Protein AF-0000000082392222 (afdb_homodimer)

Organism: Colocasia esculenta (NCBI:txid4460)

Secondary structure (DSSP, 8-state):
-HHHHHHIIIIIIHHHHHHHHHHHHHHHHHHTSSTHHHHHHHHHHHHHTTT-GGGTTHHHHHHHHHHHHHHHHHIIIIITTHHHHHHHHHHHHHHHHHHHHHHHHHHH---TTTSPPHHHHHHHHHHHTT--HHHHHHHHHHHHH-TT----S-SS----SHHHHHHTTTS-HHHHHHHHHHHHSSTT--TT-HHHHHHHHHHHHHHHHHHHHHHHHHHHHHHHHHHHHHHHHHHHHHHHHHHHHHS--STT-HHHHHHHHHHHHHHHHHHHHHHHHHHH-HHHHHHHHHHHHHHHHHHHHHHHHHHHH-S--HHHHHHHHHHHHHHHHHS---SSSSPPPSS-SS------S--S-S----------S---S-S-TT--HHHHHHHHHHHHHIIIIIIHHHHHHHHHHHHHHHHHHHHHHHHHHHHHHHHHTTT-GGGTTHHHHHHHHHHHHHHHHHIIIIITTHHHHHHHHHHHHHHHHHHHHHHHHHHH-S-GGGS--HHHHHHHHHHHTT--HHHHHHHHHHHHH-TT----S--/-HHHHHHIIIIIIHHHHHHHHHHHHHHHHHHTSSTHHHHHHHHHHHHHTTT-GGGTTHHHHHHHHHHHHHHHHHIIIIITTHHHHHHHHHHHHHHHHHHHHHHHHHHH---TTTSPPHHHHHHHHHHHTT--HHHHHHHHHHHHH-TT----S-SS----SHHHHHHTTTS-HHHHHHHHHHHHSSTT--TT-HHHHHHHHHHHHHHHHHHHHHHHHHHHHHHHHHHHHHHHHHHHHHHHHHHHHHS--STT-HHHHHHHHHHHHHHHHHHHHHHHHHHH-HHHHHHHHHHHHHHHHHHHHHHHHHHHHSS--HHHHHHHHHHHHHHHHHS---SSSSPPPSS-SS------S--S-S----------S-S---S-TT--HHHHHHHHHHHHHIIIIIIHHHHHHHHHHHHHHHHHHHHHHHHHHHHHHHHHTTT-GGGTTHHHHHHHHHHHHHHHHHIIIIITTHHHHHHHHHHHHHHHHHHHHHHHHHHH-S-GGGS--HHHHHHHHHHHTT--HHHHHHHHHHHHH-TT----S--

InterPro domains:
  IPR027949 Petal formation-expressed [PF14476] (1-137)
  IPR027949 Petal formation-expressed [PF14476] (197-521)
  IPR027949 Petal formation-expressed [PTHR33358] (168-531)

Solvent-accessible surface area (backbone atoms only — not comparable to full-atom values): 54473 Å² total; per-residue (Å²): 106,67,38,48,45,50,39,34,59,68,40,45,33,44,50,31,47,51,51,25,49,52,42,44,50,53,42,41,43,49,61,62,51,43,41,30,63,42,31,40,50,50,12,52,57,18,55,75,40,53,80,40,73,91,56,56,58,51,24,52,38,35,24,50,34,26,41,43,50,24,50,51,48,45,38,53,44,64,29,60,32,39,65,56,54,29,53,50,29,49,29,33,28,50,50,48,48,51,52,44,48,53,52,49,48,54,70,65,51,79,52,70,79,74,35,68,51,65,69,58,48,45,46,49,52,15,52,69,22,56,40,48,57,67,54,45,52,51,50,23,56,44,46,68,68,38,86,72,65,84,69,61,60,52,73,39,58,61,59,57,57,70,58,37,71,67,52,49,68,67,51,74,46,52,59,53,43,49,48,40,47,56,49,53,64,36,91,72,66,51,93,79,51,36,53,66,52,42,48,50,48,36,50,51,27,47,50,47,18,52,38,24,49,53,52,17,50,52,27,42,47,39,34,55,38,41,49,53,45,43,38,51,34,27,47,49,19,13,52,28,33,49,50,18,69,70,39,67,81,57,78,93,45,56,61,25,58,36,27,22,52,27,14,20,51,30,19,48,53,40,22,55,49,40,53,52,48,56,68,64,32,34,40,23,50,16,45,52,21,48,50,44,18,52,51,24,46,48,49,31,50,50,55,50,48,40,55,73,77,39,71,63,46,67,65,53,40,53,51,51,49,48,38,53,48,29,37,46,68,60,46,50,70,40,87,58,92,67,56,76,79,83,81,63,94,65,77,60,58,46,67,50,64,66,80,90,74,77,83,68,69,83,69,75,72,75,65,74,68,75,80,61,90,90,80,58,50,64,44,45,72,66,54,53,50,31,51,52,30,45,42,51,40,33,59,68,39,46,27,44,47,28,40,51,51,23,43,52,41,44,51,53,43,53,51,44,58,53,45,31,34,50,38,24,43,46,11,17,52,11,27,69,41,49,79,37,74,91,55,54,68,49,24,50,45,28,15,32,54,24,15,52,48,25,33,51,48,47,42,49,42,61,67,60,26,38,48,24,53,27,47,50,27,29,47,52,14,14,53,46,48,50,51,43,51,53,51,50,51,53,69,64,47,83,53,56,85,76,33,67,47,29,57,60,47,46,48,53,51,14,52,75,24,61,39,47,57,68,53,44,46,49,48,12,54,44,48,70,70,38,89,75,61,86,69,57,63,61,102,105,68,39,48,46,52,41,34,60,67,40,46,33,43,50,32,48,52,51,26,49,52,42,44,50,52,42,42,44,48,60,59,63,32,39,32,62,41,31,40,50,48,11,53,56,17,54,75,39,50,80,41,74,91,56,57,57,51,23,51,38,34,24,50,35,26,40,41,50,23,50,51,47,45,37,52,44,63,29,61,33,40,64,57,53,29,51,49,28,50,28,32,28,50,51,47,49,50,51,44,49,53,51,50,48,54,70,64,50,80,52,69,86,74,34,68,54,65,71,57,48,45,45,49,51,16,53,69,23,56,39,49,57,69,53,45,52,50,50,24,54,44,46,68,69,38,88,73,66,84,68,59,60,53,71,40,58,60,58,55,59,73,57,37,71,69,53,49,69,67,51,72,46,53,61,52,41,51,48,40,47,56,49,55,66,36,90,73,67,50,95,79,50,37,54,66,51,40,48,51,48,35,51,51,27,47,49,47,19,51,37,25,48,54,50,18,51,52,27,41,47,38,34,54,38,40,48,52,44,42,38,51,34,27,46,50,18,14,50,27,34,48,51,18,68,70,39,68,80,57,80,92,46,57,60,26,59,37,26,21,52,27,13,19,50,30,20,48,52,41,21,56,50,41,52,53,47,55,67,63,32,35,41,23,50,16,44,50,21,48,52,45,19,52,51,25,45,50,49,32,50,50,52,51,48,40,54,74,76,38,71,62,48,67,66,52,41,52,52,51,50,47,37,52,49,29,36,47,66,59,45,52,69,42,87,58,92,68,56,77,77,82,80,61,94,65,78,63,59,48,67,52,64,67,82,91,75,76,83,67,69,81,69,75,70,74,64,74,66,77,78,63,86,90,74,59,48,64,43,45,72,69,54,53,49,29,51,52,30,45,43,51,41,33,60,68,40,47,27,43,49,27,40,51,51,24,43,51,41,43,53,53,41,53,52,45,57,52,46,30,34,49,36,24,43,45,12,17,51,11,28,69,41,50,83,40,72,92,56,54,65,50,24,50,46,28,15,32,53,24,15,51,49,26,33,51,45,45,42,49,43,61,67,60,24,39,47,22,53,28,48,50,27,27,47,52,14,15,52,46,48,50,51,43,51,53,51,49,50,54,70,64,48,84,53,61,85,77,35,68,46,30,56,61,49,44,46,52,50,15,52,75,25,62,38,48,58,68,52,44,48,50,49,13,54,44,47,68,70,38,87,75,62,86,70,59,62,60,101

Sequence (1078 aa):
MMGILGTLKKKDTDEYMKLGRLVLGNNTAMAVAVAGPAITGLAATNAGLMDSTSLGQWPLMFAVVGGALATVVNSLEHGGQIGMIFELFRNYVGFYRQLEEEIEFNLEEADMKERENGTLFELRMALQLGRSPSELRTLSSTSRLKHDDEEHAGKLMPIMANLEQLVMNEIDTASASTIARKQTAAPGVDDGDVAPKLYAVMEAAADRAQMHDIIGAQRNNWNHLLLNSLNAMTLTASVAAGLAAAIPLGQWSPGHGVFKVSSALLYSAATVMLLVVNKIQPSQLAEEQRNAARLFRKLEKKIQTTFALGTGTPADVEDAVDRVLALDKAYPLALLPGMLEKFPKTVEPTVWWPKLGRQRSPQQISTTARKGAEGINGWSKGLEDVMTGVLGTLKKKDTDEYVKLGRLVLGINTAMAVAGPTITGLAAAGAGLMDSSSLGQWPLMFAVVGGALATVVNSLEHGGQIGMIFELFRNCAGFYRQLEEEIEFNLEGADVKERENGELFELRMALQLGRSPSELRTLSSTSRRKRDDEEHAGKMMGILGTLKKKDTDEYMKLGRLVLGNNTAMAVAVAGPAITGLAATNAGLMDSTSLGQWPLMFAVVGGALATVVNSLEHGGQIGMIFELFRNYVGFYRQLEEEIEFNLEEADMKERENGTLFELRMALQLGRSPSELRTLSSTSRLKHDDEEHAGKLMPIMANLEQLVMNEIDTASASTIARKQTAAPGVDDGDVAPKLYAVMEAAADRAQMHDIIGAQRNNWNHLLLNSLNAMTLTASVAAGLAAAIPLGQWSPGHGVFKVSSALLYSAATVMLLVVNKIQPSQLAEEQRNAARLFRKLEKKIQTTFALGTGTPADVEDAVDRVLALDKAYPLALLPGMLEKFPKTVEPTVWWPKLGRQRSPQQISTTARKGAEGINGWSKGLEDVMTGVLGTLKKKDTDEYVKLGRLVLGINTAMAVAGPTITGLAAAGAGLMDSSSLGQWPLMFAVVGGALATVVNSLEHGGQIGMIFELFRNCAGFYRQLEEEIEFNLEGADVKERENGELFELRMALQLGRSPSELRTLSSTSRRKRDDEEHAGK

Radius of gyration: 33.55 Å; Cα contacts (8 Å, |Δi|>4): 1394; chains: 2; bounding box: 78×98×83 Å

Structure (mmCIF, N/CA/C/O backbone):
data_AF-0000000082392222-model_v1
#
loop_
_entity.id
_entity.type
_entity.pdbx_description
1 polymer 'F-box protein'
#
loop_
_atom_site.group_PDB
_atom_site.id
_atom_site.type_symbol
_atom_site.label_atom_id
_atom_site.label_alt_id
_atom_site.label_comp_id
_atom_site.label_asym_id
_atom_site.label_entity_id
_atom_site.label_seq_id
_atom_site.pdbx_PDB_ins_code
_atom_site.Cartn_x
_atom_site.Cartn_y
_atom_site.Cartn_z
_atom_site.occupancy
_atom_site.B_iso_or_equiv
_atom_site.auth_seq_id
_atom_site.auth_comp_id
_atom_site.auth_asym_id
_atom_site.auth_atom_id
_atom_site.pdbx_PDB_model_num
ATOM 1 N N . MET A 1 1 ? -15.367 5.535 36.719 1 91.5 1 MET A N 1
ATOM 2 C CA . MET A 1 1 ? -14.102 5.086 36.156 1 91.5 1 MET A CA 1
ATOM 3 C C . MET A 1 1 ? -13.602 3.832 36.844 1 91.5 1 MET A C 1
ATOM 5 O O . MET A 1 1 ? -12.969 2.975 36.25 1 91.5 1 MET A O 1
ATOM 9 N N . MET A 1 2 ? -13.938 3.654 38.125 1 90.62 2 MET A N 1
ATOM 10 C CA . MET A 1 2 ? -13.602 2.422 38.844 1 90.62 2 MET A CA 1
ATOM 11 C C . MET A 1 2 ? -14.328 1.228 38.219 1 90.62 2 MET A C 1
ATOM 13 O O . MET A 1 2 ? -13.742 0.149 38.094 1 90.62 2 MET A O 1
ATOM 17 N N . GLY A 1 3 ? -15.594 1.456 37.969 1 89.62 3 GLY A N 1
ATOM 18 C CA . GLY A 1 3 ? -16.344 0.395 37.312 1 89.62 3 GLY A CA 1
ATOM 19 C C . GLY A 1 3 ? -15.766 0.011 35.969 1 89.62 3 GLY A C 1
ATOM 20 O O . GLY A 1 3 ? -15.688 -1.173 35.625 1 89.62 3 GLY A O 1
ATOM 21 N N . ILE A 1 4 ? -15.359 0.978 35.156 1 91.81 4 ILE A N 1
ATOM 22 C CA . ILE A 1 4 ? -14.781 0.742 33.844 1 91.81 4 ILE A CA 1
ATOM 23 C C . ILE A 1 4 ? -13.445 0.01 34 1 91.81 4 ILE A C 1
ATOM 25 O O . ILE A 1 4 ? -13.156 -0.919 33.25 1 91.81 4 ILE A O 1
ATOM 29 N N . LEU A 1 5 ? -12.656 0.455 34.938 1 92.12 5 LEU A N 1
ATOM 30 C CA . LEU A 1 5 ? -11.375 -0.185 35.219 1 92.12 5 LEU A CA 1
ATOM 31 C C . LEU A 1 5 ? -11.57 -1.665 35.531 1 92.12 5 LEU A C 1
ATOM 33 O O . LEU A 1 5 ? -10.828 -2.512 35.031 1 92.12 5 LEU A O 1
ATOM 37 N N . GLY A 1 6 ? -12.539 -1.972 36.312 1 89.31 6 GLY A N 1
ATOM 38 C CA . GLY A 1 6 ? -12.828 -3.359 36.656 1 89.31 6 GLY A CA 1
ATOM 39 C C . GLY A 1 6 ? -13.211 -4.188 35.438 1 89.31 6 GLY A C 1
ATOM 40 O O . GLY A 1 6 ? -12.75 -5.324 35.281 1 89.31 6 GLY A O 1
ATOM 41 N N . THR A 1 7 ? -14.031 -3.662 34.594 1 89.44 7 THR A N 1
ATOM 42 C CA . THR A 1 7 ? -14.453 -4.352 33.375 1 89.44 7 THR A CA 1
ATOM 43 C C . THR A 1 7 ? -13.273 -4.57 32.438 1 89.44 7 THR A C 1
ATOM 45 O O . THR A 1 7 ? -13.125 -5.648 31.844 1 89.44 7 THR A O 1
ATOM 48 N N . LEU A 1 8 ? -12.461 -3.592 32.219 1 90.69 8 LEU A N 1
ATOM 49 C CA . LEU A 1 8 ? -11.289 -3.701 31.375 1 90.69 8 LEU A CA 1
ATOM 50 C C . LEU A 1 8 ? -10.383 -4.844 31.828 1 90.69 8 LEU A C 1
ATOM 52 O O . LEU A 1 8 ? -9.953 -5.664 31.016 1 90.69 8 LEU A O 1
ATOM 56 N N . LYS A 1 9 ? -10.125 -4.883 33.094 1 89.56 9 LYS A N 1
ATOM 57 C CA . LYS A 1 9 ? -9.211 -5.875 33.656 1 89.56 9 LYS A CA 1
ATOM 58 C C . LYS A 1 9 ? -9.797 -7.281 33.562 1 89.56 9 LYS A C 1
ATOM 60 O O . LYS A 1 9 ? -9.102 -8.227 33.188 1 89.56 9 LYS A O 1
ATOM 65 N N . LYS A 1 10 ? -11.062 -7.391 33.781 1 86.69 10 LYS A N 1
ATOM 66 C CA . LYS A 1 10 ? -11.703 -8.695 33.875 1 86.69 10 LYS A CA 1
ATOM 67 C C . LYS A 1 10 ? -12.086 -9.25 32.5 1 86.69 10 LYS A C 1
ATOM 69 O O . LYS A 1 10 ? -12.086 -10.469 32.312 1 86.69 10 LYS A O 1
ATOM 74 N N . LYS A 1 11 ? -12.281 -8.43 31.594 1 87.38 11 LYS A N 1
ATOM 75 C CA . LYS A 1 11 ? -12.844 -8.922 30.344 1 87.38 11 LYS A CA 1
ATOM 76 C C . LYS A 1 11 ? -11.938 -8.594 29.156 1 87.38 11 LYS A C 1
ATOM 78 O O . LYS A 1 11 ? -11.32 -9.484 28.578 1 87.38 11 LYS A O 1
ATOM 83 N N . ASP A 1 12 ? -11.742 -7.391 28.906 1 87.06 12 ASP A N 1
ATOM 84 C CA . ASP A 1 12 ? -11.047 -6.992 27.688 1 87.06 12 ASP A CA 1
ATOM 85 C C . ASP A 1 12 ? -9.586 -7.449 27.719 1 87.06 12 ASP A C 1
ATOM 87 O O . ASP A 1 12 ? -9.156 -8.203 26.844 1 87.06 12 ASP A O 1
ATOM 91 N N . THR A 1 13 ? -8.867 -7.059 28.719 1 87.94 13 THR A N 1
ATOM 92 C CA . THR A 1 13 ? -7.453 -7.402 28.797 1 87.94 13 THR A CA 1
ATOM 93 C C . THR A 1 13 ? -7.27 -8.914 28.922 1 87.94 13 THR A C 1
ATOM 95 O O . THR A 1 13 ? -6.445 -9.5 28.219 1 87.94 13 THR A O 1
ATOM 98 N N . ASP A 1 14 ? -8.062 -9.547 29.672 1 87.5 14 ASP A N 1
ATOM 99 C CA . ASP A 1 14 ? -7.918 -10.977 29.922 1 87.5 14 ASP A CA 1
ATOM 100 C C . ASP A 1 14 ? -8.266 -11.789 28.672 1 87.5 14 ASP A C 1
ATOM 102 O O . ASP A 1 14 ? -7.57 -12.75 28.344 1 87.5 14 ASP A O 1
ATOM 106 N N . GLU A 1 15 ? -9.297 -11.438 28.078 1 85.56 15 GLU A N 1
ATOM 107 C CA . GLU A 1 15 ? -9.734 -12.188 26.906 1 85.56 15 GLU A CA 1
ATOM 108 C C . GLU A 1 15 ? -8.711 -12.102 25.781 1 85.56 15 GLU A C 1
ATOM 110 O O . GLU A 1 15 ? -8.383 -13.117 25.156 1 85.56 15 GLU A O 1
ATOM 115 N N . TYR A 1 16 ? -8.219 -10.977 25.547 1 86.31 16 TYR A N 1
ATOM 116 C CA . TYR A 1 16 ? -7.258 -10.852 24.453 1 86.31 16 TYR A CA 1
ATOM 117 C C . TYR A 1 16 ? -5.922 -11.477 24.844 1 86.31 16 TYR A C 1
ATOM 119 O O . TYR A 1 16 ? -5.18 -11.945 23.969 1 86.31 16 TYR A O 1
ATOM 127 N N . MET A 1 17 ? -5.641 -11.5 26.062 1 89.94 17 MET A N 1
ATOM 128 C CA . MET A 1 17 ? -4.449 -12.227 26.5 1 89.94 17 MET A CA 1
ATOM 129 C C . MET A 1 17 ? -4.605 -13.719 26.25 1 89.94 17 MET A C 1
ATOM 131 O O . MET A 1 17 ? -3.664 -14.375 25.797 1 89.94 17 MET A O 1
ATOM 135 N N . LYS A 1 18 ? -5.816 -14.203 26.562 1 89.62 18 LYS A N 1
ATOM 136 C CA . LYS A 1 18 ? -6.09 -15.617 26.312 1 89.62 18 LYS A CA 1
ATOM 137 C C . LYS A 1 18 ? -6.008 -15.938 24.828 1 89.62 18 LYS A C 1
ATOM 139 O O . LYS A 1 18 ? -5.402 -16.938 24.422 1 89.62 18 LYS A O 1
ATOM 144 N N . LEU A 1 19 ? -6.621 -15.102 24.078 1 87.12 19 LEU A N 1
ATOM 145 C CA . LEU A 1 19 ? -6.578 -15.289 22.625 1 87.12 19 LEU A CA 1
ATOM 146 C C . LEU A 1 19 ? -5.148 -15.203 22.109 1 87.12 19 LEU A C 1
ATOM 148 O O . LEU A 1 19 ? -4.746 -15.977 21.234 1 87.12 19 LEU A O 1
ATOM 152 N N . GLY A 1 20 ? -4.395 -14.273 22.625 1 88.5 20 GLY A N 1
ATOM 153 C CA . GLY A 1 20 ? -2.992 -14.164 22.266 1 88.5 20 GLY A CA 1
ATOM 154 C C . GLY A 1 20 ? -2.195 -15.422 22.562 1 88.5 20 GLY A C 1
ATOM 155 O O . GLY A 1 20 ? -1.381 -15.859 21.75 1 88.5 20 GLY A O 1
ATOM 156 N N . ARG A 1 21 ? -2.482 -15.984 23.672 1 90.25 21 ARG A N 1
ATOM 157 C CA . ARG A 1 21 ? -1.791 -17.203 24.047 1 90.25 21 ARG A CA 1
ATOM 158 C C . ARG A 1 21 ? -2.156 -18.359 23.109 1 90.25 21 ARG A C 1
ATOM 160 O O . ARG A 1 21 ? -1.29 -19.141 22.719 1 90.25 21 ARG A O 1
ATOM 167 N N . LEU A 1 22 ? -3.379 -18.406 22.812 1 89.31 22 LEU A N 1
ATOM 168 C CA . LEU A 1 22 ? -3.846 -19.453 21.906 1 89.31 22 LEU A CA 1
ATOM 169 C C . LEU A 1 22 ? -3.178 -19.328 20.547 1 89.31 22 LEU A C 1
ATOM 171 O O . LEU A 1 22 ? -2.693 -20.312 19.984 1 89.31 22 LEU A O 1
ATOM 175 N N . VAL A 1 23 ? -3.148 -18.156 20.062 1 89.19 23 VAL A N 1
ATOM 176 C CA . VAL A 1 23 ? -2.58 -17.938 18.734 1 89.19 23 VAL A CA 1
ATOM 177 C C . VAL A 1 23 ? -1.071 -18.156 18.781 1 89.19 23 VAL A C 1
ATOM 179 O O . VAL A 1 23 ? -0.494 -18.703 17.828 1 89.19 23 VAL A O 1
ATOM 182 N N . LEU A 1 24 ? -0.454 -17.703 19.844 1 90.31 24 LEU A N 1
ATOM 183 C CA . LEU A 1 24 ? 0.976 -17.953 19.984 1 90.31 24 LEU A CA 1
ATOM 184 C C . LEU A 1 24 ? 1.267 -19.453 20 1 90.31 24 LEU A C 1
ATOM 186 O O . LEU A 1 24 ? 2.23 -19.906 19.375 1 90.31 24 LEU A O 1
ATOM 190 N N . GLY A 1 25 ? 0.434 -20.203 20.719 1 87.75 25 GLY A N 1
ATOM 191 C CA . GLY A 1 25 ? 0.587 -21.641 20.734 1 87.75 25 GLY A CA 1
ATOM 192 C C . GLY A 1 25 ? 0.5 -22.25 19.344 1 87.75 25 GLY A C 1
ATOM 193 O O . GLY A 1 25 ? 1.333 -23.078 18.969 1 87.75 25 GLY A O 1
ATOM 194 N N . ASN A 1 26 ? -0.427 -21.875 18.594 1 84.5 26 ASN A N 1
ATOM 195 C CA . ASN A 1 26 ? -0.591 -22.359 17.234 1 84.5 26 ASN A CA 1
ATOM 196 C C . ASN A 1 26 ? 0.576 -21.938 16.344 1 84.5 26 ASN A C 1
ATOM 198 O O . ASN A 1 26 ? 1.061 -22.734 15.531 1 84.5 26 ASN A O 1
ATOM 202 N N . ASN A 1 27 ? 0.943 -20.719 16.516 1 87.31 27 ASN A N 1
ATOM 203 C CA . ASN A 1 27 ? 2.059 -20.203 15.719 1 87.31 27 ASN A CA 1
ATOM 204 C C . ASN A 1 27 ? 3.348 -20.969 16.016 1 87.31 27 ASN A C 1
ATOM 206 O O . ASN A 1 27 ? 4.094 -21.312 15.094 1 87.31 27 ASN A O 1
ATOM 210 N N . THR A 1 28 ? 3.59 -21.219 17.297 1 85.56 28 THR A N 1
ATOM 211 C CA . THR A 1 28 ? 4.781 -21.953 17.688 1 85.56 28 THR A CA 1
ATOM 212 C C . THR A 1 28 ? 4.734 -23.391 17.172 1 85.56 28 THR A C 1
ATOM 214 O O . THR A 1 28 ? 5.742 -23.922 16.703 1 85.56 28 THR A O 1
ATOM 217 N N . ALA A 1 29 ? 3.564 -23.938 17.25 1 80.69 29 ALA A N 1
ATOM 218 C CA . ALA A 1 29 ? 3.402 -25.297 16.75 1 80.69 29 ALA A CA 1
ATOM 219 C C . ALA A 1 29 ? 3.688 -25.359 15.25 1 80.69 29 ALA A C 1
ATOM 221 O O . ALA A 1 29 ? 4.316 -26.312 14.773 1 80.69 29 ALA A O 1
ATOM 222 N N . MET A 1 30 ? 3.307 -24.344 14.578 1 81.19 30 MET A N 1
ATOM 223 C CA . MET A 1 30 ? 3.512 -24.328 13.133 1 81.19 30 MET A CA 1
ATOM 224 C C . MET A 1 30 ? 4.949 -23.953 12.789 1 81.19 30 MET A C 1
ATOM 226 O O . MET A 1 30 ? 5.5 -24.422 11.789 1 81.19 30 MET A O 1
ATOM 230 N N . ALA A 1 31 ? 5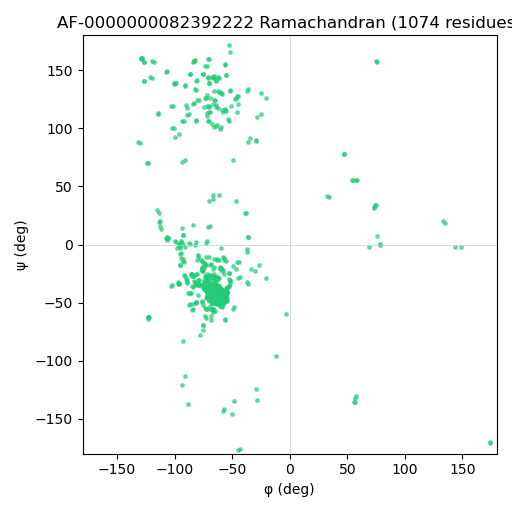.551 -23.016 13.656 1 76.25 31 ALA A N 1
ATOM 231 C CA . ALA A 1 31 ? 6.906 -22.562 13.391 1 76.25 31 ALA A CA 1
ATOM 232 C C . ALA A 1 31 ? 7.938 -23.625 13.773 1 76.25 31 ALA A C 1
ATOM 234 O O . ALA A 1 31 ? 8.914 -23.828 13.055 1 76.25 31 ALA A O 1
ATOM 235 N N . VAL A 1 32 ? 7.965 -23.75 15.297 1 59.19 32 VAL A N 1
ATOM 236 C CA . VAL A 1 32 ? 8.961 -24.703 15.797 1 59.19 32 VAL A CA 1
ATOM 237 C C . VAL A 1 32 ? 8.562 -26.125 15.422 1 59.19 32 VAL A C 1
ATOM 239 O O . VAL A 1 32 ? 9.406 -26.938 15.047 1 59.19 32 VAL A O 1
ATOM 242 N N . ALA A 1 33 ? 7.301 -26.109 16.297 1 41.53 33 ALA A N 1
ATOM 243 C CA . ALA A 1 33 ? 7.059 -27.547 16.25 1 41.53 33 ALA A CA 1
ATOM 244 C C . ALA A 1 33 ? 7.113 -28.062 14.812 1 41.53 33 ALA A C 1
ATOM 246 O O . ALA A 1 33 ? 6.09 -28.109 14.125 1 41.53 33 ALA A O 1
ATOM 247 N N . VAL A 1 34 ? 8.297 -28.203 14.055 1 52.12 34 VAL A N 1
ATOM 248 C CA . VAL A 1 34 ? 8.797 -29.297 13.219 1 52.12 34 VAL A CA 1
ATOM 249 C C . VAL A 1 34 ? 7.934 -29.422 11.969 1 52.12 34 VAL A C 1
ATOM 251 O O . VAL A 1 34 ? 8.312 -30.109 11.016 1 52.12 34 VAL A O 1
ATOM 254 N N . ALA A 1 35 ? 6.891 -28.484 12.008 1 65.88 35 ALA A N 1
ATOM 255 C CA . ALA A 1 35 ? 6.066 -29.094 10.969 1 65.88 35 ALA A CA 1
ATOM 256 C C . ALA A 1 35 ? 6.457 -28.578 9.586 1 65.88 35 ALA A C 1
ATOM 258 O O . ALA A 1 35 ? 6.801 -29.375 8.703 1 65.88 35 ALA A O 1
ATOM 259 N N . GLY A 1 36 ? 6.684 -27.078 9.719 1 77.19 36 GLY A N 1
ATOM 260 C CA . GLY A 1 36 ? 6.953 -26.625 8.367 1 77.19 36 GLY A CA 1
ATOM 261 C C . GLY A 1 36 ? 8.32 -27.047 7.855 1 77.19 36 GLY A C 1
ATOM 262 O O . GLY A 1 36 ? 8.422 -27.875 6.941 1 77.19 36 GLY A O 1
ATOM 263 N N . PRO A 1 37 ? 9.328 -26.5 8.57 1 83.81 37 PRO A N 1
ATOM 264 C CA . PRO A 1 37 ? 10.672 -26.875 8.125 1 83.81 37 PRO A CA 1
ATOM 265 C C . PRO A 1 37 ? 10.984 -28.359 8.352 1 83.81 37 PRO A C 1
ATOM 267 O O . PRO A 1 37 ? 11.711 -28.969 7.566 1 83.81 37 PRO A O 1
ATOM 270 N N . ALA A 1 38 ? 10.477 -28.922 9.391 1 85.44 38 ALA A N 1
ATOM 271 C CA . ALA A 1 38 ? 10.711 -30.328 9.656 1 85.44 38 ALA A CA 1
ATOM 272 C C . ALA A 1 38 ? 10.07 -31.203 8.586 1 85.44 38 ALA A C 1
ATOM 274 O O . ALA A 1 38 ? 10.703 -32.125 8.078 1 85.44 38 ALA A O 1
ATOM 275 N N . ILE A 1 39 ? 8.844 -30.875 8.242 1 87.75 39 ILE A N 1
ATOM 276 C CA . ILE A 1 39 ? 8.148 -31.656 7.223 1 87.75 39 ILE A CA 1
ATOM 277 C C . ILE A 1 39 ? 8.82 -31.453 5.871 1 87.75 39 ILE A C 1
ATOM 279 O O . ILE A 1 39 ? 9.023 -32.406 5.121 1 87.75 39 ILE A O 1
ATOM 283 N N . THR A 1 40 ? 9.203 -30.234 5.645 1 88.56 40 THR A N 1
ATOM 284 C CA . THR A 1 40 ? 9.875 -29.953 4.387 1 88.56 40 THR A CA 1
ATOM 285 C C . THR A 1 40 ? 11.242 -30.625 4.34 1 88.56 40 THR A C 1
ATOM 287 O O . THR A 1 40 ? 11.633 -31.172 3.303 1 88.56 40 THR A O 1
ATOM 290 N N . GLY A 1 41 ? 11.969 -30.609 5.496 1 88.88 41 GLY A N 1
ATOM 291 C CA . GLY A 1 41 ? 13.258 -31.281 5.57 1 88.88 41 GLY A CA 1
ATOM 292 C C . GLY A 1 41 ? 13.148 -32.781 5.41 1 88.88 41 GLY A C 1
ATOM 293 O O . GLY A 1 41 ? 13.961 -33.406 4.715 1 88.88 41 GLY A O 1
ATOM 294 N N . LEU A 1 42 ? 12.148 -33.312 5.98 1 87.44 42 LEU A N 1
ATOM 295 C CA . LEU A 1 42 ? 11.898 -34.75 5.828 1 87.44 42 LEU A CA 1
ATOM 296 C C . LEU A 1 42 ? 11.547 -35.094 4.387 1 87.44 42 LEU A C 1
ATOM 298 O O . LEU A 1 42 ? 12.016 -36.125 3.855 1 87.44 42 LEU A O 1
ATOM 302 N N . ALA A 1 43 ? 10.75 -34.25 3.766 1 90.25 43 ALA A N 1
ATOM 303 C CA . ALA A 1 43 ? 10.406 -34.438 2.361 1 90.25 43 ALA A CA 1
ATOM 304 C C . ALA A 1 43 ? 11.641 -34.344 1.473 1 90.25 43 ALA A C 1
ATOM 306 O O . ALA A 1 43 ? 11.828 -35.156 0.561 1 90.25 43 ALA A O 1
ATOM 307 N N . ALA A 1 44 ? 12.508 -33.438 1.781 1 90.44 44 ALA A N 1
ATOM 308 C CA . ALA A 1 44 ? 13.727 -33.219 1.006 1 90.44 44 ALA A CA 1
ATOM 309 C C . ALA A 1 44 ? 14.664 -34.438 1.14 1 90.44 44 ALA A C 1
ATOM 311 O O . ALA A 1 44 ? 15.188 -34.938 0.142 1 90.44 44 ALA A O 1
ATOM 312 N N . THR A 1 45 ? 14.852 -34.969 2.311 1 87.19 45 THR A N 1
ATOM 313 C CA . THR A 1 45 ? 15.711 -36.125 2.559 1 87.19 45 THR A CA 1
ATOM 314 C C . THR A 1 45 ? 15.195 -37.344 1.818 1 87.19 45 THR A C 1
ATOM 316 O O . THR A 1 45 ? 15.969 -38.094 1.191 1 87.19 45 THR A O 1
ATOM 319 N N . ASN A 1 46 ? 13.938 -37.5 1.784 1 89.75 46 ASN A N 1
ATOM 320 C CA . ASN A 1 46 ? 13.352 -38.688 1.167 1 89.75 46 ASN A CA 1
ATOM 321 C C . ASN A 1 46 ? 13.297 -38.562 -0.353 1 89.75 46 ASN A C 1
ATOM 323 O O . ASN A 1 46 ? 13.32 -39.562 -1.066 1 89.75 46 ASN A O 1
ATOM 327 N N . ALA A 1 47 ? 13.258 -37.312 -0.812 1 89.06 47 ALA A N 1
ATOM 328 C CA . ALA A 1 47 ? 13.383 -37.125 -2.254 1 89.06 47 ALA A CA 1
ATOM 329 C C . ALA A 1 47 ? 14.75 -37.594 -2.754 1 89.06 47 ALA A C 1
ATOM 331 O O . ALA A 1 47 ? 14.859 -38.156 -3.857 1 89.06 47 ALA A O 1
ATOM 332 N N . GLY A 1 48 ? 15.789 -37.531 -1.931 1 87.75 48 GLY A N 1
ATOM 333 C CA . GLY A 1 48 ? 17.125 -37.969 -2.283 1 87.75 48 GLY A CA 1
ATOM 334 C C . GLY A 1 48 ? 17.281 -39.5 -2.17 1 87.75 48 GLY A C 1
ATOM 335 O O . GLY A 1 48 ? 18.188 -40.062 -2.748 1 87.75 48 GLY A O 1
ATOM 336 N N . LEU A 1 49 ? 16.312 -40.125 -1.529 1 87.31 49 LEU A N 1
ATOM 337 C CA . LEU A 1 49 ? 16.422 -41.562 -1.254 1 87.31 49 LEU A CA 1
ATOM 338 C C . LEU A 1 49 ? 15.383 -42.344 -2.057 1 87.31 49 LEU A C 1
ATOM 340 O O . LEU A 1 49 ? 15.117 -43.5 -1.766 1 87.31 49 LEU A O 1
ATOM 344 N N . MET A 1 50 ? 14.789 -41.719 -3.074 1 87.19 50 MET A N 1
ATOM 345 C CA . MET A 1 50 ? 13.648 -42.312 -3.756 1 87.19 50 MET A CA 1
ATOM 346 C C . MET A 1 50 ? 14.062 -43.594 -4.512 1 87.19 50 MET A C 1
ATOM 348 O O . MET A 1 50 ? 13.234 -44.469 -4.75 1 87.19 50 MET A O 1
ATOM 352 N N . ASP A 1 51 ? 15.336 -43.719 -4.793 1 83.19 51 ASP A N 1
ATOM 353 C CA . ASP A 1 51 ? 15.805 -44.875 -5.562 1 83.19 51 ASP A CA 1
ATOM 354 C C . ASP A 1 51 ? 16.312 -46 -4.637 1 83.19 51 ASP A C 1
ATOM 356 O O . ASP A 1 51 ? 16.734 -47.062 -5.102 1 83.19 51 ASP A O 1
ATOM 360 N N . SER A 1 52 ? 16.25 -45.688 -3.387 1 82.44 52 SER A N 1
ATOM 361 C CA . SER A 1 52 ? 16.703 -46.719 -2.451 1 82.44 52 SER A CA 1
ATOM 362 C C . SER A 1 52 ? 15.734 -47.906 -2.412 1 82.44 52 SER A C 1
ATOM 364 O O . SER A 1 52 ? 14.57 -47.75 -2.039 1 82.44 52 SER A O 1
ATOM 366 N N . THR A 1 53 ? 16.094 -49.062 -2.836 1 82.38 53 THR A N 1
ATOM 367 C CA . THR A 1 53 ? 15.266 -50.281 -2.859 1 82.38 53 THR A CA 1
ATOM 368 C C . THR A 1 53 ? 15 -50.781 -1.441 1 82.38 53 THR A C 1
ATOM 370 O O . THR A 1 53 ? 13.969 -51.406 -1.184 1 82.38 53 THR A O 1
ATOM 373 N N . SER A 1 54 ? 15.875 -50.5 -0.461 1 85.06 54 SER A N 1
ATOM 374 C CA . SER A 1 54 ? 15.758 -51 0.904 1 85.06 54 SER A CA 1
ATOM 375 C C . SER A 1 54 ? 14.641 -50.281 1.659 1 85.06 54 SER A C 1
ATOM 377 O O . SER A 1 54 ? 14.062 -50.844 2.596 1 85.06 54 SER A O 1
ATOM 379 N N . LEU A 1 55 ? 14.219 -49.125 1.088 1 87 55 LEU A N 1
ATOM 380 C CA . LEU A 1 55 ? 13.273 -48.312 1.857 1 87 55 LEU A CA 1
ATOM 381 C C . LEU A 1 55 ? 11.875 -48.406 1.251 1 87 55 LEU A C 1
ATOM 383 O O . LEU A 1 55 ? 10.938 -47.812 1.768 1 87 55 LEU A O 1
ATOM 387 N N . GLY A 1 56 ? 11.75 -49.219 0.341 1 82.5 56 GLY A N 1
ATOM 388 C CA . GLY A 1 56 ? 10.445 -49.438 -0.268 1 82.5 56 GLY A CA 1
ATOM 389 C C . GLY A 1 56 ? 9.828 -48.156 -0.825 1 82.5 56 GLY A C 1
ATOM 390 O O . GLY A 1 56 ? 10.492 -47.406 -1.533 1 82.5 56 GLY A O 1
ATOM 391 N N . GLN A 1 57 ? 8.516 -47.938 -0.474 1 85.38 57 GLN A N 1
ATOM 392 C CA . GLN A 1 57 ? 7.77 -46.812 -1.046 1 85.38 57 GLN A CA 1
ATOM 393 C C . GLN A 1 57 ? 7.797 -45.594 -0.123 1 85.38 57 GLN A C 1
ATOM 395 O O . GLN A 1 57 ? 7.316 -44.531 -0.488 1 85.38 57 GLN A O 1
ATOM 400 N N . TRP A 1 58 ? 8.383 -45.812 0.933 1 88.06 58 TRP A N 1
ATOM 401 C CA . TRP A 1 58 ? 8.305 -44.812 1.988 1 88.06 58 TRP A CA 1
ATOM 402 C C . TRP A 1 58 ? 8.977 -43.5 1.561 1 88.06 58 TRP A C 1
ATOM 404 O O . TRP A 1 58 ? 8.438 -42.406 1.767 1 88.06 58 TRP A O 1
ATOM 414 N N . PRO A 1 59 ? 10.086 -43.562 0.902 1 89.75 59 PRO A N 1
ATOM 415 C CA . PRO A 1 59 ? 10.711 -42.281 0.477 1 89.75 59 PRO A CA 1
ATOM 416 C C . PRO A 1 59 ? 9.836 -41.5 -0.48 1 89.75 59 PRO A C 1
ATOM 418 O O . PRO A 1 59 ? 9.75 -40.281 -0.363 1 89.75 59 PRO A O 1
ATOM 421 N N . LEU A 1 60 ? 9.133 -42.156 -1.321 1 88.94 60 LEU A N 1
ATOM 422 C CA . LEU A 1 60 ? 8.234 -41.469 -2.252 1 88.94 60 LEU A CA 1
ATOM 423 C C . LEU A 1 60 ? 7.051 -40.875 -1.517 1 88.94 60 LEU A C 1
ATOM 425 O O . LEU A 1 60 ? 6.645 -39.75 -1.809 1 88.94 60 LEU A O 1
ATOM 429 N N . MET A 1 61 ? 6.582 -41.594 -0.551 1 89.25 61 MET A N 1
ATOM 430 C CA . MET A 1 61 ? 5.453 -41.094 0.243 1 89.25 61 MET A CA 1
ATOM 431 C C . MET A 1 61 ? 5.824 -39.844 0.999 1 89.25 61 MET A C 1
ATOM 433 O O . MET A 1 61 ? 5.094 -38.844 0.949 1 89.25 61 MET A O 1
ATOM 437 N N . PHE A 1 62 ? 6.945 -39.875 1.596 1 90.56 62 PHE A N 1
ATOM 438 C CA . PHE A 1 62 ? 7.367 -38.75 2.389 1 90.56 62 PHE A CA 1
ATOM 439 C C . PHE A 1 62 ? 7.727 -37.562 1.49 1 90.56 62 PHE A C 1
ATOM 441 O O . PHE A 1 62 ? 7.492 -36.406 1.851 1 90.56 62 PHE A O 1
ATOM 448 N N . ALA A 1 63 ? 8.18 -37.812 0.397 1 91.19 63 ALA A N 1
ATOM 449 C CA . ALA A 1 63 ? 8.555 -36.75 -0.52 1 91.19 63 ALA A CA 1
ATOM 450 C C . ALA A 1 63 ? 7.32 -36.031 -1.082 1 91.19 63 ALA A C 1
ATOM 452 O O . ALA A 1 63 ? 7.23 -34.812 -1.054 1 91.19 63 ALA A O 1
ATOM 453 N N . VAL A 1 64 ? 6.336 -36.781 -1.503 1 90.44 64 VAL A N 1
ATOM 454 C CA . VAL A 1 64 ? 5.203 -36.219 -2.23 1 90.44 64 VAL A CA 1
ATOM 455 C C . VAL A 1 64 ? 4.133 -35.75 -1.242 1 90.44 64 VAL A C 1
ATOM 457 O O . VAL A 1 64 ? 3.727 -34.594 -1.252 1 90.44 64 VAL A O 1
ATOM 460 N N . VAL A 1 65 ? 3.754 -36.656 -0.329 1 90.5 65 VAL A N 1
ATOM 461 C CA . VAL A 1 65 ? 2.725 -36.312 0.641 1 90.5 65 VAL A CA 1
ATOM 462 C C . VAL A 1 65 ? 3.285 -35.312 1.645 1 90.5 65 VAL A C 1
ATOM 464 O O . VAL A 1 65 ? 2.584 -34.375 2.062 1 90.5 65 VAL A O 1
ATOM 467 N N . GLY A 1 66 ? 4.504 -35.625 2.057 1 90.06 66 GLY A N 1
ATOM 468 C CA . GLY A 1 66 ? 5.156 -34.625 2.908 1 90.06 66 GLY A CA 1
ATOM 469 C C . GLY A 1 66 ? 5.219 -33.25 2.283 1 90.06 66 GLY A C 1
ATOM 470 O O . GLY A 1 66 ? 5.02 -32.25 2.967 1 90.06 66 GLY A O 1
ATOM 471 N N . GLY A 1 67 ? 5.508 -33.156 1.021 1 90.19 67 GLY A N 1
ATOM 472 C CA . GLY A 1 67 ? 5.496 -31.891 0.318 1 90.19 67 GLY A CA 1
ATOM 473 C C . GLY A 1 67 ? 4.133 -31.219 0.306 1 90.19 67 GLY A C 1
ATOM 474 O O . GLY A 1 67 ? 4.027 -30 0.487 1 90.19 67 GLY A O 1
ATOM 475 N N . ALA A 1 68 ? 3.119 -31.984 0.086 1 91.62 68 ALA A N 1
ATOM 476 C CA . ALA A 1 68 ? 1.754 -31.469 0.126 1 91.62 68 ALA A CA 1
ATOM 477 C C . ALA A 1 68 ? 1.416 -30.922 1.51 1 91.62 68 ALA A C 1
ATOM 479 O O . ALA A 1 68 ? 0.857 -29.828 1.631 1 91.62 68 ALA A O 1
ATOM 480 N N . LEU A 1 69 ? 1.765 -31.688 2.484 1 90.62 69 LEU A N 1
ATOM 481 C CA . LEU A 1 69 ? 1.509 -31.25 3.855 1 90.62 69 LEU A CA 1
ATOM 482 C C . LEU A 1 69 ? 2.273 -29.969 4.176 1 90.62 69 LEU A C 1
ATOM 484 O O . LEU A 1 69 ? 1.748 -29.078 4.844 1 90.62 69 LEU A O 1
ATOM 488 N N . ALA A 1 70 ? 3.523 -29.922 3.768 1 91.25 70 ALA A N 1
ATOM 489 C CA . ALA A 1 70 ? 4.328 -28.719 3.977 1 91.25 70 ALA A CA 1
ATOM 490 C C . ALA A 1 70 ? 3.664 -27.5 3.352 1 91.25 70 ALA A C 1
ATOM 492 O O . ALA A 1 70 ? 3.668 -26.422 3.939 1 91.25 70 ALA A O 1
ATOM 493 N N . THR A 1 71 ? 3.105 -27.656 2.199 1 90.38 71 THR A N 1
ATOM 494 C CA . THR A 1 71 ? 2.412 -26.578 1.508 1 90.38 71 THR A CA 1
ATOM 495 C C . THR A 1 71 ? 1.196 -26.109 2.307 1 90.38 71 THR A C 1
ATOM 497 O O . THR A 1 71 ? 0.952 -24.906 2.438 1 90.38 71 THR A O 1
ATOM 500 N N . VAL A 1 72 ? 0.486 -27.031 2.84 1 90.62 72 VAL A N 1
ATOM 501 C CA . VAL A 1 72 ? -0.7 -26.719 3.629 1 90.62 72 VAL A CA 1
ATOM 502 C C . VAL A 1 72 ? -0.299 -25.938 4.875 1 90.62 72 VAL A C 1
ATOM 504 O O . VAL A 1 72 ? -0.886 -24.891 5.176 1 90.62 72 VAL A O 1
ATOM 507 N N . VAL A 1 73 ? 0.698 -26.422 5.535 1 89.12 73 VAL A N 1
ATOM 508 C CA . VAL A 1 73 ? 1.156 -25.781 6.766 1 89.12 73 VAL A CA 1
ATOM 509 C C . VAL A 1 73 ? 1.644 -24.359 6.461 1 89.12 73 VAL A C 1
ATOM 511 O O . VAL A 1 73 ? 1.309 -23.422 7.18 1 89.12 73 VAL A O 1
ATOM 514 N N . ASN A 1 74 ? 2.414 -24.203 5.438 1 89.88 74 ASN A N 1
ATOM 515 C CA . ASN A 1 74 ? 2.91 -22.891 5.043 1 89.88 74 ASN A CA 1
ATOM 516 C C . ASN A 1 74 ? 1.768 -21.938 4.711 1 89.88 74 ASN A C 1
ATOM 518 O O . ASN A 1 74 ? 1.805 -20.766 5.082 1 89.88 74 ASN A O 1
ATOM 522 N N . SER A 1 75 ? 0.786 -22.438 4.031 1 90.62 75 SER A N 1
ATOM 523 C CA . SER A 1 75 ? -0.364 -21.625 3.646 1 90.62 75 SER A CA 1
ATOM 524 C C . SER A 1 75 ? -1.162 -21.172 4.867 1 90.62 75 SER A C 1
ATOM 526 O O . SER A 1 75 ? -1.651 -20.047 4.918 1 90.62 75 SER A O 1
ATOM 528 N N . LEU A 1 76 ? -1.276 -22.047 5.805 1 88.75 76 LEU A N 1
ATOM 529 C CA . LEU A 1 76 ? -1.999 -21.703 7.023 1 88.75 76 LEU A CA 1
ATOM 530 C C . LEU A 1 76 ? -1.206 -20.703 7.855 1 88.75 76 LEU A C 1
ATOM 532 O O . LEU A 1 76 ? -1.76 -19.703 8.336 1 88.75 76 LEU A O 1
ATOM 536 N N . GLU A 1 77 ? 0.055 -20.953 8.016 1 89.12 77 GLU A N 1
ATOM 537 C CA . GLU A 1 77 ? 0.885 -20.125 8.891 1 89.12 77 GLU A CA 1
ATOM 538 C C . GLU A 1 77 ? 1.149 -18.766 8.266 1 89.12 77 GLU A C 1
ATOM 540 O O . GLU A 1 77 ? 0.865 -17.734 8.875 1 89.12 77 GLU A O 1
ATOM 545 N N . HIS A 1 78 ? 1.67 -18.703 7.09 1 89.38 78 HIS A N 1
ATOM 546 C CA . HIS A 1 78 ? 2.111 -17.453 6.473 1 89.38 78 HIS A CA 1
ATOM 547 C C . HIS A 1 78 ? 1.041 -16.891 5.547 1 89.38 78 HIS A C 1
ATOM 549 O O . HIS A 1 78 ? 0.917 -15.672 5.406 1 89.38 78 HIS A O 1
ATOM 555 N N . GLY A 1 79 ? 0.314 -17.766 4.898 1 88.62 79 GLY A N 1
ATOM 556 C CA . GLY A 1 79 ? -0.835 -17.281 4.152 1 88.62 79 GLY A CA 1
ATOM 557 C C . GLY A 1 79 ? -1.902 -16.656 5.039 1 88.62 79 GLY A C 1
ATOM 558 O O . GLY A 1 79 ? -2.445 -15.602 4.723 1 88.62 79 GLY A O 1
ATOM 559 N N . GLY A 1 80 ? -2.158 -17.344 6.152 1 88.94 80 GLY A N 1
ATOM 560 C CA . GLY A 1 80 ? -3.094 -16.828 7.137 1 88.94 80 GLY A CA 1
ATOM 561 C C . GLY A 1 80 ? -2.488 -15.766 8.039 1 88.94 80 GLY A C 1
ATOM 562 O O . GLY A 1 80 ? -3.195 -15.141 8.828 1 88.94 80 GLY A O 1
ATOM 563 N N . GLN A 1 81 ? -1.239 -15.648 7.895 1 91.38 81 GLN A N 1
ATOM 564 C CA . GLN A 1 81 ? -0.497 -14.648 8.648 1 91.38 81 GLN A CA 1
ATOM 565 C C . GLN A 1 81 ? -0.758 -14.773 10.141 1 91.38 81 GLN A C 1
ATOM 567 O O . GLN A 1 81 ? -1.096 -13.797 10.805 1 91.38 81 GLN A O 1
ATOM 572 N N . ILE A 1 82 ? -0.545 -15.852 10.695 1 88.81 82 ILE A N 1
ATOM 573 C CA . ILE A 1 82 ? -0.81 -16.141 12.094 1 88.81 82 ILE A CA 1
ATOM 574 C C . ILE A 1 82 ? 0.09 -15.289 12.984 1 88.81 82 ILE A C 1
ATOM 576 O O . ILE A 1 82 ? -0.323 -14.852 14.062 1 88.81 82 ILE A O 1
ATOM 580 N N . GLY A 1 83 ? 1.292 -15.039 12.648 1 88.94 83 GLY A N 1
ATOM 581 C CA . GLY A 1 83 ? 2.17 -14.141 13.383 1 88.94 83 GLY A CA 1
ATOM 582 C C . GLY A 1 83 ? 1.612 -12.742 13.516 1 88.94 83 GLY A C 1
ATOM 583 O O . GLY A 1 83 ? 1.727 -12.117 14.578 1 88.94 83 GLY A O 1
ATOM 584 N N . MET A 1 84 ? 1.133 -12.273 12.438 1 87.81 84 MET A N 1
ATOM 585 C CA . MET A 1 84 ? 0.509 -10.953 12.453 1 87.81 84 MET A CA 1
ATOM 586 C C . MET A 1 84 ? -0.673 -10.914 13.414 1 87.81 84 MET A C 1
ATOM 588 O O . MET A 1 84 ? -0.846 -9.945 14.156 1 87.81 84 MET A O 1
ATOM 592 N N . ILE A 1 85 ? -1.511 -11.922 13.383 1 86.12 85 ILE A N 1
ATOM 593 C CA . ILE A 1 85 ? -2.664 -12.008 14.273 1 86.12 85 ILE A CA 1
ATOM 594 C C . ILE A 1 85 ? -2.197 -11.984 15.727 1 86.12 85 ILE A C 1
ATOM 596 O O . ILE A 1 85 ? -2.797 -11.312 16.578 1 86.12 85 ILE A O 1
ATOM 600 N N . PHE A 1 86 ? -1.141 -12.703 16 1 90.19 86 PHE A N 1
ATOM 601 C CA . PHE A 1 86 ? -0.572 -12.703 17.344 1 90.19 86 PHE A CA 1
ATOM 602 C C . PHE A 1 86 ? -0.191 -11.289 17.766 1 90.19 86 PHE A C 1
ATOM 604 O O . PHE A 1 86 ? -0.547 -10.844 18.859 1 90.19 86 PHE A O 1
ATOM 611 N N . GLU A 1 87 ? 0.559 -10.633 16.891 1 88.62 87 GLU A N 1
ATOM 612 C CA . GLU A 1 87 ? 0.975 -9.266 17.203 1 88.62 87 GLU A CA 1
ATOM 613 C C . GLU A 1 87 ? -0.231 -8.352 17.375 1 88.62 87 GLU A C 1
ATOM 615 O O . GLU A 1 87 ? -0.214 -7.438 18.203 1 88.62 87 GLU A O 1
ATOM 620 N N . LEU A 1 88 ? -1.24 -8.516 16.594 1 84.44 88 LEU A N 1
ATOM 621 C CA . LEU A 1 88 ? -2.473 -7.746 16.703 1 84.44 88 LEU A CA 1
ATOM 622 C C . LEU A 1 88 ? -3.096 -7.902 18.078 1 84.44 88 LEU A C 1
ATOM 624 O O . LEU A 1 88 ? -3.477 -6.91 18.703 1 84.44 88 LEU A O 1
ATOM 628 N N . PHE A 1 89 ? -3.176 -9.094 18.578 1 85.38 89 PHE A N 1
ATOM 629 C CA . PHE A 1 89 ? -3.764 -9.344 19.891 1 85.38 89 PHE A CA 1
ATOM 630 C C . PHE A 1 89 ? -2.889 -8.766 21 1 85.38 89 PHE A C 1
ATOM 632 O O . PHE A 1 89 ? -3.398 -8.219 21.984 1 85.38 89 PHE A O 1
ATOM 639 N N . ARG A 1 90 ? -1.603 -8.867 20.875 1 87.06 90 ARG A N 1
ATOM 640 C CA . ARG A 1 90 ? -0.691 -8.258 21.828 1 87.06 90 ARG A CA 1
ATOM 641 C C . ARG A 1 90 ? -0.891 -6.742 21.891 1 87.06 90 ARG A C 1
ATOM 643 O O . ARG A 1 90 ? -0.864 -6.152 22.984 1 87.06 90 ARG A O 1
ATOM 650 N N . ASN A 1 91 ? -1.06 -6.215 20.781 1 82.12 91 ASN A N 1
ATOM 651 C CA . ASN A 1 91 ? -1.293 -4.773 20.719 1 82.12 91 ASN A CA 1
ATOM 652 C C . ASN A 1 91 ? -2.623 -4.395 21.359 1 82.12 91 ASN A C 1
ATOM 654 O O . ASN A 1 91 ? -2.729 -3.348 22.016 1 82.12 91 ASN A O 1
ATOM 658 N N . TYR A 1 92 ? -3.633 -5.191 21.172 1 83.75 92 TYR A N 1
ATOM 659 C CA . TYR A 1 92 ? -4.91 -4.945 21.844 1 83.75 92 TYR A CA 1
ATOM 660 C C . TYR A 1 92 ? -4.758 -4.977 23.359 1 83.75 92 TYR A C 1
ATOM 662 O O . TYR A 1 92 ? -5.273 -4.102 24.047 1 83.75 92 TYR A O 1
ATOM 670 N N . VAL A 1 93 ? -4.059 -5.914 23.797 1 86.69 93 VAL A N 1
ATOM 671 C CA . VAL A 1 93 ? -3.812 -6.023 25.234 1 86.69 93 VAL A CA 1
ATOM 672 C C . VAL A 1 93 ? -3.059 -4.793 25.734 1 86.69 93 VAL A C 1
ATOM 674 O O . VAL A 1 93 ? -3.393 -4.227 26.766 1 86.69 93 VAL A O 1
ATOM 677 N N . GLY A 1 94 ? -2.066 -4.414 24.953 1 86.5 94 GLY A N 1
ATOM 678 C CA . GLY A 1 94 ? -1.313 -3.221 25.297 1 86.5 94 GLY A CA 1
ATOM 679 C C . GLY A 1 94 ? -2.174 -1.974 25.375 1 86.5 94 GLY A C 1
ATOM 680 O O . GLY A 1 94 ? -2.01 -1.152 26.281 1 86.5 94 GLY A O 1
ATOM 681 N N . PHE A 1 95 ? -3.059 -1.844 24.469 1 86.44 95 PHE A N 1
ATOM 682 C CA . PHE A 1 95 ? -3.967 -0.704 24.422 1 86.44 95 PHE A CA 1
ATOM 683 C C . PHE A 1 95 ? -4.836 -0.655 25.688 1 86.44 95 PHE A C 1
ATOM 685 O O . PHE A 1 95 ? -4.949 0.391 26.328 1 86.44 95 PHE A O 1
ATOM 692 N N . TYR A 1 96 ? -5.422 -1.697 26 1 88.06 96 TYR A N 1
ATOM 693 C CA . TYR A 1 96 ? -6.305 -1.732 27.172 1 88.06 96 TYR A CA 1
ATOM 694 C C . TYR A 1 96 ? -5.516 -1.546 28.453 1 88.06 96 TYR A C 1
ATOM 696 O O . TYR A 1 96 ? -6 -0.916 29.406 1 88.06 96 TYR A O 1
ATOM 704 N N . ARG A 1 97 ? -4.324 -2.053 28.484 1 89.19 97 ARG A N 1
ATOM 705 C CA . ARG A 1 97 ? -3.475 -1.836 29.656 1 89.19 97 ARG A CA 1
ATOM 706 C C . ARG A 1 97 ? -3.135 -0.358 29.812 1 89.19 97 ARG A C 1
ATOM 708 O O . ARG A 1 97 ? -3.064 0.149 30.938 1 89.19 97 ARG A O 1
ATOM 715 N N . GLN A 1 98 ? -2.848 0.222 28.703 1 87.69 98 GLN A N 1
ATOM 716 C CA . GLN A 1 98 ? -2.582 1.655 28.75 1 87.69 98 GLN A CA 1
ATOM 717 C C . GLN A 1 98 ? -3.783 2.422 29.297 1 87.69 98 GLN A C 1
ATOM 719 O O . GLN A 1 98 ? -3.625 3.357 30.094 1 87.69 98 GLN A O 1
ATOM 724 N N . LEU A 1 99 ? -4.969 2.049 28.891 1 89.5 99 LEU A N 1
ATOM 725 C CA . LEU A 1 99 ? -6.172 2.686 29.406 1 89.5 99 LEU A CA 1
ATOM 726 C C . LEU A 1 99 ? -6.309 2.451 30.906 1 89.5 99 LEU A C 1
ATOM 728 O O . LEU A 1 99 ? -6.684 3.361 31.641 1 89.5 99 LEU A O 1
ATOM 732 N N . GLU A 1 100 ? -6.023 1.225 31.344 1 91.56 100 GLU A N 1
ATOM 733 C CA . GLU A 1 100 ? -6.043 0.904 32.781 1 91.56 100 GLU A CA 1
ATOM 734 C C . GLU A 1 100 ? -5.102 1.814 33.562 1 91.56 100 GLU A C 1
ATOM 736 O O . GLU A 1 100 ? -5.484 2.371 34.594 1 91.56 100 GLU A O 1
ATOM 741 N N . GLU A 1 101 ? -3.957 1.982 33 1 89 101 GLU A N 1
ATOM 742 C CA . GLU A 1 101 ? -2.945 2.793 33.688 1 89 101 GLU A CA 1
ATOM 743 C C . GLU A 1 101 ? -3.373 4.258 33.75 1 89 101 GLU A C 1
ATOM 745 O O . GLU A 1 101 ? -3.15 4.922 34.781 1 89 101 GLU A O 1
ATOM 750 N N . GLU A 1 102 ? -3.926 4.719 32.719 1 87.81 102 GLU A N 1
ATOM 751 C CA . GLU A 1 102 ? -4.395 6.098 32.688 1 87.81 102 GLU A CA 1
ATOM 752 C C . GLU A 1 102 ? -5.508 6.312 33.719 1 87.81 102 GLU A C 1
ATOM 754 O O . GLU A 1 102 ? -5.523 7.324 34.406 1 87.81 102 GLU A O 1
ATOM 759 N N . ILE A 1 103 ? -6.453 5.398 33.812 1 91.44 103 ILE A N 1
ATOM 760 C CA . ILE A 1 103 ? -7.547 5.488 34.781 1 91.44 103 ILE A CA 1
ATOM 761 C C . ILE A 1 103 ? -6.992 5.414 36.188 1 91.44 103 ILE A C 1
ATOM 763 O O . ILE A 1 103 ? -7.352 6.227 37.062 1 91.44 103 ILE A O 1
ATOM 767 N N . GLU A 1 104 ? -6.105 4.469 36.438 1 91.69 104 GLU A N 1
ATOM 768 C CA . GLU A 1 104 ? -5.504 4.309 37.781 1 91.69 104 GLU A CA 1
ATOM 769 C C . GLU A 1 104 ? -4.738 5.562 38.188 1 91.69 104 GLU A C 1
ATOM 771 O O . GLU A 1 104 ? -4.832 6.004 39.344 1 91.69 104 GLU A O 1
ATOM 776 N N . PHE A 1 105 ? -4.016 6.094 37.25 1 88.56 105 PHE A N 1
ATOM 777 C CA . PHE A 1 105 ? -3.252 7.301 37.531 1 88.56 105 PHE A CA 1
ATOM 778 C C . PHE A 1 105 ? -4.176 8.438 37.969 1 88.56 105 PHE A C 1
ATOM 780 O O . PHE A 1 105 ? -3.906 9.117 38.969 1 88.56 105 PHE A O 1
ATOM 787 N N . ASN A 1 106 ? -5.266 8.664 37.25 1 87.62 106 ASN A N 1
ATOM 788 C CA . ASN A 1 106 ? -6.176 9.766 37.531 1 87.62 106 ASN A CA 1
ATOM 789 C C . ASN A 1 106 ? -6.98 9.492 38.812 1 87.62 106 ASN A C 1
ATOM 791 O O . ASN A 1 106 ? -7.395 10.43 39.5 1 87.62 106 ASN A O 1
ATOM 795 N N . LEU A 1 107 ? -7.18 8.266 39.188 1 88.81 107 LEU A N 1
ATOM 796 C CA . LEU A 1 107 ? -7.898 7.91 40.406 1 88.81 107 LEU A CA 1
ATOM 797 C C . LEU A 1 107 ? -7 8.047 41.625 1 88.81 107 LEU A C 1
ATOM 799 O O . LEU A 1 107 ? -7.465 8.422 42.688 1 88.81 107 LEU A O 1
ATOM 803 N N . GLU A 1 108 ? -5.758 7.773 41.438 1 85.94 108 GLU A N 1
ATOM 804 C CA . GLU A 1 108 ? -4.84 7.738 42.594 1 85.94 108 GLU A CA 1
ATOM 805 C C . GLU A 1 108 ? -4.188 9.102 42.812 1 85.94 108 GLU A C 1
ATOM 807 O O . GLU A 1 108 ? -3.732 9.398 43.906 1 85.94 108 GLU A O 1
ATOM 812 N N . GLU A 1 109 ? -4.086 9.867 41.719 1 77.31 109 GLU A N 1
ATOM 813 C CA . GLU A 1 109 ? -3.42 11.164 41.844 1 77.31 109 GLU A CA 1
ATOM 814 C C . GLU A 1 109 ? -4.191 12.094 42.781 1 77.31 109 GLU A C 1
ATOM 816 O O . GLU A 1 109 ? -5.367 12.383 42.562 1 77.31 109 GLU A O 1
ATOM 821 N N . ALA A 1 110 ? -3.543 12.547 43.875 1 72.12 110 ALA A N 1
ATOM 822 C CA . ALA A 1 110 ? -4.164 13.375 44.906 1 72.12 110 ALA A CA 1
ATOM 823 C C . ALA A 1 110 ? -4.242 14.836 44.469 1 72.12 110 ALA A C 1
ATOM 825 O O . ALA A 1 110 ? -5.18 15.555 44.844 1 72.12 110 ALA A O 1
ATOM 826 N N . ASP A 1 111 ? -3.268 15.195 43.656 1 72.44 111 ASP A N 1
ATOM 827 C CA . ASP A 1 111 ? -3.238 16.578 43.219 1 72.44 111 ASP A CA 1
ATOM 828 C C . ASP A 1 111 ? -4.203 16.812 42.062 1 72.44 111 ASP A C 1
ATOM 830 O O . ASP A 1 111 ? -3.969 16.328 40.938 1 72.44 111 ASP A O 1
ATOM 834 N N . MET A 1 112 ? -5.32 17.484 42.344 1 73.44 112 MET A N 1
ATOM 835 C CA . MET A 1 112 ? -6.391 17.719 41.406 1 73.44 112 MET A CA 1
ATOM 836 C C . MET A 1 112 ? -5.863 18.484 40.188 1 73.44 112 MET A C 1
ATOM 838 O O . MET A 1 112 ? -6.422 18.375 39.094 1 73.44 112 MET A O 1
ATOM 842 N N . LYS A 1 113 ? -4.715 19.172 40.5 1 70 113 LYS A N 1
ATOM 843 C CA . LYS A 1 113 ? -4.156 19.969 39.406 1 70 113 LYS A CA 1
ATOM 844 C C . LYS A 1 113 ? -3.443 19.094 38.406 1 70 113 LYS A C 1
ATOM 846 O O . LYS A 1 113 ? -3.295 19.469 37.25 1 70 113 LYS A O 1
ATOM 851 N N . GLU A 1 114 ? -3.141 18.016 38.906 1 72.44 114 GLU A N 1
ATOM 852 C CA . GLU A 1 114 ? -2.393 17.109 38.031 1 72.44 114 GLU A CA 1
ATOM 853 C C . GLU A 1 114 ? -3.326 16.156 37.281 1 72.44 114 GLU A C 1
ATOM 855 O O . GLU A 1 114 ? -2.936 15.539 36.312 1 72.44 114 GLU A O 1
ATOM 860 N N . ARG A 1 115 ? -4.602 16.156 37.781 1 77.69 115 ARG A N 1
ATOM 861 C CA . ARG A 1 115 ? -5.574 15.289 37.125 1 77.69 115 ARG A CA 1
ATOM 862 C C . ARG A 1 115 ? -6.113 15.938 35.844 1 77.69 115 ARG A C 1
ATOM 864 O O . ARG A 1 115 ? -6.188 17.172 35.75 1 77.69 115 ARG A O 1
ATOM 871 N N . GLU A 1 116 ? -6.297 15.133 34.875 1 79.69 116 GLU A N 1
ATOM 872 C CA . GLU A 1 116 ? -7.004 15.633 33.688 1 79.69 116 GLU A CA 1
ATOM 873 C C . GLU A 1 116 ? -8.43 16.047 34.062 1 79.69 116 GLU A C 1
ATOM 875 O O . GLU A 1 116 ? -9.023 15.523 35 1 79.69 116 GLU A O 1
ATOM 880 N N . ASN A 1 117 ? -8.914 17.125 33.406 1 81.75 117 ASN A N 1
ATOM 881 C CA . ASN A 1 117 ? -10.297 17.531 33.594 1 81.75 117 ASN A CA 1
ATOM 882 C C . ASN A 1 117 ? -11.25 16.344 33.469 1 81.75 117 ASN A C 1
ATOM 884 O O . ASN A 1 117 ? -11.188 15.586 32.5 1 81.75 117 ASN A O 1
ATOM 888 N N . GLY A 1 118 ? -12.055 16.125 34.469 1 84.62 118 GLY A N 1
ATOM 889 C CA . GLY A 1 118 ? -12.891 14.938 34.562 1 84.62 118 GLY A CA 1
ATOM 890 C C . GLY A 1 118 ? -13.812 14.758 33.375 1 84.62 118 GLY A C 1
ATOM 891 O O . GLY A 1 118 ? -13.984 13.641 32.875 1 84.62 118 GLY A O 1
ATOM 892 N N . THR A 1 119 ? -14.453 15.789 32.938 1 86.25 119 THR A N 1
ATOM 893 C CA . THR A 1 119 ? -15.375 15.719 31.812 1 86.25 119 THR A CA 1
ATOM 894 C C . THR A 1 119 ? -14.625 15.391 30.516 1 86.25 119 THR A C 1
ATOM 896 O O . THR A 1 119 ? -15.117 14.609 29.703 1 86.25 119 THR A O 1
ATOM 899 N N . LEU A 1 120 ? -13.531 16.016 30.344 1 86.5 120 LEU A N 1
ATOM 900 C CA . LEU A 1 120 ? -12.711 15.734 29.172 1 86.5 120 LEU A CA 1
ATOM 901 C C . LEU A 1 120 ? -12.18 14.305 29.203 1 86.5 120 LEU A C 1
ATOM 903 O O . LEU A 1 120 ? -12.148 13.625 28.188 1 86.5 120 LEU A O 1
ATOM 907 N N . PHE A 1 121 ? -11.695 13.891 30.375 1 89.12 121 PHE A N 1
ATOM 908 C CA . PHE A 1 121 ? -11.188 12.531 30.547 1 89.12 121 PHE A CA 1
ATOM 909 C C . PHE A 1 121 ? -12.273 11.508 30.234 1 89.12 121 PHE A C 1
ATOM 911 O O . PHE A 1 121 ? -12.016 10.516 29.547 1 89.12 121 PHE A O 1
ATOM 918 N N . GLU A 1 122 ? -13.445 11.734 30.688 1 90.25 122 GLU A N 1
ATOM 919 C CA . GLU A 1 122 ? -14.578 10.852 30.422 1 90.25 122 GLU A CA 1
ATOM 920 C C . GLU A 1 122 ? -14.875 10.773 28.922 1 90.25 122 GLU A C 1
ATOM 922 O O . GLU A 1 122 ? -15.102 9.688 28.391 1 90.25 122 GLU A O 1
ATOM 927 N N . LEU A 1 123 ? -14.891 11.867 28.281 1 90.06 123 LEU A N 1
ATOM 928 C CA . LEU A 1 123 ? -15.148 11.906 26.844 1 90.06 123 LEU A CA 1
ATOM 929 C C . LEU A 1 123 ? -14.07 11.141 26.078 1 90.06 123 LEU A C 1
ATOM 931 O O . LEU A 1 123 ? -14.391 10.328 25.203 1 90.06 123 LEU A O 1
ATOM 935 N N . ARG A 1 124 ? -12.828 11.367 26.391 1 88.56 124 ARG A N 1
ATOM 936 C CA . ARG A 1 124 ? -11.727 10.688 25.719 1 88.56 124 ARG A CA 1
ATOM 937 C C . ARG A 1 124 ? -11.797 9.18 25.922 1 88.56 124 ARG A C 1
ATOM 939 O O . ARG A 1 124 ? -11.625 8.406 24.969 1 88.56 124 ARG A O 1
ATOM 946 N N . MET A 1 125 ? -12.039 8.82 27.109 1 90 125 MET A N 1
ATOM 947 C CA . MET A 1 125 ? -12.148 7.402 27.422 1 90 125 MET A CA 1
ATOM 948 C C . MET A 1 125 ? -13.312 6.766 26.672 1 90 125 MET A C 1
ATOM 950 O O . MET A 1 125 ? -13.18 5.672 26.109 1 90 125 MET A O 1
ATOM 954 N N . ALA A 1 126 ? -14.414 7.422 26.688 1 90.75 126 ALA A N 1
ATOM 955 C CA . ALA A 1 126 ? -15.594 6.93 25.969 1 90.75 126 ALA A CA 1
ATOM 956 C C . ALA A 1 126 ? -15.297 6.734 24.484 1 90.75 126 ALA A C 1
ATOM 958 O O . ALA A 1 126 ? -15.578 5.676 23.922 1 90.75 126 ALA A O 1
ATOM 959 N N . LEU A 1 127 ? -14.664 7.691 23.891 1 88.5 127 LEU A N 1
ATOM 960 C CA . LEU A 1 127 ? -14.359 7.625 22.469 1 88.5 127 LEU A CA 1
ATOM 961 C C . LEU A 1 127 ? -13.344 6.523 22.188 1 88.5 127 LEU A C 1
ATOM 963 O O . LEU A 1 127 ? -13.469 5.809 21.188 1 88.5 127 LEU A O 1
ATOM 967 N N . GLN A 1 128 ? -12.359 6.391 23.047 1 86.5 128 GLN A N 1
ATOM 968 C CA . GLN A 1 128 ? -11.352 5.352 22.844 1 86.5 128 GLN A CA 1
ATOM 969 C C . GLN A 1 128 ? -11.977 3.961 22.922 1 86.5 128 GLN A C 1
ATOM 971 O O . GLN A 1 128 ? -11.5 3.023 22.281 1 86.5 128 GLN A O 1
ATOM 976 N N . LEU A 1 129 ? -13 3.877 23.672 1 88.31 129 LEU A N 1
ATOM 977 C CA . LEU A 1 129 ? -13.656 2.586 23.844 1 88.31 129 LEU A CA 1
ATOM 978 C C . LEU A 1 129 ? -14.812 2.42 22.859 1 88.31 129 LEU A C 1
ATOM 980 O O . LEU A 1 129 ? -15.531 1.418 22.891 1 88.31 129 LEU A O 1
ATOM 984 N N . GLY A 1 130 ? -15.016 3.402 21.984 1 85.69 130 GLY A N 1
ATOM 985 C CA . GLY A 1 130 ? -16.062 3.344 20.984 1 85.69 130 GLY A CA 1
ATOM 986 C C . GLY A 1 130 ? -17.453 3.537 21.562 1 85.69 130 GLY A C 1
ATOM 987 O O . GLY A 1 130 ? -18.422 2.93 21.094 1 85.69 130 GLY A O 1
ATOM 988 N N . ARG A 1 131 ? -17.531 4.34 22.625 1 87.88 131 ARG A N 1
ATOM 989 C CA . ARG A 1 131 ? -18.781 4.582 23.328 1 87.88 131 ARG A CA 1
ATOM 990 C C . ARG A 1 131 ? -19.047 6.078 23.484 1 87.88 131 ARG A C 1
ATOM 992 O O . ARG A 1 131 ? -18.125 6.887 23.359 1 87.88 131 ARG A O 1
ATOM 999 N N . SER A 1 132 ? -20.375 6.371 23.734 1 88.06 132 SER A N 1
ATOM 1000 C CA . SER A 1 132 ? -20.719 7.707 24.219 1 88.06 132 SER A CA 1
ATOM 1001 C C . SER A 1 132 ? -20.516 7.82 25.719 1 88.06 132 SER A C 1
ATOM 1003 O O . SER A 1 132 ? -20.438 6.809 26.422 1 88.06 132 SER A O 1
ATOM 1005 N N . PRO A 1 133 ? -20.375 9.078 26.188 1 88.19 133 PRO A N 1
ATOM 1006 C CA . PRO A 1 133 ? -20.266 9.227 27.641 1 88.19 133 PRO A CA 1
ATOM 1007 C C . PRO A 1 133 ? -21.438 8.602 28.391 1 88.19 133 PRO A C 1
ATOM 1009 O O . PRO A 1 133 ? -21.25 7.992 29.438 1 88.19 133 PRO A O 1
ATOM 1012 N N . SER A 1 134 ? -22.609 8.719 27.828 1 89.12 134 SER A N 1
ATOM 1013 C CA . SER A 1 134 ? -23.781 8.125 28.453 1 89.12 134 SER A CA 1
ATOM 1014 C C . SER A 1 134 ? -23.688 6.602 28.484 1 89.12 134 SER A C 1
ATOM 1016 O O . SER A 1 134 ? -24.016 5.969 29.484 1 89.12 134 SER A O 1
ATOM 1018 N N . GLU A 1 135 ? -23.203 6.012 27.422 1 88.94 135 GLU A N 1
ATOM 1019 C CA . GLU A 1 135 ? -23.016 4.562 27.359 1 88.94 135 GLU A CA 1
ATOM 1020 C C . GLU A 1 135 ? -21.969 4.094 28.344 1 88.94 135 GLU A C 1
ATOM 1022 O O . GLU A 1 135 ? -22.078 3.01 28.922 1 88.94 135 GLU A O 1
ATOM 1027 N N . LEU A 1 136 ? -20.953 4.867 28.453 1 91.44 136 LEU A N 1
ATOM 1028 C CA . LEU A 1 136 ? -19.875 4.535 29.375 1 91.44 136 LEU A CA 1
ATOM 1029 C C . LEU A 1 136 ? -20.391 4.496 30.812 1 91.44 136 LEU A C 1
ATOM 1031 O O . LEU A 1 136 ? -20.016 3.607 31.578 1 91.44 136 LEU A O 1
ATOM 1035 N N . ARG A 1 137 ? -21.25 5.441 31.203 1 90.81 137 ARG A N 1
ATOM 1036 C CA . ARG A 1 137 ? -21.828 5.488 32.531 1 90.81 137 ARG A CA 1
ATOM 1037 C C . ARG A 1 137 ? -22.734 4.293 32.781 1 90.81 137 ARG A C 1
ATOM 1039 O O . ARG A 1 137 ? -22.75 3.721 33.875 1 90.81 137 ARG A O 1
ATOM 1046 N N . THR A 1 138 ? -23.422 3.992 31.766 1 88.56 138 THR A N 1
ATOM 1047 C CA . THR A 1 138 ? -24.312 2.834 31.859 1 88.56 138 THR A CA 1
ATOM 1048 C C . THR A 1 138 ? -23.5 1.559 32.094 1 88.56 138 THR A C 1
ATOM 1050 O O . THR A 1 138 ? -23.875 0.709 32.906 1 88.56 138 THR A O 1
ATOM 1053 N N . LEU A 1 139 ? -22.422 1.478 31.375 1 88.06 139 LEU A N 1
ATOM 1054 C CA . LEU A 1 139 ? -21.562 0.312 31.516 1 88.06 139 LEU A CA 1
ATOM 1055 C C . LEU A 1 139 ? -21 0.225 32.938 1 88.06 139 LEU A C 1
ATOM 1057 O O . LEU A 1 139 ? -20.938 -0.859 33.531 1 88.06 139 LEU A O 1
ATOM 1061 N N . SER A 1 140 ? -20.594 1.317 33.469 1 88.25 140 SER A N 1
ATOM 1062 C CA . SER A 1 140 ? -20.016 1.36 34.781 1 88.25 140 SER A CA 1
ATOM 1063 C C . SER A 1 140 ? -21.047 0.953 35.844 1 88.25 140 SER A C 1
ATOM 1065 O O . SER A 1 140 ? -20.719 0.216 36.781 1 88.25 140 SER A O 1
ATOM 1067 N N . SER A 1 141 ? -22.281 1.427 35.656 1 83.88 141 SER A N 1
ATOM 1068 C CA . SER A 1 141 ? -23.344 1.115 36.625 1 83.88 141 SER A CA 1
ATOM 1069 C C . SER A 1 141 ? -23.703 -0.363 36.594 1 83.88 141 SER A C 1
ATOM 1071 O O . SER A 1 141 ? -23.953 -0.982 37.625 1 83.88 141 SER A O 1
ATOM 1073 N N . THR A 1 142 ? -23.734 -0.875 35.406 1 78.44 142 THR A N 1
ATOM 1074 C CA . THR A 1 142 ? -24.094 -2.277 35.25 1 78.44 142 THR A CA 1
ATOM 1075 C C . THR A 1 142 ? -22.984 -3.191 35.75 1 78.44 142 THR A C 1
ATOM 1077 O O . THR A 1 142 ? -23.266 -4.238 36.344 1 78.44 142 THR A O 1
ATOM 1080 N N . SER A 1 143 ? -21.828 -2.832 35.531 1 71.94 143 SER A N 1
ATOM 1081 C CA . SER A 1 143 ? -20.688 -3.65 35.969 1 71.94 143 SER A CA 1
ATOM 1082 C C . SER A 1 143 ? -20.562 -3.703 37.469 1 71.94 143 SER A C 1
ATOM 1084 O O . SER A 1 143 ? -20.094 -4.695 38.031 1 71.94 143 SER A O 1
ATOM 1086 N N . ARG A 1 144 ? -21.016 -2.742 38.125 1 68.62 144 ARG A N 1
ATOM 1087 C CA . ARG A 1 144 ? -20.969 -2.711 39.594 1 68.62 144 ARG A CA 1
ATOM 1088 C C . ARG A 1 144 ? -22.078 -3.568 40.188 1 68.62 144 ARG A C 1
ATOM 1090 O O . ARG A 1 144 ? -21.906 -4.133 41.281 1 68.62 144 ARG A O 1
ATOM 1097 N N . LEU A 1 145 ? -23.109 -3.488 39.406 1 64.06 145 LEU A N 1
ATOM 1098 C CA . LEU A 1 145 ? -24.266 -4.191 39.969 1 64.06 145 LEU A CA 1
ATOM 1099 C C . LEU A 1 145 ? -24.188 -5.68 39.625 1 64.06 145 LEU A C 1
ATOM 1101 O O . LEU A 1 145 ? -24.594 -6.516 40.438 1 64.06 145 LEU A O 1
ATOM 1105 N N . LYS A 1 146 ? -23.984 -6 38.281 1 58.31 146 LYS A N 1
ATOM 1106 C CA . LYS A 1 146 ? -24.062 -7.398 37.875 1 58.31 146 LYS A CA 1
ATOM 1107 C C . LYS A 1 146 ? -22.688 -8.039 37.812 1 58.31 146 LYS A C 1
ATOM 1109 O O . LYS A 1 146 ? -21.75 -7.48 37.25 1 58.31 146 LYS A O 1
ATOM 1114 N N . HIS A 1 147 ? -22.25 -8.664 38.75 1 53.47 147 HIS A N 1
ATOM 1115 C CA . HIS A 1 147 ? -20.984 -9.383 38.844 1 53.47 147 HIS A CA 1
ATOM 1116 C C . HIS A 1 147 ? -20.641 -10.047 37.5 1 53.47 147 HIS A C 1
ATOM 1118 O O . HIS A 1 147 ? -19.5 -10.422 37.25 1 53.47 147 HIS A O 1
ATOM 1124 N N . ASP A 1 148 ? -21.625 -10.484 36.781 1 47.88 148 ASP A N 1
ATOM 1125 C CA . ASP A 1 148 ? -21.375 -11.391 35.656 1 47.88 148 ASP A CA 1
ATOM 1126 C C . ASP A 1 148 ? -21.547 -10.672 34.312 1 47.88 148 ASP A C 1
ATOM 1128 O O . ASP A 1 148 ? -21.688 -11.32 33.281 1 47.88 148 ASP A O 1
ATOM 1132 N N . ASP A 1 149 ? -21.781 -9.461 34.344 1 52 149 ASP A N 1
ATOM 1133 C CA . ASP A 1 149 ? -22.266 -8.906 33.094 1 52 149 ASP A CA 1
ATOM 1134 C C . ASP A 1 149 ? -21.141 -8.82 32.062 1 52 149 ASP A C 1
ATOM 1136 O O . ASP A 1 149 ? -20.031 -8.414 32.375 1 52 149 ASP A O 1
ATOM 1140 N N . GLU A 1 150 ? -21.391 -9.43 30.844 1 62.41 150 GLU A N 1
ATOM 1141 C CA . GLU A 1 150 ? -20.812 -10.078 29.688 1 62.41 150 GLU A CA 1
ATOM 1142 C C . GLU A 1 150 ? -20.312 -9.047 28.672 1 62.41 150 GLU A C 1
ATOM 1144 O O . GLU A 1 150 ? -19.75 -9.406 27.641 1 62.41 150 GLU A O 1
ATOM 1149 N N . GLU A 1 151 ? -20.484 -7.719 29 1 77.38 151 GLU A N 1
ATOM 1150 C CA . GLU A 1 151 ? -20.172 -6.902 27.828 1 77.38 151 GLU A CA 1
ATOM 1151 C C . GLU A 1 151 ? -18.75 -6.344 27.922 1 77.38 151 GLU A C 1
ATOM 1153 O O . GLU A 1 151 ? -18.281 -5.969 29 1 77.38 151 GLU A O 1
ATOM 1158 N N . HIS A 1 152 ? -18.094 -6.34 26.938 1 83.25 152 HIS A N 1
ATOM 1159 C CA . HIS A 1 152 ? -16.766 -5.742 26.844 1 83.25 152 HIS A CA 1
ATOM 1160 C C . HIS A 1 152 ? -16.828 -4.227 26.969 1 83.25 152 HIS A C 1
ATOM 1162 O O . HIS A 1 152 ? -17.844 -3.609 26.641 1 83.25 152 HIS A O 1
ATOM 1168 N N . ALA A 1 153 ? -15.789 -3.709 27.625 1 82.62 153 ALA A N 1
ATOM 1169 C CA . ALA A 1 153 ? -15.695 -2.252 27.688 1 82.62 153 ALA A CA 1
ATOM 1170 C C . ALA A 1 153 ? -15.469 -1.661 26.297 1 82.62 153 ALA A C 1
ATOM 1172 O O . ALA A 1 153 ? -16.094 -0.66 25.938 1 82.62 153 ALA A O 1
ATOM 1173 N N . GLY A 1 154 ? -14.516 -2.193 25.641 1 78.81 154 GLY A N 1
ATOM 1174 C CA . GLY A 1 154 ? -14.211 -1.711 24.297 1 78.81 154 GLY A CA 1
ATOM 1175 C C . GLY A 1 154 ? -15.141 -2.285 23.234 1 78.81 154 GLY A C 1
ATOM 1176 O O . GLY A 1 154 ? -15.328 -3.5 23.172 1 78.81 154 GLY A O 1
ATOM 1177 N N . LYS A 1 155 ? -15.727 -1.326 22.562 1 73.25 155 LYS A N 1
ATOM 1178 C CA . LYS A 1 155 ? -16.516 -1.766 21.422 1 73.25 155 LYS A CA 1
ATOM 1179 C C . LYS A 1 155 ? -15.688 -1.768 20.141 1 73.25 155 LYS A C 1
ATOM 1181 O O . LYS A 1 155 ? -16.156 -2.223 19.094 1 73.25 155 LYS A O 1
ATOM 1186 N N . LEU A 1 156 ? -14.469 -0.998 20.359 1 62.72 156 LEU A N 1
ATOM 1187 C CA . LEU A 1 156 ? -13.555 -0.901 19.234 1 62.72 156 LEU A CA 1
ATOM 1188 C C . LEU A 1 156 ? -12.375 -1.852 19.391 1 62.72 156 LEU A C 1
ATOM 1190 O O . LEU A 1 156 ? -11.969 -2.146 20.516 1 62.72 156 LEU A O 1
ATOM 1194 N N . MET A 1 157 ? -12.141 -2.648 18.703 1 49 157 MET A N 1
ATOM 1195 C CA . MET A 1 157 ? -10.867 -3.33 18.906 1 49 157 MET A CA 1
ATOM 1196 C C . MET A 1 157 ? -9.695 -2.426 18.531 1 49 157 MET A C 1
ATOM 1198 O O . MET A 1 157 ? -9.625 -1.936 17.406 1 49 157 MET A O 1
ATOM 1202 N N . PRO A 1 158 ? -8.93 -1.882 19.516 1 41.59 158 PRO A N 1
ATOM 1203 C CA . PRO A 1 158 ? -7.918 -0.841 19.312 1 41.59 158 PRO A CA 1
ATOM 1204 C C . PRO A 1 158 ? -6.754 -1.311 18.438 1 41.59 158 PRO A C 1
ATOM 1206 O O . PRO A 1 158 ? -6.398 -2.492 18.453 1 41.59 158 PRO A O 1
ATOM 1209 N N . ILE A 1 159 ? -6.637 -1.012 17.266 1 37.31 159 ILE A N 1
ATOM 1210 C CA . ILE A 1 159 ? -5.41 -1.343 16.547 1 37.31 159 ILE A CA 1
ATOM 1211 C C . ILE A 1 159 ? -4.242 -0.543 17.125 1 37.31 159 ILE A C 1
ATOM 1213 O O . ILE A 1 159 ? -4.434 0.561 17.641 1 37.31 159 ILE A O 1
ATOM 1217 N N . MET A 1 160 ? -3.172 -1.18 17.391 1 35.44 160 MET A N 1
ATOM 1218 C CA . MET A 1 160 ? -1.97 -0.675 18.047 1 35.44 160 MET A CA 1
ATOM 1219 C C . MET A 1 160 ? -1.564 0.679 17.469 1 35.44 160 MET A C 1
ATOM 1221 O O . MET A 1 160 ? -1.588 0.876 16.25 1 35.44 160 MET A O 1
ATOM 1225 N N . ALA A 1 161 ? -1.66 1.631 18.297 1 31.89 161 ALA A N 1
ATOM 1226 C CA . ALA A 1 161 ? -1.068 2.965 18.25 1 31.89 161 ALA A CA 1
ATOM 1227 C C . ALA A 1 161 ? 0.408 2.895 17.875 1 31.89 161 ALA A C 1
ATOM 1229 O O . ALA A 1 161 ? 1.083 3.924 17.781 1 31.89 161 ALA A O 1
ATOM 1230 N N . ASN A 1 162 ? 0.954 1.709 18.094 1 29.03 162 ASN A N 1
ATOM 1231 C CA . ASN A 1 162 ? 2.398 1.906 18.094 1 29.03 162 ASN A CA 1
ATOM 1232 C C . ASN A 1 162 ? 2.887 2.453 16.75 1 29.03 162 ASN A C 1
ATOM 1234 O O . ASN A 1 162 ? 4.09 2.553 16.516 1 29.03 162 ASN A O 1
ATOM 1238 N N . LEU A 1 163 ? 2.119 2.291 15.789 1 27.03 163 LEU A N 1
ATOM 1239 C CA . LEU A 1 163 ? 2.543 3.006 14.594 1 27.03 163 LEU A CA 1
ATOM 1240 C C . LEU A 1 163 ? 2.531 4.512 14.828 1 27.03 163 LEU A C 1
ATOM 1242 O O . LEU A 1 163 ? 2.873 5.285 13.93 1 27.03 163 LEU A O 1
ATOM 1246 N N . GLU A 1 164 ? 1.954 4.988 15.836 1 28.95 164 GLU A N 1
ATOM 1247 C CA . GLU A 1 164 ? 1.933 6.379 16.266 1 28.95 164 GLU A CA 1
ATOM 1248 C C . GLU A 1 164 ? 3.348 6.93 16.438 1 28.95 164 GLU A C 1
ATOM 1250 O O . GLU A 1 164 ? 3.613 8.086 16.109 1 28.95 164 GLU A O 1
ATOM 1255 N N . GLN A 1 165 ? 4.195 6.172 17.125 1 29.31 165 GLN A N 1
ATOM 1256 C CA . GLN A 1 165 ? 5.52 6.75 17.312 1 29.31 165 GLN A CA 1
ATOM 1257 C C . GLN A 1 165 ? 6.215 6.977 15.977 1 29.31 165 GLN A C 1
ATOM 1259 O O . GLN A 1 165 ? 6.965 7.938 15.812 1 29.31 165 GLN A O 1
ATOM 1264 N N . LEU A 1 166 ? 6.074 6.027 15.117 1 26.14 166 LEU A N 1
ATOM 1265 C CA . LEU A 1 166 ? 6.715 6.309 13.836 1 26.14 166 LEU A CA 1
ATOM 1266 C C . LEU A 1 166 ? 5.926 7.344 13.047 1 26.14 166 LEU A C 1
ATOM 1268 O O . LEU A 1 166 ? 6.508 8.234 12.422 1 26.14 166 LEU A O 1
ATOM 1272 N N . VAL A 1 167 ? 4.59 7.074 12.828 1 28.17 167 VAL A N 1
ATOM 1273 C CA . VAL A 1 167 ? 3.824 8.031 12.039 1 28.17 167 VAL A CA 1
ATOM 1274 C C . VAL A 1 167 ? 3.537 9.273 12.875 1 28.17 167 VAL A C 1
ATOM 1276 O O . VAL A 1 167 ? 3.234 10.344 12.336 1 28.17 167 VAL A O 1
ATOM 1279 N N . MET A 1 168 ? 3.357 9.281 14.141 1 28.11 168 MET A N 1
ATOM 1280 C CA . MET A 1 168 ? 3.105 10.477 14.938 1 28.11 168 MET A CA 1
ATOM 1281 C C . MET A 1 168 ? 4.16 11.539 14.664 1 28.11 168 MET A C 1
ATOM 1283 O O . MET A 1 168 ? 4.008 12.688 15.086 1 28.11 168 MET A O 1
ATOM 1287 N N . ASN A 1 169 ? 5.312 11.094 14.406 1 28.05 169 ASN A N 1
ATOM 1288 C CA . ASN A 1 169 ? 6.25 12.195 14.195 1 28.05 169 ASN A CA 1
ATOM 1289 C C . ASN A 1 169 ? 5.863 13.039 12.992 1 28.05 169 ASN A C 1
ATOM 1291 O O . ASN A 1 169 ? 6.449 14.102 12.758 1 28.05 169 ASN A O 1
ATOM 1295 N N . GLU A 1 170 ? 5.215 12.352 12.016 1 29.28 170 GLU A N 1
ATOM 1296 C CA . GLU A 1 170 ? 5.102 13.18 10.828 1 29.28 170 GLU A CA 1
ATOM 1297 C C . GLU A 1 170 ? 4.008 14.234 10.992 1 29.28 170 GLU A C 1
ATOM 1299 O O . GLU A 1 170 ? 3.957 15.211 10.234 1 29.28 170 GLU A O 1
ATOM 1304 N N . ILE A 1 171 ? 2.811 13.797 11.43 1 28.94 171 ILE A N 1
ATOM 1305 C CA . ILE A 1 171 ? 1.779 14.828 11.438 1 28.94 171 ILE A CA 1
ATOM 1306 C C . ILE A 1 171 ? 2.08 15.852 12.523 1 28.94 171 ILE A C 1
ATOM 1308 O O . ILE A 1 171 ? 2.455 15.484 13.641 1 28.94 171 ILE A O 1
ATOM 1312 N N . ASP A 1 172 ? 2.283 17.094 12.227 1 30.05 172 ASP A N 1
ATOM 1313 C CA . ASP A 1 172 ? 2.246 18.266 13.094 1 30.05 172 ASP A CA 1
ATOM 1314 C C . ASP A 1 172 ? 1.111 18.156 14.109 1 30.05 172 ASP A C 1
ATOM 1316 O O . ASP A 1 172 ? 0.159 18.938 14.062 1 30.05 172 ASP A O 1
ATOM 1320 N N . THR A 1 173 ? 0.7 17.031 14.477 1 31.67 173 THR A N 1
ATOM 1321 C CA . THR A 1 173 ? -0.172 16.953 15.641 1 31.67 173 THR A CA 1
ATOM 1322 C C . THR A 1 173 ? 0.505 17.562 16.875 1 31.67 173 THR A C 1
ATOM 1324 O O . THR A 1 173 ? -0.069 17.562 17.953 1 31.67 173 THR A O 1
ATOM 1327 N N . ALA A 1 174 ? 1.663 17.828 16.812 1 34.03 174 ALA A N 1
ATOM 1328 C CA . ALA A 1 174 ? 2.342 18.516 17.906 1 34.03 174 ALA A CA 1
ATOM 1329 C C . ALA A 1 174 ? 1.704 19.875 18.188 1 34.03 174 ALA A C 1
ATOM 1331 O O . ALA A 1 174 ? 1.554 20.266 19.344 1 34.03 174 ALA A O 1
ATOM 1332 N N . SER A 1 175 ? 1.44 20.547 17.062 1 32.94 175 SER A N 1
ATOM 1333 C CA . SER A 1 175 ? 0.791 21.812 17.375 1 32.94 175 SER A CA 1
ATOM 1334 C C . SER A 1 175 ? -0.583 21.594 18 1 32.94 175 SER A C 1
ATOM 1336 O O . SER A 1 175 ? -0.971 22.297 18.922 1 32.94 175 SER A O 1
ATOM 1338 N N . ALA A 1 176 ? -1.274 20.531 17.469 1 33.34 176 ALA A N 1
ATOM 1339 C CA . ALA A 1 176 ? -2.549 20.266 18.141 1 33.34 176 ALA A CA 1
ATOM 1340 C C . ALA A 1 176 ? -2.332 19.609 19.5 1 33.34 176 ALA A C 1
ATOM 1342 O O . ALA A 1 176 ? -3.041 19.922 20.453 1 33.34 176 ALA A O 1
ATOM 1343 N N . SER A 1 177 ? -1.412 18.797 19.562 1 33.5 177 SER A N 1
ATOM 1344 C CA . SER A 1 177 ? -1.119 18.219 20.859 1 33.5 177 SER A CA 1
ATOM 1345 C C . SER A 1 177 ? -0.562 19.25 21.828 1 33.5 177 SER A C 1
ATOM 1347 O O . SER A 1 177 ? -0.885 19.25 23.016 1 33.5 177 SER A O 1
ATOM 1349 N N . THR A 1 178 ? 0.453 19.969 21.359 1 33.78 178 THR A N 1
ATOM 1350 C CA . THR A 1 178 ? 0.908 21.047 22.234 1 33.78 178 THR A CA 1
ATOM 1351 C C . THR A 1 178 ? -0.233 22.016 22.547 1 33.78 178 THR A C 1
ATOM 1353 O O . THR A 1 178 ? -0.383 22.453 23.688 1 33.78 178 THR A O 1
ATOM 1356 N N . ILE A 1 179 ? -0.981 22.297 21.516 1 34.34 179 ILE A N 1
ATOM 1357 C CA . ILE A 1 179 ? -2.137 23.125 21.812 1 34.34 179 ILE A CA 1
ATOM 1358 C C . ILE A 1 179 ? -3.096 22.391 22.734 1 34.34 179 ILE A C 1
ATOM 1360 O O . ILE A 1 179 ? -3.605 22.953 23.703 1 34.34 179 ILE A O 1
ATOM 1364 N N . ALA A 1 180 ? -3.291 21.094 22.484 1 35.69 180 ALA A N 1
ATOM 1365 C CA . ALA A 1 180 ? -4.164 20.344 23.375 1 35.69 180 ALA A CA 1
ATOM 1366 C C . ALA A 1 180 ? -3.533 20.188 24.766 1 35.69 180 ALA A C 1
ATOM 1368 O O . ALA A 1 180 ? -4.219 20.297 25.781 1 35.69 180 ALA A O 1
ATOM 1369 N N . ARG A 1 181 ? -2.354 19.797 24.828 1 39.06 181 ARG A N 1
ATOM 1370 C CA . ARG A 1 181 ? -1.744 19.734 26.156 1 39.06 181 ARG A CA 1
ATOM 1371 C C . ARG A 1 181 ? -1.742 21.094 26.828 1 39.06 181 ARG A C 1
ATOM 1373 O O . ARG A 1 181 ? -1.965 21.203 28.047 1 39.06 181 ARG A O 1
ATOM 1380 N N . LYS A 1 182 ? -1.239 22.031 26.188 1 37.94 182 LYS A N 1
ATOM 1381 C CA . LYS A 1 182 ? -1.326 23.312 26.891 1 37.94 182 LYS A CA 1
ATOM 1382 C C . LYS A 1 182 ? -2.762 23.609 27.297 1 37.94 182 LYS A C 1
ATOM 1384 O O . LYS A 1 182 ? -2.996 24.188 28.359 1 37.94 182 LYS A O 1
ATOM 1389 N N . GLN A 1 183 ? -3.678 23.219 26.406 1 36.19 183 GLN A N 1
ATOM 1390 C CA . GLN A 1 183 ? -5.051 23.516 26.812 1 36.19 183 GLN A CA 1
ATOM 1391 C C . GLN A 1 183 ? -5.594 22.469 27.766 1 36.19 183 GLN A C 1
ATOM 1393 O O . GLN A 1 183 ? -6.531 22.734 28.516 1 36.19 183 GLN A O 1
ATOM 1398 N N . THR A 1 184 ? -5.219 21.281 27.609 1 37.97 184 THR A N 1
ATOM 1399 C CA . THR A 1 184 ? -5.793 20.344 28.562 1 37.97 184 THR A CA 1
ATOM 1400 C C . THR A 1 184 ? -5.234 20.578 29.953 1 37.97 184 THR A C 1
ATOM 1402 O O . THR A 1 184 ? -5.887 20.25 30.953 1 37.97 184 THR A O 1
ATOM 1405 N N . ALA A 1 185 ? -3.934 20.609 30.109 1 36.69 185 ALA A N 1
ATOM 1406 C CA . ALA A 1 185 ? -3.451 20.812 31.469 1 36.69 185 ALA A CA 1
ATOM 1407 C C . ALA A 1 185 ? -3.672 22.25 31.922 1 36.69 185 ALA A C 1
ATOM 1409 O O . ALA A 1 185 ? -3.139 22.672 32.938 1 36.69 185 ALA A O 1
ATOM 1410 N N . ALA A 1 186 ? -4.031 23.203 31.094 1 36.97 186 ALA A N 1
ATOM 1411 C CA . ALA A 1 186 ? -4.082 24.5 31.766 1 36.97 186 ALA A CA 1
ATOM 1412 C C . ALA A 1 186 ? -5.07 24.469 32.938 1 36.97 186 ALA A C 1
ATOM 1414 O O . ALA A 1 186 ? -6.191 23.969 32.781 1 36.97 186 ALA A O 1
ATOM 1415 N N . PRO A 1 187 ? -4.746 24.609 34.031 1 39.34 187 PRO A N 1
ATOM 1416 C CA . PRO A 1 187 ? -5.586 25.125 35.125 1 39.34 187 PRO A CA 1
ATOM 1417 C C . PRO A 1 187 ? -6.535 26.219 34.656 1 39.34 187 PRO A C 1
ATOM 1419 O O . PRO A 1 187 ? -6.102 27.203 34.031 1 39.34 187 PRO A O 1
ATOM 1422 N N . GLY A 1 188 ? -7.809 25.781 34.156 1 42.72 188 GLY A N 1
ATOM 1423 C CA . GLY A 1 188 ? -8.875 26.734 33.906 1 42.72 188 GLY A CA 1
ATOM 1424 C C . GLY A 1 188 ? -9.773 26.297 32.75 1 42.72 188 GLY A C 1
ATOM 1425 O O . GLY A 1 188 ? -10.422 27.141 32.125 1 42.72 188 GLY A O 1
ATOM 1426 N N . VAL A 1 189 ? -9.445 25.172 32.125 1 50.91 189 VAL A N 1
ATOM 1427 C CA . VAL A 1 189 ? -10.469 24.875 31.125 1 50.91 189 VAL A CA 1
ATOM 1428 C C . VAL A 1 189 ? -11.82 24.703 31.797 1 50.91 189 VAL A C 1
ATOM 1430 O O . VAL A 1 189 ? -11.984 23.844 32.656 1 50.91 189 VAL A O 1
ATOM 1433 N N . ASP A 1 190 ? -12.539 25.562 31.781 1 55.62 190 ASP A N 1
ATOM 1434 C CA . ASP A 1 190 ? -13.898 25.516 32.312 1 55.62 190 ASP A CA 1
ATOM 1435 C C . ASP A 1 190 ? -14.719 24.453 31.562 1 55.62 190 ASP A C 1
ATOM 1437 O O . ASP A 1 190 ? -14.445 24.141 30.406 1 55.62 190 ASP A O 1
ATOM 1441 N N . ASP A 1 191 ? -15.398 23.594 32.25 1 54.25 191 ASP A N 1
ATOM 1442 C CA . ASP A 1 191 ? -16.281 22.547 31.781 1 54.25 191 ASP A CA 1
ATOM 1443 C C . ASP A 1 191 ? -16.953 22.938 30.469 1 54.25 191 ASP A C 1
ATOM 1445 O O . ASP A 1 191 ? -17.281 22.078 29.656 1 54.25 191 ASP A O 1
ATOM 1449 N N . GLY A 1 192 ? -17 24.203 30.281 1 61.28 192 GLY A N 1
ATOM 1450 C CA . GLY A 1 192 ? -17.734 24.703 29.125 1 61.28 192 GLY A CA 1
ATOM 1451 C C . GLY A 1 192 ? -16.875 24.891 27.906 1 61.28 192 GLY A C 1
ATOM 1452 O O . GLY A 1 192 ? -17.375 25.25 26.828 1 61.28 192 GLY A O 1
ATOM 1453 N N . ASP A 1 193 ? -15.633 24.406 28.016 1 76.12 193 ASP A N 1
ATOM 1454 C CA . ASP A 1 193 ? -14.758 24.75 26.906 1 76.12 193 ASP A CA 1
ATOM 1455 C C . ASP A 1 193 ? -14.953 23.797 25.734 1 76.12 193 ASP A C 1
ATOM 1457 O O . ASP A 1 193 ? -14.789 22.578 25.891 1 76.12 193 ASP A O 1
ATOM 1461 N N . VAL A 1 194 ? -15.281 24.234 24.625 1 85.5 194 VAL A N 1
ATOM 1462 C CA . VAL A 1 194 ? -15.656 23.531 23.406 1 85.5 194 VAL A CA 1
ATOM 1463 C C . VAL A 1 194 ? -14.398 23.109 22.641 1 85.5 194 VAL A C 1
ATOM 1465 O O . VAL A 1 194 ? -14.344 22 22.109 1 85.5 194 VAL A O 1
ATOM 1468 N N . ALA A 1 195 ? -13.367 23.859 22.734 1 84.94 195 ALA A N 1
ATOM 1469 C CA . ALA A 1 195 ? -12.195 23.641 21.891 1 84.94 195 ALA A CA 1
ATOM 1470 C C . ALA A 1 195 ? -11.461 22.375 22.297 1 84.94 195 ALA A C 1
ATOM 1472 O O . ALA A 1 195 ? -11.195 21.5 21.453 1 84.94 195 ALA A O 1
ATOM 1473 N N . PRO A 1 196 ? -11.242 22.188 23.609 1 82.06 196 PRO A N 1
ATOM 1474 C CA . PRO A 1 196 ? -10.555 20.953 24 1 82.06 196 PRO A CA 1
ATOM 1475 C C . PRO A 1 196 ? -11.375 19.703 23.672 1 82.06 196 PRO A C 1
ATOM 1477 O O . PRO A 1 196 ? -10.805 18.656 23.328 1 82.06 196 PRO A O 1
ATOM 1480 N N . LYS A 1 197 ? -12.625 19.781 23.766 1 87.56 197 LYS A N 1
ATOM 1481 C CA . LYS A 1 197 ? -13.484 18.641 23.453 1 87.56 197 LYS A CA 1
ATOM 1482 C C . LYS A 1 197 ? -13.469 18.328 21.969 1 87.56 197 LYS A C 1
ATOM 1484 O O . LYS A 1 197 ? -13.391 17.156 21.578 1 87.56 197 LYS A O 1
ATOM 1489 N N . LEU A 1 198 ? -13.547 19.312 21.141 1 90.44 198 LEU A N 1
ATOM 1490 C CA . LEU A 1 198 ? -13.492 19.125 19.703 1 90.44 198 LEU A CA 1
ATOM 1491 C C . LEU A 1 198 ? -12.148 18.531 19.281 1 90.44 198 LEU A C 1
ATOM 1493 O O . LEU A 1 198 ? -12.094 17.688 18.375 1 90.44 198 LEU A O 1
ATOM 1497 N N . TYR A 1 199 ? -11.141 18.938 19.953 1 85.12 199 TYR A N 1
ATOM 1498 C CA . TYR A 1 199 ? -9.828 18.375 19.641 1 85.12 199 TYR A CA 1
ATOM 1499 C C . TYR A 1 199 ? -9.766 16.891 20.031 1 85.12 199 TYR A C 1
ATOM 1501 O O . TYR A 1 199 ? -9.133 16.094 19.328 1 85.12 199 TYR A O 1
ATOM 1509 N N . ALA A 1 200 ? -10.336 16.578 21.141 1 87.19 200 ALA A N 1
ATOM 1510 C CA . ALA A 1 200 ? -10.375 15.18 21.547 1 87.19 200 ALA A CA 1
ATOM 1511 C C . ALA A 1 200 ? -11.078 14.32 20.5 1 87.19 200 ALA A C 1
ATOM 1513 O O . ALA A 1 200 ? -10.625 13.211 20.188 1 87.19 200 ALA A O 1
ATOM 1514 N N . VAL A 1 201 ? -12.18 14.82 19.953 1 91.5 201 VAL A N 1
ATOM 1515 C CA . VAL A 1 201 ? -12.922 14.094 18.922 1 91.5 201 VAL A CA 1
ATOM 1516 C C . VAL A 1 201 ? -12.078 14 17.656 1 91.5 201 VAL A C 1
ATOM 1518 O O . VAL A 1 201 ? -12.039 12.953 17 1 91.5 201 VAL A O 1
ATOM 1521 N N . MET A 1 202 ? -11.461 15.055 17.312 1 90.81 202 MET A N 1
ATOM 1522 C CA . MET A 1 202 ? -10.602 15.086 16.141 1 90.81 202 MET A CA 1
ATOM 1523 C C . MET A 1 202 ? -9.484 14.055 16.25 1 90.81 202 MET A C 1
ATOM 1525 O O . MET A 1 202 ? -9.18 13.352 15.273 1 90.81 202 MET A O 1
ATOM 1529 N N . GLU A 1 203 ? -8.914 13.953 17.422 1 83.44 203 GLU A N 1
ATOM 1530 C CA . GLU A 1 203 ? -7.848 12.977 17.656 1 83.44 203 GLU A CA 1
ATOM 1531 C C . GLU A 1 203 ? -8.375 11.555 17.531 1 83.44 203 GLU A C 1
ATOM 1533 O O . GLU A 1 203 ? -7.711 10.688 16.969 1 83.44 203 GLU A O 1
ATOM 1538 N N . ALA A 1 204 ? -9.469 11.391 18.078 1 88.75 204 ALA A N 1
ATOM 1539 C CA . ALA A 1 204 ? -10.078 10.07 17.969 1 88.75 204 ALA A CA 1
ATOM 1540 C C . ALA A 1 204 ? -10.352 9.703 16.516 1 88.75 204 ALA A C 1
ATOM 1542 O O . ALA A 1 204 ? -10.094 8.578 16.094 1 88.75 204 ALA A O 1
ATOM 1543 N N . ALA A 1 205 ? -10.891 10.672 15.805 1 91.06 205 ALA A N 1
ATOM 1544 C CA . ALA A 1 205 ? -11.188 10.438 14.398 1 91.06 205 ALA A CA 1
ATOM 1545 C C . ALA A 1 205 ? -9.914 10.141 13.609 1 91.06 205 ALA A C 1
ATOM 1547 O O . ALA A 1 205 ? -9.891 9.234 12.773 1 91.06 205 ALA A O 1
ATOM 1548 N N . ALA A 1 206 ? -8.898 10.844 13.867 1 89 206 ALA A N 1
ATOM 1549 C CA . ALA A 1 206 ? -7.613 10.625 13.203 1 89 206 ALA A CA 1
ATOM 1550 C C . ALA A 1 206 ? -7.051 9.242 13.523 1 89 206 ALA A C 1
ATOM 1552 O O . ALA A 1 206 ? -6.52 8.562 12.648 1 89 206 ALA A O 1
ATOM 1553 N N . ASP A 1 207 ? -7.16 8.891 14.734 1 85.31 207 ASP A N 1
ATOM 1554 C CA . ASP A 1 207 ? -6.688 7.574 15.148 1 85.31 207 ASP A CA 1
ATOM 1555 C C . ASP A 1 207 ? -7.469 6.461 14.453 1 85.31 207 ASP A C 1
ATOM 1557 O O . ASP A 1 207 ? -6.883 5.48 13.984 1 85.31 207 ASP A O 1
ATOM 1561 N N . ARG A 1 208 ? -8.75 6.699 14.414 1 90.44 208 ARG A N 1
ATOM 1562 C CA . ARG A 1 208 ? -9.578 5.715 13.734 1 90.44 208 ARG A CA 1
ATOM 1563 C C . ARG A 1 208 ? -9.18 5.578 12.266 1 90.44 208 ARG A C 1
ATOM 1565 O O . ARG A 1 208 ? -9.141 4.473 11.727 1 90.44 208 ARG A O 1
ATOM 1572 N N . ALA A 1 209 ? -8.977 6.656 11.656 1 90.56 209 ALA A N 1
ATOM 1573 C CA . ALA A 1 209 ? -8.57 6.625 10.25 1 90.56 209 ALA A CA 1
ATOM 1574 C C . ALA A 1 209 ? -7.309 5.789 10.062 1 90.56 209 ALA A C 1
ATOM 1576 O O . ALA A 1 209 ? -7.238 4.953 9.156 1 90.56 209 ALA A O 1
ATOM 1577 N N . GLN A 1 210 ? -6.359 5.953 10.961 1 86.88 210 GLN A N 1
ATOM 1578 C CA . GLN A 1 210 ? -5.113 5.203 10.875 1 86.88 210 GLN A CA 1
ATOM 1579 C C . GLN A 1 210 ? -5.34 3.721 11.156 1 86.88 210 GLN A C 1
ATOM 1581 O O . GLN A 1 210 ? -4.766 2.859 10.484 1 86.88 210 GLN A O 1
ATOM 1586 N N . MET A 1 211 ? -6.148 3.471 12.102 1 85.75 211 MET A N 1
ATOM 1587 C CA . MET A 1 211 ? -6.461 2.08 12.422 1 85.75 211 MET A CA 1
ATOM 1588 C C . MET A 1 211 ? -7.082 1.372 11.219 1 85.75 211 MET A C 1
ATOM 1590 O O . MET A 1 211 ? -6.68 0.261 10.875 1 85.7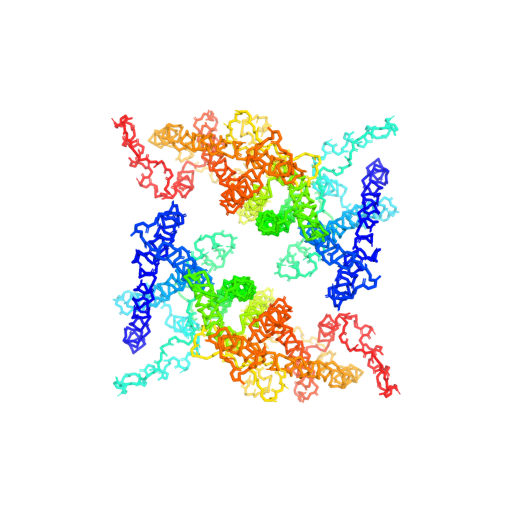5 211 MET A O 1
ATOM 1594 N N . HIS A 1 212 ? -8.016 2.043 10.633 1 91 212 HIS A N 1
ATOM 1595 C CA . HIS A 1 212 ? -8.68 1.445 9.484 1 91 212 HIS A CA 1
ATOM 1596 C C . HIS A 1 212 ? -7.723 1.284 8.312 1 91 212 HIS A C 1
ATOM 1598 O O . HIS A 1 212 ? -7.824 0.32 7.547 1 91 212 HIS A O 1
ATOM 1604 N N . ASP A 1 213 ? -6.789 2.18 8.125 1 89.12 213 ASP A N 1
ATOM 1605 C CA . ASP A 1 213 ? -5.77 2.02 7.098 1 89.12 213 ASP A CA 1
ATOM 1606 C C . ASP A 1 213 ? -4.938 0.762 7.34 1 89.12 213 ASP A C 1
ATOM 1608 O O . ASP A 1 213 ? -4.676 -0.004 6.41 1 89.12 213 ASP A O 1
ATOM 1612 N N . ILE A 1 214 ? -4.551 0.573 8.578 1 85.88 214 ILE A N 1
ATOM 1613 C CA . ILE A 1 214 ? -3.711 -0.564 8.945 1 85.88 214 ILE A CA 1
ATOM 1614 C C . ILE A 1 214 ? -4.48 -1.864 8.719 1 85.88 214 ILE A C 1
ATOM 1616 O O . ILE A 1 214 ? -3.975 -2.791 8.078 1 85.88 214 ILE A O 1
ATOM 1620 N N . ILE A 1 215 ? -5.668 -1.915 9.188 1 87.5 215 ILE A N 1
ATOM 1621 C CA . ILE A 1 215 ? -6.477 -3.125 9.07 1 87.5 215 ILE A CA 1
ATOM 1622 C C . ILE A 1 215 ? -6.812 -3.381 7.605 1 87.5 215 ILE A C 1
ATOM 1624 O O . ILE A 1 215 ? -6.824 -4.527 7.152 1 87.5 215 ILE A O 1
ATOM 1628 N N . GLY A 1 216 ? -7.129 -2.314 6.902 1 91.81 216 GLY A N 1
ATOM 1629 C CA . GLY A 1 216 ? -7.375 -2.471 5.48 1 91.81 216 GLY A CA 1
ATOM 1630 C C . GLY A 1 216 ? -6.215 -3.109 4.738 1 91.81 216 GLY A C 1
ATOM 1631 O O . GLY A 1 216 ? -6.414 -3.988 3.9 1 91.81 216 GLY A O 1
ATOM 1632 N N . ALA A 1 217 ? -5.023 -2.701 5.09 1 90.38 217 ALA A N 1
ATOM 1633 C CA . ALA A 1 217 ? -3.83 -3.271 4.469 1 90.38 217 ALA A CA 1
ATOM 1634 C C . ALA A 1 217 ? -3.68 -4.75 4.824 1 90.38 217 ALA A C 1
ATOM 1636 O O . ALA A 1 217 ? -3.305 -5.562 3.979 1 90.38 217 ALA A O 1
ATOM 1637 N N . GLN A 1 218 ? -3.957 -5.035 6.059 1 88.62 218 GLN A N 1
ATOM 1638 C CA . GLN A 1 218 ? -3.879 -6.422 6.504 1 88.62 218 GLN A CA 1
ATOM 1639 C C . GLN A 1 218 ? -4.863 -7.305 5.742 1 88.62 218 GLN A C 1
ATOM 1641 O O . GLN A 1 218 ? -4.5 -8.383 5.27 1 88.62 218 GLN A O 1
ATOM 1646 N N . ARG A 1 219 ? -6.023 -6.832 5.641 1 91.25 219 ARG A N 1
ATOM 1647 C CA . ARG A 1 219 ? -7.059 -7.617 4.973 1 91.25 219 ARG A CA 1
ATOM 1648 C C . ARG A 1 219 ? -6.762 -7.754 3.482 1 91.25 219 ARG A C 1
ATOM 1650 O O . ARG A 1 219 ? -7.012 -8.805 2.887 1 91.25 219 ARG A O 1
ATOM 1657 N N . ASN A 1 220 ? -6.281 -6.719 2.895 1 93.06 220 ASN A N 1
ATOM 1658 C CA . ASN A 1 220 ? -5.875 -6.781 1.494 1 93.06 220 ASN A CA 1
ATOM 1659 C C . ASN A 1 220 ? -4.785 -7.824 1.272 1 93.06 220 ASN A C 1
ATOM 1661 O O . ASN A 1 220 ? -4.809 -8.555 0.279 1 93.06 220 ASN A O 1
ATOM 1665 N N . ASN A 1 221 ? -3.871 -7.848 2.205 1 91.88 221 ASN A N 1
ATOM 1666 C CA . ASN A 1 221 ? -2.818 -8.852 2.131 1 91.88 221 ASN A CA 1
ATOM 1667 C C . ASN A 1 221 ? -3.383 -10.266 2.252 1 91.88 221 ASN A C 1
ATOM 1669 O O . ASN A 1 221 ? -2.941 -11.18 1.552 1 91.88 221 ASN A O 1
ATOM 1673 N N . TRP A 1 222 ? -4.352 -10.461 3.139 1 92 222 TRP A N 1
ATOM 1674 C CA . TRP A 1 222 ? -5.012 -11.75 3.273 1 92 222 TRP A CA 1
ATOM 1675 C C . TRP A 1 222 ? -5.59 -12.211 1.939 1 92 222 TRP A C 1
ATOM 1677 O O . TRP A 1 222 ? -5.465 -13.383 1.57 1 92 222 TRP A O 1
ATOM 1687 N N . ASN A 1 223 ? -6.195 -11.266 1.282 1 94.56 223 ASN A N 1
ATOM 1688 C CA . ASN A 1 223 ? -6.809 -11.625 0.008 1 94.56 223 ASN A CA 1
ATOM 1689 C C . ASN A 1 223 ? -5.766 -12.109 -0.997 1 94.56 223 ASN A C 1
ATOM 1691 O O . ASN A 1 223 ? -5.957 -13.133 -1.649 1 94.56 223 ASN A O 1
ATOM 1695 N N . HIS A 1 224 ? -4.684 -11.445 -1.078 1 92.94 224 HIS A N 1
ATOM 1696 C CA . HIS A 1 224 ? -3.641 -11.781 -2.041 1 92.94 224 HIS A CA 1
ATOM 1697 C C . HIS A 1 224 ? -2.967 -13.102 -1.682 1 92.94 224 HIS A C 1
ATOM 1699 O O . HIS A 1 224 ? -2.771 -13.961 -2.545 1 92.94 224 HIS A O 1
ATOM 1705 N N . LEU A 1 225 ? -2.629 -13.25 -0.436 1 92.88 225 LEU A N 1
ATOM 1706 C CA . LEU A 1 225 ? -1.885 -14.422 -0.001 1 92.88 225 LEU A CA 1
ATOM 1707 C C . LEU A 1 225 ? -2.744 -15.68 -0.103 1 92.88 225 LEU A C 1
ATOM 1709 O O . LEU A 1 225 ? -2.297 -16.703 -0.623 1 92.88 225 LEU A O 1
ATOM 1713 N N . LEU A 1 226 ? -3.967 -15.578 0.297 1 93.88 226 LEU A N 1
ATOM 1714 C CA . LEU A 1 226 ? -4.828 -16.75 0.307 1 93.88 226 LEU A CA 1
ATOM 1715 C C . LEU A 1 226 ? -5.305 -17.094 -1.103 1 93.88 226 LEU A C 1
ATOM 1717 O O . LEU A 1 226 ? -5.484 -18.266 -1.438 1 93.88 226 LEU A O 1
ATOM 1721 N N . LEU A 1 227 ? -5.531 -16.031 -1.954 1 95.06 227 LEU A N 1
ATOM 1722 C CA . LEU A 1 227 ? -5.836 -16.281 -3.359 1 95.06 227 LEU A CA 1
ATOM 1723 C C . LEU A 1 227 ? -4.758 -17.141 -4.008 1 95.06 227 LEU A C 1
ATOM 1725 O O . LEU A 1 227 ? -5.062 -18.156 -4.637 1 95.06 227 LEU A O 1
ATOM 1729 N N . ASN A 1 228 ? -3.549 -16.75 -3.803 1 91.38 228 ASN A N 1
ATOM 1730 C CA . ASN A 1 228 ? -2.432 -17.438 -4.438 1 91.38 228 ASN A CA 1
ATOM 1731 C C . ASN A 1 228 ? -2.219 -18.828 -3.84 1 91.38 228 ASN A C 1
ATOM 1733 O O . ASN A 1 228 ? -1.924 -19.781 -4.562 1 91.38 228 ASN A O 1
ATOM 1737 N N . SER A 1 229 ? -2.383 -18.938 -2.547 1 93 229 SER A N 1
ATOM 1738 C CA . SER A 1 229 ? -2.24 -20.234 -1.888 1 93 229 SER A CA 1
ATOM 1739 C C . SER A 1 229 ? -3.291 -21.219 -2.379 1 93 229 SER A C 1
ATOM 1741 O O . SER A 1 229 ? -2.967 -22.359 -2.713 1 93 229 SER A O 1
ATOM 1743 N N . LEU A 1 230 ? -4.48 -20.781 -2.453 1 94.62 230 LEU A N 1
ATOM 1744 C CA . LEU A 1 230 ? -5.586 -21.641 -2.859 1 94.62 230 LEU A CA 1
ATOM 1745 C C . LEU A 1 230 ? -5.438 -22.062 -4.316 1 94.62 230 LEU A C 1
ATOM 1747 O O . LEU A 1 230 ? -5.621 -23.234 -4.645 1 94.62 230 LEU A O 1
ATOM 1751 N N . ASN A 1 231 ? -5.086 -21.094 -5.133 1 94.31 231 ASN A N 1
ATOM 1752 C CA . ASN A 1 231 ? -4.867 -21.438 -6.531 1 94.31 231 ASN A CA 1
ATOM 1753 C C . ASN A 1 231 ? -3.725 -22.438 -6.695 1 94.31 231 ASN A C 1
ATOM 1755 O O . ASN A 1 231 ? -3.834 -23.391 -7.461 1 94.31 231 ASN A O 1
ATOM 1759 N N . ALA A 1 232 ? -2.674 -22.219 -5.949 1 92 232 ALA A N 1
ATOM 1760 C CA . ALA A 1 232 ? -1.532 -23.125 -6.027 1 92 232 ALA A CA 1
ATOM 1761 C C . ALA A 1 232 ? -1.91 -24.531 -5.551 1 92 232 ALA A C 1
ATOM 1763 O O . ALA A 1 232 ? -1.535 -25.516 -6.172 1 92 232 ALA A O 1
ATOM 1764 N N . MET A 1 233 ? -2.674 -24.641 -4.531 1 93.06 233 MET A N 1
ATOM 1765 C CA . MET A 1 233 ? -3.064 -25.938 -3.98 1 93.06 233 MET A CA 1
ATOM 1766 C C . MET A 1 233 ? -3.982 -26.688 -4.945 1 93.06 233 MET A C 1
ATOM 1768 O O . MET A 1 233 ? -3.766 -27.859 -5.227 1 93.06 233 MET A O 1
ATOM 1772 N N . THR A 1 234 ? -4.918 -25.984 -5.477 1 95.94 234 THR A N 1
ATOM 1773 C CA . THR A 1 234 ? -5.898 -26.641 -6.328 1 95.94 234 THR A CA 1
ATOM 1774 C C . THR A 1 234 ? -5.27 -27.062 -7.652 1 95.94 234 THR A C 1
ATOM 1776 O O . THR A 1 234 ? -5.52 -28.172 -8.141 1 95.94 234 THR A O 1
ATOM 1779 N N . LEU A 1 235 ? -4.434 -26.172 -8.227 1 92.69 235 LEU A N 1
ATOM 1780 C CA . LEU A 1 235 ? -3.762 -26.516 -9.477 1 92.69 235 LEU A CA 1
ATOM 1781 C C . LEU A 1 235 ? -2.799 -27.672 -9.273 1 92.69 235 LEU A C 1
ATOM 1783 O O . LEU A 1 235 ? -2.756 -28.594 -10.094 1 92.69 235 LEU A O 1
ATOM 1787 N N . THR A 1 236 ? -2.057 -27.641 -8.164 1 92.56 236 THR A N 1
ATOM 1788 C CA . THR A 1 236 ? -1.132 -28.719 -7.863 1 92.56 236 THR A CA 1
ATOM 1789 C C . THR A 1 236 ? -1.889 -30.031 -7.625 1 92.56 236 THR A C 1
ATOM 1791 O O . THR A 1 236 ? -1.467 -31.094 -8.086 1 92.56 236 THR A O 1
ATOM 1794 N N . ALA A 1 237 ? -2.99 -29.938 -6.93 1 95.5 237 ALA A N 1
ATOM 1795 C CA . ALA A 1 237 ? -3.816 -31.109 -6.688 1 95.5 237 ALA A CA 1
ATOM 1796 C C . ALA A 1 237 ? -4.34 -31.703 -7.996 1 95.5 237 ALA A C 1
ATOM 1798 O O . ALA A 1 237 ? -4.367 -32.906 -8.172 1 95.5 237 ALA A O 1
ATOM 1799 N N . SER A 1 238 ? -4.754 -30.828 -8.914 1 94.31 238 SER A N 1
ATOM 1800 C CA . SER A 1 238 ? -5.23 -31.25 -10.227 1 94.31 238 SER A CA 1
ATOM 1801 C C . SER A 1 238 ? -4.145 -32 -11 1 94.31 238 SER A C 1
ATOM 1803 O O . SER A 1 238 ? -4.395 -33.062 -11.562 1 94.31 238 SER A O 1
ATOM 1805 N N . VAL A 1 239 ? -2.943 -31.469 -11.016 1 90.12 239 VAL A N 1
ATOM 1806 C CA . VAL A 1 239 ? -1.81 -32.094 -11.695 1 90.12 239 VAL A CA 1
ATOM 1807 C C . VAL A 1 239 ? -1.469 -33.406 -11.047 1 90.12 239 VAL A C 1
ATOM 1809 O O . VAL A 1 239 ? -1.227 -34.406 -11.734 1 90.12 239 VAL A O 1
ATOM 1812 N N . ALA A 1 240 ? -1.496 -33.469 -9.719 1 91.5 240 ALA A N 1
ATOM 1813 C CA . ALA A 1 240 ? -1.211 -34.719 -8.992 1 91.5 240 ALA A CA 1
ATOM 1814 C C . ALA A 1 240 ? -2.219 -35.812 -9.352 1 91.5 240 ALA A C 1
ATOM 1816 O O . ALA A 1 240 ? -1.853 -36.969 -9.508 1 91.5 240 ALA A O 1
ATOM 1817 N N . ALA A 1 241 ? -3.436 -35.438 -9.477 1 93 241 ALA A N 1
ATOM 1818 C CA . ALA A 1 241 ? -4.457 -36.406 -9.883 1 93 241 ALA A CA 1
ATOM 1819 C C . ALA A 1 241 ? -4.184 -36.906 -11.289 1 93 241 ALA A C 1
ATOM 1821 O O . ALA A 1 241 ? -4.32 -38.125 -11.547 1 93 241 ALA A O 1
ATOM 1822 N N . GLY A 1 242 ? -3.836 -36.031 -12.195 1 89.31 242 GLY A N 1
ATOM 1823 C CA . GLY A 1 242 ? -3.471 -36.438 -13.539 1 89.31 242 GLY A CA 1
ATOM 1824 C C . GLY A 1 242 ? -2.277 -37.375 -13.57 1 89.31 242 GLY A C 1
ATOM 1825 O O . GLY A 1 242 ? -2.268 -38.375 -14.32 1 89.31 242 GLY A O 1
ATOM 1826 N N . LEU A 1 243 ? -1.311 -37.094 -12.75 1 85.56 243 LEU A N 1
ATOM 1827 C CA . LEU A 1 243 ? -0.132 -37.969 -12.664 1 85.56 243 LEU A CA 1
ATOM 1828 C C . LEU A 1 243 ? -0.494 -39.312 -12.094 1 85.56 243 LEU A C 1
ATOM 1830 O O . LEU A 1 243 ? 0.009 -40.344 -12.562 1 85.56 243 LEU A O 1
ATOM 1834 N N . ALA A 1 244 ? -1.342 -39.312 -11.117 1 90.06 244 ALA A N 1
ATOM 1835 C CA . ALA A 1 244 ? -1.799 -40.594 -10.562 1 90.06 244 ALA A CA 1
ATOM 1836 C C . ALA A 1 244 ? -2.461 -41.438 -11.633 1 90.06 244 ALA A C 1
ATOM 1838 O O . ALA A 1 244 ? -2.213 -42.656 -11.703 1 90.06 244 ALA A O 1
ATOM 1839 N N . ALA A 1 245 ? -3.219 -40.812 -12.461 1 87 245 ALA A N 1
ATOM 1840 C CA . ALA A 1 245 ? -3.947 -41.531 -13.5 1 87 245 ALA A CA 1
ATOM 1841 C C . ALA A 1 245 ? -2.998 -42.031 -14.578 1 87 245 ALA A C 1
ATOM 1843 O O . ALA A 1 245 ? -3.271 -43.062 -15.234 1 87 245 ALA A O 1
ATOM 1844 N N . ALA A 1 246 ? -1.943 -41.344 -14.805 1 81.12 246 ALA A N 1
ATOM 1845 C CA . ALA A 1 246 ? -0.99 -41.688 -15.852 1 81.12 246 ALA A CA 1
ATOM 1846 C C . ALA A 1 246 ? -0.111 -42.875 -15.43 1 81.12 246 ALA A C 1
ATOM 1848 O O . ALA A 1 246 ? 0.533 -43.5 -16.266 1 81.12 246 ALA A O 1
ATOM 1849 N N . ILE A 1 247 ? -0.037 -43.125 -14.125 1 81.75 247 ILE A N 1
ATOM 1850 C CA . ILE A 1 247 ? 0.767 -44.25 -13.609 1 81.75 247 ILE A CA 1
ATOM 1851 C C . ILE A 1 247 ? -0.068 -45.531 -13.578 1 81.75 247 ILE A C 1
ATOM 1853 O O . ILE A 1 247 ? -1.124 -45.562 -12.945 1 81.75 247 ILE A O 1
ATOM 1857 N N . PRO A 1 248 ? 0.276 -46.5 -14.43 1 77.56 248 PRO A N 1
ATOM 1858 C CA . PRO A 1 248 ? -0.485 -47.75 -14.492 1 77.56 248 PRO A CA 1
ATOM 1859 C C . PRO A 1 248 ? -0.665 -48.406 -13.125 1 77.56 248 PRO A C 1
ATOM 1861 O O . PRO A 1 248 ? 0.245 -48.375 -12.289 1 77.56 248 PRO A O 1
ATOM 1864 N N . LEU A 1 249 ? -1.976 -48.875 -12.758 1 69.5 249 LEU A N 1
ATOM 1865 C CA . LEU A 1 249 ? -2.355 -49.5 -11.492 1 69.5 249 LEU A CA 1
ATOM 1866 C C . LEU A 1 249 ? -1.624 -50.812 -11.297 1 69.5 249 LEU A C 1
ATOM 1868 O O . LEU A 1 249 ? -1.489 -51.312 -10.172 1 69.5 249 LEU A O 1
ATOM 1872 N N . GLY A 1 250 ? -0.99 -51.344 -12.289 1 56.03 250 GLY A N 1
ATOM 1873 C CA . GLY A 1 250 ? -0.412 -52.688 -12.117 1 56.03 250 GLY A CA 1
ATOM 1874 C C . GLY A 1 250 ? 0.317 -52.844 -10.797 1 56.03 250 GLY A C 1
ATOM 1875 O O . GLY A 1 250 ? 0.315 -51.938 -9.961 1 56.03 250 GLY A O 1
ATOM 1876 N N . GLN A 1 251 ? 0.936 -54 -10.57 1 50.62 251 GLN A N 1
ATOM 1877 C CA . GLN A 1 251 ? 1.538 -54.406 -9.305 1 50.62 251 GLN A CA 1
ATOM 1878 C C . GLN A 1 251 ? 2.018 -53.188 -8.516 1 50.62 251 GLN A C 1
ATOM 1880 O O . GLN A 1 251 ? 1.914 -52.062 -9 1 50.62 251 GLN A O 1
ATOM 1885 N N . TRP A 1 252 ? 3.312 -53 -8.062 1 49.03 252 TRP A N 1
ATOM 1886 C CA . TRP A 1 252 ? 4.082 -52.25 -7.082 1 49.03 252 TRP A CA 1
ATOM 1887 C C . TRP A 1 252 ? 4.129 -50.75 -7.453 1 49.03 252 TRP A C 1
ATOM 1889 O O . TRP A 1 252 ? 5.148 -50.094 -7.254 1 49.03 252 TRP A O 1
ATOM 1899 N N . SER A 1 253 ? 2.869 -50.094 -8.07 1 62.75 253 SER A N 1
ATOM 1900 C CA . SER A 1 253 ? 3.229 -48.75 -8.5 1 62.75 253 SER A CA 1
ATOM 1901 C C . SER A 1 253 ? 2.93 -47.719 -7.414 1 62.75 253 SER A C 1
ATOM 1903 O O . SER A 1 253 ? 1.832 -47.188 -7.363 1 62.75 253 SER A O 1
ATOM 1905 N N . PRO A 1 254 ? 3.686 -47.75 -6.387 1 76.25 254 PRO A N 1
ATOM 1906 C CA . PRO A 1 254 ? 3.523 -46.875 -5.238 1 76.25 254 PRO A CA 1
ATOM 1907 C C . PRO A 1 254 ? 3.289 -45.406 -5.648 1 76.25 254 PRO A C 1
ATOM 1909 O O . PRO A 1 254 ? 2.672 -44.656 -4.902 1 76.25 254 PRO A O 1
ATOM 1912 N N . GLY A 1 255 ? 3.58 -45.188 -6.863 1 84.44 255 GLY A N 1
ATOM 1913 C CA . GLY A 1 255 ? 3.439 -43.812 -7.34 1 84.44 255 GLY A CA 1
ATOM 1914 C C . GLY A 1 255 ? 1.992 -43.375 -7.496 1 84.44 255 GLY A C 1
ATOM 1915 O O . GLY A 1 255 ? 1.632 -42.25 -7.137 1 84.44 255 GLY A O 1
ATOM 1916 N N . HIS A 1 256 ? 1.173 -44.25 -7.883 1 87.75 256 HIS A N 1
ATOM 1917 C CA . HIS A 1 256 ? -0.243 -43.969 -8.07 1 87.75 256 HIS A CA 1
ATOM 1918 C C . HIS A 1 256 ? -0.903 -43.562 -6.754 1 87.75 256 HIS A C 1
ATOM 1920 O O . HIS A 1 256 ? -1.545 -42.5 -6.664 1 87.75 256 HIS A O 1
ATOM 1926 N N . GLY A 1 257 ? -0.704 -44.375 -5.742 1 88.38 257 GLY A N 1
ATOM 1927 C CA . GLY A 1 257 ? -1.312 -44.125 -4.445 1 88.38 257 GLY A CA 1
ATOM 1928 C C . GLY A 1 257 ? -0.836 -42.812 -3.807 1 88.38 257 GLY A C 1
ATOM 1929 O O . GLY A 1 257 ? -1.627 -42.094 -3.205 1 88.38 257 GLY A O 1
ATOM 1930 N N . VAL A 1 258 ? 0.429 -42.594 -3.953 1 92.19 258 VAL A N 1
ATOM 1931 C CA . VAL A 1 258 ? 1.039 -41.438 -3.299 1 92.19 258 VAL A CA 1
ATOM 1932 C C . VAL A 1 258 ? 0.499 -40.156 -3.914 1 92.19 258 VAL A C 1
ATOM 1934 O O . VAL A 1 258 ? 0.16 -39.219 -3.195 1 92.19 258 VAL A O 1
ATOM 1937 N N . PHE A 1 259 ? 0.37 -40.062 -5.199 1 92.31 259 PHE A N 1
ATOM 1938 C CA . PHE A 1 259 ? -0.145 -38.875 -5.867 1 92.31 259 PHE A CA 1
ATOM 1939 C C . PHE A 1 259 ? -1.638 -38.719 -5.609 1 92.31 259 PHE A C 1
ATOM 1941 O O . PHE A 1 259 ? -2.133 -37.594 -5.48 1 92.31 259 PHE A O 1
ATOM 1948 N N . LYS A 1 260 ? -2.334 -39.781 -5.531 1 92.56 260 LYS A N 1
ATOM 1949 C CA . LYS A 1 260 ? -3.756 -39.781 -5.207 1 92.56 260 LYS A CA 1
ATOM 1950 C C . LYS A 1 260 ? -4 -39.156 -3.828 1 92.56 260 LYS A C 1
ATOM 1952 O O . LYS A 1 260 ? -4.816 -38.25 -3.68 1 92.56 260 LYS A O 1
ATOM 1957 N N . VAL A 1 261 ? -3.293 -39.656 -2.844 1 93.12 261 VAL A N 1
ATOM 1958 C CA . VAL A 1 261 ? -3.455 -39.156 -1.473 1 93.12 261 VAL A CA 1
ATOM 1959 C C . VAL A 1 261 ? -3.057 -37.688 -1.381 1 93.12 261 VAL A C 1
ATOM 1961 O O . VAL A 1 261 ? -3.727 -36.906 -0.712 1 93.12 261 VAL A O 1
ATOM 1964 N N . SER A 1 262 ? -2 -37.375 -2.035 1 94.75 262 SER A N 1
ATOM 1965 C CA . SER A 1 262 ? -1.548 -36 -2.041 1 94.75 262 SER A CA 1
ATOM 1966 C C . SER A 1 262 ? -2.602 -35.062 -2.643 1 94.75 262 SER A C 1
ATOM 1968 O O . SER A 1 262 ? -2.863 -34 -2.111 1 94.75 262 SER A O 1
ATOM 1970 N N . SER A 1 263 ? -3.158 -35.469 -3.676 1 95.88 263 SER A N 1
ATOM 1971 C CA . SER A 1 263 ? -4.215 -34.688 -4.324 1 95.88 263 SER A CA 1
ATOM 1972 C C . SER A 1 263 ? -5.406 -34.5 -3.395 1 95.88 263 SER A C 1
ATOM 1974 O O . SER A 1 263 ? -5.863 -33.375 -3.186 1 95.88 263 SER A O 1
ATOM 1976 N N . ALA A 1 264 ? -5.852 -35.562 -2.787 1 95.19 264 ALA A N 1
ATOM 1977 C CA . ALA A 1 264 ? -6.988 -35.469 -1.875 1 95.19 264 ALA A CA 1
ATOM 1978 C C . ALA A 1 264 ? -6.691 -34.562 -0.694 1 95.19 264 ALA A C 1
ATOM 1980 O O . ALA A 1 264 ? -7.555 -33.781 -0.271 1 95.19 264 ALA A O 1
ATOM 1981 N N . LEU A 1 265 ? -5.496 -34.656 -0.21 1 94.62 265 LEU A N 1
ATOM 1982 C CA . LEU A 1 265 ? -5.086 -33.844 0.928 1 94.62 265 LEU A CA 1
ATOM 1983 C C . LEU A 1 265 ? -5.102 -32.375 0.567 1 94.62 265 LEU A C 1
ATOM 1985 O O . LEU A 1 265 ? -5.652 -31.562 1.307 1 94.62 265 LEU A O 1
ATOM 1989 N N . LEU A 1 266 ? -4.535 -32.062 -0.554 1 96.25 266 LEU A N 1
ATOM 1990 C CA . LEU A 1 266 ? -4.465 -30.656 -0.994 1 96.25 266 LEU A CA 1
ATOM 1991 C C . LEU A 1 266 ? -5.863 -30.094 -1.227 1 96.25 266 LEU A C 1
ATOM 1993 O O . LEU A 1 266 ? -6.168 -28.984 -0.78 1 96.25 266 LEU A O 1
ATOM 1997 N N . TYR A 1 267 ? -6.699 -30.891 -1.83 1 96.31 267 TYR A N 1
ATOM 1998 C CA . TYR A 1 267 ? -8.062 -30.453 -2.078 1 96.31 267 TYR A CA 1
ATOM 1999 C C . TYR A 1 267 ? -8.828 -30.266 -0.77 1 96.31 267 TYR A C 1
ATOM 2001 O O . TYR A 1 267 ? -9.594 -29.312 -0.622 1 96.31 267 TYR A O 1
ATOM 2009 N N . SER A 1 268 ? -8.688 -31.156 0.112 1 95.62 268 SER A N 1
ATOM 2010 C CA . SER A 1 268 ? -9.398 -31.062 1.387 1 95.62 268 SER A CA 1
ATOM 2011 C C . SER A 1 268 ? -8.992 -29.797 2.146 1 95.62 268 SER A C 1
ATOM 2013 O O . SER A 1 268 ? -9.844 -29.078 2.656 1 95.62 268 SER A O 1
ATOM 2015 N N . ALA A 1 269 ? -7.691 -29.594 2.211 1 95.62 269 ALA A N 1
ATOM 2016 C CA . ALA A 1 269 ? -7.207 -28.391 2.869 1 95.62 269 ALA A CA 1
ATOM 2017 C C . ALA A 1 269 ? -7.73 -27.125 2.174 1 95.62 269 ALA A C 1
ATOM 2019 O O . ALA A 1 269 ? -8.164 -26.188 2.832 1 95.62 269 ALA A O 1
ATOM 2020 N N . ALA A 1 270 ? -7.668 -27.109 0.859 1 96.75 270 ALA A N 1
ATOM 2021 C CA . ALA A 1 270 ? -8.164 -25.984 0.088 1 96.75 270 ALA A CA 1
ATOM 2022 C C . ALA A 1 270 ? -9.648 -25.75 0.341 1 96.75 270 ALA A C 1
ATOM 2024 O O . ALA A 1 270 ? -10.102 -24.609 0.414 1 96.75 270 ALA A O 1
ATOM 2025 N N . THR A 1 271 ? -10.43 -26.797 0.444 1 96.31 271 THR A N 1
ATOM 2026 C CA . THR A 1 271 ? -11.859 -26.688 0.714 1 96.31 271 THR A CA 1
ATOM 2027 C C . THR A 1 271 ? -12.102 -25.969 2.037 1 96.31 271 THR A C 1
ATOM 2029 O O . THR A 1 271 ? -12.883 -25.016 2.094 1 96.31 271 THR A O 1
ATOM 2032 N N . VAL A 1 272 ? -11.469 -26.438 3.023 1 94.44 272 VAL A N 1
ATOM 2033 C CA . VAL A 1 272 ? -11.633 -25.844 4.344 1 94.44 272 VAL A CA 1
ATOM 2034 C C . VAL A 1 272 ? -11.227 -24.375 4.309 1 94.44 272 VAL A C 1
ATOM 2036 O O . VAL A 1 272 ? -11.938 -23.516 4.82 1 94.44 272 VAL A O 1
ATOM 2039 N N . MET A 1 273 ? -10.141 -24.078 3.678 1 94.31 273 MET A N 1
ATOM 2040 C CA . MET A 1 273 ? -9.656 -22.703 3.594 1 94.31 273 MET A CA 1
ATOM 2041 C C . MET A 1 273 ? -10.641 -21.828 2.822 1 94.31 273 MET A C 1
ATOM 2043 O O . MET A 1 273 ? -10.883 -20.688 3.197 1 94.31 273 MET A O 1
ATOM 2047 N N . LEU A 1 274 ? -11.18 -22.406 1.801 1 95.5 274 LEU A N 1
ATOM 2048 C CA . LEU A 1 274 ? -12.148 -21.672 0.999 1 95.5 274 LEU A CA 1
ATOM 2049 C C . LEU A 1 274 ? -13.391 -21.328 1.819 1 95.5 274 LEU A C 1
ATOM 2051 O O . LEU A 1 274 ? -13.953 -20.25 1.681 1 95.5 274 LEU A O 1
ATOM 2055 N N . LEU A 1 275 ? -13.805 -22.25 2.643 1 94.44 275 LEU A N 1
ATOM 2056 C CA . LEU A 1 275 ? -14.953 -21.984 3.504 1 94.44 275 LEU A CA 1
ATOM 2057 C C . LEU A 1 275 ? -14.68 -20.797 4.422 1 94.44 275 LEU A C 1
ATOM 2059 O O . LEU A 1 275 ? -15.539 -19.922 4.602 1 94.44 275 LEU A O 1
ATOM 2063 N N . VAL A 1 276 ? -13.516 -20.734 4.926 1 92.25 276 VAL A N 1
ATOM 2064 C CA . VAL A 1 276 ? -13.141 -19.656 5.832 1 92.25 276 VAL A CA 1
ATOM 2065 C C . VAL A 1 276 ? -13.039 -18.344 5.059 1 92.25 276 VAL A C 1
ATOM 2067 O O . VAL A 1 276 ? -13.602 -17.328 5.473 1 92.25 276 VAL A O 1
ATOM 2070 N N . VAL A 1 277 ? -12.359 -18.328 3.869 1 93.94 277 VAL A N 1
ATOM 2071 C CA . VAL A 1 277 ? -12.164 -17.125 3.053 1 93.94 277 VAL A CA 1
ATOM 2072 C C . VAL A 1 277 ? -13.516 -16.578 2.596 1 93.94 277 VAL A C 1
ATOM 2074 O O . VAL A 1 277 ? -13.734 -15.375 2.594 1 93.94 277 VAL A O 1
ATOM 2077 N N . ASN A 1 278 ? -14.383 -17.469 2.268 1 93.88 278 ASN A N 1
ATOM 2078 C CA . ASN A 1 278 ? -15.695 -17.062 1.778 1 93.88 278 ASN A CA 1
ATOM 2079 C C . ASN A 1 278 ? -16.562 -16.516 2.906 1 93.88 278 ASN A C 1
ATOM 2081 O O . ASN A 1 278 ? -17.469 -15.711 2.666 1 93.88 278 ASN A O 1
ATOM 2085 N N . LYS A 1 279 ? -16.359 -16.953 4.035 1 90.31 279 LYS A N 1
ATOM 2086 C CA . LYS A 1 279 ? -17.078 -16.422 5.184 1 90.31 279 LYS A CA 1
ATOM 2087 C C . LYS A 1 279 ? -16.594 -15.008 5.527 1 90.31 279 LYS A C 1
ATOM 2089 O O . LYS A 1 279 ? -17.391 -14.133 5.844 1 90.31 279 LYS A O 1
ATOM 2094 N N . ILE A 1 280 ? -15.344 -14.789 5.441 1 89.81 280 ILE A N 1
ATOM 2095 C CA . ILE A 1 280 ? -14.734 -13.539 5.879 1 89.81 280 ILE A CA 1
ATOM 2096 C C . ILE A 1 280 ? -14.711 -12.539 4.719 1 89.81 280 ILE A C 1
ATOM 2098 O O . ILE A 1 280 ? -14.836 -11.336 4.93 1 89.81 280 ILE A O 1
ATOM 2102 N N . GLN A 1 281 ? -14.625 -12.945 3.506 1 94.06 281 GLN A N 1
ATOM 2103 C CA . GLN A 1 281 ? -14.531 -12.102 2.314 1 94.06 281 GLN A CA 1
ATOM 2104 C C . GLN A 1 281 ? -13.492 -11 2.496 1 94.06 281 GLN A C 1
ATOM 2106 O O . GLN A 1 281 ? -13.844 -9.82 2.607 1 94.06 281 GLN A O 1
ATOM 2111 N N . PRO A 1 282 ? -12.18 -11.344 2.373 1 93.25 282 PRO A N 1
ATOM 2112 C CA . PRO A 1 282 ? -11.125 -10.391 2.729 1 93.25 282 PRO A CA 1
ATOM 2113 C C . PRO A 1 282 ? -11.133 -9.148 1.844 1 93.25 282 PRO A C 1
ATOM 2115 O O . PRO A 1 282 ? -10.898 -8.039 2.33 1 93.25 282 PRO A O 1
ATOM 2118 N N . SER A 1 283 ? -11.406 -9.258 0.542 1 95.44 283 SER A N 1
ATOM 2119 C CA . SER A 1 283 ? -11.422 -8.094 -0.332 1 95.44 283 SER A CA 1
ATOM 2120 C C . SER A 1 283 ? -12.539 -7.129 0.053 1 95.44 283 SER A C 1
ATOM 2122 O O . SER A 1 283 ? -12.367 -5.91 -0.027 1 95.44 283 SER A O 1
ATOM 2124 N N . GLN A 1 284 ? -13.688 -7.688 0.422 1 94.5 284 GLN A N 1
ATOM 2125 C CA . GLN A 1 284 ? -14.789 -6.859 0.892 1 94.5 284 GLN A CA 1
ATOM 2126 C C . GLN A 1 284 ? -14.43 -6.141 2.188 1 94.5 284 GLN A C 1
ATOM 2128 O O . GLN A 1 284 ? -14.703 -4.949 2.34 1 94.5 284 GLN A O 1
ATOM 2133 N N . LEU A 1 285 ? -13.82 -6.871 3.09 1 92.56 285 LEU A N 1
ATOM 2134 C CA . LEU A 1 285 ? -13.383 -6.301 4.359 1 92.56 285 LEU A CA 1
ATOM 2135 C C . LEU A 1 285 ? -12.391 -5.164 4.129 1 92.56 285 LEU A C 1
ATOM 2137 O O . LEU A 1 285 ? -12.461 -4.133 4.805 1 92.56 285 LEU A O 1
ATOM 2141 N N . ALA A 1 286 ? -11.492 -5.332 3.215 1 93.62 286 ALA A N 1
ATOM 2142 C CA . ALA A 1 286 ? -10.523 -4.285 2.906 1 93.62 286 ALA A CA 1
ATOM 2143 C C . ALA A 1 286 ? -11.211 -3.021 2.408 1 93.62 286 ALA A C 1
ATOM 2145 O O . ALA A 1 286 ? -10.844 -1.91 2.793 1 93.62 286 ALA A O 1
ATOM 2146 N N . GLU A 1 287 ? -12.227 -3.197 1.582 1 93.56 287 GLU A N 1
ATOM 2147 C CA . GLU A 1 287 ? -12.938 -2.045 1.041 1 93.56 287 GLU A CA 1
ATOM 2148 C C . GLU A 1 287 ? -13.727 -1.321 2.131 1 93.56 287 GLU A C 1
ATOM 2150 O O . GLU A 1 287 ? -13.812 -0.091 2.129 1 93.56 287 GLU A O 1
ATOM 2155 N N . GLU A 1 288 ? -14.336 -2.076 3.057 1 92.5 288 GLU A N 1
ATOM 2156 C CA . GLU A 1 288 ? -15 -1.476 4.207 1 92.5 288 GLU A CA 1
ATOM 2157 C C . GLU A 1 288 ? -14.047 -0.585 4.996 1 92.5 288 GLU A C 1
ATOM 2159 O O . GLU A 1 288 ? -14.398 0.54 5.359 1 92.5 288 GLU A O 1
ATOM 2164 N N . GLN A 1 289 ? -12.875 -1.085 5.184 1 92.81 289 GLN A N 1
ATOM 2165 C CA . GLN A 1 289 ? -11.891 -0.339 5.961 1 92.81 289 GLN A CA 1
ATOM 2166 C C . GLN A 1 289 ? -11.406 0.893 5.199 1 92.81 289 GLN A C 1
ATOM 2168 O O . GLN A 1 289 ? -11.172 1.944 5.797 1 92.81 289 GLN A O 1
ATOM 2173 N N . ARG A 1 290 ? -11.234 0.75 3.887 1 93 290 ARG A N 1
ATOM 2174 C CA . ARG A 1 290 ? -10.812 1.896 3.086 1 93 290 ARG A CA 1
ATOM 2175 C C . ARG A 1 290 ? -11.836 3.021 3.166 1 93 290 ARG A C 1
ATOM 2177 O O . ARG A 1 290 ? -11.477 4.188 3.338 1 93 290 ARG A O 1
ATOM 2184 N N . ASN A 1 291 ? -13.039 2.668 3.047 1 92.62 291 ASN A N 1
ATOM 2185 C CA . ASN A 1 291 ? -14.094 3.676 3.111 1 92.62 291 ASN A CA 1
ATOM 2186 C C . ASN A 1 291 ? -14.195 4.293 4.504 1 92.62 291 ASN A C 1
ATOM 2188 O O . ASN A 1 291 ? -14.406 5.5 4.637 1 92.62 291 ASN A O 1
ATOM 2192 N N . ALA A 1 292 ? -14.078 3.482 5.512 1 93.12 292 ALA A N 1
ATOM 2193 C CA . ALA A 1 292 ? -14.086 3.99 6.883 1 93.12 292 ALA A CA 1
ATOM 2194 C C . ALA A 1 292 ? -12.977 5.02 7.094 1 93.12 292 ALA A C 1
ATOM 2196 O O . ALA A 1 292 ? -13.219 6.102 7.637 1 93.12 292 ALA A O 1
ATOM 2197 N N . ALA A 1 293 ? -11.781 4.664 6.652 1 93 293 ALA A N 1
ATOM 2198 C CA . ALA A 1 293 ? -10.648 5.574 6.797 1 93 293 ALA A CA 1
ATOM 2199 C C . ALA A 1 293 ? -10.938 6.91 6.117 1 93 293 ALA A C 1
ATOM 2201 O O . ALA A 1 293 ? -10.664 7.973 6.684 1 93 293 ALA A O 1
ATOM 2202 N N . ARG A 1 294 ? -11.453 6.789 4.938 1 91.56 294 ARG A N 1
ATOM 2203 C CA . ARG A 1 294 ? -11.797 7.988 4.18 1 91.56 294 ARG A CA 1
ATOM 2204 C C . ARG A 1 294 ? -12.789 8.852 4.949 1 91.56 294 ARG A C 1
ATOM 2206 O O . ARG A 1 294 ? -12.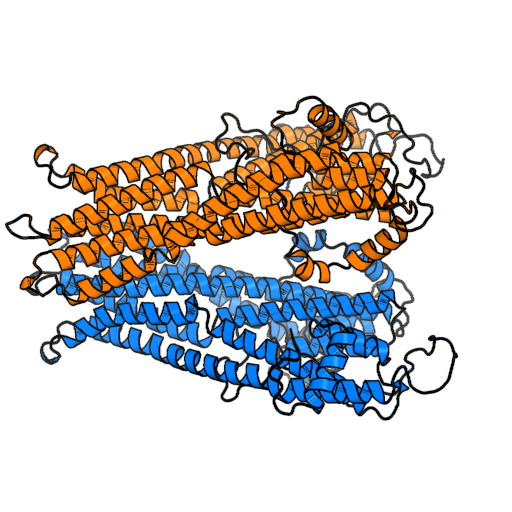617 10.07 5.043 1 91.56 294 ARG A O 1
ATOM 2213 N N . LEU A 1 295 ? -13.781 8.273 5.52 1 92.62 295 LEU A N 1
ATOM 2214 C CA . LEU A 1 295 ? -14.844 9 6.207 1 92.62 295 LEU A CA 1
ATOM 2215 C C . LEU A 1 295 ? -14.344 9.594 7.52 1 92.62 295 LEU A C 1
ATOM 2217 O O . LEU A 1 295 ? -14.727 10.703 7.895 1 92.62 295 LEU A O 1
ATOM 2221 N N . PHE A 1 296 ? -13.508 8.938 8.227 1 93.5 296 PHE A N 1
ATOM 2222 C CA . PHE A 1 296 ? -12.914 9.484 9.445 1 93.5 296 PHE A CA 1
ATOM 2223 C C . PHE A 1 296 ? -12.023 10.68 9.125 1 93.5 296 PHE A C 1
ATOM 2225 O O . PHE A 1 296 ? -11.992 11.656 9.867 1 93.5 296 PHE A O 1
ATOM 2232 N N . ARG A 1 297 ? -11.32 10.578 8.031 1 91.88 297 ARG A N 1
ATOM 2233 C CA . ARG A 1 297 ? -10.516 11.711 7.602 1 91.88 297 ARG A CA 1
ATOM 2234 C C . ARG A 1 297 ? -11.391 12.906 7.238 1 91.88 297 ARG A C 1
ATOM 2236 O O . ARG A 1 297 ? -11.031 14.055 7.523 1 91.88 297 ARG A O 1
ATOM 2243 N N . LYS A 1 298 ? -12.469 12.578 6.59 1 90.06 298 LYS A N 1
ATOM 2244 C CA . LYS A 1 298 ? -13.43 13.625 6.266 1 90.06 298 LYS A CA 1
ATOM 2245 C C . LYS A 1 298 ? -13.93 14.32 7.531 1 90.06 298 LYS A C 1
ATOM 2247 O O . LYS A 1 298 ? -14.07 15.547 7.559 1 90.06 298 LYS A O 1
ATOM 2252 N N . LEU A 1 299 ? -14.211 13.539 8.539 1 92.62 299 LEU A N 1
ATOM 2253 C CA . LEU A 1 299 ? -14.656 14.086 9.82 1 92.62 299 LEU A CA 1
ATOM 2254 C C . LEU A 1 299 ? -13.57 14.945 10.453 1 92.62 299 LEU A C 1
ATOM 2256 O O . LEU A 1 299 ? -13.852 16.031 10.969 1 92.62 299 LEU A O 1
ATOM 2260 N N . GLU A 1 300 ? -12.398 14.484 10.414 1 90.94 300 GLU A N 1
ATOM 2261 C CA . GLU A 1 300 ? -11.266 15.266 10.906 1 90.94 300 GLU A CA 1
ATOM 2262 C C . GLU A 1 300 ? -11.188 16.625 10.219 1 90.94 300 GLU A C 1
ATOM 2264 O O . GLU A 1 300 ? -11.039 17.656 10.883 1 90.94 300 GLU A O 1
ATOM 2269 N N . LYS A 1 301 ? -11.344 16.594 8.922 1 86.81 301 LYS A N 1
ATOM 2270 C CA . LYS A 1 301 ? -11.281 17.828 8.141 1 86.81 301 LYS A CA 1
ATOM 2271 C C . LYS A 1 301 ? -12.445 18.766 8.484 1 86.81 301 LYS A C 1
ATOM 2273 O O . LYS A 1 301 ? -12.281 19.984 8.539 1 86.81 301 LYS A O 1
ATOM 2278 N N . LYS A 1 302 ? -13.562 18.219 8.688 1 88 302 LYS A N 1
ATOM 2279 C CA . LYS A 1 302 ? -14.727 19.016 9.07 1 88 302 LYS A CA 1
ATOM 2280 C C . LYS A 1 302 ? -14.484 19.75 10.391 1 88 302 LYS A C 1
ATOM 2282 O O . LYS A 1 302 ? -14.844 20.922 10.531 1 88 302 LYS A O 1
ATOM 2287 N N . ILE A 1 303 ? -13.938 19.078 11.328 1 89.5 303 ILE A N 1
ATOM 2288 C CA . ILE A 1 303 ? -13.648 19.688 12.617 1 89.5 303 ILE A CA 1
ATOM 2289 C C . ILE A 1 303 ? -12.602 20.781 12.453 1 89.5 303 ILE A C 1
ATOM 2291 O O . ILE A 1 303 ? -12.719 21.875 13.031 1 89.5 303 ILE A O 1
ATOM 2295 N N . GLN A 1 304 ? -11.648 20.578 11.602 1 84.75 304 GLN A N 1
ATOM 2296 C CA . GLN A 1 304 ? -10.648 21.594 11.312 1 84.75 304 GLN A CA 1
ATOM 2297 C C . GLN A 1 304 ? -11.289 22.828 10.688 1 84.75 304 GLN A C 1
ATOM 2299 O O . GLN A 1 304 ? -10.922 23.953 11.016 1 84.75 304 GLN A O 1
ATOM 2304 N N . THR A 1 305 ? -12.188 22.547 9.828 1 80.5 305 THR A N 1
ATOM 2305 C CA . THR A 1 305 ? -12.906 23.641 9.195 1 80.5 305 THR A CA 1
ATOM 2306 C C . THR A 1 305 ? -13.711 24.438 10.227 1 80.5 305 THR A C 1
ATOM 2308 O O . THR A 1 305 ? -13.766 25.656 10.172 1 80.5 305 THR A O 1
ATOM 2311 N N . THR A 1 306 ? -14.312 23.734 11.133 1 81.62 306 THR A N 1
ATOM 2312 C CA . THR A 1 306 ? -15.055 24.391 12.211 1 81.62 306 THR A CA 1
ATOM 2313 C C . THR A 1 306 ? -14.141 25.312 13.008 1 81.62 306 THR A C 1
ATOM 2315 O O . THR A 1 306 ? -14.508 26.453 13.32 1 81.62 306 THR A O 1
ATOM 2318 N N . PHE A 1 307 ? -12.953 24.938 13.273 1 80.25 307 PHE A N 1
ATOM 2319 C CA . PHE A 1 307 ? -11.977 25.734 14 1 80.25 307 PHE A CA 1
ATOM 2320 C C . PHE A 1 307 ? -11.531 26.938 13.164 1 80.25 307 PHE A C 1
ATOM 2322 O O . PHE A 1 307 ? -11.281 28.016 13.695 1 80.25 307 PHE A O 1
ATOM 2329 N N . ALA A 1 308 ? -11.453 26.688 11.914 1 74.94 308 ALA A N 1
ATOM 2330 C CA . ALA A 1 308 ? -11 27.734 11.023 1 74.94 308 ALA A CA 1
ATOM 2331 C C . ALA A 1 308 ? -12.047 28.844 10.898 1 74.94 308 ALA A C 1
ATOM 2333 O O . ALA A 1 308 ? -11.703 30.016 10.734 1 74.94 308 ALA A O 1
ATOM 2334 N N . LEU A 1 309 ? -13.273 28.484 11.055 1 71.06 309 LEU A N 1
ATOM 2335 C CA . LEU A 1 309 ? -14.359 29.438 10.875 1 71.06 309 LEU A CA 1
ATOM 2336 C C . LEU A 1 309 ? -14.773 30.047 12.211 1 71.06 309 LEU A C 1
ATOM 2338 O O . LEU A 1 309 ? -15.414 31.109 12.242 1 71.06 309 LEU A O 1
ATOM 2342 N N . GLY A 1 310 ? -14.414 29.438 13.281 1 78.75 310 GLY A N 1
ATOM 2343 C CA . GLY A 1 310 ? -14.773 29.922 14.609 1 78.75 310 GLY A CA 1
ATOM 2344 C C . GLY A 1 310 ? -14.367 28.984 15.719 1 78.75 310 GLY A C 1
ATOM 2345 O O . GLY A 1 310 ? -13.555 28.078 15.508 1 78.75 310 GLY A O 1
ATOM 2346 N N . THR A 1 311 ? -14.836 29.266 16.922 1 73.25 311 THR A N 1
ATOM 2347 C CA . THR A 1 311 ? -14.398 28.5 18.094 1 73.25 311 THR A CA 1
ATOM 2348 C C . THR A 1 311 ? -15.273 27.266 18.297 1 73.25 311 THR A C 1
ATOM 2350 O O . THR A 1 311 ? -14.969 26.422 19.141 1 73.25 311 THR A O 1
ATOM 2353 N N . GLY A 1 312 ? -16.188 27.031 17.5 1 79.19 312 GLY A N 1
ATOM 2354 C CA . GLY A 1 312 ? -17.062 25.891 17.672 1 79.19 312 GLY A CA 1
ATOM 2355 C C . GLY A 1 312 ? -18.094 26.094 18.781 1 79.19 312 GLY A C 1
ATOM 2356 O O . GLY A 1 312 ? -17.938 26.984 19.609 1 79.19 312 GLY A O 1
ATOM 2357 N N . THR A 1 313 ? -19.188 25.406 18.766 1 83.56 313 THR A N 1
ATOM 2358 C CA . THR A 1 313 ? -20.25 25.406 19.766 1 83.56 313 THR A CA 1
ATOM 2359 C C . THR A 1 313 ? -20.406 24.016 20.406 1 83.56 313 THR A C 1
ATOM 2361 O O . THR A 1 313 ? -19.859 23.031 19.891 1 83.56 313 THR A O 1
ATOM 2364 N N . PRO A 1 314 ? -20.953 23.953 21.562 1 83.12 314 PRO A N 1
ATOM 2365 C CA . PRO A 1 314 ? -21.219 22.641 22.156 1 83.12 314 PRO A CA 1
ATOM 2366 C C . PRO A 1 314 ? -21.984 21.703 21.234 1 83.12 314 PRO A C 1
ATOM 2368 O O . PRO A 1 314 ? -21.781 20.484 21.281 1 83.12 314 PRO A O 1
ATOM 2371 N N . ALA A 1 315 ? -22.781 22.219 20.406 1 82.69 315 ALA A N 1
ATOM 2372 C CA . ALA A 1 315 ? -23.516 21.422 19.438 1 82.69 315 ALA A CA 1
ATOM 2373 C C . ALA A 1 315 ? -22.578 20.766 18.422 1 82.69 315 ALA A C 1
ATOM 2375 O O . ALA A 1 315 ? -22.812 19.656 17.969 1 82.69 315 ALA A O 1
ATOM 2376 N N . ASP A 1 316 ? -21.531 21.5 18.125 1 87.44 316 ASP A N 1
ATOM 2377 C CA . ASP A 1 316 ? -20.531 20.953 17.219 1 87.44 316 ASP A CA 1
ATOM 2378 C C . ASP A 1 316 ? -19.844 19.734 17.828 1 87.44 316 ASP A C 1
ATOM 2380 O O . ASP A 1 316 ? -19.516 18.781 17.125 1 87.44 316 ASP A O 1
ATOM 2384 N N . VAL A 1 317 ? -19.594 19.828 19.109 1 88.44 317 VAL A N 1
ATOM 2385 C CA . VAL A 1 317 ? -18.953 18.719 19.797 1 88.44 317 VAL A CA 1
ATOM 2386 C C . VAL A 1 317 ? -19.859 17.5 19.781 1 88.44 317 VAL A C 1
ATOM 2388 O O . VAL A 1 317 ? -19.422 16.391 19.453 1 88.44 317 VAL A O 1
ATOM 2391 N N . GLU A 1 318 ? -21.109 17.688 20.109 1 85.12 318 GLU A N 1
ATOM 2392 C CA . GLU A 1 318 ? -22.078 16.594 20.125 1 85.12 318 GLU A CA 1
ATOM 2393 C C . GLU A 1 318 ? -22.219 15.961 18.75 1 85.12 318 GLU A C 1
ATOM 2395 O O . GLU A 1 318 ? -22.25 14.734 18.625 1 85.12 318 GLU A O 1
ATOM 2400 N N . ASP A 1 319 ? -22.297 16.75 17.734 1 87.25 319 ASP A N 1
ATOM 2401 C CA . ASP A 1 319 ? -22.391 16.25 16.375 1 87.25 319 ASP A CA 1
ATOM 2402 C C . ASP A 1 319 ? -21.172 15.422 16 1 87.25 319 ASP A C 1
ATOM 2404 O O . ASP A 1 319 ? -21.281 14.352 15.391 1 87.25 319 ASP A O 1
ATOM 2408 N N . ALA A 1 320 ? -20.031 15.953 16.328 1 91.25 320 ALA A N 1
ATOM 2409 C CA . ALA A 1 320 ? -18.781 15.25 16.016 1 91.25 320 ALA A CA 1
ATOM 2410 C C . ALA A 1 320 ? -18.719 13.906 16.734 1 91.25 320 ALA A C 1
ATOM 2412 O O . ALA A 1 320 ? -18.297 12.906 16.141 1 91.25 320 ALA A O 1
ATOM 2413 N N . VAL A 1 321 ? -19.078 13.906 17.953 1 89.81 321 VAL A N 1
ATOM 2414 C CA . VAL A 1 321 ? -19.078 12.664 18.719 1 89.81 321 VAL A CA 1
ATOM 2415 C C . VAL A 1 321 ? -20.047 11.664 18.094 1 89.81 321 VAL A C 1
ATOM 2417 O O . VAL A 1 321 ? -19.703 10.5 17.891 1 89.81 321 VAL A O 1
ATOM 2420 N N . ASP A 1 322 ? -21.203 12.109 17.734 1 88.06 322 ASP A N 1
ATOM 2421 C CA . ASP A 1 322 ? -22.219 11.25 17.125 1 88.06 322 ASP A CA 1
ATOM 2422 C C . ASP A 1 322 ? -21.719 10.664 15.805 1 88.06 322 ASP A C 1
ATOM 2424 O O . ASP A 1 322 ? -21.984 9.5 15.5 1 88.06 322 ASP A O 1
ATOM 2428 N N . ARG A 1 323 ? -21.062 11.422 15.109 1 90.56 323 ARG A N 1
ATOM 2429 C CA . ARG A 1 323 ? -20.547 10.969 13.82 1 90.56 323 ARG A CA 1
ATOM 2430 C C . ARG A 1 323 ? -19.469 9.898 14.008 1 90.56 323 ARG A C 1
ATOM 2432 O O . ARG A 1 323 ? -19.422 8.93 13.258 1 90.56 323 ARG A O 1
ATOM 2439 N N . VAL A 1 324 ? -18.578 10.125 15.008 1 91.06 324 VAL A N 1
ATOM 2440 C CA . VAL A 1 324 ? -17.562 9.117 15.297 1 91.06 324 VAL A CA 1
ATOM 2441 C C . VAL A 1 324 ? -18.234 7.793 15.641 1 91.06 324 VAL A C 1
ATOM 2443 O O . VAL A 1 324 ? -17.859 6.742 15.117 1 91.06 324 VAL A O 1
ATOM 2446 N N . LEU A 1 325 ? -19.219 7.902 16.453 1 87.5 325 LEU A N 1
ATOM 2447 C CA . LEU A 1 325 ? -19.891 6.691 16.906 1 87.5 325 LEU A CA 1
ATOM 2448 C C . LEU A 1 325 ? -20.688 6.051 15.766 1 87.5 325 LEU A C 1
ATOM 2450 O O . LEU A 1 325 ? -20.766 4.824 15.672 1 87.5 325 LEU A O 1
ATOM 2454 N N . ALA A 1 326 ? -21.281 6.848 14.961 1 88 326 ALA A N 1
ATOM 2455 C CA . ALA A 1 326 ? -22 6.328 13.805 1 88 326 ALA A CA 1
ATOM 2456 C C . ALA A 1 326 ? -21.062 5.574 12.859 1 88 326 ALA A C 1
ATOM 2458 O O . ALA A 1 326 ? -21.391 4.496 12.367 1 88 326 ALA A O 1
ATOM 2459 N N . LEU A 1 327 ? -19.922 6.137 12.625 1 90.19 327 LEU A N 1
ATOM 2460 C CA . LEU A 1 327 ? -18.938 5.492 11.758 1 90.19 327 LEU A CA 1
ATOM 2461 C C . LEU A 1 327 ? -18.422 4.207 12.383 1 90.19 327 LEU A C 1
ATOM 2463 O O . LEU A 1 327 ? -18.203 3.215 11.688 1 90.19 327 LEU A O 1
ATOM 2467 N N . ASP A 1 328 ? -18.172 4.188 13.672 1 86.5 328 ASP A N 1
ATOM 2468 C CA . ASP A 1 328 ? -17.75 2.977 14.367 1 86.5 328 ASP A CA 1
ATOM 2469 C C . ASP A 1 328 ? -18.781 1.854 14.195 1 86.5 328 ASP A C 1
ATOM 2471 O O . ASP A 1 328 ? -18.406 0.685 14.07 1 86.5 328 ASP A O 1
ATOM 2475 N N . LYS A 1 329 ? -19.984 2.258 14.242 1 82 329 LYS A N 1
ATOM 2476 C CA . LYS A 1 329 ? -21.062 1.272 14.086 1 82 329 LYS A CA 1
ATOM 2477 C C . LYS A 1 329 ? -21.156 0.794 12.641 1 82 329 LYS A C 1
ATOM 2479 O O . LYS A 1 329 ? -21.391 -0.389 12.391 1 82 329 LYS A O 1
ATOM 2484 N N . ALA A 1 330 ? -20.984 1.732 11.766 1 85.31 330 ALA A N 1
ATOM 2485 C CA . ALA A 1 330 ? -21.094 1.41 10.352 1 85.31 330 ALA A CA 1
ATOM 2486 C C . ALA A 1 330 ? -19.953 0.509 9.898 1 85.31 330 ALA A C 1
ATOM 2488 O O . ALA A 1 330 ? -20.141 -0.358 9.039 1 85.31 330 ALA A O 1
ATOM 2489 N N . TYR A 1 331 ? -18.781 0.769 10.43 1 86.06 331 TYR A N 1
ATOM 2490 C CA . TYR A 1 331 ? -17.594 0.012 10.039 1 86.06 331 TYR A CA 1
ATOM 2491 C C . TYR A 1 331 ? -16.844 -0.497 11.258 1 86.06 331 TYR A C 1
ATOM 2493 O O . TYR A 1 331 ? -15.844 0.096 11.672 1 86.06 331 TYR A O 1
ATOM 2501 N N . PRO A 1 332 ? -17.234 -1.654 11.742 1 78.44 332 PRO A N 1
ATOM 2502 C CA . PRO A 1 332 ? -16.562 -2.211 12.906 1 78.44 332 PRO A CA 1
ATOM 2503 C C . PRO A 1 332 ? -15.133 -2.668 12.594 1 78.44 332 PRO A C 1
ATOM 2505 O O . PRO A 1 332 ? -14.844 -3.07 11.469 1 78.44 332 PRO A O 1
ATOM 2508 N N . LEU A 1 333 ? -14.172 -2.432 13.445 1 71.12 333 LEU A N 1
ATOM 2509 C CA . LEU A 1 333 ? -12.773 -2.811 13.266 1 71.12 333 LEU A CA 1
ATOM 2510 C C . LEU A 1 333 ? -12.594 -4.312 13.461 1 71.12 333 LEU A C 1
ATOM 2512 O O . LEU A 1 333 ? -11.672 -4.906 12.891 1 71.12 333 LEU A O 1
ATOM 2516 N N . ALA A 1 334 ? -13.383 -5.012 14.344 1 57.06 334 ALA A N 1
ATOM 2517 C CA . ALA A 1 334 ? -13.094 -6.355 14.828 1 57.06 334 ALA A CA 1
ATOM 2518 C C . ALA A 1 334 ? -13.242 -7.387 13.711 1 57.06 334 ALA A C 1
ATOM 2520 O O . ALA A 1 334 ? -14 -7.18 12.766 1 57.06 334 ALA A O 1
ATOM 2521 N N . LEU A 1 335 ? -12.039 -8.141 13.617 1 49 335 LEU A N 1
ATOM 2522 C CA . LEU A 1 335 ? -12.156 -9.328 12.781 1 49 335 LEU A CA 1
ATOM 2523 C C . LEU A 1 335 ? -13.398 -10.133 13.148 1 49 335 LEU A C 1
ATOM 2525 O O . LEU A 1 335 ? -14 -10.781 12.289 1 49 335 LEU A O 1
ATOM 2529 N N . LEU A 1 336 ? -13.484 -10.469 14.539 1 48 336 LEU A N 1
ATOM 2530 C CA . LEU A 1 336 ? -14.523 -11.422 14.898 1 48 336 LEU A CA 1
ATOM 2531 C C . LEU A 1 336 ? -15.805 -10.711 15.312 1 48 336 LEU A C 1
ATOM 2533 O O . LEU A 1 336 ? -15.953 -9.508 15.07 1 48 336 LEU A O 1
ATOM 2537 N N . PRO A 1 337 ? -16.469 -10.766 16.469 1 52.19 337 PRO A N 1
ATOM 2538 C CA . PRO A 1 337 ? -17.906 -10.57 16.656 1 52.19 337 PRO A CA 1
ATOM 2539 C C . PRO A 1 337 ? -18.359 -9.164 16.281 1 52.19 337 PRO A C 1
ATOM 2541 O O . PRO A 1 337 ? -17.672 -8.18 16.594 1 52.19 337 PRO A O 1
ATOM 2544 N N . GLY A 1 338 ? -18.984 -8.953 15.133 1 61 338 GLY A N 1
ATOM 2545 C CA . GLY A 1 338 ? -19.609 -7.684 14.805 1 61 338 GLY A CA 1
ATOM 2546 C C . GLY A 1 338 ? -19.312 -7.207 13.398 1 61 338 GLY A C 1
ATOM 2547 O O . GLY A 1 338 ? -19.438 -6.02 13.094 1 61 338 GLY A O 1
ATOM 2548 N N . MET A 1 339 ? -18.875 -8.219 12.586 1 71.31 339 MET A N 1
ATOM 2549 C CA . MET A 1 339 ? -18.656 -7.84 11.188 1 71.31 339 MET A CA 1
ATOM 2550 C C . MET A 1 339 ? -19.969 -7.613 10.469 1 71.31 339 MET A C 1
ATOM 2552 O O . MET A 1 339 ? -21 -8.18 10.859 1 71.31 339 MET A O 1
ATOM 2556 N N . LEU A 1 340 ? -19.812 -6.805 9.516 1 80.12 340 LEU A N 1
ATOM 2557 C CA . LEU A 1 340 ? -20.984 -6.629 8.672 1 80.12 340 LEU A CA 1
ATOM 2558 C C . LEU A 1 340 ? -21.328 -7.918 7.926 1 80.12 340 LEU A C 1
ATOM 2560 O O . LEU A 1 340 ? -20.422 -8.68 7.57 1 80.12 340 LEU A O 1
ATOM 2564 N N . GLU A 1 341 ? -22.578 -8.117 7.789 1 85.25 341 GLU A N 1
ATOM 2565 C CA . GLU A 1 341 ? -23.031 -9.289 7.043 1 85.25 341 GLU A CA 1
ATOM 2566 C C . GLU A 1 341 ? -22.5 -9.266 5.609 1 85.25 341 GLU A C 1
ATOM 2568 O O . GLU A 1 341 ? -22.688 -8.273 4.895 1 85.25 341 GLU A O 1
ATOM 2573 N N . LYS A 1 342 ? -21.938 -10.32 5.168 1 89.5 342 LYS A N 1
ATOM 2574 C CA . LYS A 1 342 ? -21.281 -10.344 3.855 1 89.5 342 LYS A CA 1
ATOM 2575 C C . LYS A 1 342 ? -22.281 -10.727 2.764 1 89.5 342 LYS A C 1
ATOM 2577 O O . LYS A 1 342 ? -22.125 -10.336 1.606 1 89.5 342 LYS A O 1
ATOM 2582 N N . PHE A 1 343 ? -23.234 -11.547 3.074 1 93.94 343 PHE A N 1
ATOM 2583 C CA . PHE A 1 343 ? -24.219 -12.008 2.111 1 93.94 343 PHE A CA 1
ATOM 2584 C C . PHE A 1 343 ? -25.625 -11.703 2.604 1 93.94 343 PHE A C 1
ATOM 2586 O O . PHE A 1 343 ? -26.406 -12.617 2.877 1 93.94 343 PHE A O 1
ATOM 2593 N N . PRO A 1 344 ? -25.953 -10.406 2.611 1 92.19 344 PRO A N 1
ATOM 2594 C CA . PRO A 1 344 ? -27.297 -10.031 3.078 1 92.19 344 PRO A CA 1
ATOM 2595 C C . PRO A 1 344 ? -28.406 -10.445 2.105 1 92.19 344 PRO A C 1
ATOM 2597 O O . PRO A 1 344 ? -28.156 -10.594 0.907 1 92.19 344 PRO A O 1
ATOM 2600 N N . LYS A 1 345 ? -29.625 -10.516 2.648 1 90.69 345 LYS A N 1
ATOM 2601 C CA . LYS A 1 345 ? -30.781 -10.875 1.834 1 90.69 345 LYS A CA 1
ATOM 2602 C C . LYS A 1 345 ? -31.188 -9.719 0.93 1 90.69 345 LYS A C 1
ATOM 2604 O O . LYS A 1 345 ? -31.609 -9.938 -0.208 1 90.69 345 LYS A O 1
ATOM 2609 N N . THR A 1 346 ? -31.031 -8.578 1.544 1 90.94 346 THR A N 1
ATOM 2610 C CA . THR A 1 346 ? -31.375 -7.379 0.786 1 90.94 346 THR A CA 1
ATOM 2611 C C . THR A 1 346 ? -30.219 -6.391 0.777 1 90.94 346 THR A C 1
ATOM 2613 O O . THR A 1 346 ? -29.5 -6.262 1.771 1 90.94 346 THR A O 1
ATOM 2616 N N . VAL A 1 347 ? -30.094 -5.805 -0.429 1 93.12 347 VAL A N 1
ATOM 2617 C CA . VAL A 1 347 ? -29.047 -4.805 -0.549 1 93.12 347 VAL A CA 1
ATOM 2618 C C . VAL A 1 347 ? -29.594 -3.428 -0.178 1 93.12 347 VAL A C 1
ATOM 2620 O O . VAL A 1 347 ? -30.578 -2.965 -0.764 1 93.12 347 VAL A O 1
ATOM 2623 N N . GLU A 1 348 ? -29.031 -2.881 0.86 1 89.94 348 GLU A N 1
ATOM 2624 C CA . GLU A 1 348 ? -29.391 -1.531 1.285 1 89.94 348 GLU A CA 1
ATOM 2625 C C . GLU A 1 348 ? -28.188 -0.6 1.251 1 89.94 348 GLU A C 1
ATOM 2627 O O . GLU A 1 348 ? -27.062 -1.024 1.517 1 89.94 348 GLU A O 1
ATOM 2632 N N . PRO A 1 349 ? -28.484 0.666 0.851 1 88.81 349 PRO A N 1
ATOM 2633 C CA . PRO A 1 349 ? -27.375 1.634 0.938 1 88.81 349 PRO A CA 1
ATOM 2634 C C . PRO A 1 349 ? -26.766 1.709 2.334 1 88.81 349 PRO A C 1
ATOM 2636 O O . PRO A 1 349 ? -27.484 1.576 3.332 1 88.81 349 PRO A O 1
ATOM 2639 N N . THR A 1 350 ? -25.531 1.933 2.377 1 86.62 350 THR A N 1
ATOM 2640 C CA . THR A 1 350 ? -24.859 2.061 3.666 1 86.62 350 THR A CA 1
ATOM 2641 C C . THR A 1 350 ? -25.25 3.369 4.352 1 86.62 350 THR A C 1
ATOM 2643 O O . THR A 1 350 ? -25.422 4.395 3.688 1 86.62 350 THR A O 1
ATOM 2646 N N . VAL A 1 351 ? -25.375 3.281 5.641 1 84.31 351 VAL A N 1
ATOM 2647 C CA . VAL A 1 351 ? -25.688 4.465 6.438 1 84.31 351 VAL A CA 1
ATOM 2648 C C . VAL A 1 351 ? -24.5 4.789 7.352 1 84.31 351 VAL A C 1
ATOM 2650 O O . VAL A 1 351 ? -24.188 4.023 8.266 1 84.31 351 VAL A O 1
ATOM 2653 N N . TRP A 1 352 ? -23.875 5.938 7.039 1 83.88 352 TRP A N 1
ATOM 2654 C CA . TRP A 1 352 ? -22.656 6.285 7.754 1 83.88 352 TRP A CA 1
ATOM 2655 C C . TRP A 1 352 ? -22.922 7.336 8.828 1 83.88 352 TRP A C 1
ATOM 2657 O O . TRP A 1 352 ? -22.281 7.336 9.883 1 83.88 352 TRP A O 1
ATOM 2667 N N . TRP A 1 353 ? -23.844 8.203 8.461 1 81 353 TRP A N 1
ATOM 2668 C CA . TRP A 1 353 ? -24.047 9.367 9.32 1 81 353 TRP A CA 1
ATOM 2669 C C . TRP A 1 353 ? -25.359 9.25 10.086 1 81 353 TRP A C 1
ATOM 2671 O O . TRP A 1 353 ? -26.266 8.547 9.656 1 81 353 TRP A O 1
ATOM 2681 N N . PRO A 1 354 ? -25.359 9.812 11.266 1 75.94 354 PRO A N 1
ATOM 2682 C CA . PRO A 1 354 ? -26.641 9.852 11.984 1 75.94 354 PRO A CA 1
ATOM 2683 C C . PRO A 1 354 ? -27.734 10.531 11.172 1 75.94 354 PRO A C 1
ATOM 2685 O O . PRO A 1 354 ? -27.453 11.359 10.305 1 75.94 354 PRO A O 1
ATOM 2688 N N . LYS A 1 355 ? -29.031 10.172 11.445 1 68.62 355 LYS A N 1
ATOM 2689 C CA . LYS A 1 355 ? -30.156 10.797 10.766 1 68.62 355 LYS A CA 1
ATOM 2690 C C . LYS A 1 355 ? -30.266 12.273 11.141 1 68.62 355 LYS A C 1
ATOM 2692 O O . LYS A 1 355 ? -30.078 12.641 12.305 1 68.62 355 LYS A O 1
ATOM 2697 N N . LEU A 1 356 ? -30.266 13.297 10.195 1 64.06 356 LEU A N 1
ATOM 2698 C CA . LEU A 1 356 ? -30.328 14.742 10.398 1 64.06 356 LEU A CA 1
ATOM 2699 C C . LEU A 1 356 ? -31.609 15.133 11.133 1 64.06 356 LEU A C 1
ATOM 2701 O O . LEU A 1 356 ? -31.625 16.125 11.852 1 64.06 356 LEU A O 1
ATOM 2705 N N . GLY A 1 357 ? -32.781 14.438 11.625 1 49.81 357 GLY A N 1
ATOM 2706 C CA . GLY A 1 357 ? -34.062 14.867 12.164 1 49.81 357 GLY A CA 1
ATOM 2707 C C . GLY A 1 357 ? -34 15.32 13.609 1 49.81 357 GLY A C 1
ATOM 2708 O O . GLY A 1 357 ? -34.781 16.156 14.055 1 49.81 357 GLY A O 1
ATOM 2709 N N . ARG A 1 358 ? -33.938 14.398 14.719 1 42.56 358 ARG A N 1
ATOM 2710 C CA . ARG A 1 358 ? -34.625 14.609 15.984 1 42.56 358 ARG A CA 1
ATOM 2711 C C . ARG A 1 358 ? -34.219 15.93 16.625 1 42.56 358 ARG A C 1
ATOM 2713 O O . ARG A 1 358 ? -33.25 16.562 16.188 1 42.56 358 ARG A O 1
ATOM 2720 N N . GLN A 1 359 ? -34.062 15.883 18.203 1 37.06 359 GLN A N 1
ATOM 2721 C CA . GLN A 1 359 ? -34.125 16.875 19.266 1 37.06 359 GLN A CA 1
ATOM 2722 C C . GLN A 1 359 ? -32.906 17.797 19.234 1 37.06 359 GLN A C 1
ATOM 2724 O O . GLN A 1 359 ? -32.031 17.703 20.109 1 37.06 359 GLN A O 1
ATOM 2729 N N . ARG A 1 360 ? -32.188 17.828 18.234 1 39.19 360 ARG A N 1
ATOM 2730 C CA . ARG A 1 360 ? -31.188 18.828 18.641 1 39.19 360 ARG A CA 1
ATOM 2731 C C . ARG A 1 360 ? -31.875 20.109 19.109 1 39.19 360 ARG A C 1
ATOM 2733 O O . ARG A 1 360 ? -32.812 20.594 18.469 1 39.19 360 ARG A O 1
ATOM 2740 N N . SER A 1 361 ? -31.828 20.266 20.391 1 31.05 361 SER A N 1
ATOM 2741 C CA . SER A 1 361 ? -32.25 21.547 20.953 1 31.05 361 SER A CA 1
ATOM 2742 C C . SER A 1 361 ? -31.828 22.703 20.062 1 31.05 361 SER A C 1
ATOM 2744 O O . SER A 1 361 ? -30.797 22.656 19.406 1 31.05 361 SER A O 1
ATOM 2746 N N . PRO A 1 362 ? -32.688 23.594 19.766 1 33.06 362 PRO A N 1
ATOM 2747 C CA . PRO A 1 362 ? -32.438 24.875 19.078 1 33.06 362 PRO A CA 1
ATOM 2748 C C . PRO A 1 362 ? -31.109 25.5 19.469 1 33.06 362 PRO A C 1
ATOM 2750 O O . PRO A 1 362 ? -30.922 26.703 19.297 1 33.06 362 PRO A O 1
ATOM 2753 N N . GLN A 1 363 ? -30.219 24.875 20.234 1 31.77 363 GLN A N 1
ATOM 2754 C CA . GLN A 1 363 ? -29.281 25.875 20.75 1 31.77 363 GLN A CA 1
ATOM 2755 C C . GLN A 1 363 ? -28.703 26.703 19.609 1 31.77 363 GLN A C 1
ATOM 2757 O O . GLN A 1 363 ? -28.703 26.266 18.453 1 31.77 363 GLN A O 1
ATOM 2762 N N . GLN A 1 364 ? -27.875 27.875 20.047 1 30.28 364 GLN A N 1
ATOM 2763 C CA . GLN A 1 364 ? -27.375 29.156 19.562 1 30.28 364 GLN A CA 1
ATOM 2764 C C . GLN A 1 364 ? -26.359 28.953 18.438 1 30.28 364 GLN A C 1
ATOM 2766 O O . GLN A 1 364 ? -25.25 28.5 18.672 1 30.28 364 GLN A O 1
ATOM 2771 N N . ILE A 1 365 ? -26.484 28.125 17.484 1 32.25 365 ILE A N 1
ATOM 2772 C CA . ILE A 1 365 ? -25.547 28.531 16.453 1 32.25 365 ILE A CA 1
ATOM 2773 C C . ILE A 1 365 ? -25.328 30.047 16.516 1 32.25 365 ILE A C 1
ATOM 2775 O O . ILE A 1 365 ? -26.297 30.812 16.438 1 32.25 365 ILE A O 1
ATOM 2779 N N . SER A 1 366 ? -24.328 30.5 17.297 1 30.05 366 SER A N 1
ATOM 2780 C CA . SER A 1 366 ? -23.953 31.906 17.375 1 30.05 366 SER A CA 1
ATOM 2781 C C . SER A 1 366 ? -24.266 32.656 16.078 1 30.05 366 SER A C 1
ATOM 2783 O O . SER A 1 366 ? -24 32.125 14.992 1 30.05 366 SER A O 1
ATOM 2785 N N . THR A 1 367 ? -25.203 33.5 16.094 1 31.77 367 THR A N 1
ATOM 2786 C CA . THR A 1 367 ? -25.734 34.625 15.352 1 31.77 367 THR A CA 1
ATOM 2787 C C . THR A 1 367 ? -24.594 35.469 14.766 1 31.77 367 THR A C 1
ATOM 2789 O O . THR A 1 367 ? -24.812 36.625 14.383 1 31.77 367 THR A O 1
ATOM 2792 N N . THR A 1 368 ? -23.281 35.125 15.062 1 32.22 368 THR A N 1
ATOM 2793 C CA . THR A 1 368 ? -22.5 36.25 14.594 1 32.22 368 THR A CA 1
ATOM 2794 C C . THR A 1 368 ? -22.734 36.5 13.109 1 32.22 368 THR A C 1
ATOM 2796 O O . THR A 1 368 ? -21.969 37.219 12.469 1 32.22 368 THR A O 1
ATOM 2799 N N . ALA A 1 369 ? -23.172 35.594 12.328 1 35.09 369 ALA A N 1
ATOM 2800 C CA . ALA A 1 369 ? -23.406 36.281 11.055 1 35.09 369 ALA A CA 1
ATOM 2801 C C . ALA A 1 369 ? -24.25 37.531 11.25 1 35.09 369 ALA A C 1
ATOM 2803 O O . ALA A 1 369 ? -25.172 37.562 12.055 1 35.09 369 ALA A O 1
ATOM 2804 N N . ARG A 1 370 ? -23.625 38.781 10.867 1 37.06 370 ARG A N 1
ATOM 2805 C CA . ARG A 1 370 ? -24.172 40.125 10.688 1 37.06 370 ARG A CA 1
ATOM 2806 C C . ARG A 1 370 ? -25.656 40.062 10.359 1 37.06 370 ARG A C 1
ATOM 2808 O O . ARG A 1 370 ? -26.109 39.188 9.633 1 37.06 370 ARG A O 1
ATOM 2815 N N . LYS A 1 371 ? -26.547 40.844 11.055 1 37.56 371 LYS A N 1
ATOM 2816 C CA . LYS A 1 371 ? -27.875 41.438 10.984 1 37.56 371 LYS A CA 1
ATOM 2817 C C . LYS A 1 371 ? -28.281 41.656 9.531 1 37.56 371 LYS A C 1
ATOM 2819 O O . LYS A 1 371 ? -29.203 42.438 9.258 1 37.56 371 LYS A O 1
ATOM 2824 N N . GLY A 1 372 ? -27.391 41.656 8.609 1 34.44 372 GLY A N 1
ATOM 2825 C CA . GLY A 1 372 ? -28.141 42.312 7.57 1 34.44 372 GLY A CA 1
ATOM 2826 C C . GLY A 1 372 ? -29.516 41.719 7.336 1 34.44 372 GLY A C 1
ATOM 2827 O O . GLY A 1 372 ? -29.875 40.719 7.969 1 34.44 372 GLY A O 1
ATOM 2828 N N . ALA A 1 373 ? -29.953 41.719 6.109 1 37.75 373 ALA A N 1
ATOM 2829 C CA . ALA A 1 373 ? -31.359 41.656 5.719 1 37.75 373 ALA A CA 1
ATOM 2830 C C . ALA A 1 373 ? -32.031 40.406 6.258 1 37.75 373 ALA A C 1
ATOM 2832 O O . ALA A 1 373 ? -31.391 39.344 6.348 1 37.75 373 ALA A O 1
ATOM 2833 N N . GLU A 1 374 ? -33.156 40.219 6.938 1 44.5 374 GLU A N 1
ATOM 2834 C CA . GLU A 1 374 ? -34.188 39.375 7.527 1 44.5 374 GLU A CA 1
ATOM 2835 C C . GLU A 1 374 ? -34.094 37.938 7.051 1 44.5 374 GLU A C 1
ATOM 2837 O O . GLU A 1 374 ? -34.094 37 7.859 1 44.5 374 GLU A O 1
ATOM 2842 N N . GLY A 1 375 ? -34.875 37.312 5.922 1 48.22 375 GLY A N 1
ATOM 2843 C CA . GLY A 1 375 ? -35.781 36.219 5.629 1 48.22 375 GLY A CA 1
ATOM 2844 C C . GLY A 1 375 ? -35.094 34.969 5.145 1 48.22 375 GLY A C 1
ATOM 2845 O O . GLY A 1 375 ? -35.312 33.875 5.684 1 48.22 375 GLY A O 1
ATOM 2846 N N . ILE A 1 376 ? -34.688 34.688 3.871 1 65.94 376 ILE A N 1
ATOM 2847 C CA . ILE A 1 376 ? -34.781 33.438 3.104 1 65.94 376 ILE A CA 1
ATOM 2848 C C . ILE A 1 376 ? -33.5 32.625 3.26 1 65.94 376 ILE A C 1
ATOM 2850 O O . ILE A 1 376 ? -33.375 31.531 2.705 1 65.94 376 ILE A O 1
ATOM 2854 N N . ASN A 1 377 ? -32.469 32.844 4.258 1 81.12 377 ASN A N 1
ATOM 2855 C CA . ASN A 1 377 ? -31.25 32.094 4.512 1 81.12 377 ASN A CA 1
ATOM 2856 C C . ASN A 1 377 ? -30.656 31.547 3.223 1 81.12 377 ASN A C 1
ATOM 2858 O O . ASN A 1 377 ? -30.281 30.375 3.166 1 81.12 377 ASN A O 1
ATOM 2862 N N . GLY A 1 378 ? -30.734 32.469 2.178 1 85.31 378 GLY A N 1
ATOM 2863 C CA . GLY A 1 378 ? -30.141 32.094 0.904 1 85.31 378 GLY A CA 1
ATOM 2864 C C . GLY A 1 378 ? -31.016 31.141 0.099 1 85.31 378 GLY A C 1
ATOM 2865 O O . GLY A 1 378 ? -30.625 30.672 -0.97 1 85.31 378 GLY A O 1
ATOM 2866 N N . TRP A 1 379 ? -32.125 30.891 0.765 1 88.56 379 TRP A N 1
ATOM 2867 C CA . TRP A 1 379 ? -33.031 30.016 0.045 1 88.56 379 TRP A CA 1
ATOM 2868 C C . TRP A 1 379 ? -34 30.812 -0.816 1 88.56 379 TRP A C 1
ATOM 2870 O O . TRP A 1 379 ? -34.469 31.891 -0.42 1 88.56 379 TRP A O 1
ATOM 2880 N N . SER A 1 380 ? -34.25 30.469 -1.951 1 87.94 380 SER A N 1
ATOM 2881 C CA . SER A 1 380 ? -35.281 31 -2.859 1 87.94 380 SER A CA 1
ATOM 2882 C C . SER A 1 380 ? -36.156 29.875 -3.389 1 87.94 380 SER A C 1
ATOM 2884 O O . SER A 1 380 ? -35.812 28.703 -3.277 1 87.94 380 SER A O 1
ATOM 2886 N N . LYS A 1 381 ? -37.312 30.266 -3.783 1 87.25 381 LYS A N 1
ATOM 2887 C CA . LYS A 1 381 ? -38.188 29.266 -4.367 1 87.25 381 LYS A CA 1
ATOM 2888 C C . LYS A 1 381 ? -37.531 28.547 -5.535 1 87.25 381 LYS A C 1
ATOM 2890 O O . LYS A 1 381 ? -37.719 27.344 -5.719 1 87.25 381 LYS A O 1
ATOM 2895 N N . GLY A 1 382 ? -36.812 29.266 -6.316 1 88.81 382 GLY A N 1
ATOM 2896 C CA . GLY A 1 382 ? -36.094 28.672 -7.418 1 88.81 382 GLY A CA 1
ATOM 2897 C C . GLY A 1 382 ? -35.094 27.609 -6.965 1 88.81 382 GLY A C 1
ATOM 2898 O O . GLY A 1 382 ? -34.969 26.562 -7.586 1 88.81 382 GLY A O 1
ATOM 2899 N N . LEU A 1 383 ? -34.406 27.891 -5.973 1 92.5 383 LEU A N 1
ATOM 2900 C CA . LEU A 1 383 ? -33.406 26.938 -5.438 1 92.5 383 LEU A CA 1
ATOM 2901 C C . LEU A 1 383 ? -34.094 25.703 -4.879 1 92.5 383 LEU A C 1
ATOM 2903 O O . LEU A 1 383 ? -33.594 24.594 -5.027 1 92.5 383 LEU A O 1
ATOM 2907 N N . GLU A 1 384 ? -35.188 25.938 -4.195 1 91.56 384 GLU A N 1
ATOM 2908 C CA . GLU A 1 384 ? -35.969 24.797 -3.688 1 91.56 384 GLU A CA 1
ATOM 2909 C C . GLU A 1 384 ? -36.406 23.891 -4.824 1 91.56 384 GLU A C 1
ATOM 2911 O O . GLU A 1 384 ? -36.344 22.656 -4.699 1 91.56 384 GLU A O 1
ATOM 2916 N N . ASP A 1 385 ? -36.781 24.516 -5.852 1 91.25 385 ASP A N 1
ATOM 2917 C CA . ASP A 1 385 ? -37.219 23.75 -7.02 1 91.25 385 ASP A CA 1
ATOM 2918 C C . ASP A 1 385 ? -36.031 22.969 -7.602 1 91.25 385 ASP A C 1
ATOM 2920 O O . ASP A 1 385 ? -36.188 21.812 -8.008 1 91.25 385 ASP A O 1
ATOM 2924 N N . VAL A 1 386 ? -34.938 23.578 -7.707 1 93.31 386 VAL A N 1
ATOM 2925 C CA . VAL A 1 386 ? -33.75 22.922 -8.211 1 93.31 386 VAL A CA 1
ATOM 2926 C C . VAL A 1 386 ? -33.406 21.703 -7.355 1 93.31 386 VAL A C 1
ATOM 2928 O O . VAL A 1 386 ? -33.188 20.609 -7.879 1 93.31 386 VAL A O 1
ATOM 2931 N N . MET A 1 387 ? -33.438 21.875 -6.039 1 93.81 387 MET A N 1
ATOM 2932 C CA . MET A 1 387 ? -33.062 20.781 -5.129 1 93.81 387 MET A CA 1
ATOM 2933 C C . MET A 1 387 ? -34.094 19.656 -5.207 1 93.81 387 MET A C 1
ATOM 2935 O O . MET A 1 387 ? -33.75 18.484 -5.074 1 93.81 387 MET A O 1
ATOM 2939 N N . THR A 1 388 ? -35.344 20.031 -5.387 1 93.06 388 THR A N 1
ATOM 2940 C CA . THR A 1 388 ? -36.375 19.016 -5.555 1 93.06 388 THR A CA 1
ATOM 2941 C C . THR A 1 388 ? -36.125 18.188 -6.809 1 93.06 388 THR A C 1
ATOM 2943 O O . THR A 1 388 ? -36.312 16.969 -6.797 1 93.06 388 THR A O 1
ATOM 2946 N N . GLY A 1 389 ? -35.781 18.891 -7.859 1 91.62 389 GLY A N 1
ATOM 2947 C CA . GLY A 1 389 ? -35.438 18.188 -9.086 1 91.62 389 GLY A CA 1
ATOM 2948 C C . GLY A 1 389 ? -34.25 17.266 -8.93 1 91.62 389 GLY A C 1
ATOM 2949 O O . GLY A 1 389 ? -34.25 16.125 -9.406 1 91.62 389 GLY A O 1
ATOM 2950 N N . VAL A 1 390 ? -33.188 17.719 -8.328 1 93.38 390 VAL A N 1
ATOM 2951 C CA . VAL A 1 390 ? -32 16.906 -8.07 1 93.38 390 VAL A CA 1
ATOM 2952 C C . VAL A 1 390 ? -32.375 15.695 -7.219 1 93.38 390 VAL A C 1
ATOM 2954 O O . VAL A 1 390 ? -31.906 14.586 -7.488 1 93.38 390 VAL A O 1
ATOM 2957 N N . LEU A 1 391 ? -33.125 15.922 -6.199 1 93.69 391 LEU A N 1
ATOM 2958 C CA . LEU A 1 391 ? -33.594 14.852 -5.32 1 93.69 391 LEU A CA 1
ATOM 2959 C C . LEU A 1 391 ? -34.312 13.766 -6.117 1 93.69 391 LEU A C 1
ATOM 2961 O O . LEU A 1 391 ? -34.062 12.578 -5.91 1 93.69 391 LEU A O 1
ATOM 2965 N N . GLY A 1 392 ? -35.156 14.18 -6.969 1 91.19 392 GLY A N 1
ATOM 2966 C CA . GLY A 1 392 ? -35.844 13.219 -7.809 1 91.19 392 GLY A CA 1
ATOM 2967 C C . GLY A 1 392 ? -34.938 12.391 -8.672 1 91.19 392 GLY A C 1
ATOM 2968 O O . GLY A 1 392 ? -35.094 11.172 -8.789 1 91.19 392 GLY A O 1
ATOM 2969 N N . THR A 1 393 ? -34 13.039 -9.273 1 91.25 393 THR A N 1
ATOM 2970 C CA . THR A 1 393 ? -33.031 12.344 -10.109 1 91.25 393 THR A CA 1
ATOM 2971 C C . THR A 1 393 ? -32.188 11.367 -9.289 1 91.25 393 THR A C 1
ATOM 2973 O O . THR A 1 393 ? -31.938 10.242 -9.711 1 91.25 393 THR A O 1
ATOM 2976 N N . LEU A 1 394 ? -31.734 11.781 -8.164 1 93.44 394 LEU A N 1
ATOM 2977 C CA . LEU A 1 394 ? -30.938 10.93 -7.285 1 93.44 394 LEU A CA 1
ATOM 2978 C C . LEU A 1 394 ? -31.703 9.656 -6.93 1 93.44 394 LEU A C 1
ATOM 2980 O O . LEU A 1 394 ? -31.156 8.555 -7.016 1 93.44 394 LEU A O 1
ATOM 2984 N N . LYS A 1 395 ? -32.938 9.781 -6.527 1 90.19 395 LYS A N 1
ATOM 2985 C CA . LYS A 1 395 ? -33.75 8.656 -6.105 1 90.19 395 LYS A CA 1
ATOM 2986 C C . LYS A 1 395 ? -34.031 7.707 -7.27 1 90.19 395 LYS A C 1
ATOM 2988 O O . LYS A 1 395 ? -33.969 6.484 -7.117 1 90.19 395 LYS A O 1
ATOM 2993 N N . LYS A 1 396 ? -34.281 8.266 -8.391 1 89.19 396 LYS A N 1
ATOM 2994 C CA . LYS A 1 396 ? -34.719 7.48 -9.531 1 89.19 396 LYS A CA 1
ATOM 2995 C C . LYS A 1 396 ? -33.562 6.844 -10.273 1 89.19 396 LYS A C 1
ATOM 2997 O O . LYS A 1 396 ? -33.688 5.758 -10.836 1 89.19 396 LYS A O 1
ATOM 3002 N N . LYS A 1 397 ? -32.438 7.449 -10.188 1 90.94 397 LYS A N 1
ATOM 3003 C CA . LYS A 1 397 ? -31.375 6.977 -11.07 1 90.94 397 LYS A CA 1
ATOM 3004 C C . LYS A 1 397 ? -30.156 6.559 -10.273 1 90.94 397 LYS A C 1
ATOM 3006 O O . LYS A 1 397 ? -29.797 5.379 -10.242 1 90.94 397 LYS A O 1
ATOM 3011 N N . ASP A 1 398 ? -29.578 7.457 -9.625 1 92.06 398 ASP A N 1
ATOM 3012 C CA . ASP A 1 398 ? -28.281 7.195 -9.016 1 92.06 398 ASP A CA 1
ATOM 3013 C C . ASP A 1 398 ? -28.375 6.133 -7.922 1 92.06 398 ASP A C 1
ATOM 3015 O O . ASP A 1 398 ? -27.734 5.09 -7.996 1 92.06 398 ASP A O 1
ATOM 3019 N N . THR A 1 399 ? -29.188 6.34 -6.93 1 91.94 399 THR A N 1
ATOM 3020 C CA . THR A 1 399 ? -29.312 5.398 -5.824 1 91.94 399 THR A CA 1
ATOM 3021 C C . THR A 1 399 ? -29.859 4.055 -6.312 1 91.94 399 THR A C 1
ATOM 3023 O O . THR A 1 399 ? -29.297 3.004 -5.992 1 91.94 399 THR A O 1
ATOM 3026 N N . ASP A 1 400 ? -30.828 4.078 -7.105 1 91.31 400 ASP A N 1
ATOM 3027 C CA . ASP A 1 400 ? -31.484 2.861 -7.574 1 91.31 400 ASP A CA 1
ATOM 3028 C C . ASP A 1 400 ? -30.547 2.025 -8.438 1 91.31 400 ASP A C 1
ATOM 3030 O O . ASP A 1 400 ? -30.516 0.799 -8.328 1 91.31 400 ASP A O 1
ATOM 3034 N N . GLU A 1 401 ? -29.859 2.688 -9.258 1 92.44 401 GLU A N 1
ATOM 3035 C CA . GLU A 1 401 ? -28.969 1.961 -10.148 1 92.44 401 GLU A CA 1
ATOM 3036 C C . GLU A 1 401 ? -27.875 1.239 -9.359 1 92.44 401 GLU A C 1
ATOM 3038 O O . GLU A 1 401 ? -27.547 0.084 -9.648 1 92.44 401 GLU A O 1
ATOM 3043 N N . TYR A 1 402 ? -27.328 1.887 -8.445 1 93.88 402 TYR A N 1
ATOM 3044 C CA . TYR A 1 402 ? -26.25 1.254 -7.688 1 93.88 402 TYR A CA 1
ATOM 3045 C C . TYR A 1 402 ? -26.797 0.148 -6.789 1 93.88 402 TYR A C 1
ATOM 3047 O O . TYR A 1 402 ? -26.125 -0.849 -6.539 1 93.88 402 TYR A O 1
ATOM 3055 N N . VAL A 1 403 ? -28 0.274 -6.309 1 94.25 403 VAL A N 1
ATOM 3056 C CA . VAL A 1 403 ? -28.625 -0.804 -5.547 1 94.25 403 VAL A CA 1
ATOM 3057 C C . VAL A 1 403 ? -28.859 -2.006 -6.457 1 94.25 403 VAL A C 1
ATOM 3059 O O . VAL A 1 403 ? -28.609 -3.148 -6.07 1 94.25 403 VAL A O 1
ATOM 3062 N N . LYS A 1 404 ? -29.328 -1.753 -7.652 1 95.06 404 LYS A N 1
ATOM 3063 C CA . LYS A 1 404 ? -29.562 -2.822 -8.617 1 95.06 404 LYS A CA 1
ATOM 3064 C C . LYS A 1 404 ? -28.266 -3.541 -8.969 1 95.06 404 LYS A C 1
ATOM 3066 O O . LYS A 1 404 ? -28.219 -4.773 -8.977 1 95.06 404 LYS A O 1
ATOM 3071 N N . LEU A 1 405 ? -27.297 -2.725 -9.234 1 95 405 LEU A N 1
ATOM 3072 C CA . LEU A 1 405 ? -25.984 -3.307 -9.531 1 95 405 LEU A CA 1
ATOM 3073 C C . LEU A 1 405 ? -25.453 -4.082 -8.328 1 95 405 LEU A C 1
ATOM 3075 O O . LEU A 1 405 ? -24.875 -5.156 -8.492 1 95 405 LEU A O 1
ATOM 3079 N N . GLY A 1 406 ? -25.625 -3.539 -7.145 1 95.75 406 GLY A N 1
ATOM 3080 C CA . GLY A 1 406 ? -25.234 -4.246 -5.934 1 95.75 406 GLY A CA 1
ATOM 3081 C C . GLY A 1 406 ? -25.922 -5.59 -5.785 1 95.75 406 GLY A C 1
ATOM 3082 O O . GLY A 1 406 ? -25.297 -6.578 -5.41 1 95.75 406 GLY A O 1
ATOM 3083 N N . ARG A 1 407 ? -27.141 -5.609 -6.113 1 95.81 407 ARG A N 1
ATOM 3084 C CA . ARG A 1 407 ? -27.891 -6.852 -6.027 1 95.81 407 ARG A CA 1
ATOM 3085 C C . ARG A 1 407 ? -27.359 -7.887 -7.016 1 95.81 407 ARG A C 1
ATOM 3087 O O . ARG A 1 407 ? -27.234 -9.062 -6.68 1 95.81 407 ARG A O 1
ATOM 3094 N N . LEU A 1 408 ? -27.094 -7.414 -8.156 1 96.62 408 LEU A N 1
ATOM 3095 C CA . LEU A 1 408 ? -26.547 -8.305 -9.18 1 96.62 408 LEU A CA 1
ATOM 3096 C C . LEU A 1 408 ? -25.219 -8.891 -8.727 1 96.62 408 LEU A C 1
ATOM 3098 O O . LEU A 1 408 ? -25.016 -10.102 -8.789 1 96.62 408 LEU A O 1
ATOM 3102 N N . VAL A 1 409 ? -24.328 -8.039 -8.281 1 97.31 409 VAL A N 1
ATOM 3103 C CA . VAL A 1 409 ? -23 -8.469 -7.887 1 97.31 409 VAL A CA 1
ATOM 3104 C C . VAL A 1 409 ? -23.078 -9.367 -6.656 1 97.31 409 VAL A C 1
ATOM 3106 O O . VAL A 1 409 ? -22.328 -10.336 -6.531 1 97.31 409 VAL A O 1
ATOM 3109 N N . LEU A 1 410 ? -23.953 -9.062 -5.742 1 97.12 410 LEU A N 1
ATOM 3110 C CA . LEU A 1 410 ? -24.172 -9.922 -4.582 1 97.12 410 LEU A CA 1
ATOM 3111 C C . LEU A 1 410 ? -24.594 -11.32 -5.008 1 97.12 410 LEU A C 1
ATOM 3113 O O . LEU A 1 410 ? -24.125 -12.32 -4.457 1 97.12 410 LEU A O 1
ATOM 3117 N N . GLY A 1 411 ? -25.531 -11.352 -5.934 1 96.56 411 GLY A N 1
ATOM 3118 C CA . GLY A 1 411 ? -25.953 -12.641 -6.461 1 96.56 411 GLY A CA 1
ATOM 3119 C C . GLY A 1 411 ? -24.797 -13.461 -7.031 1 96.56 411 GLY A C 1
ATOM 3120 O O . GLY A 1 411 ? -24.688 -14.648 -6.746 1 96.56 411 GLY A O 1
ATOM 3121 N N . ILE A 1 412 ? -23.969 -12.812 -7.82 1 96.75 412 ILE A N 1
ATOM 3122 C CA . ILE A 1 412 ? -22.812 -13.469 -8.422 1 96.75 412 ILE A CA 1
ATOM 3123 C C . ILE A 1 412 ? -21.859 -13.945 -7.328 1 96.75 412 ILE A C 1
ATOM 3125 O O . ILE A 1 412 ? -21.375 -15.078 -7.359 1 96.75 412 ILE A O 1
ATOM 3129 N N . ASN A 1 413 ? -21.625 -13.086 -6.395 1 96.69 413 ASN A N 1
ATOM 3130 C CA . ASN A 1 413 ? -20.719 -13.414 -5.305 1 96.69 413 ASN A CA 1
ATOM 3131 C C . ASN A 1 413 ? -21.219 -14.602 -4.488 1 96.69 413 ASN A C 1
ATOM 3133 O O . ASN A 1 413 ? -20.453 -15.492 -4.129 1 96.69 413 ASN A O 1
ATOM 3137 N N . THR A 1 414 ? -22.469 -14.578 -4.16 1 96.44 414 THR A N 1
ATOM 3138 C CA . THR A 1 414 ? -23.078 -15.656 -3.393 1 96.44 414 THR A CA 1
ATOM 3139 C C . THR A 1 414 ? -22.984 -16.984 -4.141 1 96.44 414 THR A C 1
ATOM 3141 O O . THR A 1 414 ? -22.641 -18.016 -3.551 1 96.44 414 THR A O 1
ATOM 3144 N N . ALA A 1 415 ? -23.266 -16.922 -5.418 1 96.5 415 ALA A N 1
ATOM 3145 C CA . ALA A 1 415 ? -23.172 -18.125 -6.242 1 96.5 415 ALA A CA 1
ATOM 3146 C C . ALA A 1 415 ? -21.75 -18.672 -6.258 1 96.5 415 ALA A C 1
ATOM 3148 O O . ALA A 1 415 ? -21.531 -19.891 -6.117 1 96.5 415 ALA A O 1
ATOM 3149 N N . MET A 1 416 ? -20.828 -17.859 -6.359 1 97 416 MET A N 1
ATOM 3150 C CA . MET A 1 416 ? -19.422 -18.297 -6.414 1 97 416 MET A CA 1
ATOM 3151 C C . MET A 1 416 ? -18.953 -18.781 -5.051 1 97 416 MET A C 1
ATOM 3153 O O . MET A 1 416 ? -18.172 -19.734 -4.969 1 97 416 MET A O 1
ATOM 3157 N N . ALA A 1 417 ? -19.406 -18.156 -3.975 1 96.25 417 ALA A N 1
ATOM 3158 C CA . ALA A 1 417 ? -19.016 -18.516 -2.617 1 96.25 417 ALA A CA 1
ATOM 3159 C C . ALA A 1 417 ? -19.484 -19.938 -2.275 1 96.25 417 ALA A C 1
ATOM 3161 O O . ALA A 1 417 ? -18.859 -20.625 -1.471 1 96.25 417 ALA A O 1
ATOM 3162 N N . VAL A 1 418 ? -20.531 -20.344 -2.883 1 95.06 418 VAL A N 1
ATOM 3163 C CA . VAL A 1 418 ? -21.062 -21.688 -2.684 1 95.06 418 VAL A CA 1
ATOM 3164 C C . VAL A 1 418 ? -20.375 -22.656 -3.648 1 95.06 418 VAL A C 1
ATOM 3166 O O . VAL A 1 418 ? -19.953 -23.734 -3.254 1 95.06 418 VAL A O 1
ATOM 3169 N N . ALA A 1 419 ? -20.188 -22.188 -4.895 1 96.19 419 ALA A N 1
ATOM 3170 C CA . ALA A 1 419 ? -19.641 -23.047 -5.941 1 96.19 419 ALA A CA 1
ATOM 3171 C C . ALA A 1 419 ? -18.188 -23.391 -5.648 1 96.19 419 ALA A C 1
ATOM 3173 O O . ALA A 1 419 ? -17.766 -24.547 -5.855 1 96.19 419 ALA A O 1
ATOM 3174 N N . GLY A 1 420 ? -17.438 -22.484 -5.152 1 95.44 420 GLY A N 1
ATOM 3175 C CA . GLY A 1 420 ? -16.016 -22.688 -4.93 1 95.44 420 GLY A CA 1
ATOM 3176 C C . GLY A 1 420 ? -15.711 -23.891 -4.055 1 95.44 420 GLY A C 1
ATOM 3177 O O . GLY A 1 420 ? -15.148 -24.875 -4.527 1 95.44 420 GLY A O 1
ATOM 3178 N N . PRO A 1 421 ? -16.156 -23.828 -2.807 1 95.88 421 PRO A N 1
ATOM 3179 C CA . PRO A 1 421 ? -15.898 -24.953 -1.903 1 95.88 421 PRO A CA 1
ATOM 3180 C C . PRO A 1 421 ? -16.594 -26.234 -2.354 1 95.88 421 PRO A C 1
ATOM 3182 O O . PRO A 1 421 ? -16.062 -27.328 -2.137 1 95.88 421 PRO A O 1
ATOM 3185 N N . THR A 1 422 ? -17.734 -26.156 -3.021 1 97.38 422 THR A N 1
ATOM 3186 C CA . THR A 1 422 ? -18.453 -27.344 -3.482 1 97.38 422 THR A CA 1
ATOM 3187 C C . THR A 1 422 ? -17.656 -28.078 -4.562 1 97.38 422 THR A C 1
ATOM 3189 O O . THR A 1 422 ? -17.453 -29.281 -4.473 1 97.38 422 THR A O 1
ATOM 3192 N N . ILE A 1 423 ? -17.188 -27.281 -5.543 1 97.62 423 ILE A N 1
ATOM 3193 C CA . ILE A 1 423 ? -16.422 -27.859 -6.641 1 97.62 423 ILE A CA 1
ATOM 3194 C C . ILE A 1 423 ? -15.109 -28.438 -6.109 1 97.62 423 ILE A C 1
ATOM 3196 O O . ILE A 1 423 ? -14.711 -29.547 -6.488 1 97.62 423 ILE A O 1
ATOM 3200 N N . THR A 1 424 ? -14.469 -27.719 -5.234 1 97.62 424 THR A N 1
ATOM 3201 C CA . THR A 1 424 ? -13.211 -28.188 -4.656 1 97.62 424 THR A CA 1
ATOM 3202 C C . THR A 1 424 ? -13.43 -29.438 -3.814 1 97.62 424 THR A C 1
ATOM 3204 O O . THR A 1 424 ? -12.617 -30.359 -3.855 1 97.62 424 THR A O 1
ATOM 3207 N N . GLY A 1 425 ? -14.523 -29.516 -3.043 1 97.31 425 GLY A N 1
ATOM 3208 C CA . GLY A 1 425 ? -14.867 -30.688 -2.258 1 97.31 425 GLY A CA 1
ATOM 3209 C C . GLY A 1 425 ? -15.172 -31.906 -3.109 1 97.31 425 GLY A C 1
ATOM 3210 O O . GLY A 1 425 ? -14.766 -33.031 -2.773 1 97.31 425 GLY A O 1
ATOM 3211 N N . LEU A 1 426 ? -15.844 -31.641 -4.211 1 96.75 426 LEU A N 1
ATOM 3212 C CA . LEU A 1 426 ? -16.109 -32.719 -5.145 1 96.75 426 LEU A CA 1
ATOM 3213 C C . LEU A 1 426 ? -14.82 -33.25 -5.773 1 96.75 426 LEU A C 1
ATOM 3215 O O . LEU A 1 426 ? -14.672 -34.438 -5.996 1 96.75 426 LEU A O 1
ATOM 3219 N N . ALA A 1 427 ? -13.953 -32.281 -6.059 1 97.38 427 ALA A N 1
ATOM 3220 C CA . ALA A 1 427 ? -12.648 -32.688 -6.582 1 97.38 427 ALA A CA 1
ATOM 3221 C C . ALA A 1 427 ? -11.883 -33.531 -5.562 1 97.38 427 ALA A C 1
ATOM 3223 O O . ALA A 1 427 ? -11.211 -34.5 -5.922 1 97.38 427 ALA A O 1
ATOM 3224 N N . ALA A 1 428 ? -11.953 -33.188 -4.285 1 97.12 428 ALA A N 1
ATOM 3225 C CA . ALA A 1 428 ? -11.312 -33.938 -3.219 1 97.12 428 ALA A CA 1
ATOM 3226 C C . ALA A 1 428 ? -11.875 -35.375 -3.16 1 97.12 428 ALA A C 1
ATOM 3228 O O . ALA A 1 428 ? -11.117 -36.344 -3.072 1 97.12 428 ALA A O 1
ATOM 3229 N N . ALA A 1 429 ? -13.188 -35.5 -3.242 1 95.62 429 ALA A N 1
ATOM 3230 C CA . ALA A 1 429 ? -13.836 -36.812 -3.246 1 95.62 429 ALA A CA 1
ATOM 3231 C C . ALA A 1 429 ? -13.43 -37.625 -4.473 1 95.62 429 ALA A C 1
ATOM 3233 O O . ALA A 1 429 ? -13.164 -38.812 -4.371 1 95.62 429 ALA A O 1
ATOM 3234 N N . GLY A 1 430 ? -13.398 -36.875 -5.551 1 96 430 GLY A N 1
ATOM 3235 C CA . GLY A 1 430 ? -12.953 -37.531 -6.766 1 96 430 GLY A CA 1
ATOM 3236 C C . GLY A 1 430 ? -11.539 -38.094 -6.664 1 96 430 GLY A C 1
ATOM 3237 O O . GLY A 1 430 ? -11.266 -39.219 -7.09 1 96 430 GLY A O 1
ATOM 3238 N N . ALA A 1 431 ? -10.664 -37.312 -6.125 1 95.5 431 ALA A N 1
ATOM 3239 C CA . ALA A 1 431 ? -9.281 -37.75 -5.945 1 95.5 431 ALA A CA 1
ATOM 3240 C C . ALA A 1 431 ? -9.203 -38.969 -5.027 1 95.5 431 ALA A C 1
ATOM 3242 O O . ALA A 1 431 ? -8.422 -39.875 -5.266 1 95.5 431 ALA A O 1
ATOM 3243 N N . GLY A 1 432 ? -10.023 -39.062 -4.027 1 93.12 432 GLY A N 1
ATOM 3244 C CA . GLY A 1 432 ? -10.023 -40.156 -3.074 1 93.12 432 GLY A CA 1
ATOM 3245 C C . GLY A 1 432 ? -10.617 -41.438 -3.633 1 93.12 432 GLY A C 1
ATOM 3246 O O . GLY A 1 432 ? -10.258 -42.531 -3.203 1 93.12 432 GLY A O 1
ATOM 3247 N N . LEU A 1 433 ? -11.438 -41.281 -4.645 1 92.88 433 LEU A N 1
ATOM 3248 C CA . LEU A 1 433 ? -12.172 -42.438 -5.145 1 92.88 433 LEU A CA 1
ATOM 3249 C C . LEU A 1 433 ? -11.719 -42.812 -6.555 1 92.88 433 LEU A C 1
ATOM 3251 O O . LEU A 1 433 ? -12.453 -43.469 -7.297 1 92.88 433 LEU A O 1
ATOM 3255 N N . MET A 1 434 ? -10.586 -42.375 -6.922 1 90.44 434 MET A N 1
ATOM 3256 C CA . MET A 1 434 ? -10.109 -42.5 -8.297 1 90.44 434 MET A CA 1
ATOM 3257 C C . MET A 1 434 ? -10.031 -43.969 -8.695 1 90.44 434 MET A C 1
ATOM 3259 O O . MET A 1 434 ? -10.172 -44.312 -9.875 1 90.44 434 MET A O 1
ATOM 3263 N N . ASP A 1 435 ? -9.977 -44.875 -7.742 1 86.5 435 ASP A N 1
ATOM 3264 C CA . ASP A 1 435 ? -9.773 -46.281 -8.039 1 86.5 435 ASP A CA 1
ATOM 3265 C C . ASP A 1 435 ? -11.102 -47.031 -8 1 86.5 435 ASP A C 1
ATOM 3267 O O . ASP A 1 435 ? -11.125 -48.281 -8.164 1 86.5 435 ASP A O 1
ATOM 3271 N N . SER A 1 436 ? -12.055 -46.344 -7.793 1 87.38 436 SER A N 1
ATOM 3272 C CA . SER A 1 436 ? -13.352 -47 -7.719 1 87.38 436 SER A CA 1
ATOM 3273 C C . SER A 1 436 ? -13.812 -47.469 -9.102 1 87.38 436 SER A C 1
ATOM 3275 O O . SER A 1 436 ? -14.141 -46.625 -9.953 1 87.38 436 SER A O 1
ATOM 3277 N N . SER A 1 437 ? -13.875 -48.719 -9.391 1 85.81 437 SER A N 1
ATOM 3278 C CA . SER A 1 437 ? -14.305 -49.281 -10.672 1 85.81 437 SER A CA 1
ATOM 3279 C C . SER A 1 437 ? -15.789 -49 -10.922 1 85.81 437 SER A C 1
ATOM 3281 O O . SER A 1 437 ? -16.203 -48.844 -12.07 1 85.81 437 SER A O 1
ATOM 3283 N N . SER A 1 438 ? -16.562 -48.938 -9.883 1 89.81 438 SER A N 1
ATOM 3284 C CA . SER A 1 438 ? -18 -48.75 -10 1 89.81 438 SER A CA 1
ATOM 3285 C C . SER A 1 438 ? -18.344 -47.344 -10.516 1 89.81 438 SER A C 1
ATOM 3287 O O . SER A 1 438 ? -19.391 -47.156 -11.117 1 89.81 438 SER A O 1
ATOM 3289 N N . LEU A 1 439 ? -17.297 -46.469 -10.398 1 91.69 439 LEU A N 1
ATOM 3290 C CA . LEU A 1 439 ? -17.609 -45.062 -10.727 1 91.69 439 LEU A CA 1
ATOM 3291 C C . LEU A 1 439 ? -16.984 -44.656 -12.055 1 91.69 439 LEU A C 1
ATOM 3293 O O . LEU A 1 439 ? -17.172 -43.531 -12.516 1 91.69 439 LEU A O 1
ATOM 3297 N N . GLY A 1 440 ? -16.406 -45.562 -12.711 1 89.75 440 GLY A N 1
ATOM 3298 C CA . GLY A 1 440 ? -15.82 -45.281 -14.016 1 89.75 440 GLY A CA 1
ATOM 3299 C C . GLY A 1 440 ? -14.805 -44.156 -13.992 1 89.75 440 GLY A C 1
ATOM 3300 O O . GLY A 1 440 ? -13.938 -44.125 -13.117 1 89.75 440 GLY A O 1
ATOM 3301 N N . GLN A 1 441 ? -14.883 -43.219 -15 1 90.81 441 GLN A N 1
ATOM 3302 C CA . GLN A 1 441 ? -13.898 -42.188 -15.172 1 90.81 441 GLN A CA 1
ATOM 3303 C C . GLN A 1 441 ? -14.312 -40.906 -14.43 1 90.81 441 GLN A C 1
ATOM 3305 O O . GLN A 1 441 ? -13.555 -39.938 -14.383 1 90.81 441 GLN A O 1
ATOM 3310 N N . TRP A 1 442 ? -15.336 -40.969 -13.852 1 92.88 442 TRP A N 1
ATOM 3311 C CA . TRP A 1 442 ? -15.922 -39.781 -13.297 1 92.88 442 TRP A CA 1
ATOM 3312 C C . TRP A 1 442 ? -15.078 -39.219 -12.148 1 92.88 442 TRP A C 1
ATOM 3314 O O . TRP A 1 442 ? -14.812 -38.031 -12.086 1 92.88 442 TRP A O 1
ATOM 3324 N N . PRO A 1 443 ? -14.641 -40.031 -11.234 1 94.5 443 PRO A N 1
ATOM 3325 C CA . PRO A 1 443 ? -13.805 -39.5 -10.148 1 94.5 443 PRO A CA 1
ATOM 3326 C C . PRO A 1 443 ? -12.578 -38.781 -10.664 1 94.5 443 PRO A C 1
ATOM 3328 O O . PRO A 1 443 ? -12.242 -37.688 -10.156 1 94.5 443 PRO A O 1
ATOM 3331 N N . LEU A 1 444 ? -11.953 -39.281 -11.664 1 93.38 444 LEU A N 1
ATOM 3332 C CA . LEU A 1 444 ? -10.789 -38.625 -12.258 1 93.38 444 LEU A CA 1
ATOM 3333 C C . LEU A 1 444 ? -11.188 -37.281 -12.883 1 93.38 444 LEU A C 1
ATOM 3335 O O . LEU A 1 444 ? -10.469 -36.281 -12.75 1 93.38 444 LEU A O 1
ATOM 3339 N N . MET A 1 445 ? -12.281 -37.312 -13.531 1 93.19 445 MET A N 1
ATOM 3340 C CA . MET A 1 445 ? -12.773 -36.062 -14.141 1 93.19 445 MET A CA 1
ATOM 3341 C C . MET A 1 445 ? -13.008 -35 -13.086 1 93.19 445 MET A C 1
ATOM 3343 O O . MET A 1 445 ? -12.609 -33.844 -13.273 1 93.19 445 MET A O 1
ATOM 3347 N N . PHE A 1 446 ? -13.586 -35.438 -12.031 1 95.44 446 PHE A N 1
ATOM 3348 C CA . PHE A 1 446 ? -13.844 -34.469 -10.961 1 95.44 446 PHE A CA 1
ATOM 3349 C C . PHE A 1 446 ? -12.539 -33.969 -10.367 1 95.44 446 PHE A C 1
ATOM 3351 O O . PHE A 1 446 ? -12.422 -32.781 -10.055 1 95.44 446 PHE A O 1
ATOM 3358 N N . ALA A 1 447 ? -11.633 -34.781 -10.25 1 96.44 447 ALA A N 1
ATOM 3359 C CA . ALA A 1 447 ? -10.367 -34.375 -9.633 1 96.44 447 ALA A CA 1
ATOM 3360 C C . ALA A 1 447 ? -9.57 -33.438 -10.539 1 96.44 447 ALA A C 1
ATOM 3362 O O . ALA A 1 447 ? -9.062 -32.406 -10.094 1 96.44 447 ALA A O 1
ATOM 3363 N N . VAL A 1 448 ? -9.477 -33.719 -11.805 1 94.06 448 VAL A N 1
ATOM 3364 C CA . VAL A 1 448 ? -8.625 -32.969 -12.711 1 94.06 448 VAL A CA 1
ATOM 3365 C C . VAL A 1 448 ? -9.375 -31.734 -13.211 1 94.06 448 VAL A C 1
ATOM 3367 O O . VAL A 1 448 ? -8.938 -30.609 -13 1 94.06 448 VAL A O 1
ATOM 3370 N N . VAL A 1 449 ? -10.547 -32 -13.797 1 93.94 449 VAL A N 1
ATOM 3371 C CA . VAL A 1 449 ? -11.312 -30.891 -14.359 1 93.94 449 VAL A CA 1
ATOM 3372 C C . VAL A 1 449 ? -11.898 -30.031 -13.227 1 93.94 449 VAL A C 1
ATOM 3374 O O . VAL A 1 449 ? -11.922 -28.812 -13.32 1 93.94 449 VAL A O 1
ATOM 3377 N N . GLY A 1 450 ? -12.367 -30.75 -12.227 1 95.12 450 GLY A N 1
ATOM 3378 C CA . GLY A 1 450 ? -12.867 -30.031 -11.078 1 95.12 450 GLY A CA 1
ATOM 3379 C C . GLY A 1 450 ? -11.836 -29.109 -10.461 1 95.12 450 GLY A C 1
ATOM 3380 O O . GLY A 1 450 ? -12.156 -27.984 -10.055 1 95.12 450 GLY A O 1
ATOM 3381 N N . GLY A 1 451 ? -10.617 -29.562 -10.352 1 95.38 451 GLY A N 1
ATOM 3382 C CA . GLY A 1 451 ? -9.547 -28.719 -9.844 1 95.38 451 GLY A CA 1
ATOM 3383 C C . GLY A 1 451 ? -9.305 -27.484 -10.688 1 95.38 451 GLY A C 1
ATOM 3384 O O . GLY A 1 451 ? -9.125 -26.375 -10.156 1 95.38 451 GLY A O 1
ATOM 3385 N N . ALA A 1 452 ? -9.297 -27.625 -11.977 1 93.19 452 ALA A N 1
ATOM 3386 C CA . ALA A 1 452 ? -9.141 -26.5 -12.891 1 93.19 452 ALA A CA 1
ATOM 3387 C C . ALA A 1 452 ? -10.281 -25.5 -12.727 1 93.19 452 ALA A C 1
ATOM 3389 O O . ALA A 1 452 ? -10.055 -24.297 -12.633 1 93.19 452 ALA A O 1
ATOM 3390 N N . LEU A 1 453 ? -11.414 -26.078 -12.672 1 95.06 453 LEU A N 1
ATOM 3391 C CA . LEU A 1 453 ? -12.586 -25.219 -12.531 1 95.06 453 LEU A CA 1
ATOM 3392 C C . LEU A 1 453 ? -12.562 -24.484 -11.195 1 95.06 453 LEU A C 1
ATOM 3394 O O . LEU A 1 453 ? -12.914 -23.312 -11.125 1 95.06 453 LEU A O 1
ATOM 3398 N N . ALA A 1 454 ? -12.219 -25.219 -10.172 1 96.69 454 ALA A N 1
ATOM 3399 C CA . ALA A 1 454 ? -12.109 -24.594 -8.852 1 96.69 454 ALA A CA 1
ATOM 3400 C C . ALA A 1 454 ? -11.156 -23.406 -8.883 1 96.69 454 ALA A C 1
ATOM 3402 O O . ALA A 1 454 ? -11.43 -22.359 -8.289 1 96.69 454 ALA A O 1
ATOM 3403 N N . THR A 1 455 ? -10.086 -23.516 -9.555 1 95.19 455 THR A N 1
ATOM 3404 C CA . THR A 1 455 ? -9.109 -22.453 -9.68 1 95.19 455 THR A CA 1
ATOM 3405 C C . THR A 1 455 ? -9.703 -21.25 -10.414 1 95.19 455 THR A C 1
ATOM 3407 O O . THR A 1 455 ? -9.492 -20.109 -10.016 1 95.19 455 THR A O 1
ATOM 3410 N N . VAL A 1 456 ? -10.461 -21.531 -11.438 1 94.44 456 VAL A N 1
ATOM 3411 C CA . VAL A 1 456 ? -11.109 -20.469 -12.203 1 94.44 456 VAL A CA 1
ATOM 3412 C C . VAL A 1 456 ? -12.094 -19.719 -11.312 1 94.44 456 VAL A C 1
ATOM 3414 O O . VAL A 1 456 ? -12.078 -18.484 -11.273 1 94.44 456 VAL A O 1
ATOM 3417 N N . VAL A 1 457 ? -12.875 -20.484 -10.609 1 95.62 457 VAL A N 1
ATOM 3418 C CA . VAL A 1 457 ? -13.891 -19.875 -9.758 1 95.62 457 VAL A CA 1
ATOM 3419 C C . VAL A 1 457 ? -13.219 -19.031 -8.68 1 95.62 457 VAL A C 1
ATOM 3421 O O . VAL A 1 457 ? -13.633 -17.906 -8.414 1 95.62 457 VAL A O 1
ATOM 3424 N N . ASN A 1 458 ? -12.219 -19.578 -8.047 1 96.06 458 ASN A N 1
ATOM 3425 C CA . ASN A 1 458 ? -11.492 -18.844 -7.02 1 96.06 458 ASN A CA 1
ATOM 3426 C C . ASN A 1 458 ? -10.859 -17.578 -7.578 1 96.06 458 ASN A C 1
ATOM 3428 O O . ASN A 1 458 ? -10.891 -16.516 -6.934 1 96.06 458 ASN A O 1
ATOM 3432 N N . SER A 1 459 ? -10.305 -17.641 -8.773 1 94.69 459 SER A N 1
ATOM 3433 C CA . SER A 1 459 ? -9.672 -16.484 -9.43 1 94.69 459 SER A CA 1
ATOM 3434 C C . SER A 1 459 ? -10.703 -15.414 -9.773 1 94.69 459 SER A C 1
ATOM 3436 O O . SER A 1 459 ? -10.43 -14.227 -9.625 1 94.69 459 SER A O 1
ATOM 3438 N N . LEU A 1 460 ? -11.812 -15.836 -10.195 1 94.62 460 LEU A N 1
ATOM 3439 C CA . LEU A 1 460 ? -12.852 -14.867 -10.531 1 94.62 460 LEU A CA 1
ATOM 3440 C C . LEU A 1 460 ? -13.398 -14.203 -9.273 1 94.62 460 LEU A C 1
ATOM 3442 O O . LEU A 1 460 ? -13.555 -12.977 -9.234 1 94.62 460 LEU A O 1
ATOM 3446 N N . GLU A 1 461 ? -13.711 -15.016 -8.289 1 96.81 461 GLU A N 1
ATOM 3447 C CA . GLU A 1 461 ? -14.328 -14.477 -7.078 1 96.81 461 GLU A CA 1
ATOM 3448 C C . GLU A 1 461 ? -13.352 -13.594 -6.309 1 96.81 461 GLU A C 1
ATOM 3450 O O . GLU A 1 461 ? -13.648 -12.43 -6.012 1 96.81 461 GLU A O 1
ATOM 3455 N N . HIS A 1 462 ? -12.219 -14.094 -5.961 1 95.94 462 HIS A N 1
ATOM 3456 C CA . HIS A 1 462 ? -11.281 -13.422 -5.062 1 95.94 462 HIS A CA 1
ATOM 3457 C C . HIS A 1 462 ? -10.211 -12.664 -5.848 1 95.94 462 HIS A C 1
ATOM 3459 O O . HIS A 1 462 ? -9.727 -11.625 -5.395 1 95.94 462 HIS A O 1
ATOM 3465 N N . GLY A 1 463 ? -9.781 -13.164 -7.023 1 94.62 463 GLY A N 1
ATOM 3466 C CA . GLY A 1 463 ? -8.914 -12.398 -7.898 1 94.62 463 GLY A CA 1
ATOM 3467 C C . GLY A 1 463 ? -9.602 -11.195 -8.516 1 94.62 463 GLY A C 1
ATOM 3468 O O . GLY A 1 463 ? -9.016 -10.109 -8.578 1 94.62 463 GLY A O 1
ATOM 3469 N N . GLY A 1 464 ? -10.812 -11.438 -8.922 1 94.94 464 GLY A N 1
ATOM 3470 C CA . GLY A 1 464 ? -11.625 -10.336 -9.414 1 94.94 464 GLY A CA 1
ATOM 3471 C C . GLY A 1 464 ? -12.164 -9.453 -8.305 1 94.94 464 GLY A C 1
ATOM 3472 O O . GLY A 1 464 ? -12.727 -8.391 -8.562 1 94.94 464 GLY A O 1
ATOM 3473 N N . GLN A 1 465 ? -12.07 -9.969 -7.152 1 97.25 465 GLN A N 1
ATOM 3474 C CA . GLN A 1 465 ? -12.469 -9.266 -5.941 1 97.25 465 GLN A CA 1
ATOM 3475 C C . GLN A 1 465 ? -13.938 -8.844 -6.004 1 97.25 465 GLN A C 1
ATOM 3477 O O . GLN A 1 465 ? -14.266 -7.676 -5.785 1 97.25 465 GLN A O 1
ATOM 3482 N N . ILE A 1 466 ? -14.773 -9.711 -6.207 1 96.25 466 ILE A N 1
ATOM 3483 C CA . ILE A 1 466 ? -16.203 -9.461 -6.387 1 96.25 466 ILE A CA 1
ATOM 3484 C C . ILE A 1 466 ? -16.797 -8.914 -5.09 1 96.25 466 ILE A C 1
ATOM 3486 O O . ILE A 1 466 ? -17.672 -8.047 -5.121 1 96.25 466 ILE A O 1
ATOM 3490 N N . GLY A 1 467 ? -16.344 -9.422 -3.934 1 96.12 467 GLY A N 1
ATOM 3491 C CA . GLY A 1 467 ? -16.781 -8.859 -2.666 1 96.12 467 GLY A CA 1
ATOM 3492 C C . GLY A 1 467 ? -16.484 -7.375 -2.537 1 96.12 467 GLY A C 1
ATOM 3493 O O . GLY A 1 467 ? -17.297 -6.613 -2.021 1 96.12 467 GLY A O 1
ATOM 3494 N N . MET A 1 468 ? -15.336 -7.004 -2.938 1 96.31 468 MET A N 1
ATOM 3495 C CA . MET A 1 468 ? -14.953 -5.598 -2.914 1 96.31 468 MET A CA 1
ATOM 3496 C C . MET A 1 468 ? -15.883 -4.766 -3.793 1 96.31 468 MET A C 1
ATOM 3498 O O . MET A 1 468 ? -16.312 -3.682 -3.396 1 96.31 468 MET A O 1
ATOM 3502 N N . ILE A 1 469 ? -16.188 -5.273 -4.992 1 94.81 469 ILE A N 1
ATOM 3503 C CA . ILE A 1 469 ? -17.047 -4.566 -5.938 1 94.81 469 ILE A CA 1
ATOM 3504 C C . ILE A 1 469 ? -18.438 -4.398 -5.336 1 94.81 469 ILE A C 1
ATOM 3506 O O . ILE A 1 469 ? -19.047 -3.336 -5.473 1 94.81 469 ILE A O 1
ATOM 3510 N N . PHE A 1 470 ? -18.938 -5.418 -4.66 1 96.25 470 PHE A N 1
ATOM 3511 C CA . PHE A 1 470 ? -20.219 -5.332 -3.973 1 96.25 470 PHE A CA 1
ATOM 3512 C C . PHE A 1 470 ? -20.219 -4.203 -2.949 1 96.25 470 PHE A C 1
ATOM 3514 O O . PHE A 1 470 ? -21.125 -3.373 -2.926 1 96.25 470 PHE A O 1
ATOM 3521 N N . GLU A 1 471 ? -19.141 -4.184 -2.137 1 94.75 471 GLU A N 1
ATOM 3522 C CA . GLU A 1 471 ? -19.047 -3.154 -1.104 1 94.75 471 GLU A CA 1
ATOM 3523 C C . GLU A 1 471 ? -18.922 -1.764 -1.72 1 94.75 471 GLU A C 1
ATOM 3525 O O . GLU A 1 471 ? -19.453 -0.792 -1.184 1 94.75 471 GLU A O 1
ATOM 3530 N N . LEU A 1 472 ? -18.25 -1.703 -2.832 1 94 472 LEU A N 1
ATOM 3531 C CA . LEU A 1 472 ? -18.109 -0.438 -3.545 1 94 472 LEU A CA 1
ATOM 3532 C C . LEU A 1 472 ? -19.469 0.091 -3.984 1 94 472 LEU A C 1
ATOM 3534 O O . LEU A 1 472 ? -19.766 1.278 -3.82 1 94 472 LEU A O 1
ATOM 3538 N N . PHE A 1 473 ? -20.25 -0.746 -4.516 1 94 473 PHE A N 1
ATOM 3539 C CA . PHE A 1 473 ? -21.562 -0.337 -4.977 1 94 473 PHE A CA 1
ATOM 3540 C C . PHE A 1 473 ? -22.453 0.058 -3.799 1 94 473 PHE A C 1
ATOM 3542 O O . PHE A 1 473 ? -23.203 1.027 -3.883 1 94 473 PHE A O 1
ATOM 3549 N N . ARG A 1 474 ? -22.375 -0.662 -2.76 1 93.75 474 ARG A N 1
ATOM 3550 C CA . ARG A 1 474 ? -23.109 -0.318 -1.552 1 93.75 474 ARG A CA 1
ATOM 3551 C C . ARG A 1 474 ? -22.703 1.052 -1.024 1 93.75 474 ARG A C 1
ATOM 3553 O O . ARG A 1 474 ? -23.547 1.847 -0.612 1 93.75 474 ARG A O 1
ATOM 3560 N N . ASN A 1 475 ? -21.453 1.336 -1.033 1 91.62 475 ASN A N 1
ATOM 3561 C CA . ASN A 1 475 ? -20.922 2.623 -0.596 1 91.62 475 ASN A CA 1
ATOM 3562 C C . ASN A 1 475 ? -21.391 3.76 -1.498 1 91.62 475 ASN A C 1
ATOM 3564 O O . ASN A 1 475 ? -21.734 4.844 -1.015 1 91.62 475 ASN A O 1
ATOM 3568 N N . CYS A 1 476 ? -21.391 3.48 -2.783 1 92.19 476 CYS A N 1
ATOM 3569 C CA . CYS A 1 476 ? -21.875 4.484 -3.725 1 92.19 476 CYS A CA 1
ATOM 3570 C C . CYS A 1 476 ? -23.359 4.781 -3.496 1 92.19 476 CYS A C 1
ATOM 3572 O O . CYS A 1 476 ? -23.766 5.941 -3.475 1 92.19 476 CYS A O 1
ATOM 3574 N N . ALA A 1 477 ? -24.109 3.752 -3.309 1 92.56 477 ALA A N 1
ATOM 3575 C CA . ALA A 1 477 ? -25.531 3.934 -2.99 1 92.56 477 ALA A CA 1
ATOM 3576 C C . ALA A 1 477 ? -25.703 4.727 -1.696 1 92.56 477 ALA A C 1
ATOM 3578 O O . ALA A 1 477 ? -26.562 5.598 -1.607 1 92.56 477 ALA A O 1
ATOM 3579 N N . GLY A 1 478 ? -24.875 4.34 -0.737 1 91.62 478 GLY A N 1
ATOM 3580 C CA . GLY A 1 478 ? -24.906 5.059 0.527 1 91.62 478 GLY A CA 1
ATOM 3581 C C . GLY A 1 478 ? -24.594 6.535 0.384 1 91.62 478 GLY A C 1
ATOM 3582 O O . GLY A 1 478 ? -25.203 7.375 1.035 1 91.62 478 GLY A O 1
ATOM 3583 N N . PHE A 1 479 ? -23.688 6.836 -0.443 1 92.62 479 PHE A N 1
ATOM 3584 C CA . PHE A 1 479 ? -23.297 8.219 -0.714 1 92.62 479 PHE A CA 1
ATOM 3585 C C . PHE A 1 479 ? -24.484 9 -1.284 1 92.62 479 PHE A C 1
ATOM 3587 O O . PHE A 1 479 ? -24.781 10.094 -0.809 1 92.62 479 PHE A O 1
ATOM 3594 N N . TYR A 1 480 ? -25.109 8.516 -2.232 1 93.12 480 TYR A N 1
ATOM 3595 C CA . TYR A 1 480 ? -26.219 9.211 -2.865 1 93.12 480 TYR A CA 1
ATOM 3596 C C . TYR A 1 480 ? -27.422 9.281 -1.93 1 93.12 480 TYR A C 1
ATOM 3598 O O . TYR A 1 480 ? -28.156 10.273 -1.92 1 93.12 480 TYR A O 1
ATOM 3606 N N . ARG A 1 481 ? -27.625 8.242 -1.15 1 91.25 481 ARG A N 1
ATOM 3607 C CA . ARG A 1 481 ? -28.688 8.273 -0.156 1 91.25 481 ARG A CA 1
ATOM 3608 C C . ARG A 1 481 ? -28.469 9.391 0.858 1 91.25 481 ARG A C 1
ATOM 3610 O O . ARG A 1 481 ? -29.406 10.062 1.273 1 91.25 481 ARG A O 1
ATOM 3617 N N . GLN A 1 482 ? -27.281 9.516 1.208 1 90.69 482 GLN A N 1
ATOM 3618 C CA . GLN A 1 482 ? -26.953 10.594 2.127 1 90.69 482 GLN A CA 1
ATOM 3619 C C . GLN A 1 482 ? -27.281 11.953 1.522 1 90.69 482 GLN A C 1
ATOM 3621 O O . GLN A 1 482 ? -27.781 12.844 2.215 1 90.69 482 GLN A O 1
ATOM 3626 N N . LEU A 1 483 ? -26.969 12.117 0.286 1 91.88 483 LEU A N 1
ATOM 3627 C CA . LEU A 1 483 ? -27.281 13.367 -0.389 1 91.88 483 LEU A CA 1
ATOM 3628 C C . LEU A 1 483 ? -28.797 13.602 -0.415 1 91.88 483 LEU A C 1
ATOM 3630 O O . LEU A 1 483 ? -29.266 14.727 -0.2 1 91.88 483 LEU A O 1
ATOM 3634 N N . GLU A 1 484 ? -29.5 12.555 -0.657 1 92.81 484 GLU A N 1
ATOM 3635 C CA . GLU A 1 484 ? -30.969 12.641 -0.626 1 92.81 484 GLU A CA 1
ATOM 3636 C C . GLU A 1 484 ? -31.453 13.141 0.727 1 92.81 484 GLU A C 1
ATOM 3638 O O . GLU A 1 484 ? -32.281 14.055 0.791 1 92.81 484 GLU A O 1
ATOM 3643 N N . GLU A 1 485 ? -30.922 12.562 1.733 1 88.88 485 GLU A N 1
ATOM 3644 C CA . GLU A 1 485 ? -31.359 12.906 3.086 1 88.88 485 GLU A CA 1
ATOM 3645 C C . GLU A 1 485 ? -31.016 14.352 3.42 1 88.88 485 GLU A C 1
ATOM 3647 O O . GLU A 1 485 ? -31.797 15.047 4.074 1 88.88 485 GLU A O 1
ATOM 3652 N N . GLU A 1 486 ? -29.906 14.773 2.967 1 89.19 486 GLU A N 1
ATOM 3653 C CA . GLU A 1 486 ? -29.5 16.156 3.211 1 89.19 486 GLU A CA 1
ATOM 3654 C C . GLU A 1 486 ? -30.422 17.141 2.482 1 89.19 486 GLU A C 1
ATOM 3656 O O . GLU A 1 486 ? -30.812 18.172 3.039 1 89.19 486 GLU A O 1
ATOM 3661 N N . ILE A 1 487 ? -30.734 16.844 1.322 1 92.38 487 ILE A N 1
ATOM 3662 C CA . ILE A 1 487 ? -31.641 17.688 0.552 1 92.38 487 ILE A CA 1
ATOM 3663 C C . ILE A 1 487 ? -33.031 17.703 1.205 1 92.38 487 ILE A C 1
ATOM 3665 O O . ILE A 1 487 ? -33.594 18.766 1.399 1 92.38 487 ILE A O 1
ATOM 3669 N N . GLU A 1 488 ? -33.531 16.562 1.582 1 90.75 488 GLU A N 1
ATOM 3670 C CA . GLU A 1 488 ? -34.844 16.453 2.225 1 90.75 488 GLU A CA 1
ATOM 3671 C C . GLU A 1 488 ? -34.875 17.234 3.533 1 90.75 488 GLU A C 1
ATOM 3673 O O . GLU A 1 488 ? -35.844 17.938 3.809 1 90.75 488 GLU A O 1
ATOM 3678 N N . PHE A 1 489 ? -33.844 17.125 4.266 1 86.69 489 PHE A N 1
ATOM 3679 C CA . PHE A 1 489 ? -33.75 17.828 5.543 1 86.69 489 PHE A CA 1
ATOM 3680 C C . PHE A 1 489 ? -33.844 19.328 5.34 1 86.69 489 PHE A C 1
ATOM 3682 O O . PHE A 1 489 ? -34.562 20.016 6.07 1 86.69 489 PHE A O 1
ATOM 3689 N N . ASN A 1 490 ? -33.125 19.859 4.352 1 87.69 490 ASN A N 1
ATOM 3690 C CA . ASN A 1 490 ? -33.094 21.297 4.117 1 87.69 490 ASN A CA 1
ATOM 3691 C C . ASN A 1 490 ? -34.375 21.781 3.432 1 87.69 490 ASN A C 1
ATOM 3693 O O . ASN A 1 490 ? -34.75 22.953 3.568 1 87.69 490 ASN A O 1
ATOM 3697 N N . LEU A 1 491 ? -35.062 20.953 2.791 1 87.75 491 LEU A N 1
ATOM 3698 C CA . LEU A 1 491 ? -36.312 21.312 2.135 1 87.75 491 LEU A CA 1
ATOM 3699 C C . LEU A 1 491 ? -37.469 21.266 3.117 1 87.75 491 LEU A C 1
ATOM 3701 O O . LEU A 1 491 ? -38.406 22.062 3.025 1 87.75 491 LEU A O 1
ATOM 3705 N N . GLU A 1 492 ? -37.438 20.328 4.016 1 79.62 492 GLU A N 1
ATOM 3706 C CA . GLU A 1 492 ? -38.531 20.125 4.953 1 79.62 492 GLU A CA 1
ATOM 3707 C C . GLU A 1 492 ? -38.375 21.016 6.18 1 79.62 492 GLU A C 1
ATOM 3709 O O . GLU A 1 492 ? -39.344 21.25 6.906 1 79.62 492 GLU A O 1
ATOM 3714 N N . GLY A 1 493 ? -37.156 21.406 6.488 1 68.06 493 GLY A N 1
ATOM 3715 C CA . GLY A 1 493 ? -36.969 22.188 7.699 1 68.06 493 GLY A CA 1
ATOM 3716 C C . GLY A 1 493 ? -37.812 23.453 7.73 1 68.06 493 GLY A C 1
ATOM 3717 O O . GLY A 1 493 ? -37.781 24.234 6.773 1 68.06 493 GLY A O 1
ATOM 3718 N N . ALA A 1 494 ? -38.781 23.562 8.695 1 61 494 ALA A N 1
ATOM 3719 C CA . ALA A 1 494 ? -39.688 24.688 8.859 1 61 494 ALA A CA 1
ATOM 3720 C C . ALA A 1 494 ? -38.938 25.953 9.266 1 61 494 ALA A C 1
ATOM 3722 O O . ALA A 1 494 ? -39.25 27.047 8.812 1 61 494 ALA A O 1
ATOM 3723 N N . ASP A 1 495 ? -37.938 25.734 10.141 1 63.16 495 ASP A N 1
ATOM 3724 C CA . ASP A 1 495 ? -37.219 26.891 10.633 1 63.16 495 ASP A CA 1
ATOM 3725 C C . ASP A 1 495 ? -35.969 27.156 9.773 1 63.16 495 ASP A C 1
ATOM 3727 O O . ASP A 1 495 ? -35.062 26.344 9.727 1 63.16 495 ASP A O 1
ATOM 3731 N N . VAL A 1 496 ? -36 28.125 9 1 63.12 496 VAL A N 1
ATOM 3732 C CA . VAL A 1 496 ? -34.969 28.531 8.055 1 63.12 496 VAL A CA 1
ATOM 3733 C C . VAL A 1 496 ? -33.625 28.656 8.773 1 63.12 496 VAL A C 1
ATOM 3735 O O . VAL A 1 496 ? -32.594 28.438 8.172 1 63.12 496 VAL A O 1
ATOM 3738 N N . LYS A 1 497 ? -33.781 28.891 10.086 1 62.03 497 LYS A N 1
ATOM 3739 C CA . LYS A 1 497 ? -32.562 29.094 10.852 1 62.03 497 LYS A CA 1
ATOM 3740 C C . LYS A 1 497 ? -31.797 27.781 11.047 1 62.03 497 LYS A C 1
ATOM 3742 O O . LYS A 1 497 ? -30.578 27.781 11.266 1 62.03 497 LYS A O 1
ATOM 3747 N N . GLU A 1 498 ? -32.562 26.75 10.828 1 71.62 498 GLU A N 1
ATOM 3748 C CA . GLU A 1 498 ? -31.938 25.438 11.047 1 71.62 498 GLU A CA 1
ATOM 3749 C C . GLU A 1 498 ? -31.375 24.875 9.75 1 71.62 498 GLU A C 1
ATOM 3751 O O . GLU A 1 498 ? -30.578 23.938 9.773 1 71.62 498 GLU A O 1
ATOM 3756 N N . ARG A 1 499 ? -31.719 25.625 8.688 1 77.31 499 ARG A N 1
ATOM 3757 C CA . ARG A 1 499 ? -31.25 25.172 7.387 1 77.31 499 ARG A CA 1
ATOM 3758 C C . ARG A 1 499 ? -29.844 25.703 7.098 1 77.31 499 ARG A C 1
ATOM 3760 O O . ARG A 1 499 ? -29.469 26.766 7.609 1 77.31 499 ARG A O 1
ATOM 3767 N N . GLU A 1 500 ? -29.125 24.891 6.395 1 81.19 500 GLU A N 1
ATOM 3768 C CA . GLU A 1 500 ? -27.891 25.422 5.844 1 81.19 500 GLU A CA 1
ATOM 3769 C C . GLU A 1 500 ? -28.156 26.547 4.836 1 81.19 500 GLU A C 1
ATOM 3771 O O . GLU A 1 500 ? -29.219 26.562 4.207 1 81.19 500 GLU A O 1
ATOM 3776 N N . ASN A 1 501 ? -27.328 27.562 4.863 1 84.12 501 ASN A N 1
ATOM 3777 C CA . ASN A 1 501 ? -27.469 28.625 3.875 1 84.12 501 ASN A CA 1
ATOM 3778 C C . ASN A 1 501 ? -27.688 28.047 2.475 1 84.12 501 ASN A C 1
ATOM 3780 O O . ASN A 1 501 ? -26.922 27.219 2.012 1 84.12 501 ASN A O 1
ATOM 3784 N N . GLY A 1 502 ? -28.656 28.469 1.865 1 88.06 502 GLY A N 1
ATOM 3785 C CA . GLY A 1 502 ? -29.078 27.906 0.594 1 88.06 502 GLY A CA 1
ATOM 3786 C C . GLY A 1 502 ? -28 27.953 -0.472 1 88.06 502 GLY A C 1
ATOM 3787 O O . GLY A 1 502 ? -27.797 26.984 -1.204 1 88.06 502 GLY A O 1
ATOM 3788 N N . GLU A 1 503 ? -27.328 29.031 -0.633 1 87.5 503 GLU A N 1
ATOM 3789 C CA . GLU A 1 503 ? -26.281 29.188 -1.641 1 87.5 503 GLU A CA 1
ATOM 3790 C C . GLU A 1 503 ? -25.094 28.266 -1.354 1 87.5 503 GLU A C 1
ATOM 3792 O O . GLU A 1 503 ? -24.547 27.656 -2.271 1 87.5 503 GLU A O 1
ATOM 3797 N N . LEU A 1 504 ? -24.766 28.219 -0.158 1 87.12 504 LEU A N 1
ATOM 3798 C CA . LEU A 1 504 ? -23.688 27.312 0.231 1 87.12 504 LEU A CA 1
ATOM 3799 C C . LEU A 1 504 ? -24.078 25.859 0.015 1 87.12 504 LEU A C 1
ATOM 3801 O O . LEU A 1 504 ? -23.266 25.047 -0.413 1 87.12 504 LEU A O 1
ATOM 3805 N N . PHE A 1 505 ? -25.297 25.625 0.346 1 90.75 505 PHE A N 1
ATOM 3806 C CA . PHE A 1 505 ? -25.828 24.266 0.165 1 90.75 505 PHE A CA 1
ATOM 3807 C C . PHE A 1 505 ? -25.781 23.875 -1.304 1 90.75 505 PHE A C 1
ATOM 3809 O O . PHE A 1 505 ? -25.391 22.75 -1.637 1 90.75 505 PHE A O 1
ATOM 3816 N N . GLU A 1 506 ? -26.156 24.734 -2.154 1 91.88 506 GLU A N 1
ATOM 3817 C CA . GLU A 1 506 ? -26.141 24.484 -3.592 1 91.88 506 GLU A CA 1
ATOM 3818 C C . GLU A 1 506 ? -24.719 24.219 -4.098 1 91.88 506 GLU A C 1
ATOM 3820 O O . GLU A 1 506 ? -24.5 23.281 -4.871 1 91.88 506 GLU A O 1
ATOM 3825 N N . LEU A 1 507 ? -23.828 25 -3.74 1 92 507 LEU A N 1
ATOM 3826 C CA . LEU A 1 507 ? -22.438 24.844 -4.145 1 92 507 LEU A CA 1
ATOM 3827 C C . LEU A 1 507 ? -21.891 23.5 -3.678 1 92 507 LEU A C 1
ATOM 3829 O O . LEU A 1 507 ? -21.266 22.781 -4.457 1 92 507 LEU A O 1
ATOM 3833 N N . ARG A 1 508 ? -22.094 23.188 -2.414 1 89.69 508 ARG A N 1
ATOM 3834 C CA . ARG A 1 508 ? -21.609 21.922 -1.856 1 89.69 508 ARG A CA 1
ATOM 3835 C C . ARG A 1 508 ? -22.203 20.734 -2.588 1 89.69 508 ARG A C 1
ATOM 3837 O O . ARG A 1 508 ? -21.5 19.781 -2.916 1 89.69 508 ARG A O 1
ATOM 3844 N N . MET A 1 509 ? -23.453 20.828 -2.82 1 91.19 509 MET A N 1
ATOM 3845 C CA . MET A 1 509 ? -24.141 19.75 -3.523 1 91.19 509 MET A CA 1
ATOM 3846 C C . MET A 1 509 ? -23.609 19.594 -4.938 1 91.19 509 MET A C 1
ATOM 3848 O O . MET A 1 509 ? -23.375 18.469 -5.395 1 91.19 509 MET A O 1
ATOM 3852 N N . ALA A 1 510 ? -23.422 20.672 -5.629 1 91.56 510 ALA A N 1
ATOM 3853 C CA . ALA A 1 510 ? -22.891 20.641 -6.984 1 91.56 510 ALA A CA 1
ATOM 3854 C C . ALA A 1 510 ? -21.516 19.984 -7.012 1 91.56 510 ALA A C 1
ATOM 3856 O O . ALA A 1 510 ? -21.25 19.109 -7.836 1 91.56 510 ALA A O 1
ATOM 3857 N N . LEU A 1 511 ? -20.703 20.312 -6.074 1 87.38 511 LEU A N 1
ATOM 3858 C CA . LEU A 1 511 ? -19.359 19.766 -6.023 1 87.38 511 LEU A CA 1
ATOM 3859 C C . LEU A 1 511 ? -19.375 18.281 -5.68 1 87.38 511 LEU A C 1
ATOM 3861 O O . LEU A 1 511 ? -18.625 17.5 -6.25 1 87.38 511 LEU A O 1
ATOM 3865 N N . GLN A 1 512 ? -20.219 17.938 -4.762 1 89.88 512 GLN A N 1
ATOM 3866 C CA . GLN A 1 512 ? -20.328 16.531 -4.391 1 89.88 512 GLN A CA 1
ATOM 3867 C C . GLN A 1 512 ? -20.781 15.672 -5.574 1 89.88 512 GLN A C 1
ATOM 3869 O O . GLN A 1 512 ? -20.406 14.508 -5.68 1 89.88 512 GLN A O 1
ATOM 3874 N N . LEU A 1 513 ? -21.516 16.281 -6.422 1 92.81 513 LEU A N 1
ATOM 3875 C CA . LEU A 1 513 ? -22.047 15.547 -7.566 1 92.81 513 LEU A CA 1
ATOM 3876 C C . LEU A 1 513 ? -21.156 15.719 -8.789 1 92.81 513 LEU A C 1
ATOM 3878 O O . LEU A 1 513 ? -21.453 15.203 -9.867 1 92.81 513 LEU A O 1
ATOM 3882 N N . GLY A 1 514 ? -20.094 16.453 -8.68 1 89.19 514 GLY A N 1
ATOM 3883 C CA . GLY A 1 514 ? -19.156 16.672 -9.773 1 89.19 514 GLY A CA 1
ATOM 3884 C C . GLY A 1 514 ? -19.688 17.625 -10.828 1 89.19 514 GLY A C 1
ATOM 3885 O O . GLY A 1 514 ? -19.422 17.453 -12.016 1 89.19 514 GLY A O 1
ATOM 3886 N N . ARG A 1 515 ? -20.484 18.625 -10.297 1 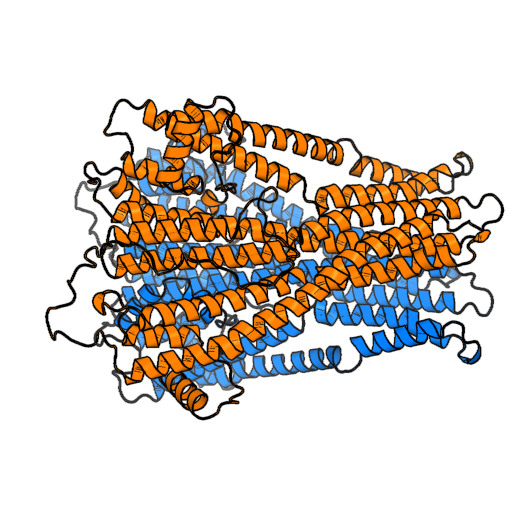89.31 515 ARG A N 1
ATOM 3887 C CA . ARG A 1 515 ? -21.109 19.594 -11.18 1 89.31 515 ARG A CA 1
ATOM 3888 C C . ARG A 1 515 ? -20.844 21.016 -10.703 1 89.31 515 ARG A C 1
ATOM 3890 O O . ARG A 1 515 ? -20.422 21.219 -9.562 1 89.31 515 ARG A O 1
ATOM 3897 N N . SER A 1 516 ? -21.031 21.938 -11.703 1 89.62 516 SER A N 1
ATOM 3898 C CA . SER A 1 516 ? -21.141 23.328 -11.297 1 89.62 516 SER A CA 1
ATOM 3899 C C . SER A 1 516 ? -22.562 23.672 -10.867 1 89.62 516 SER A C 1
ATOM 3901 O O . SER A 1 516 ? -23.516 22.953 -11.18 1 89.62 516 SER A O 1
ATOM 3903 N N . PRO A 1 517 ? -22.688 24.734 -10.055 1 89.38 517 PRO A N 1
ATOM 3904 C CA . PRO A 1 517 ? -24.047 25.141 -9.711 1 89.38 517 PRO A CA 1
ATOM 3905 C C . PRO A 1 517 ? -24.938 25.344 -10.938 1 89.38 517 PRO A C 1
ATOM 3907 O O . PRO A 1 517 ? -26.109 25 -10.922 1 89.38 517 PRO A O 1
ATOM 3910 N N . SER A 1 518 ? -24.375 25.844 -12.023 1 91.75 518 SER A N 1
ATOM 3911 C CA . SER A 1 518 ? -25.125 26.047 -13.258 1 91.75 518 SER A CA 1
ATOM 3912 C C . SER A 1 518 ? -25.547 24.719 -13.875 1 91.75 518 SER A C 1
ATOM 3914 O O . SER A 1 518 ? -26.672 24.594 -14.359 1 91.75 518 SER A O 1
ATOM 3916 N N . GLU A 1 519 ? -24.672 23.797 -13.852 1 90.25 519 GLU A N 1
ATOM 3917 C CA . GLU A 1 519 ? -24.984 22.469 -14.375 1 90.25 519 GLU A CA 1
ATOM 3918 C C . GLU A 1 519 ? -26.062 21.781 -13.539 1 90.25 519 GLU A C 1
ATOM 3920 O O . GLU A 1 519 ? -26.891 21.031 -14.07 1 90.25 519 GLU A O 1
ATOM 3925 N N . LEU A 1 520 ? -25.969 21.984 -12.273 1 92.56 520 LEU A N 1
ATOM 3926 C CA . LEU A 1 520 ? -26.953 21.406 -11.375 1 92.56 520 LEU A CA 1
ATOM 3927 C C . LEU A 1 520 ? -28.359 21.938 -11.672 1 92.56 520 LEU A C 1
ATOM 3929 O O . LEU A 1 520 ? -29.328 21.188 -11.656 1 92.56 520 LEU A O 1
ATOM 3933 N N . ARG A 1 521 ? -28.484 23.281 -11.93 1 92.31 521 ARG A N 1
ATOM 3934 C CA . ARG A 1 521 ? -29.75 23.906 -12.281 1 92.31 521 ARG A CA 1
ATOM 3935 C C . ARG A 1 521 ? -30.281 23.375 -13.609 1 92.31 521 ARG A C 1
ATOM 3937 O O . ARG A 1 521 ? -31.484 23.156 -13.758 1 92.31 521 ARG A O 1
ATOM 3944 N N . THR A 1 522 ? -29.375 23.156 -14.5 1 89.44 522 THR A N 1
ATOM 3945 C CA . THR A 1 522 ? -29.75 22.609 -15.797 1 89.44 522 THR A CA 1
ATOM 3946 C C . THR A 1 522 ? -30.266 21.188 -15.641 1 89.44 522 THR A C 1
ATOM 3948 O O . THR A 1 522 ? -31.234 20.797 -16.297 1 89.44 522 THR A O 1
ATOM 3951 N N . LEU A 1 523 ? -29.609 20.453 -14.805 1 89.06 523 LEU A N 1
ATOM 3952 C CA . LEU A 1 523 ? -30.047 19.094 -14.547 1 89.06 523 LEU A CA 1
ATOM 3953 C C . LEU A 1 523 ? -31.469 19.062 -14 1 89.06 523 LEU A C 1
ATOM 3955 O O . LEU A 1 523 ? -32.281 18.266 -14.438 1 89.06 523 LEU A O 1
ATOM 3959 N N . SER A 1 524 ? -31.672 19.906 -13.078 1 88.94 524 SER A N 1
ATOM 3960 C CA . SER A 1 524 ? -33 19.969 -12.453 1 88.94 524 SER A CA 1
ATOM 3961 C C . SER A 1 524 ? -34.062 20.391 -13.461 1 88.94 524 SER A C 1
ATOM 3963 O O . SER A 1 524 ? -35.156 19.844 -13.461 1 88.94 524 SER A O 1
ATOM 3965 N N . SER A 1 525 ? -33.75 21.328 -14.258 1 84.44 525 SER A N 1
ATOM 3966 C CA . SER A 1 525 ? -34.719 21.797 -15.258 1 84.44 525 SER A CA 1
ATOM 3967 C C . SER A 1 525 ? -35.031 20.719 -16.281 1 84.44 525 SER A C 1
ATOM 3969 O O . SER A 1 525 ? -36.188 20.578 -16.703 1 84.44 525 SER A O 1
ATOM 3971 N N . THR A 1 526 ? -34.031 20.031 -16.688 1 80.38 526 THR A N 1
ATOM 3972 C CA . THR A 1 526 ? -34.188 18.969 -17.656 1 80.38 526 THR A CA 1
ATOM 3973 C C . THR A 1 526 ? -34.969 17.797 -17.047 1 80.38 526 THR A C 1
ATOM 3975 O O . THR A 1 526 ? -35.812 17.188 -17.719 1 80.38 526 THR A O 1
ATOM 3978 N N . SER A 1 527 ? -34.688 17.484 -15.898 1 72.38 527 SER A N 1
ATOM 3979 C CA . SER A 1 527 ? -35.312 16.359 -15.227 1 72.38 527 SER A CA 1
ATOM 3980 C C . SER A 1 527 ? -36.781 16.625 -14.977 1 72.38 527 SER A C 1
ATOM 3982 O O . SER A 1 527 ? -37.594 15.703 -15.008 1 72.38 527 SER A O 1
ATOM 3984 N N . ARG A 1 528 ? -37.156 17.828 -14.867 1 69.31 528 ARG A N 1
ATOM 3985 C CA . ARG A 1 528 ? -38.531 18.203 -14.648 1 69.31 528 ARG A CA 1
ATOM 3986 C C . ARG A 1 528 ? -39.344 18.188 -15.953 1 69.31 528 ARG A C 1
ATOM 3988 O O . ARG A 1 528 ? -40.531 17.938 -15.953 1 69.31 528 ARG A O 1
ATOM 3995 N N . ARG A 1 529 ? -38.531 18.547 -16.969 1 67.31 529 ARG A N 1
ATOM 3996 C CA . ARG A 1 529 ? -39.219 18.609 -18.266 1 67.31 529 ARG A CA 1
ATOM 3997 C C . ARG A 1 529 ? -39.344 17.219 -18.875 1 67.31 529 ARG A C 1
ATOM 3999 O O . ARG A 1 529 ? -40.375 16.891 -19.469 1 67.31 529 ARG A O 1
ATOM 4006 N N . LYS A 1 530 ? -38.062 16.5 -18.875 1 63.12 530 LYS A N 1
ATOM 4007 C CA . LYS A 1 530 ? -38.062 15.242 -19.609 1 63.12 530 LYS A CA 1
ATOM 4008 C C . LYS A 1 530 ? -38.188 14.055 -18.656 1 63.12 530 LYS A C 1
ATOM 4010 O O . LYS A 1 530 ? -37.406 13.945 -17.688 1 63.12 530 LYS A O 1
ATOM 4015 N N . ARG A 1 531 ? -39.25 13.5 -18.484 1 55.72 531 ARG A N 1
ATOM 4016 C CA . ARG A 1 531 ? -39.531 12.352 -17.625 1 55.72 531 ARG A CA 1
ATOM 4017 C C . ARG A 1 531 ? -38.438 11.289 -17.766 1 55.72 531 ARG A C 1
ATOM 4019 O O . ARG A 1 531 ? -38.281 10.445 -16.875 1 55.72 531 ARG A O 1
ATOM 4026 N N . ASP A 1 532 ? -37.75 11.219 -18.984 1 51.72 532 ASP A N 1
ATOM 4027 C CA . ASP A 1 532 ? -36.906 10.047 -19.234 1 51.72 532 ASP A CA 1
ATOM 4028 C C . ASP A 1 532 ? -35.438 10.438 -19.344 1 51.72 532 ASP A C 1
ATOM 4030 O O . ASP A 1 532 ? -34.688 9.828 -20.109 1 51.72 532 ASP A O 1
ATOM 4034 N N . ASP A 1 533 ? -35.094 11.484 -18.641 1 57.59 533 ASP A N 1
ATOM 4035 C CA . ASP A 1 533 ? -33.75 11.977 -18.859 1 57.59 533 ASP A CA 1
ATOM 4036 C C . ASP A 1 533 ? -32.719 11.031 -18.25 1 57.59 533 ASP A C 1
ATOM 4038 O O . ASP A 1 533 ? -32.844 10.633 -17.094 1 57.59 533 ASP A O 1
ATOM 4042 N N . GLU A 1 534 ? -31.922 10.555 -19.141 1 65.69 534 GLU A N 1
ATOM 4043 C CA . GLU A 1 534 ? -30.938 9.477 -19.078 1 65.69 534 GLU A CA 1
ATOM 4044 C C . GLU A 1 534 ? -29.703 9.898 -18.281 1 65.69 534 GLU A C 1
ATOM 4046 O O . GLU A 1 534 ? -28.844 9.078 -18 1 65.69 534 GLU A O 1
ATOM 4051 N N . GLU A 1 535 ? -29.688 11.156 -17.734 1 81.25 535 GLU A N 1
ATOM 4052 C CA . GLU A 1 535 ? -28.406 11.539 -17.172 1 81.25 535 GLU A CA 1
ATOM 4053 C C . GLU A 1 535 ? -28.375 11.367 -15.656 1 81.25 535 GLU A C 1
ATOM 4055 O O . GLU A 1 535 ? -29.359 11.664 -14.977 1 81.25 535 GLU A O 1
ATOM 4060 N N . HIS A 1 536 ? -27.422 10.922 -15.133 1 89.62 536 HIS A N 1
ATOM 4061 C CA . HIS A 1 536 ? -27.219 10.758 -13.695 1 89.62 536 HIS A CA 1
ATOM 4062 C C . HIS A 1 536 ? -26.922 12.102 -13.031 1 89.62 536 HIS A C 1
ATOM 4064 O O . HIS A 1 536 ? -26.406 13.016 -13.68 1 89.62 536 HIS A O 1
ATOM 4070 N N . ALA A 1 537 ? -27.375 12.234 -11.812 1 89.75 537 ALA A N 1
ATOM 4071 C CA . ALA A 1 537 ? -27.016 13.43 -11.055 1 89.75 537 ALA A CA 1
ATOM 4072 C C . ALA A 1 537 ? -25.516 13.5 -10.805 1 89.75 537 ALA A C 1
ATOM 4074 O O . ALA A 1 537 ? -24.891 14.555 -10.969 1 89.75 537 ALA A O 1
ATOM 4075 N N . GLY A 1 538 ? -25.031 12.352 -10.375 1 88.44 538 GLY A N 1
ATOM 4076 C CA . GLY A 1 538 ? -23.609 12.297 -10.109 1 88.44 538 GLY A CA 1
ATOM 4077 C C . GLY A 1 538 ? -22.781 12.055 -11.359 1 88.44 538 GLY A C 1
ATOM 4078 O O . GLY A 1 538 ? -23.156 11.258 -12.219 1 88.44 538 GLY A O 1
ATOM 4079 N N . LYS A 1 539 ? -21.734 12.836 -11.484 1 78.44 539 LYS A N 1
ATOM 4080 C CA . LYS A 1 539 ? -20.797 12.633 -12.578 1 78.44 539 LYS A CA 1
ATOM 4081 C C . LYS A 1 539 ? -19.5 11.992 -12.07 1 78.44 539 LYS A C 1
ATOM 4083 O O . LYS A 1 539 ? -18.891 12.484 -11.117 1 78.44 539 LYS A O 1
ATOM 4088 N N . MET B 1 1 ? 12.031 32.719 -19.969 1 91.62 1 MET B N 1
ATOM 4089 C CA . MET B 1 1 ? 10.891 31.812 -20 1 91.62 1 MET B CA 1
ATOM 4090 C C . MET B 1 1 ? 10.555 31.406 -21.438 1 91.62 1 MET B C 1
ATOM 4092 O O . MET B 1 1 ? 10.109 30.281 -21.672 1 91.62 1 MET B O 1
ATOM 4096 N N . MET B 1 2 ? 10.836 32.281 -22.375 1 91 2 MET B N 1
ATOM 4097 C CA . MET B 1 2 ? 10.648 31.906 -23.781 1 91 2 MET B CA 1
ATOM 4098 C C . MET B 1 2 ? 11.602 30.781 -24.172 1 91 2 MET B C 1
ATOM 4100 O O . MET B 1 2 ? 11.219 29.859 -24.906 1 91 2 MET B O 1
ATOM 4104 N N . GLY B 1 3 ? 12.82 30.953 -23.75 1 90.12 3 GLY B N 1
ATOM 4105 C CA . GLY B 1 3 ? 13.781 29.891 -24.016 1 90.12 3 GLY B CA 1
ATOM 4106 C C . GLY B 1 3 ? 13.367 28.562 -23.422 1 90.12 3 GLY B C 1
ATOM 4107 O O . GLY B 1 3 ? 13.516 27.516 -24.047 1 90.12 3 GLY B O 1
ATOM 4108 N N . ILE B 1 4 ? 12.867 28.562 -22.203 1 92.12 4 ILE B N 1
ATOM 4109 C CA . ILE B 1 4 ? 12.422 27.359 -21.516 1 92.12 4 ILE B CA 1
ATOM 4110 C C . ILE B 1 4 ? 11.219 26.766 -22.25 1 92.12 4 ILE B C 1
ATOM 4112 O O . ILE B 1 4 ? 11.133 25.547 -22.438 1 92.12 4 ILE B O 1
ATOM 4116 N N . LEU B 1 5 ? 10.312 27.625 -22.625 1 92.31 5 LEU B N 1
ATOM 4117 C CA . LEU B 1 5 ? 9.133 27.203 -23.375 1 92.31 5 LEU B CA 1
ATOM 4118 C C . LEU B 1 5 ? 9.539 26.469 -24.641 1 92.31 5 LEU B C 1
ATOM 4120 O O . LEU B 1 5 ? 8.977 25.422 -24.969 1 92.31 5 LEU B O 1
ATOM 4124 N N . GLY B 1 6 ? 10.477 26.984 -25.344 1 89.81 6 GLY B N 1
ATOM 4125 C CA . GLY B 1 6 ? 10.969 26.328 -26.547 1 89.81 6 GLY B CA 1
ATOM 4126 C C . GLY B 1 6 ? 11.555 24.953 -26.297 1 89.81 6 GLY B C 1
ATOM 4127 O O . GLY B 1 6 ? 11.297 24.016 -27.047 1 89.81 6 GLY B O 1
ATOM 4128 N N . THR B 1 7 ? 12.336 24.812 -25.281 1 89.81 7 THR B N 1
ATOM 4129 C CA . THR B 1 7 ? 12.945 23.531 -24.922 1 89.81 7 THR B CA 1
ATOM 4130 C C . THR B 1 7 ? 11.875 22.516 -24.516 1 89.81 7 THR B C 1
ATOM 4132 O O . THR B 1 7 ? 11.945 21.359 -24.906 1 89.81 7 THR B O 1
ATOM 4135 N N . LEU B 1 8 ? 10.938 22.906 -23.734 1 90.81 8 LEU B N 1
ATOM 4136 C CA . LEU B 1 8 ? 9.852 22.031 -23.312 1 90.81 8 LEU B CA 1
ATOM 4137 C C . LEU B 1 8 ? 9.117 21.453 -24.516 1 90.81 8 LEU B C 1
ATOM 4139 O O . LEU B 1 8 ? 8.883 20.25 -24.578 1 90.81 8 LEU B O 1
ATOM 4143 N N . LYS B 1 9 ? 8.773 22.312 -25.422 1 89.69 9 LYS B N 1
ATOM 4144 C CA . LYS B 1 9 ? 8 21.906 -26.578 1 89.69 9 LYS B CA 1
ATOM 4145 C C . LYS B 1 9 ? 8.82 20.984 -27.484 1 89.69 9 LYS B C 1
ATOM 4147 O O . LYS B 1 9 ? 8.312 19.969 -27.969 1 89.69 9 LYS B O 1
ATOM 4152 N N . LYS B 1 10 ? 10.062 21.266 -27.625 1 86.94 10 LYS B N 1
ATOM 4153 C CA . LYS B 1 10 ? 10.898 20.578 -28.594 1 86.94 10 LYS B CA 1
ATOM 4154 C C . LYS B 1 10 ? 11.445 19.281 -28.031 1 86.94 10 LYS B C 1
ATOM 4156 O O . LYS B 1 10 ? 11.664 18.312 -28.781 1 86.94 10 LYS B O 1
ATOM 4161 N N . LYS B 1 11 ? 11.586 19.188 -26.812 1 87.69 11 LYS B N 1
ATOM 4162 C CA . LYS B 1 11 ? 12.305 18.031 -26.266 1 87.69 11 LYS B CA 1
ATOM 4163 C C . LYS B 1 11 ? 11.438 17.25 -25.281 1 87.69 11 LYS B C 1
ATOM 4165 O O . LYS B 1 11 ? 10.992 16.141 -25.578 1 87.69 11 LYS B O 1
ATOM 4170 N N . ASP B 1 12 ? 11.055 17.844 -24.234 1 87.19 12 ASP B N 1
ATOM 4171 C CA . ASP B 1 12 ? 10.391 17.125 -23.156 1 87.19 12 ASP B CA 1
ATOM 4172 C C . ASP B 1 12 ? 9.023 16.609 -23.609 1 87.19 12 ASP B C 1
ATOM 4174 O O . ASP B 1 12 ? 8.773 15.398 -23.578 1 87.19 12 ASP B O 1
ATOM 4178 N N . THR B 1 13 ? 8.195 17.484 -24.078 1 87.94 13 THR B N 1
ATOM 4179 C CA . THR B 1 13 ? 6.855 17.078 -24.484 1 87.94 13 THR B CA 1
ATOM 4180 C C . THR B 1 13 ? 6.91 16.141 -25.672 1 87.94 13 THR B C 1
ATOM 4182 O O . THR B 1 13 ? 6.246 15.102 -25.688 1 87.94 13 THR B O 1
ATOM 4185 N N . ASP B 1 14 ? 7.738 16.375 -26.594 1 87.88 14 ASP B N 1
ATOM 4186 C CA . ASP B 1 14 ? 7.809 15.578 -27.812 1 87.88 14 ASP B CA 1
ATOM 4187 C C . ASP B 1 14 ? 8.367 14.188 -27.531 1 87.88 14 ASP B C 1
ATOM 4189 O O . ASP B 1 14 ? 7.859 13.188 -28.031 1 87.88 14 ASP B O 1
ATOM 4193 N N . GLU B 1 15 ? 9.375 14.133 -26.797 1 85.69 15 GLU B N 1
ATOM 4194 C CA . GLU B 1 15 ? 10.008 12.852 -26.516 1 85.69 15 GLU B CA 1
ATOM 4195 C C . GLU B 1 15 ? 9.062 11.922 -25.75 1 85.69 15 GLU B C 1
ATOM 4197 O O . GLU B 1 15 ? 8.953 10.742 -26.078 1 85.69 15 GLU B O 1
ATOM 4202 N N . TYR B 1 16 ? 8.414 12.445 -24.812 1 86.31 16 TYR B N 1
ATOM 4203 C CA . TYR B 1 16 ? 7.52 11.586 -24.047 1 86.31 16 TYR B CA 1
ATOM 4204 C C . TYR B 1 16 ? 6.273 11.227 -24.859 1 86.31 16 TYR B C 1
ATOM 4206 O O . TYR B 1 16 ? 5.68 10.172 -24.656 1 86.31 16 TYR B O 1
ATOM 4214 N N . MET B 1 17 ? 5.926 12.062 -25.734 1 90.25 17 MET B N 1
ATOM 4215 C CA . MET B 1 17 ? 4.848 11.703 -26.656 1 90.25 17 MET B CA 1
ATOM 4216 C C . MET B 1 17 ? 5.258 10.539 -27.547 1 90.25 17 MET B C 1
ATOM 4218 O O . MET B 1 17 ? 4.473 9.617 -27.781 1 90.25 17 MET B O 1
ATOM 4222 N N . LYS B 1 18 ? 6.496 10.625 -28.016 1 89.69 18 LYS B N 1
ATOM 4223 C CA . LYS B 1 18 ? 7.012 9.547 -28.859 1 89.69 18 LYS B CA 1
ATOM 4224 C C . LYS B 1 18 ? 7.094 8.234 -28.078 1 89.69 18 LYS B C 1
ATOM 4226 O O . LYS B 1 18 ? 6.684 7.188 -28.562 1 89.69 18 LYS B O 1
ATOM 4231 N N . LEU B 1 19 ? 7.613 8.344 -26.906 1 87.25 19 LEU B N 1
ATOM 4232 C CA . LEU B 1 19 ? 7.707 7.156 -26.062 1 87.25 19 LEU B CA 1
ATOM 4233 C C . LEU B 1 19 ? 6.316 6.613 -25.734 1 87.25 19 LEU B C 1
ATOM 4235 O O . LEU B 1 19 ? 6.109 5.398 -25.719 1 87.25 19 LEU B O 1
ATOM 4239 N N . GLY B 1 20 ? 5.391 7.504 -25.484 1 88.44 20 GLY B N 1
ATOM 4240 C CA . GLY B 1 20 ? 4.02 7.09 -25.234 1 88.44 20 GLY B CA 1
ATOM 4241 C C . GLY B 1 20 ? 3.408 6.344 -26.406 1 88.44 20 GLY B C 1
ATOM 4242 O O . GLY B 1 20 ? 2.73 5.332 -26.219 1 88.44 20 GLY B O 1
ATOM 4243 N N . ARG B 1 21 ? 3.715 6.801 -27.547 1 90.12 21 ARG B N 1
ATOM 4244 C CA . ARG B 1 21 ? 3.203 6.145 -28.75 1 90.12 21 ARG B CA 1
ATOM 4245 C C . ARG B 1 21 ? 3.814 4.758 -28.906 1 90.12 21 ARG B C 1
ATOM 4247 O O . ARG B 1 21 ? 3.117 3.805 -29.266 1 90.12 21 ARG B O 1
ATOM 4254 N N . LEU B 1 22 ? 5.043 4.703 -28.641 1 89.5 22 LEU B N 1
ATOM 4255 C CA . LEU B 1 22 ? 5.73 3.422 -28.75 1 89.5 22 LEU B CA 1
ATOM 4256 C C . LEU B 1 22 ? 5.152 2.416 -27.75 1 89.5 22 LEU B C 1
ATOM 4258 O O . LEU B 1 22 ? 4.875 1.27 -28.125 1 89.5 22 LEU B O 1
ATOM 4262 N N . VAL B 1 23 ? 4.98 2.83 -26.594 1 89.25 23 VAL B N 1
ATOM 4263 C CA . VAL B 1 23 ? 4.477 1.939 -25.547 1 89.25 23 VAL B CA 1
ATOM 4264 C C . VAL B 1 23 ? 3.021 1.573 -25.844 1 89.25 23 VAL B C 1
ATOM 4266 O O . VAL B 1 23 ? 2.607 0.432 -25.641 1 89.25 23 VAL B O 1
ATOM 4269 N N . LEU B 1 24 ? 2.258 2.555 -26.312 1 90.38 24 LEU B N 1
ATOM 4270 C CA . LEU B 1 24 ? 0.881 2.262 -26.688 1 90.38 24 LEU B CA 1
ATOM 4271 C C . LEU B 1 24 ? 0.835 1.217 -27.797 1 90.38 24 LEU B C 1
ATOM 4273 O O . LEU B 1 24 ? 0.006 0.305 -27.766 1 90.38 24 LEU B O 1
ATOM 4277 N N . GLY B 1 25 ? 1.72 1.374 -28.781 1 87.62 25 GLY B N 1
ATOM 4278 C CA . GLY B 1 25 ? 1.799 0.379 -29.828 1 87.62 25 GLY B CA 1
ATOM 4279 C C . GLY B 1 25 ? 2.084 -1.019 -29.312 1 87.62 25 GLY B C 1
ATOM 4280 O O . GLY B 1 25 ? 1.426 -1.98 -29.719 1 87.62 25 GLY B O 1
ATOM 4281 N N . ASN B 1 26 ? 2.998 -1.159 -28.453 1 84.81 26 ASN B N 1
ATOM 4282 C CA . ASN B 1 26 ? 3.34 -2.447 -27.859 1 84.81 26 ASN B CA 1
ATOM 4283 C C . ASN B 1 26 ? 2.189 -3.002 -27.031 1 84.81 26 ASN B C 1
ATOM 4285 O O . ASN B 1 26 ? 1.898 -4.199 -27.078 1 84.81 26 ASN B O 1
ATOM 4289 N N . ASN B 1 27 ? 1.613 -2.123 -26.281 1 87.38 27 ASN B N 1
ATOM 4290 C CA . ASN B 1 27 ? 0.49 -2.541 -25.453 1 87.38 27 ASN B CA 1
ATOM 4291 C C . ASN B 1 27 ? -0.677 -3.047 -26.297 1 87.38 27 ASN B C 1
ATOM 4293 O O . ASN B 1 27 ? -1.291 -4.062 -25.969 1 87.38 27 ASN B O 1
ATOM 4297 N N . THR B 1 28 ? -0.956 -2.326 -27.375 1 85.69 28 THR B N 1
ATOM 4298 C CA . THR B 1 28 ? -2.039 -2.717 -28.281 1 85.69 28 THR B CA 1
ATOM 4299 C C . THR B 1 28 ? -1.725 -4.047 -28.953 1 85.69 28 THR B C 1
ATOM 4301 O O . THR B 1 28 ? -2.602 -4.902 -29.094 1 85.69 28 THR B O 1
ATOM 4304 N N . ALA B 1 29 ? -0.497 -4.176 -29.297 1 80.69 29 ALA B N 1
ATOM 4305 C CA . ALA B 1 29 ? -0.081 -5.426 -29.922 1 80.69 29 ALA B CA 1
ATOM 4306 C C . ALA B 1 29 ? -0.242 -6.602 -28.969 1 80.69 29 ALA B C 1
ATOM 4308 O O . ALA B 1 29 ? -0.668 -7.688 -29.359 1 80.69 29 ALA B O 1
ATOM 4309 N N . MET B 1 30 ? 0.019 -6.355 -27.75 1 82 30 MET B N 1
ATOM 4310 C CA . MET B 1 30 ? -0.086 -7.426 -26.766 1 82 30 MET B CA 1
ATOM 4311 C C . MET B 1 30 ? -1.538 -7.648 -26.359 1 82 30 MET B C 1
ATOM 4313 O O . MET B 1 30 ? -1.938 -8.773 -26.062 1 82 30 MET B O 1
ATOM 4317 N N . ALA B 1 31 ? -2.348 -6.504 -26.312 1 76 31 ALA B N 1
ATOM 4318 C CA . ALA B 1 31 ? -3.742 -6.594 -25.891 1 76 31 ALA B CA 1
ATOM 4319 C C . ALA B 1 31 ? -4.613 -7.188 -26.984 1 76 31 ALA B C 1
ATOM 4321 O O . ALA B 1 31 ? -5.48 -8.023 -26.719 1 76 31 ALA B O 1
ATOM 4322 N N . VAL B 1 32 ? -4.723 -6.199 -28.156 1 58.69 32 VAL B N 1
ATOM 4323 C CA . VAL B 1 32 ? -5.605 -6.586 -29.25 1 58.69 32 VAL B CA 1
ATOM 4324 C C . VAL B 1 32 ? -4.953 -7.691 -30.078 1 58.69 32 VAL B C 1
ATOM 4326 O O . VAL B 1 32 ? -5.629 -8.625 -30.516 1 58.69 32 VAL B O 1
ATOM 4329 N N . ALA B 1 33 ? -3.723 -6.961 -30.547 1 45.44 33 ALA B N 1
ATOM 4330 C CA . ALA B 1 33 ? -3.354 -7.906 -31.594 1 45.44 33 ALA B CA 1
ATOM 4331 C C . ALA B 1 33 ? -3.406 -9.344 -31.078 1 45.44 33 ALA B C 1
ATOM 4333 O O . ALA B 1 33 ? -2.809 -10.242 -31.672 1 45.44 33 ALA B O 1
ATOM 4334 N N . VAL B 1 34 ? -4.359 -9.766 -30.219 1 53.84 34 VAL B N 1
ATOM 4335 C CA . VAL B 1 34 ? -4.906 -11.117 -30.281 1 53.84 34 VAL B CA 1
ATOM 4336 C C . VAL B 1 34 ? -3.906 -12.117 -29.703 1 53.84 34 VAL B C 1
ATOM 4338 O O . VAL B 1 34 ? -4.133 -13.328 -29.734 1 53.84 34 VAL B O 1
ATOM 4341 N N . ALA B 1 35 ? -2.9 -11.383 -29.172 1 66.81 35 ALA B N 1
ATOM 4342 C CA . ALA B 1 35 ? -1.92 -12.438 -28.922 1 66.81 35 ALA B CA 1
ATOM 4343 C C . ALA B 1 35 ? -2.238 -13.203 -27.641 1 66.81 35 ALA B C 1
ATOM 4345 O O . ALA B 1 35 ? -2.402 -14.43 -27.672 1 66.81 35 ALA B O 1
ATOM 4346 N N . GLY B 1 36 ? -2.59 -12.18 -26.656 1 78.06 36 GLY B N 1
ATOM 4347 C CA . GLY B 1 36 ? -2.822 -12.93 -25.422 1 78.06 36 GLY B CA 1
ATOM 4348 C C . GLY B 1 36 ? -4.066 -13.797 -25.469 1 78.06 36 GLY B C 1
ATOM 4349 O O . GLY B 1 36 ? -3.975 -15.023 -25.469 1 78.06 36 GLY B O 1
ATOM 4350 N N . PRO B 1 37 ? -5.188 -13.055 -25.641 1 84.12 37 PRO B N 1
ATOM 4351 C CA . PRO B 1 37 ? -6.43 -13.828 -25.703 1 84.12 37 PRO B CA 1
ATOM 4352 C C . PRO B 1 37 ? -6.508 -14.711 -26.953 1 84.12 37 PRO B C 1
ATOM 4354 O O . PRO B 1 37 ? -7.07 -15.805 -26.891 1 84.12 37 PRO B O 1
ATOM 4357 N N . ALA B 1 38 ? -5.98 -14.273 -28.031 1 85.75 38 ALA B N 1
ATOM 4358 C CA . ALA B 1 38 ? -6 -15.062 -29.25 1 85.75 38 ALA B CA 1
ATOM 4359 C C . ALA B 1 38 ? -5.164 -16.328 -29.094 1 85.75 38 ALA B C 1
ATOM 4361 O O . ALA B 1 38 ? -5.609 -17.422 -29.453 1 85.75 38 ALA B O 1
ATOM 4362 N N . ILE B 1 39 ? -3.98 -16.172 -28.531 1 87.81 39 ILE B N 1
ATOM 4363 C CA . ILE B 1 39 ? -3.1 -17.328 -28.344 1 87.81 39 ILE B CA 1
ATOM 4364 C C . ILE B 1 39 ? -3.709 -18.281 -27.312 1 87.81 39 ILE B C 1
ATOM 4366 O O . ILE B 1 39 ? -3.705 -19.5 -27.5 1 87.81 39 ILE B O 1
ATOM 4370 N N . THR B 1 40 ? -4.27 -17.688 -26.312 1 88.31 40 THR B N 1
ATOM 4371 C CA . THR B 1 40 ? -4.898 -18.516 -25.281 1 88.31 40 THR B CA 1
ATOM 4372 C C . THR B 1 40 ? -6.133 -19.219 -25.844 1 88.31 40 THR B C 1
ATOM 4374 O O . THR B 1 40 ? -6.371 -20.391 -25.547 1 88.31 40 THR B O 1
ATOM 4377 N N . GLY B 1 41 ? -6.949 -18.484 -26.688 1 88.81 41 GLY B N 1
ATOM 4378 C CA . GLY B 1 41 ? -8.109 -19.078 -27.312 1 88.81 41 GLY B CA 1
ATOM 4379 C C . GLY B 1 41 ? -7.758 -20.203 -28.281 1 88.81 41 GLY B C 1
ATOM 4380 O O . GLY B 1 41 ? -8.414 -21.234 -28.297 1 88.81 41 GLY B O 1
ATOM 4381 N N . LEU B 1 42 ? -6.699 -20 -28.969 1 87.06 42 LEU B N 1
ATOM 4382 C CA . LEU B 1 42 ? -6.211 -21.031 -29.891 1 87.06 42 LEU B CA 1
ATOM 4383 C C . LEU B 1 42 ? -5.723 -22.25 -29.109 1 87.06 42 LEU B C 1
ATOM 4385 O O . LEU B 1 42 ? -5.98 -23.391 -29.5 1 87.06 42 LEU B O 1
ATOM 4389 N N . ALA B 1 43 ? -5.027 -21.984 -28.016 1 90.12 43 ALA B N 1
ATOM 4390 C CA . ALA B 1 43 ? -4.562 -23.094 -27.172 1 90.12 43 ALA B CA 1
ATOM 4391 C C . ALA B 1 43 ? -5.738 -23.859 -26.578 1 90.12 43 ALA B C 1
ATOM 4393 O O . ALA B 1 43 ? -5.727 -25.094 -26.547 1 90.12 43 ALA B O 1
ATOM 4394 N N . ALA B 1 44 ? -6.773 -23.141 -26.188 1 90.25 44 ALA B N 1
ATOM 4395 C CA . ALA B 1 44 ? -7.957 -23.766 -25.594 1 90.25 44 ALA B CA 1
ATOM 4396 C C . ALA B 1 44 ? -8.695 -24.625 -26.625 1 90.25 44 ALA B C 1
ATOM 4398 O O . ALA B 1 44 ? -9.062 -25.766 -26.344 1 90.25 44 ALA B O 1
ATOM 4399 N N . THR B 1 45 ? -8.867 -24.172 -27.828 1 86.75 45 THR B N 1
ATOM 4400 C CA . THR B 1 45 ? -9.547 -24.906 -28.906 1 86.75 45 THR B CA 1
ATOM 4401 C C . THR B 1 45 ? -8.789 -26.188 -29.234 1 86.75 45 THR B C 1
ATOM 4403 O O . THR B 1 45 ? -9.398 -27.25 -29.375 1 86.75 45 THR B O 1
ATOM 4406 N N . ASN B 1 46 ? -7.516 -26.109 -29.219 1 89.31 46 ASN B N 1
ATOM 4407 C CA . ASN B 1 46 ? -6.711 -27.266 -29.609 1 89.31 46 ASN B CA 1
ATOM 4408 C C . ASN B 1 46 ? -6.57 -28.266 -28.469 1 89.31 46 ASN B C 1
ATOM 4410 O O . ASN B 1 46 ? -6.379 -29.453 -28.703 1 89.31 46 ASN B O 1
ATOM 4414 N N . ALA B 1 47 ? -6.688 -27.766 -27.266 1 88.94 47 ALA B N 1
ATOM 4415 C CA . ALA B 1 47 ? -6.738 -28.703 -26.156 1 88.94 47 ALA B CA 1
ATOM 4416 C C . ALA B 1 47 ? -7.969 -29.594 -26.234 1 88.94 47 ALA B C 1
ATOM 4418 O O . ALA B 1 47 ? -7.91 -30.781 -25.875 1 88.94 47 ALA B O 1
ATOM 4419 N N . GLY B 1 48 ? -9.07 -29.109 -26.812 1 87.5 48 GLY B N 1
ATOM 4420 C CA . GLY B 1 48 ? -10.281 -29.891 -27 1 87.5 48 GLY B CA 1
ATOM 4421 C C . GLY B 1 48 ? -10.195 -30.844 -28.172 1 87.5 48 GLY B C 1
ATOM 4422 O O . GLY B 1 48 ? -10.961 -31.812 -28.25 1 87.5 48 GLY B O 1
ATOM 4423 N N . LEU B 1 49 ? -9.195 -30.672 -29 1 87.31 49 LEU B N 1
ATOM 4424 C CA . LEU B 1 49 ? -9.078 -31.453 -30.219 1 87.31 49 LEU B CA 1
ATOM 4425 C C . LEU B 1 49 ? -7.883 -32.406 -30.156 1 87.31 49 LEU B C 1
ATOM 4427 O O . LEU B 1 49 ? -7.453 -32.938 -31.188 1 87.31 49 LEU B O 1
ATOM 4431 N N . MET B 1 50 ? -7.328 -32.594 -28.969 1 87.19 50 MET B N 1
ATOM 4432 C CA . MET B 1 50 ? -6.059 -33.312 -28.844 1 87.19 50 MET B CA 1
ATOM 4433 C C . MET B 1 50 ? -6.211 -34.781 -29.25 1 87.19 50 MET B C 1
ATOM 4435 O O . MET B 1 50 ? -5.242 -35.406 -29.672 1 87.19 50 MET B O 1
ATOM 4439 N N . ASP B 1 51 ? -7.43 -35.281 -29.25 1 83 51 ASP B N 1
ATOM 4440 C CA . ASP B 1 51 ? -7.656 -36.688 -29.578 1 83 51 ASP B CA 1
ATOM 4441 C C . ASP B 1 51 ? -8.039 -36.844 -31.047 1 83 51 ASP B C 1
ATOM 4443 O O . ASP B 1 51 ? -8.234 -37.969 -31.516 1 83 51 ASP B O 1
ATOM 4447 N N . SER B 1 52 ? -8.109 -35.75 -31.703 1 82.56 52 SER B N 1
ATOM 4448 C CA . SER B 1 52 ? -8.461 -35.844 -33.125 1 82.56 52 SER B CA 1
ATOM 4449 C C . SER B 1 52 ? -7.316 -36.469 -33.938 1 82.56 52 SER B C 1
ATOM 4451 O O . SER B 1 52 ? -6.227 -35.875 -34 1 82.56 52 SER B O 1
ATOM 4453 N N . THR B 1 53 ? -7.441 -37.594 -34.5 1 82.44 53 THR B N 1
ATOM 4454 C CA . THR B 1 53 ? -6.438 -38.281 -35.312 1 82.44 53 THR B CA 1
ATOM 4455 C C . THR B 1 53 ? -6.195 -37.562 -36.625 1 82.44 53 THR B C 1
ATOM 4457 O O . THR B 1 53 ? -5.094 -37.625 -37.188 1 82.44 53 THR B O 1
ATOM 4460 N N . SER B 1 54 ? -7.18 -36.812 -37.156 1 85 54 SER B N 1
ATOM 4461 C CA . SER B 1 54 ? -7.086 -36.156 -38.438 1 85 54 SER B CA 1
ATOM 4462 C C . SER B 1 54 ? -6.16 -34.938 -38.375 1 85 54 SER B C 1
ATOM 4464 O O . SER B 1 54 ? -5.566 -34.562 -39.375 1 85 54 SER B O 1
ATOM 4466 N N . LEU B 1 55 ? -5.906 -34.5 -37.125 1 87.31 55 LEU B N 1
ATOM 4467 C CA . LEU B 1 55 ? -5.156 -33.25 -37 1 87.31 55 LEU B CA 1
ATOM 4468 C C . LEU B 1 55 ? -3.725 -33.5 -36.562 1 87.31 55 LEU B C 1
ATOM 4470 O O . LEU B 1 55 ? -2.936 -32.562 -36.406 1 87.31 55 LEU B O 1
ATOM 4474 N N . GLY B 1 56 ? -3.4 -34.719 -36.5 1 82.56 56 GLY B N 1
ATOM 4475 C CA . GLY B 1 56 ? -2.039 -35.094 -36.156 1 82.56 56 GLY B CA 1
ATOM 4476 C C . GLY B 1 56 ? -1.599 -34.531 -34.812 1 82.56 56 GLY B C 1
ATOM 4477 O O . GLY B 1 56 ? -2.324 -34.625 -33.812 1 82.56 56 GLY B O 1
ATOM 4478 N N . GLN B 1 57 ? -0.368 -33.875 -34.812 1 85.44 57 GLN B N 1
ATOM 4479 C CA . GLN B 1 57 ? 0.227 -33.438 -33.562 1 85.44 57 GLN B CA 1
ATOM 4480 C C . GLN B 1 57 ? -0.062 -31.953 -33.312 1 85.44 57 GLN B C 1
ATOM 4482 O O . GLN B 1 57 ? 0.266 -31.406 -32.25 1 85.44 57 GLN B O 1
ATOM 4487 N N . TRP B 1 58 ? -0.69 -31.422 -34.25 1 88.19 58 TRP B N 1
ATOM 4488 C CA . TRP B 1 58 ? -0.845 -29.969 -34.25 1 88.19 58 TRP B CA 1
ATOM 4489 C C . TRP B 1 58 ? -1.684 -29.516 -33.062 1 88.19 58 TRP B C 1
ATOM 4491 O O . TRP B 1 58 ? -1.336 -28.547 -32.375 1 88.19 58 TRP B O 1
ATOM 4501 N N . PRO B 1 59 ? -2.711 -30.203 -32.688 1 89.69 59 PRO B N 1
ATOM 4502 C CA . PRO B 1 59 ? -3.494 -29.766 -31.547 1 89.69 59 PRO B CA 1
ATOM 4503 C C . PRO B 1 59 ? -2.689 -29.781 -30.25 1 89.69 59 PRO B C 1
ATOM 4505 O O . PRO B 1 59 ? -2.809 -28.859 -29.438 1 89.69 59 PRO B O 1
ATOM 4508 N N . LEU B 1 60 ? -1.844 -30.734 -30.109 1 89.19 60 LEU B N 1
ATOM 4509 C CA . LEU B 1 60 ? -1 -30.797 -28.922 1 89.19 60 LEU B CA 1
ATOM 4510 C C . LEU B 1 60 ? 0.018 -29.672 -28.906 1 89.19 60 LEU B C 1
ATOM 4512 O O . LEU B 1 60 ? 0.252 -29.047 -27.859 1 89.19 60 LEU B O 1
ATOM 4516 N N . MET B 1 61 ? 0.541 -29.359 -30.047 1 89.06 61 MET B N 1
ATOM 4517 C CA . MET B 1 61 ? 1.516 -28.281 -30.172 1 89.06 61 MET B CA 1
ATOM 4518 C C . MET B 1 61 ? 0.892 -26.938 -29.797 1 89.06 61 MET B C 1
ATOM 4520 O O . MET B 1 61 ? 1.453 -26.188 -29 1 89.06 61 MET B O 1
ATOM 4524 N N . PHE B 1 62 ? -0.255 -26.734 -30.328 1 90.44 62 PHE B N 1
ATOM 4525 C CA . PHE B 1 62 ? -0.912 -25.453 -30.078 1 90.44 62 PHE B CA 1
ATOM 4526 C C . PHE B 1 62 ? -1.388 -25.359 -28.625 1 90.44 62 PHE B C 1
ATOM 4528 O O . PHE B 1 62 ? -1.371 -24.281 -28.031 1 90.44 62 PHE B O 1
ATOM 4535 N N . ALA B 1 63 ? -1.715 -26.391 -28.094 1 91.12 63 ALA B N 1
ATOM 4536 C CA . ALA B 1 63 ? -2.188 -26.375 -26.703 1 91.12 63 ALA B CA 1
ATOM 4537 C C . ALA B 1 63 ? -1.04 -26.125 -25.734 1 91.12 63 ALA B C 1
ATOM 4539 O O . ALA B 1 63 ? -1.14 -25.25 -24.859 1 91.12 63 ALA B O 1
ATOM 4540 N N . VAL B 1 64 ? 0.073 -26.797 -25.906 1 90.44 64 VAL B N 1
ATOM 4541 C CA . VAL B 1 64 ? 1.149 -26.766 -24.922 1 90.44 64 VAL B CA 1
ATOM 4542 C C . VAL B 1 64 ? 2.066 -25.562 -25.203 1 90.44 64 VAL B C 1
ATOM 4544 O O . VAL B 1 64 ? 2.287 -24.734 -24.328 1 90.44 64 VAL B O 1
ATOM 4547 N N . VAL B 1 65 ? 2.514 -25.453 -26.469 1 90.38 65 VAL B N 1
ATOM 4548 C CA . VAL B 1 65 ? 3.408 -24.344 -26.797 1 90.38 65 VAL B CA 1
ATOM 4549 C C . VAL B 1 65 ? 2.631 -23.031 -26.797 1 90.38 65 VAL B C 1
ATOM 4551 O O . VAL B 1 65 ? 3.146 -22 -26.359 1 90.38 65 VAL B O 1
ATOM 4554 N N . GLY B 1 66 ? 1.455 -23.141 -27.406 1 90 66 GLY B N 1
ATOM 4555 C CA . GLY B 1 66 ? 0.603 -21.969 -27.328 1 90 66 GLY B CA 1
ATOM 4556 C C . GLY B 1 66 ? 0.359 -21.5 -25.906 1 90 66 GLY B C 1
ATOM 4557 O O . GLY B 1 66 ? 0.351 -20.297 -25.641 1 90 66 GLY B O 1
ATOM 4558 N N . GLY B 1 67 ? 0.144 -22.391 -24.984 1 90.31 67 GLY B N 1
ATOM 4559 C CA . GLY B 1 67 ? -0 -22.047 -23.578 1 90.31 67 GLY B CA 1
ATOM 4560 C C . GLY B 1 67 ? 1.239 -21.391 -22.984 1 90.31 67 GLY B C 1
ATOM 4561 O O . GLY B 1 67 ? 1.141 -20.422 -22.234 1 90.31 67 GLY B O 1
ATOM 4562 N N . ALA B 1 68 ? 2.375 -21.906 -23.328 1 91.69 68 ALA B N 1
ATOM 4563 C CA . ALA B 1 68 ? 3.637 -21.312 -22.875 1 91.69 68 ALA B CA 1
ATOM 4564 C C . ALA B 1 68 ? 3.793 -19.891 -23.406 1 91.69 68 ALA B C 1
ATOM 4566 O O . ALA B 1 68 ? 4.168 -18.984 -22.672 1 91.69 68 ALA B O 1
ATOM 4567 N N . LEU B 1 69 ? 3.508 -19.75 -24.672 1 90.75 69 LEU B N 1
ATOM 4568 C CA . LEU B 1 69 ? 3.602 -18.438 -25.297 1 90.75 69 LEU B CA 1
ATOM 4569 C C . LEU B 1 69 ? 2.621 -17.469 -24.641 1 90.75 69 LEU B C 1
ATOM 4571 O O . LEU B 1 69 ? 2.953 -16.297 -24.422 1 90.75 69 LEU B O 1
ATOM 4575 N N . ALA B 1 70 ? 1.407 -17.922 -24.406 1 91.31 70 ALA B N 1
ATOM 4576 C CA . ALA B 1 70 ? 0.408 -17.094 -23.734 1 91.31 70 ALA B CA 1
ATOM 4577 C C . ALA B 1 70 ? 0.905 -16.625 -22.375 1 91.31 70 ALA B C 1
ATOM 4579 O O . ALA B 1 70 ? 0.687 -15.469 -21.984 1 91.31 70 ALA B O 1
ATOM 4580 N N . THR B 1 71 ? 1.549 -17.469 -21.656 1 90.62 71 THR B N 1
ATOM 4581 C CA . THR B 1 71 ? 2.104 -17.141 -20.359 1 90.62 71 THR B CA 1
ATOM 4582 C C . THR B 1 71 ? 3.17 -16.062 -20.484 1 90.62 71 THR B C 1
ATOM 4584 O O . THR B 1 71 ? 3.205 -15.117 -19.672 1 90.62 71 THR B O 1
ATOM 4587 N N . VAL B 1 72 ? 3.988 -16.172 -21.453 1 90.94 72 VAL B N 1
ATOM 4588 C CA . VAL B 1 72 ? 5.055 -15.195 -21.672 1 90.94 72 VAL B CA 1
ATOM 4589 C C . VAL B 1 72 ? 4.449 -13.828 -21.984 1 90.94 72 VAL B C 1
ATOM 4591 O O . VAL B 1 72 ? 4.84 -12.82 -21.391 1 90.94 72 VAL B O 1
ATOM 4594 N N . VAL B 1 73 ? 3.502 -13.836 -22.875 1 89.12 73 VAL B N 1
ATOM 4595 C CA . VAL B 1 73 ? 2.867 -12.594 -23.281 1 89.12 73 VAL B CA 1
ATOM 4596 C C . VAL B 1 73 ? 2.176 -11.938 -22.094 1 89.12 73 VAL B C 1
ATOM 4598 O O . VAL B 1 73 ? 2.303 -10.734 -21.875 1 89.12 73 VAL B O 1
ATOM 4601 N N . ASN B 1 74 ? 1.469 -12.711 -21.328 1 90 74 ASN B N 1
ATOM 4602 C CA . ASN B 1 74 ? 0.79 -12.188 -20.141 1 90 74 ASN B CA 1
ATOM 4603 C C . ASN B 1 74 ? 1.78 -11.609 -19.141 1 90 74 ASN B C 1
ATOM 4605 O O . ASN B 1 74 ? 1.526 -10.562 -18.547 1 90 74 ASN B O 1
ATOM 4609 N N . SER B 1 75 ? 2.877 -12.266 -18.953 1 90.69 75 SER B N 1
ATOM 4610 C CA . SER B 1 75 ? 3.902 -11.812 -18.016 1 90.69 75 SER B CA 1
ATOM 4611 C C . SER B 1 75 ? 4.531 -10.5 -18.484 1 90.69 75 SER B C 1
ATOM 4613 O O . SER B 1 75 ? 4.82 -9.625 -17.672 1 90.69 75 SER B O 1
ATOM 4615 N N . LEU B 1 76 ? 4.734 -10.391 -19.75 1 88.94 76 LEU B N 1
ATOM 4616 C CA . LEU B 1 76 ? 5.312 -9.164 -20.281 1 88.94 76 LEU B CA 1
ATOM 4617 C C . LEU B 1 76 ? 4.316 -8.016 -20.188 1 88.94 76 LEU B C 1
ATOM 4619 O O . LEU B 1 76 ? 4.672 -6.914 -19.766 1 88.94 76 LEU B O 1
ATOM 4623 N N . GLU B 1 77 ? 3.1 -8.273 -20.578 1 89.62 77 GLU B N 1
ATOM 4624 C CA . GLU B 1 77 ? 2.092 -7.219 -20.625 1 89.62 77 GLU B CA 1
ATOM 4625 C C . GLU B 1 77 ? 1.657 -6.801 -19.234 1 89.62 77 GLU B C 1
ATOM 4627 O O . GLU B 1 77 ? 1.745 -5.625 -18.875 1 89.62 77 GLU B O 1
ATOM 4632 N N . HIS B 1 78 ? 1.2 -7.695 -18.422 1 89.44 78 HIS B N 1
ATOM 4633 C CA . HIS B 1 78 ? 0.604 -7.379 -17.125 1 89.44 78 HIS B CA 1
ATOM 4634 C C . HIS B 1 78 ? 1.629 -7.504 -16 1 89.44 78 HIS B C 1
ATOM 4636 O O . HIS B 1 78 ? 1.556 -6.773 -15.016 1 89.44 78 HIS B O 1
ATOM 4642 N N . GLY B 1 79 ? 2.549 -8.43 -16.141 1 88.75 79 GLY B N 1
ATOM 4643 C CA . GLY B 1 79 ? 3.654 -8.453 -15.203 1 88.75 79 GLY B CA 1
ATOM 4644 C C . GLY B 1 79 ? 4.543 -7.227 -15.289 1 88.75 79 GLY B C 1
ATOM 4645 O O . GLY B 1 79 ? 4.945 -6.668 -14.266 1 88.75 79 GLY B O 1
ATOM 4646 N N . GLY B 1 80 ? 4.828 -6.828 -16.531 1 89.12 80 GLY B N 1
ATOM 4647 C CA . GLY B 1 80 ? 5.594 -5.613 -16.766 1 89.12 80 GLY B CA 1
ATOM 4648 C C . GLY B 1 80 ? 4.762 -4.352 -16.641 1 89.12 80 GLY B C 1
ATOM 4649 O O . GLY B 1 80 ? 5.301 -3.244 -16.672 1 89.12 80 GLY B O 1
ATOM 4650 N N . GLN B 1 81 ? 3.51 -4.582 -16.547 1 91.56 81 GLN B N 1
ATOM 4651 C CA . GLN B 1 81 ? 2.562 -3.486 -16.375 1 91.56 81 GLN B CA 1
ATOM 4652 C C . GLN B 1 81 ? 2.736 -2.443 -17.484 1 91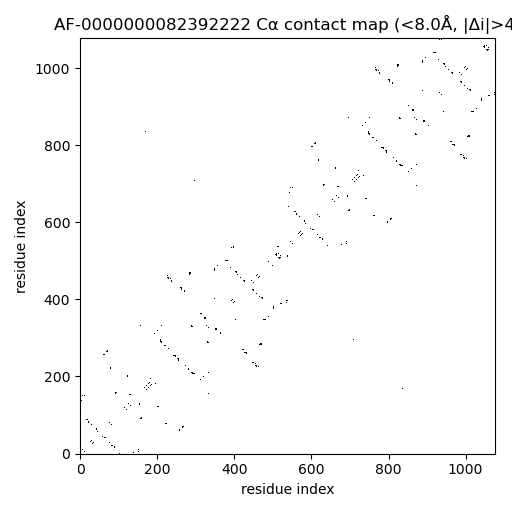.56 81 GLN B C 1
ATOM 4654 O O . GLN B 1 81 ? 2.865 -1.25 -17.203 1 91.56 81 GLN B O 1
ATOM 4659 N N . ILE B 1 82 ? 2.664 -2.789 -18.656 1 89 82 ILE B N 1
ATOM 4660 C CA . ILE B 1 82 ? 2.879 -1.926 -19.812 1 89 82 ILE B CA 1
ATOM 4661 C C . ILE B 1 82 ? 1.792 -0.854 -19.859 1 89 82 ILE B C 1
ATOM 4663 O O . ILE B 1 82 ? 2.055 0.287 -20.25 1 89 82 ILE B O 1
ATOM 4667 N N . GLY B 1 83 ? 0.581 -1.137 -19.531 1 88.94 83 GLY B N 1
ATOM 4668 C CA . GLY B 1 83 ? -0.478 -0.143 -19.453 1 88.94 83 GLY B CA 1
ATOM 4669 C C . GLY B 1 83 ? -0.163 0.985 -18.484 1 88.94 83 GLY B C 1
ATOM 4670 O O . GLY B 1 83 ? -0.449 2.15 -18.766 1 88.94 83 GLY B O 1
ATOM 4671 N N . MET B 1 84 ? 0.312 0.597 -17.375 1 87.88 84 MET B N 1
ATOM 4672 C CA . MET B 1 84 ? 0.714 1.59 -16.391 1 87.88 84 MET B CA 1
ATOM 4673 C C . MET B 1 84 ? 1.807 2.498 -16.938 1 87.88 84 MET B C 1
ATOM 4675 O O . MET B 1 84 ? 1.771 3.713 -16.734 1 87.88 84 MET B O 1
ATOM 4679 N N . ILE B 1 85 ? 2.807 1.936 -17.609 1 86.38 85 ILE B N 1
ATOM 4680 C CA . ILE B 1 85 ? 3.891 2.711 -18.203 1 86.38 85 ILE B CA 1
ATOM 4681 C C . ILE B 1 85 ? 3.322 3.701 -19.219 1 86.38 85 ILE B C 1
ATOM 4683 O O . ILE B 1 85 ? 3.746 4.859 -19.266 1 86.38 85 ILE B O 1
ATOM 4687 N N . PHE B 1 86 ? 2.381 3.256 -20 1 90.56 86 PHE B N 1
ATOM 4688 C CA . PHE B 1 86 ? 1.727 4.137 -20.953 1 90.56 86 PHE B CA 1
ATOM 4689 C C . PHE B 1 86 ? 1.093 5.332 -20.25 1 90.56 86 PHE B C 1
ATOM 4691 O O . PHE B 1 86 ? 1.295 6.477 -20.656 1 90.56 86 PHE B O 1
ATOM 4698 N N . GLU B 1 87 ? 0.31 5.012 -19.219 1 88.5 87 GLU B N 1
ATOM 4699 C CA . GLU B 1 87 ? -0.341 6.09 -18.469 1 88.5 87 GLU B CA 1
ATOM 4700 C C . GLU B 1 87 ? 0.687 7.023 -17.844 1 88.5 87 GLU B C 1
ATOM 4702 O O . GLU B 1 87 ? 0.466 8.234 -17.75 1 88.5 87 GLU B O 1
ATOM 4707 N N . LEU B 1 88 ? 1.759 6.508 -17.359 1 84.69 88 LEU B N 1
ATOM 4708 C CA . LEU B 1 88 ? 2.84 7.301 -16.781 1 84.69 88 LEU B CA 1
ATOM 4709 C C . LEU B 1 88 ? 3.385 8.297 -17.797 1 84.69 88 LEU B C 1
ATOM 4711 O O . LEU B 1 88 ? 3.555 9.477 -17.484 1 84.69 88 LEU B O 1
ATOM 4715 N N . PHE B 1 89 ? 3.607 7.871 -19 1 85.44 89 PHE B N 1
ATOM 4716 C CA . PHE B 1 89 ? 4.137 8.75 -20.047 1 85.44 89 PHE B CA 1
ATOM 4717 C C . PHE B 1 89 ? 3.105 9.797 -20.438 1 85.44 89 PHE B C 1
ATOM 4719 O O . PHE B 1 89 ? 3.453 10.953 -20.703 1 85.44 89 PHE B O 1
ATOM 4726 N N . ARG B 1 90 ? 1.859 9.414 -20.516 1 87.25 90 ARG B N 1
ATOM 4727 C CA . ARG B 1 90 ? 0.798 10.375 -20.797 1 87.25 90 ARG B CA 1
ATOM 4728 C C . ARG B 1 90 ? 0.751 11.469 -19.719 1 87.25 90 ARG B C 1
ATOM 4730 O O . ARG B 1 90 ? 0.552 12.641 -20.047 1 87.25 90 ARG B O 1
ATOM 4737 N N . ASN B 1 91 ? 0.904 11.055 -18.562 1 81.94 91 ASN B N 1
ATOM 4738 C CA . ASN B 1 91 ? 0.914 12.008 -17.453 1 81.94 91 ASN B CA 1
ATOM 4739 C C . ASN B 1 91 ? 2.117 12.945 -17.547 1 81.94 91 ASN B C 1
ATOM 4741 O O . ASN B 1 91 ? 2.014 14.125 -17.219 1 81.94 91 ASN B O 1
ATOM 4745 N N . TYR B 1 92 ? 3.262 12.43 -17.938 1 83.75 92 TYR B N 1
ATOM 4746 C CA . TYR B 1 92 ? 4.438 13.273 -18.125 1 83.75 92 TYR B CA 1
ATOM 4747 C C . TYR B 1 92 ? 4.188 14.32 -19.203 1 83.75 92 TYR B C 1
ATOM 4749 O O . TYR B 1 92 ? 4.508 15.5 -19.016 1 83.75 92 TYR B O 1
ATOM 4757 N N . VAL B 1 93 ? 3.611 13.898 -20.234 1 86.69 93 VAL B N 1
ATOM 4758 C CA . VAL B 1 93 ? 3.289 14.82 -21.312 1 86.69 93 VAL B CA 1
ATOM 4759 C C . VAL B 1 93 ? 2.316 15.891 -20.812 1 86.69 93 VAL B C 1
ATOM 4761 O O . VAL B 1 93 ? 2.488 17.078 -21.094 1 86.69 93 VAL B O 1
ATOM 4764 N N . GLY B 1 94 ? 1.3 15.391 -20.062 1 86.25 94 GLY B N 1
ATOM 4765 C CA . GLY B 1 94 ? 0.344 16.328 -19.5 1 86.25 94 GLY B CA 1
ATOM 4766 C C . GLY B 1 94 ? 0.984 17.359 -18.578 1 86.25 94 GLY B C 1
ATOM 4767 O O . GLY B 1 94 ? 0.625 18.531 -18.625 1 86.25 94 GLY B O 1
ATOM 4768 N N . PHE B 1 95 ? 1.923 16.969 -17.797 1 86.75 95 PHE B N 1
ATOM 4769 C CA . PHE B 1 95 ? 2.637 17.844 -16.875 1 86.75 95 PHE B CA 1
ATOM 4770 C C . PHE B 1 95 ? 3.402 18.922 -17.641 1 86.75 95 PHE B C 1
ATOM 4772 O O . PHE B 1 95 ? 3.307 20.109 -17.312 1 86.75 95 PHE B O 1
ATOM 4779 N N . TYR B 1 96 ? 4.137 18.547 -18.594 1 87.88 96 TYR B N 1
ATOM 4780 C CA . TYR B 1 96 ? 4.938 19.5 -19.344 1 87.88 96 TYR B CA 1
ATOM 4781 C C . TYR B 1 96 ? 4.047 20.438 -20.156 1 87.88 96 TYR B C 1
ATOM 4783 O O . TYR B 1 96 ? 4.363 21.609 -20.312 1 87.88 96 TYR B O 1
ATOM 4791 N N . ARG B 1 97 ? 2.93 19.938 -20.641 1 89.5 97 ARG B N 1
ATOM 4792 C CA . ARG B 1 97 ? 1.98 20.797 -21.344 1 89.5 97 ARG B CA 1
ATOM 4793 C C . ARG B 1 97 ? 1.4 21.844 -20.406 1 89.5 97 ARG B C 1
ATOM 4795 O O . ARG B 1 97 ? 1.175 22.984 -20.812 1 89.5 97 ARG B O 1
ATOM 4802 N N . GLN B 1 98 ? 1.113 21.391 -19.234 1 87.81 98 GLN B N 1
ATOM 4803 C CA . GLN B 1 98 ? 0.618 22.359 -18.25 1 87.81 98 GLN B CA 1
ATOM 4804 C C . GLN B 1 98 ? 1.644 23.453 -17.984 1 87.81 98 GLN B C 1
ATOM 4806 O O . GLN B 1 98 ? 1.286 24.625 -17.859 1 87.81 98 GLN B O 1
ATOM 4811 N N . LEU B 1 99 ? 2.898 23.078 -17.875 1 89.5 99 LEU B N 1
ATOM 4812 C CA . LEU B 1 99 ? 3.947 24.078 -17.688 1 89.5 99 LEU B CA 1
ATOM 4813 C C . LEU B 1 99 ? 4.02 25.031 -18.875 1 89.5 99 LEU B C 1
ATOM 4815 O O . LEU B 1 99 ? 4.188 26.234 -18.688 1 89.5 99 LEU B O 1
ATOM 4819 N N . GLU B 1 100 ? 3.918 24.469 -20.078 1 91.75 100 GLU B N 1
ATOM 4820 C CA . GLU B 1 100 ? 3.895 25.297 -21.297 1 91.75 100 GLU B CA 1
ATOM 4821 C C . GLU B 1 100 ? 2.77 26.312 -21.234 1 91.75 100 GLU B C 1
ATOM 4823 O O . GLU B 1 100 ? 2.986 27.5 -21.516 1 91.75 100 GLU B O 1
ATOM 4828 N N . GLU B 1 101 ? 1.648 25.859 -20.828 1 89 101 GLU B N 1
ATOM 4829 C CA . GLU B 1 101 ? 0.477 26.719 -20.766 1 89 101 GLU B CA 1
ATOM 4830 C C . GLU B 1 101 ? 0.653 27.828 -19.734 1 89 101 GLU B C 1
ATOM 4832 O O . GLU B 1 101 ? 0.251 28.969 -19.953 1 89 101 GLU B O 1
ATOM 4837 N N . GLU B 1 102 ? 1.178 27.469 -18.625 1 87.81 102 GLU B N 1
ATOM 4838 C CA . GLU B 1 102 ? 1.416 28.469 -17.578 1 87.81 102 GLU B CA 1
ATOM 4839 C C . GLU B 1 102 ? 2.406 29.531 -18.047 1 87.81 102 GLU B C 1
ATOM 4841 O O . GLU B 1 102 ? 2.213 30.719 -17.781 1 87.81 102 GLU B O 1
ATOM 4846 N N . ILE B 1 103 ? 3.484 29.125 -18.719 1 91.62 103 ILE B N 1
ATOM 4847 C CA . ILE B 1 103 ? 4.48 30.062 -19.234 1 91.62 103 ILE B CA 1
ATOM 4848 C C . ILE B 1 103 ? 3.848 30.953 -20.297 1 91.62 103 ILE B C 1
ATOM 4850 O O . ILE B 1 103 ? 4.012 32.156 -20.266 1 91.62 103 ILE B O 1
ATOM 4854 N N . GLU B 1 104 ? 3.131 30.359 -21.219 1 91.31 104 GLU B N 1
ATOM 4855 C CA . GLU B 1 104 ? 2.471 31.109 -22.281 1 91.31 104 GLU B CA 1
ATOM 4856 C C . GLU B 1 104 ? 1.49 32.125 -21.703 1 91.31 104 GLU B C 1
ATOM 4858 O O . GLU B 1 104 ? 1.432 33.25 -22.172 1 91.31 104 GLU B O 1
ATOM 4863 N N . PHE B 1 105 ? 0.747 31.672 -20.734 1 89.56 105 PHE B N 1
ATOM 4864 C CA . PHE B 1 105 ? -0.222 32.562 -20.109 1 89.56 105 PHE B CA 1
ATOM 4865 C C . PHE B 1 105 ? 0.469 33.812 -19.531 1 89.56 105 PHE B C 1
ATOM 4867 O O . PHE B 1 105 ? 0.022 34.938 -19.734 1 89.56 105 PHE B O 1
ATOM 4874 N N . ASN B 1 106 ? 1.556 33.594 -18.766 1 87.81 106 ASN B N 1
ATOM 4875 C CA . ASN B 1 106 ? 2.256 34.688 -18.125 1 87.81 106 ASN B CA 1
ATOM 4876 C C . ASN B 1 106 ? 2.998 35.562 -19.141 1 87.81 106 ASN B C 1
ATOM 4878 O O . ASN B 1 106 ? 3.205 36.75 -18.906 1 87.81 106 ASN B O 1
ATOM 4882 N N . LEU B 1 107 ? 3.385 35.062 -20.266 1 88.94 107 LEU B N 1
ATOM 4883 C CA . LEU B 1 107 ? 4.066 35.812 -21.297 1 88.94 107 LEU B CA 1
ATOM 4884 C C . LEU B 1 107 ? 3.078 36.656 -22.109 1 88.94 107 LEU B C 1
ATOM 4886 O O . LEU B 1 107 ? 3.408 37.75 -22.547 1 88.94 107 LEU B O 1
ATOM 4890 N N . GLU B 1 108 ? 1.932 36.156 -22.281 1 85.69 108 GLU B N 1
ATOM 4891 C CA . GLU B 1 108 ? 0.953 36.812 -23.141 1 85.69 108 GLU B CA 1
ATOM 4892 C C . GLU B 1 108 ? 0.081 37.781 -22.359 1 85.69 108 GLU B C 1
ATOM 4894 O O . GLU B 1 108 ? -0.49 38.719 -22.922 1 85.69 108 GLU B O 1
ATOM 4899 N N . GLU B 1 109 ? -0.075 37.5 -21.062 1 76.25 109 GLU B N 1
ATOM 4900 C CA . GLU B 1 109 ? -0.943 38.344 -20.25 1 76.25 109 GLU B CA 1
ATOM 4901 C C . GLU B 1 109 ? -0.392 39.75 -20.156 1 76.25 109 GLU B C 1
ATOM 4903 O O . GLU B 1 109 ? 0.73 39.969 -19.688 1 76.25 109 GLU B O 1
ATOM 4908 N N . ALA B 1 110 ? -1.171 40.75 -20.656 1 71.88 110 ALA B N 1
ATOM 4909 C CA . ALA B 1 110 ? -0.755 42.156 -20.719 1 71.88 110 ALA B CA 1
ATOM 4910 C C . ALA B 1 110 ? -0.896 42.812 -19.359 1 71.88 110 ALA B C 1
ATOM 4912 O O . ALA B 1 110 ? -0.121 43.719 -19.031 1 71.88 110 ALA B O 1
ATOM 4913 N N . ASP B 1 111 ? -1.86 42.312 -18.625 1 72.5 111 ASP B N 1
ATOM 4914 C CA . ASP B 1 111 ? -2.092 42.938 -17.312 1 72.5 111 ASP B CA 1
ATOM 4915 C C . ASP B 1 111 ? -1.104 42.406 -16.281 1 72.5 111 ASP B C 1
ATOM 4917 O O . ASP B 1 111 ? -1.192 41.25 -15.867 1 72.5 111 ASP B O 1
ATOM 4921 N N . MET B 1 112 ? -0.13 43.25 -15.914 1 73.25 112 MET B N 1
ATOM 4922 C CA . MET B 1 112 ? 0.948 42.906 -15 1 73.25 112 MET B CA 1
ATOM 4923 C C . MET B 1 112 ? 0.39 42.438 -13.656 1 73.25 112 MET B C 1
ATOM 4925 O O . MET B 1 112 ? 1.027 41.656 -12.945 1 73.25 112 MET B O 1
ATOM 4929 N N . LYS B 1 113 ? -0.868 42.969 -13.438 1 70.31 113 LYS B N 1
ATOM 4930 C CA . LYS B 1 113 ? -1.474 42.625 -12.148 1 70.31 113 LYS B CA 1
ATOM 4931 C C . LYS B 1 113 ? -1.964 41.188 -12.141 1 70.31 113 LYS B C 1
ATOM 4933 O O . LYS B 1 113 ? -2.096 40.562 -11.078 1 70.31 113 LYS B O 1
ATOM 4938 N N . GLU B 1 114 ? -2.113 40.781 -13.305 1 72.75 114 GLU B N 1
ATOM 4939 C CA . GLU B 1 114 ? -2.646 39.438 -13.406 1 72.75 114 GLU B CA 1
ATOM 4940 C C . GLU B 1 114 ? -1.523 38.406 -13.531 1 72.75 114 GLU B C 1
ATOM 4942 O O . GLU B 1 114 ? -1.743 37.219 -13.328 1 72.75 114 GLU B O 1
ATOM 4947 N N . ARG B 1 115 ? -0.307 38.938 -13.773 1 78.12 115 ARG B N 1
ATOM 4948 C CA . ARG B 1 115 ? 0.835 38.031 -13.883 1 78.12 115 ARG B CA 1
ATOM 4949 C C . ARG B 1 115 ? 1.351 37.656 -12.5 1 78.12 115 ARG B C 1
ATOM 4951 O O . ARG B 1 115 ? 1.241 38.406 -11.547 1 78.12 115 ARG B O 1
ATOM 4958 N N . GLU B 1 116 ? 1.699 36.438 -12.391 1 79.38 116 GLU B N 1
ATOM 4959 C CA . GLU B 1 116 ? 2.395 36.031 -11.172 1 79.38 116 GLU B CA 1
ATOM 4960 C C . GLU B 1 116 ? 3.709 36.781 -11.008 1 79.38 116 GLU B C 1
ATOM 4962 O O . GLU B 1 116 ? 4.312 37.188 -12 1 79.38 116 GLU B O 1
ATOM 4967 N N . ASN B 1 117 ? 4.062 37.125 -9.766 1 82.56 117 ASN B N 1
ATOM 4968 C CA . ASN B 1 117 ? 5.355 37.75 -9.516 1 82.56 117 ASN B CA 1
ATOM 4969 C C . ASN B 1 117 ? 6.48 37 -10.234 1 82.56 117 ASN B C 1
ATOM 4971 O O . ASN B 1 117 ? 6.609 35.781 -10.109 1 82.56 117 ASN B O 1
ATOM 4975 N N . GLY B 1 118 ? 7.25 37.688 -11 1 85.12 118 GLY B N 1
ATOM 4976 C CA . GLY B 1 118 ? 8.25 37.094 -11.867 1 85.12 118 GLY B CA 1
ATOM 4977 C C . GLY B 1 118 ? 9.266 36.25 -11.109 1 85.12 118 GLY B C 1
ATOM 4978 O O . GLY B 1 118 ? 9.641 35.156 -11.562 1 85.12 118 GLY B O 1
ATOM 4979 N N . THR B 1 119 ? 9.758 36.719 -10.016 1 86.62 119 THR B N 1
ATOM 4980 C CA . THR B 1 119 ? 10.758 36 -9.227 1 86.62 119 THR B CA 1
ATOM 4981 C C . THR B 1 119 ? 10.156 34.75 -8.633 1 86.62 119 THR B C 1
ATOM 4983 O O . THR B 1 119 ? 10.812 33.688 -8.594 1 86.62 119 THR B O 1
ATOM 4986 N N . LEU B 1 120 ? 8.984 34.844 -8.156 1 86.62 120 LEU B N 1
ATOM 4987 C CA . LEU B 1 120 ? 8.297 33.688 -7.613 1 86.62 120 LEU B CA 1
ATOM 4988 C C . LEU B 1 120 ? 8 32.688 -8.711 1 86.62 120 LEU B C 1
ATOM 4990 O O . LEU B 1 120 ? 8.148 31.469 -8.508 1 86.62 120 LEU B O 1
ATOM 4994 N N . PHE B 1 121 ? 7.512 33.188 -9.836 1 89.5 121 PHE B N 1
ATOM 4995 C CA . PHE B 1 121 ? 7.223 32.312 -10.977 1 89.5 121 PHE B CA 1
ATOM 4996 C C . PHE B 1 121 ? 8.477 31.578 -11.422 1 89.5 121 PHE B C 1
ATOM 4998 O O . PHE B 1 121 ? 8.422 30.375 -11.695 1 89.5 121 PHE B O 1
ATOM 5005 N N . GLU B 1 122 ? 9.539 32.25 -11.484 1 90.56 122 GLU B N 1
ATOM 5006 C CA . GLU B 1 122 ? 10.812 31.625 -11.859 1 90.56 122 GLU B CA 1
ATOM 5007 C C . GLU B 1 122 ? 11.219 30.531 -10.867 1 90.56 122 GLU B C 1
ATOM 5009 O O . GLU B 1 122 ? 11.648 29.453 -11.273 1 90.56 122 GLU B O 1
ATOM 5014 N N . LEU B 1 123 ? 11.109 30.812 -9.633 1 90.38 123 LEU B N 1
ATOM 5015 C CA . LEU B 1 123 ? 11.453 29.844 -8.602 1 90.38 123 LEU B CA 1
ATOM 5016 C C . LEU B 1 123 ? 10.57 28.594 -8.711 1 90.38 123 LEU B C 1
ATOM 5018 O O . LEU B 1 123 ? 11.07 27.469 -8.68 1 90.38 123 LEU B O 1
ATOM 5022 N N . ARG B 1 124 ? 9.281 28.781 -8.859 1 88.81 124 ARG B N 1
ATOM 5023 C CA . ARG B 1 124 ? 8.344 27.672 -8.969 1 88.81 124 ARG B CA 1
ATOM 5024 C C . ARG B 1 124 ? 8.648 26.812 -10.195 1 88.81 124 ARG B C 1
ATOM 5026 O O . ARG B 1 124 ? 8.664 25.578 -10.109 1 88.81 124 ARG B O 1
ATOM 5033 N N . MET B 1 125 ? 8.859 27.484 -11.242 1 90.19 125 MET B N 1
ATOM 5034 C CA . MET B 1 125 ? 9.172 26.766 -12.477 1 90.19 125 MET B CA 1
ATOM 5035 C C . MET B 1 125 ? 10.469 25.984 -12.344 1 90.19 125 MET B C 1
ATOM 5037 O O . MET B 1 125 ? 10.547 24.828 -12.766 1 90.19 125 MET B O 1
ATOM 5041 N N . ALA B 1 126 ? 11.453 26.594 -11.797 1 91.19 126 ALA B N 1
ATOM 5042 C CA . ALA B 1 126 ? 12.742 25.938 -11.586 1 91.19 126 ALA B CA 1
ATOM 5043 C C . ALA B 1 126 ? 12.586 24.688 -10.727 1 91.19 126 ALA B C 1
ATOM 5045 O O . ALA B 1 126 ? 13.062 23.609 -11.094 1 91.19 126 ALA B O 1
ATOM 5046 N N . LEU B 1 127 ? 11.844 24.797 -9.664 1 88.75 127 LEU B N 1
ATOM 5047 C CA . LEU B 1 127 ? 11.656 23.672 -8.758 1 88.75 127 LEU B CA 1
ATOM 5048 C C . LEU B 1 127 ? 10.852 22.562 -9.422 1 88.75 127 LEU B C 1
ATOM 5050 O O . LEU B 1 127 ? 11.156 21.375 -9.25 1 88.75 127 LEU B O 1
ATOM 5054 N N . GLN B 1 128 ? 9.859 22.953 -10.188 1 86.75 128 GLN B N 1
ATOM 5055 C CA . GLN B 1 128 ? 9.047 21.953 -10.875 1 86.75 128 GLN B CA 1
ATOM 5056 C C . GLN B 1 128 ? 9.875 21.188 -11.891 1 86.75 128 GLN B C 1
ATOM 5058 O O . GLN B 1 128 ? 9.602 20.016 -12.164 1 86.75 128 GLN B O 1
ATOM 5063 N N . LEU B 1 129 ? 10.844 21.812 -12.391 1 88.56 129 LEU B N 1
ATOM 5064 C CA . LEU B 1 129 ? 11.68 21.188 -13.398 1 88.56 129 LEU B CA 1
ATOM 5065 C C . LEU B 1 129 ? 12.914 20.547 -12.766 1 88.56 129 LEU B C 1
ATOM 5067 O O . LEU B 1 129 ? 13.773 20.016 -13.469 1 88.56 129 LEU B O 1
ATOM 5071 N N . GLY B 1 130 ? 13.008 20.609 -11.438 1 86.12 130 GLY B N 1
ATOM 5072 C CA . GLY B 1 130 ? 14.125 20 -10.719 1 86.12 130 GLY B CA 1
ATOM 5073 C C . GLY B 1 130 ? 15.422 20.781 -10.883 1 86.12 130 GLY B C 1
ATOM 5074 O O . GLY B 1 130 ? 16.5 20.188 -10.93 1 86.12 130 GLY B O 1
ATOM 5075 N N . ARG B 1 131 ? 15.297 22.078 -11.023 1 88.38 131 ARG B N 1
ATOM 5076 C CA . ARG B 1 131 ? 16.453 22.953 -11.242 1 88.38 131 ARG B CA 1
ATOM 5077 C C . ARG B 1 131 ? 16.453 24.109 -10.25 1 88.38 131 ARG B C 1
ATOM 5079 O O . ARG B 1 131 ? 15.43 24.406 -9.641 1 88.38 131 ARG B O 1
ATOM 5086 N N . SER B 1 132 ? 17.703 24.703 -10.117 1 88.38 132 SER B N 1
ATOM 5087 C CA . SER B 1 132 ? 17.797 26 -9.453 1 88.38 132 SER B CA 1
ATOM 5088 C C . SER B 1 132 ? 17.484 27.141 -10.422 1 88.38 132 SER B C 1
ATOM 5090 O O . SER B 1 132 ? 17.516 26.953 -11.641 1 88.38 132 SER B O 1
ATOM 5092 N N . PRO B 1 133 ? 17.094 28.297 -9.852 1 88.5 133 PRO B N 1
ATOM 5093 C CA . PRO B 1 133 ? 16.875 29.438 -10.75 1 88.5 133 PRO B CA 1
ATOM 5094 C C . PRO B 1 133 ? 18.078 29.75 -11.633 1 88.5 133 PRO B C 1
ATOM 5096 O O . PRO B 1 133 ? 17.922 30.078 -12.812 1 88.5 133 PRO B O 1
ATOM 5099 N N . SER B 1 134 ? 19.234 29.594 -11.07 1 89.44 134 SER B N 1
ATOM 5100 C CA . SER B 1 134 ? 20.453 29.828 -11.844 1 89.44 134 SER B CA 1
ATOM 5101 C C . SER B 1 134 ? 20.609 28.812 -12.969 1 89.44 134 SER B C 1
ATOM 5103 O O . SER B 1 134 ? 20.969 29.172 -14.086 1 89.44 134 SER B O 1
ATOM 5105 N N . GLU B 1 135 ? 20.297 27.578 -12.703 1 89.12 135 GLU B N 1
ATOM 5106 C CA . GLU B 1 135 ? 20.359 26.531 -13.719 1 89.12 135 GLU B CA 1
ATOM 5107 C C . GLU B 1 135 ? 19.328 26.766 -14.82 1 89.12 135 GLU B C 1
ATOM 5109 O O . GLU B 1 135 ? 19.578 26.469 -15.992 1 89.12 135 GLU B O 1
ATOM 5114 N N . LEU B 1 136 ? 18.203 27.203 -14.406 1 91.69 136 LEU B N 1
ATOM 5115 C CA . LEU B 1 136 ? 17.141 27.469 -15.359 1 91.69 136 LEU B CA 1
ATOM 5116 C C . LEU B 1 136 ? 17.547 28.562 -16.328 1 91.69 136 LEU B C 1
ATOM 5118 O O . LEU B 1 136 ? 17.281 28.469 -17.531 1 91.69 136 LEU B O 1
ATOM 5122 N N . ARG B 1 137 ? 18.203 29.609 -15.852 1 91 137 ARG B N 1
ATOM 5123 C CA . ARG B 1 137 ? 18.688 30.703 -16.688 1 91 137 ARG B CA 1
ATOM 5124 C C . ARG B 1 137 ? 19.766 30.234 -17.656 1 91 137 ARG B C 1
ATOM 5126 O O . ARG B 1 137 ? 19.797 30.641 -18.812 1 91 137 ARG B O 1
ATOM 5133 N N . THR B 1 138 ? 20.562 29.391 -17.125 1 88.88 138 THR B N 1
ATOM 5134 C CA . THR B 1 138 ? 21.609 28.844 -17.984 1 88.88 138 THR B CA 1
ATOM 5135 C C . THR B 1 138 ? 21.016 28.016 -19.109 1 88.88 138 THR B C 1
ATOM 5137 O O . THR B 1 138 ? 21.469 28.078 -20.25 1 88.88 138 THR B O 1
ATOM 5140 N N . LEU B 1 139 ? 20.016 27.281 -18.766 1 88.25 139 LEU B N 1
ATOM 5141 C CA . LEU B 1 139 ? 19.344 26.469 -19.766 1 88.25 139 LEU B CA 1
ATOM 5142 C C . LEU B 1 139 ? 18.703 27.344 -20.844 1 88.25 139 LEU B C 1
ATOM 5144 O O . LEU B 1 139 ? 18.781 27.031 -22.031 1 88.25 139 LEU B O 1
ATOM 5148 N N . SER B 1 140 ? 18.078 28.391 -20.438 1 88.56 140 SER B N 1
ATOM 5149 C CA . SER B 1 140 ? 17.422 29.297 -21.359 1 88.56 140 SER B CA 1
ATOM 5150 C C . SER B 1 140 ? 18.422 29.953 -22.312 1 88.56 140 SER B C 1
ATOM 5152 O O . SER B 1 140 ? 18.156 30.094 -23.5 1 88.56 140 SER B O 1
ATOM 5154 N N . SER B 1 141 ? 19.594 30.344 -21.75 1 84.12 141 SER B N 1
ATOM 5155 C CA . SER B 1 141 ? 20.609 31 -22.562 1 84.12 141 SER B CA 1
ATOM 5156 C C . SER B 1 141 ? 21.219 30.031 -23.562 1 84.12 141 SER B C 1
ATOM 5158 O O . SER B 1 141 ? 21.484 30.406 -24.719 1 84.12 141 SER B O 1
ATOM 5160 N N . THR B 1 142 ? 21.406 28.828 -23.156 1 78.62 142 THR B N 1
ATOM 5161 C CA . THR B 1 142 ? 22 27.828 -24.031 1 78.62 142 THR B CA 1
ATOM 5162 C C . THR B 1 142 ? 21.016 27.422 -25.125 1 78.62 142 THR B C 1
ATOM 5164 O O . THR B 1 142 ? 21.422 27.172 -26.266 1 78.62 142 THR B O 1
ATOM 5167 N N . SER B 1 143 ? 19.844 27.312 -24.781 1 72.19 143 SER B N 1
ATOM 5168 C CA . SER B 1 143 ? 18.828 26.875 -25.734 1 72.19 143 SER B CA 1
ATOM 5169 C C . SER B 1 143 ? 18.609 27.922 -26.828 1 72.19 143 SER B C 1
ATOM 5171 O O . SER B 1 143 ? 18.25 27.594 -27.953 1 72.19 143 SER B O 1
ATOM 5173 N N . ARG B 1 144 ? 18.844 29.109 -26.531 1 68.56 144 ARG B N 1
ATOM 5174 C CA . ARG B 1 144 ? 18.688 30.188 -27.516 1 68.56 144 ARG B CA 1
ATOM 5175 C C . ARG B 1 144 ? 19.859 30.219 -28.484 1 68.56 144 ARG B C 1
ATOM 5177 O O . ARG B 1 144 ? 19.719 30.594 -29.641 1 68.56 144 ARG B O 1
ATOM 5184 N N . LEU B 1 145 ? 20.938 29.891 -27.797 1 64.06 145 LEU B N 1
ATOM 5185 C CA . LEU B 1 145 ? 22.156 30 -28.609 1 64.06 145 LEU B CA 1
ATOM 5186 C C . LEU B 1 145 ? 22.344 28.766 -29.469 1 64.06 145 LEU B C 1
ATOM 5188 O O . LEU B 1 145 ? 22.812 28.859 -30.609 1 64.06 145 LEU B O 1
ATOM 5192 N N . LYS B 1 146 ? 22.25 27.516 -28.812 1 57.75 146 LYS B N 1
ATOM 5193 C CA . LYS B 1 146 ? 22.578 26.281 -29.531 1 57.75 146 LYS B CA 1
ATOM 5194 C C . LYS B 1 146 ? 21.312 25.594 -30.016 1 57.75 146 LYS B C 1
ATOM 5196 O O . LYS B 1 146 ? 20.375 25.359 -29.234 1 57.75 146 LYS B O 1
ATOM 5201 N N . HIS B 1 147 ? 20.859 25.797 -31.109 1 53.53 147 HIS B N 1
ATOM 5202 C CA . HIS B 1 147 ? 19.688 25.172 -31.719 1 53.53 147 HIS B CA 1
ATOM 5203 C C . HIS B 1 147 ? 19.578 23.703 -31.328 1 53.53 147 HIS B C 1
ATOM 5205 O O . HIS B 1 147 ? 18.516 23.094 -31.484 1 53.53 147 HIS B O 1
ATOM 5211 N N . ASP B 1 148 ? 20.688 23.047 -31.125 1 47.75 148 ASP B N 1
ATOM 5212 C CA . ASP B 1 148 ? 20.672 21.594 -31.047 1 47.75 148 ASP B CA 1
ATOM 5213 C C . ASP B 1 148 ? 20.844 21.109 -29.609 1 47.75 148 ASP B C 1
ATOM 5215 O O . ASP B 1 148 ? 21.172 19.953 -29.359 1 47.75 148 ASP B O 1
ATOM 5219 N N . ASP B 1 149 ? 20.859 21.984 -28.719 1 52.56 149 ASP B N 1
ATOM 5220 C CA . ASP B 1 149 ? 21.344 21.5 -27.438 1 52.56 149 ASP B CA 1
ATOM 5221 C C . ASP B 1 149 ? 20.312 20.625 -26.75 1 52.56 149 ASP B C 1
ATOM 5223 O O . ASP B 1 149 ? 19.125 20.938 -26.734 1 52.56 149 ASP B O 1
ATOM 5227 N N . GLU B 1 150 ? 20.75 19.375 -26.359 1 62.53 150 GLU B N 1
ATOM 5228 C CA . GLU B 1 150 ? 20.375 18 -26.062 1 62.53 150 GLU B CA 1
ATOM 5229 C C . GLU B 1 150 ? 19.812 17.875 -24.641 1 62.53 150 GLU B C 1
ATOM 5231 O O . GLU B 1 150 ? 19.438 16.781 -24.219 1 62.53 150 GLU B O 1
ATOM 5236 N N . GLU B 1 151 ? 19.719 19.047 -23.922 1 77.25 151 GLU B N 1
ATOM 5237 C CA . GLU B 1 151 ? 19.359 18.703 -22.547 1 77.25 151 GLU B CA 1
ATOM 5238 C C . GLU B 1 151 ? 17.859 18.922 -22.297 1 77.25 151 GLU B C 1
ATOM 5240 O O . GLU B 1 151 ? 17.281 19.875 -22.797 1 77.25 151 GLU B O 1
ATOM 5245 N N . HIS B 1 152 ? 17.266 18.109 -21.672 1 83.06 152 HIS B N 1
ATOM 5246 C CA . HIS B 1 152 ? 15.875 18.219 -21.266 1 83.06 152 HIS B CA 1
ATOM 5247 C C . HIS B 1 152 ? 15.688 19.359 -20.25 1 83.06 152 HIS B C 1
ATOM 5249 O O . HIS B 1 152 ? 16.609 19.672 -19.5 1 83.06 152 HIS B O 1
ATOM 5255 N N . ALA B 1 153 ? 14.562 20.016 -20.406 1 82.81 153 ALA B N 1
ATOM 5256 C CA . ALA B 1 153 ? 14.234 21.016 -19.406 1 82.81 153 ALA B CA 1
ATOM 5257 C C . ALA B 1 153 ? 14.016 20.375 -18.031 1 82.81 153 ALA B C 1
ATOM 5259 O O . ALA B 1 153 ? 14.492 20.875 -17.016 1 82.81 153 ALA B O 1
ATOM 5260 N N . GLY B 1 154 ? 13.195 19.391 -18.031 1 79.12 154 GLY B N 1
ATOM 5261 C CA . GLY B 1 154 ? 12.922 18.688 -16.797 1 79.12 154 GLY B CA 1
ATOM 5262 C C . GLY B 1 154 ? 14 17.703 -16.406 1 79.12 154 GLY B C 1
ATOM 5263 O O . GLY B 1 154 ? 14.406 16.875 -17.234 1 79.12 154 GLY B O 1
ATOM 5264 N N . LYS B 1 155 ? 14.469 17.938 -15.203 1 73.38 155 LYS B N 1
ATOM 5265 C CA . LYS B 1 155 ? 15.398 16.953 -14.68 1 73.38 155 LYS B CA 1
ATOM 5266 C C . LYS B 1 155 ? 14.672 15.891 -13.852 1 73.38 155 LYS B C 1
ATOM 5268 O O . LYS B 1 155 ? 15.273 14.906 -13.422 1 73.38 155 LYS B O 1
ATOM 5273 N N . LEU B 1 156 ? 13.336 16.359 -13.547 1 63.59 156 LEU B N 1
ATOM 5274 C CA . LEU B 1 156 ? 12.5 15.453 -12.758 1 63.59 156 LEU B CA 1
ATOM 5275 C C . LEU B 1 156 ? 11.477 14.742 -13.648 1 63.59 156 LEU B C 1
ATOM 5277 O O . LEU B 1 156 ? 11.039 15.289 -14.656 1 63.59 156 LEU B O 1
ATOM 5281 N N . MET B 1 157 ? 11.453 13.664 -13.75 1 49.53 157 MET B N 1
ATOM 5282 C CA . MET B 1 157 ? 10.297 13.125 -14.469 1 49.53 157 MET B CA 1
ATOM 5283 C C . MET B 1 157 ? 9.023 13.281 -13.648 1 49.53 157 MET B C 1
ATOM 5285 O O . MET B 1 157 ? 8.945 12.789 -12.516 1 49.53 157 MET B O 1
ATOM 5289 N N . PRO B 1 158 ? 8.086 14.227 -13.992 1 41.19 158 PRO B N 1
ATOM 5290 C CA . PRO B 1 158 ? 6.938 14.617 -13.172 1 41.19 158 PRO B CA 1
ATOM 5291 C C . PRO B 1 158 ? 5.922 13.484 -13.008 1 41.19 158 PRO B C 1
ATOM 5293 O O . PRO B 1 158 ? 5.754 12.664 -13.914 1 41.19 158 PRO B O 1
ATOM 5296 N N . ILE B 1 159 ? 5.836 12.781 -12.016 1 36.97 159 ILE B N 1
ATOM 5297 C CA . ILE B 1 159 ? 4.742 11.828 -11.859 1 36.97 159 ILE B CA 1
ATOM 5298 C C . ILE B 1 159 ? 3.416 12.578 -11.75 1 36.97 159 ILE B C 1
ATOM 5300 O O . ILE B 1 159 ? 3.363 13.688 -11.203 1 36.97 159 ILE B O 1
ATOM 5304 N N . MET B 1 160 ? 2.488 12.281 -12.578 1 35.06 160 MET B N 1
ATOM 5305 C CA . MET B 1 160 ? 1.196 12.945 -12.734 1 35.06 160 MET B CA 1
ATOM 5306 C C . MET B 1 160 ? 0.555 13.211 -11.375 1 35.06 160 MET B C 1
ATOM 5308 O O . MET B 1 160 ? 0.619 12.367 -10.477 1 35.06 160 MET B O 1
ATOM 5312 N N . ALA B 1 161 ? 0.322 14.477 -11.156 1 31.66 161 ALA B N 1
ATOM 5313 C CA . ALA B 1 161 ? -0.478 15.195 -10.172 1 31.66 161 ALA B CA 1
ATOM 5314 C C . ALA B 1 161 ? -1.887 14.617 -10.078 1 31.66 161 ALA B C 1
ATOM 5316 O O . ALA B 1 161 ? -2.715 15.109 -9.305 1 31.66 161 ALA B O 1
ATOM 5317 N N . ASN B 1 162 ? -2.236 13.883 -11.125 1 28.98 162 ASN B N 1
ATOM 5318 C CA . ASN B 1 162 ? -3.688 13.75 -11.07 1 28.98 162 ASN B CA 1
ATOM 5319 C C . ASN B 1 162 ? -4.145 13.078 -9.781 1 28.98 162 ASN B C 1
ATOM 5321 O O . ASN B 1 162 ? -5.332 12.797 -9.609 1 28.98 162 ASN B O 1
ATOM 5325 N N . LEU B 1 163 ? -3.299 12.414 -9.172 1 26.25 163 LEU B N 1
ATOM 5326 C CA . LEU B 1 163 ? -3.721 11.969 -7.852 1 26.25 163 LEU B CA 1
ATOM 5327 C C . LEU B 1 163 ? -3.906 13.148 -6.91 1 26.25 163 LEU B C 1
ATOM 5329 O O . LEU B 1 163 ? -4.285 12.969 -5.75 1 26.25 163 LEU B O 1
ATOM 5333 N N . GLU B 1 164 ? -3.469 14.281 -7.234 1 28.8 164 GLU B N 1
ATOM 5334 C CA . GLU B 1 164 ? -3.641 15.539 -6.512 1 28.8 164 GLU B CA 1
ATOM 5335 C C . GLU B 1 164 ? -5.117 15.859 -6.305 1 28.8 164 GLU B C 1
ATOM 5337 O O . GLU B 1 164 ? -5.508 16.359 -5.25 1 28.8 164 GLU B O 1
ATOM 5342 N N . GLN B 1 165 ? -5.906 15.742 -7.367 1 29.08 165 GLN B N 1
ATOM 5343 C CA . GLN B 1 165 ? -7.305 16.094 -7.145 1 29.08 165 GLN B CA 1
ATOM 5344 C C . GLN B 1 165 ? -7.938 15.195 -6.086 1 29.08 165 GLN B C 1
ATOM 5346 O O . GLN B 1 165 ? -8.789 15.641 -5.309 1 29.08 165 GLN B O 1
ATOM 5351 N N . LEU B 1 166 ? -7.621 13.945 -6.145 1 25.88 166 LEU B N 1
ATOM 5352 C CA . LEU B 1 166 ? -8.211 13.125 -5.094 1 25.88 166 LEU B CA 1
ATOM 5353 C C . LEU B 1 166 ? -7.504 13.352 -3.764 1 25.88 166 LE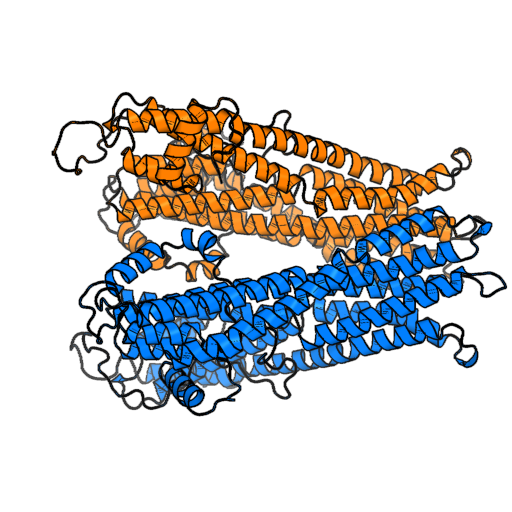U B C 1
ATOM 5355 O O . LEU B 1 166 ? -8.156 13.414 -2.715 1 25.88 166 LEU B O 1
ATOM 5359 N N . VAL B 1 167 ? -6.133 13.227 -3.742 1 28.45 167 VAL B N 1
ATOM 5360 C CA . VAL B 1 167 ? -5.445 13.414 -2.467 1 28.45 167 VAL B CA 1
ATOM 5361 C C . VAL B 1 167 ? -5.414 14.898 -2.104 1 28.45 167 VAL B C 1
ATOM 5363 O O . VAL B 1 167 ? -5.293 15.25 -0.929 1 28.45 167 VAL B O 1
ATOM 5366 N N . MET B 1 168 ? -5.281 15.844 -2.957 1 28.19 168 MET B N 1
ATOM 5367 C CA . MET B 1 168 ? -5.27 17.266 -2.604 1 28.19 168 MET B CA 1
ATOM 5368 C C . MET B 1 168 ? -6.48 17.625 -1.75 1 28.19 168 MET B C 1
ATOM 5370 O O . MET B 1 168 ? -6.559 18.719 -1.207 1 28.19 168 MET B O 1
ATOM 5374 N N . ASN B 1 169 ? -7.527 16.953 -1.987 1 28.11 169 ASN B N 1
ATOM 5375 C CA . ASN B 1 169 ? -8.617 17.406 -1.125 1 28.11 169 ASN B CA 1
ATOM 5376 C C . ASN B 1 169 ? -8.289 17.172 0.349 1 28.11 169 ASN B C 1
ATOM 5378 O O . ASN B 1 169 ? -9.031 17.625 1.227 1 28.11 169 ASN B O 1
ATOM 5382 N N . GLU B 1 170 ? -7.461 16.141 0.585 1 29.31 170 GLU B N 1
ATOM 5383 C CA . GLU B 1 170 ? -7.363 15.883 2.02 1 29.31 170 GLU B CA 1
ATOM 5384 C C . GLU B 1 170 ? -6.473 16.922 2.703 1 29.31 170 GLU B C 1
ATOM 5386 O O . GLU B 1 170 ? -6.508 17.062 3.928 1 29.31 170 GLU B O 1
ATOM 5391 N N . ILE B 1 171 ? -5.27 17.172 2.141 1 28.75 171 ILE B N 1
ATOM 5392 C CA . ILE B 1 171 ? -4.438 18.078 2.916 1 28.75 171 ILE B CA 1
ATOM 5393 C C . ILE B 1 171 ? -5.035 19.484 2.867 1 28.75 171 ILE B C 1
ATOM 5395 O O . ILE B 1 171 ? -5.461 19.953 1.809 1 28.75 171 ILE B O 1
ATOM 5399 N N . ASP B 1 172 ? -5.426 20.062 3.939 1 29.88 172 ASP B N 1
ATOM 5400 C CA . ASP B 1 172 ? -5.668 21.484 4.172 1 29.88 172 ASP B CA 1
ATOM 5401 C C . ASP B 1 172 ? -4.637 22.344 3.445 1 29.88 172 ASP B C 1
ATOM 5403 O O . ASP B 1 172 ? -3.832 23.016 4.082 1 29.88 172 ASP B O 1
ATOM 5407 N N . THR B 1 173 ? -4.086 21.906 2.408 1 31.28 173 THR B N 1
ATOM 5408 C CA . THR B 1 173 ? -3.324 22.812 1.565 1 31.28 173 THR B CA 1
ATOM 5409 C C . THR B 1 173 ? -4.191 24 1.132 1 31.28 173 THR B C 1
ATOM 5411 O O . THR B 1 173 ? -3.721 24.891 0.436 1 31.28 173 THR B O 1
ATOM 5414 N N . ALA B 1 174 ? -5.387 23.922 1.284 1 32.78 174 ALA B N 1
ATOM 5415 C CA . ALA B 1 174 ? -6.254 25.062 1.012 1 32.78 174 ALA B CA 1
ATOM 5416 C C . ALA B 1 174 ? -5.871 26.25 1.879 1 32.78 174 ALA B C 1
ATOM 5418 O O . ALA B 1 174 ? -5.879 27.391 1.411 1 32.78 174 ALA B O 1
ATOM 5419 N N . SER B 1 175 ? -5.602 25.906 3.158 1 33.06 175 SER B N 1
ATOM 5420 C CA . SER B 1 175 ? -5.172 27.062 3.932 1 33.06 175 SER B CA 1
ATOM 5421 C C . SER B 1 175 ? -3.826 27.594 3.443 1 33.06 175 SER B C 1
ATOM 5423 O O . SER B 1 175 ? -3.611 28.797 3.385 1 33.06 175 SER B O 1
ATOM 5425 N N . ALA B 1 176 ? -2.957 26.609 3.023 1 33.38 176 ALA B N 1
ATOM 5426 C CA . ALA B 1 176 ? -1.711 27.109 2.443 1 33.38 176 ALA B CA 1
ATOM 5427 C C . ALA B 1 176 ? -1.94 27.672 1.041 1 33.38 176 ALA B C 1
ATOM 5429 O O . ALA B 1 176 ? -1.355 28.688 0.666 1 33.38 176 ALA B O 1
ATOM 5430 N N . SER B 1 177 ? -2.74 27.062 0.338 1 33.19 177 SER B N 1
ATOM 5431 C CA . SER B 1 177 ? -3.051 27.609 -0.979 1 33.19 177 SER B CA 1
ATOM 5432 C C . SER B 1 177 ? -3.822 28.922 -0.866 1 33.19 177 SER B C 1
ATOM 5434 O O . SER B 1 177 ? -3.592 29.859 -1.642 1 33.19 177 SER B O 1
ATOM 5436 N N . THR B 1 178 ? -4.883 28.891 -0.071 1 33.53 178 THR B N 1
ATOM 5437 C CA . THR B 1 178 ? -5.543 30.172 0.134 1 33.53 178 THR B CA 1
ATOM 5438 C C . THR B 1 178 ? -4.57 31.203 0.718 1 33.53 178 THR B C 1
ATOM 5440 O O . THR B 1 178 ? -4.566 32.375 0.308 1 33.53 178 THR B O 1
ATOM 5443 N N . ILE B 1 179 ? -3.777 30.719 1.643 1 34.47 179 ILE B N 1
ATOM 5444 C CA . ILE B 1 179 ? -2.764 31.641 2.137 1 34.47 179 ILE B CA 1
ATOM 5445 C C . ILE B 1 179 ? -1.779 31.984 1.018 1 34.47 179 ILE B C 1
ATOM 5447 O O . ILE B 1 179 ? -1.418 33.125 0.827 1 34.47 179 ILE B O 1
ATOM 5451 N N . ALA B 1 180 ? -1.394 30.953 0.245 1 35.16 180 ALA B N 1
ATOM 5452 C CA . ALA B 1 180 ? -0.5 31.25 -0.872 1 35.16 180 ALA B CA 1
ATOM 5453 C C . ALA B 1 180 ? -1.211 32.094 -1.938 1 35.16 180 ALA B C 1
ATOM 5455 O O . ALA B 1 180 ? -0.63 33.031 -2.498 1 35.16 180 ALA B O 1
ATOM 5456 N N . ARG B 1 181 ? -2.326 31.734 -2.334 1 38.81 181 ARG B N 1
ATOM 5457 C CA . ARG B 1 181 ? -3.021 32.562 -3.297 1 38.81 181 ARG B CA 1
ATOM 5458 C C . ARG B 1 181 ? -3.277 33.969 -2.723 1 38.81 181 ARG B C 1
ATOM 5460 O O . ARG B 1 181 ? -3.172 34.969 -3.436 1 38.81 181 ARG B O 1
ATOM 5467 N N . LYS B 1 182 ? -3.848 34 -1.604 1 37.28 182 LYS B N 1
ATOM 5468 C CA . LYS B 1 182 ? -3.992 35.375 -1.107 1 37.28 182 LYS B CA 1
ATOM 5469 C C . LYS B 1 182 ? -2.645 36.094 -1.071 1 37.28 182 LYS B C 1
ATOM 5471 O O . LYS B 1 182 ? -2.57 37.281 -1.318 1 37.28 182 LYS B O 1
ATOM 5476 N N . GLN B 1 183 ? -1.625 35.281 -0.722 1 35.66 183 GLN B N 1
ATOM 5477 C CA . GLN B 1 183 ? -0.338 35.969 -0.693 1 35.66 183 GLN B CA 1
ATOM 5478 C C . GLN B 1 183 ? 0.27 36.062 -2.09 1 35.66 183 GLN B C 1
ATOM 5480 O O . GLN B 1 183 ? 1.097 36.938 -2.359 1 35.66 183 GLN B O 1
ATOM 5485 N N . THR B 1 184 ? 0.079 35.125 -2.875 1 36.91 184 THR B N 1
ATOM 5486 C CA . THR B 1 184 ? 0.69 35.312 -4.188 1 36.91 184 THR B CA 1
ATOM 5487 C C . THR B 1 184 ? -0.019 36.406 -4.961 1 36.91 184 THR B C 1
ATOM 5489 O O . THR B 1 184 ? 0.582 37.062 -5.824 1 36.91 184 THR B O 1
ATOM 5492 N N . ALA B 1 185 ? -1.325 36.281 -5.133 1 35.69 185 ALA B N 1
ATOM 5493 C CA . ALA B 1 185 ? -1.935 37.344 -5.926 1 35.69 185 ALA B CA 1
ATOM 5494 C C . ALA B 1 185 ? -1.953 38.688 -5.156 1 35.69 185 ALA B C 1
ATOM 5496 O O . ALA B 1 185 ? -2.641 39.625 -5.551 1 35.69 185 ALA B O 1
ATOM 5497 N N . ALA B 1 186 ? -1.65 38.719 -3.895 1 36.03 186 ALA B N 1
ATOM 5498 C CA . ALA B 1 186 ? -1.814 40.094 -3.402 1 36.03 186 ALA B CA 1
ATOM 5499 C C . ALA B 1 186 ? -0.949 41.062 -4.191 1 36.03 186 ALA B C 1
ATOM 5501 O O . ALA B 1 186 ? 0.236 40.812 -4.422 1 36.03 186 ALA B O 1
ATOM 5502 N N . PRO B 1 187 ? -1.375 41.875 -4.867 1 39 187 PRO B N 1
ATOM 5503 C CA . PRO B 1 187 ? -0.715 43.156 -5.199 1 39 187 PRO B CA 1
ATOM 5504 C C . PRO B 1 187 ? 0.102 43.719 -4.039 1 39 187 PRO B C 1
ATOM 5506 O O . PRO B 1 187 ? -0.406 43.812 -2.92 1 39 187 PRO B O 1
ATOM 5509 N N . GLY B 1 188 ? 1.495 43.312 -4.02 1 42.81 188 GLY B N 1
ATOM 5510 C CA . GLY B 1 188 ? 2.439 43.906 -3.096 1 42.81 188 GLY B CA 1
ATOM 5511 C C . GLY B 1 188 ? 3.471 42.938 -2.566 1 42.81 188 GLY B C 1
ATOM 5512 O O . GLY B 1 188 ? 4.023 43.125 -1.483 1 42.81 188 GLY B O 1
ATOM 5513 N N . VAL B 1 189 ? 3.369 41.656 -2.977 1 50.31 189 VAL B N 1
ATOM 5514 C CA . VAL B 1 189 ? 4.492 40.906 -2.455 1 50.31 189 VAL B CA 1
ATOM 5515 C C . VAL B 1 189 ? 5.805 41.5 -2.963 1 50.31 189 VAL B C 1
ATOM 5517 O O . VAL B 1 189 ? 6.031 41.562 -4.172 1 50.31 189 VAL B O 1
ATOM 5520 N N . ASP B 1 190 ? 6.395 42.156 -2.279 1 55.44 190 ASP B N 1
ATOM 5521 C CA . ASP B 1 190 ? 7.711 42.719 -2.588 1 55.44 190 ASP B CA 1
ATOM 5522 C C . ASP B 1 190 ? 8.734 41.594 -2.795 1 55.44 190 ASP B C 1
ATOM 5524 O O . ASP B 1 190 ? 8.594 40.5 -2.25 1 55.44 190 ASP B O 1
ATOM 5528 N N . ASP B 1 191 ? 9.492 41.656 -3.826 1 53.88 191 ASP B N 1
ATOM 5529 C CA . ASP B 1 191 ? 10.562 40.719 -4.195 1 53.88 191 ASP B CA 1
ATOM 5530 C C . ASP B 1 191 ? 11.242 40.156 -2.957 1 53.88 191 ASP B C 1
ATOM 5532 O O . ASP B 1 191 ? 11.766 39.031 -2.994 1 53.88 191 ASP B O 1
ATOM 5536 N N . GLY B 1 192 ? 11.078 40.875 -1.915 1 61.16 192 GLY B N 1
ATOM 5537 C CA . GLY B 1 192 ? 11.797 40.5 -0.708 1 61.16 192 GLY B CA 1
ATOM 5538 C C . GLY B 1 192 ? 10.992 39.594 0.211 1 61.16 192 GLY B C 1
ATOM 5539 O O . GLY B 1 192 ? 11.492 39.156 1.247 1 61.16 192 GLY B O 1
ATOM 5540 N N . ASP B 1 193 ? 9.836 39.156 -0.327 1 76.38 193 ASP B N 1
ATOM 5541 C CA . ASP B 1 193 ? 9 38.469 0.632 1 76.38 193 ASP B CA 1
ATOM 5542 C C . ASP B 1 193 ? 9.414 37 0.751 1 76.38 193 ASP B C 1
ATOM 5544 O O . ASP B 1 193 ? 9.406 36.25 -0.239 1 76.38 193 ASP B O 1
ATOM 5548 N N . VAL B 1 194 ? 9.781 36.531 1.852 1 85.81 194 VAL B N 1
ATOM 5549 C CA . VAL B 1 194 ? 10.352 35.25 2.209 1 85.81 194 VAL B CA 1
ATOM 5550 C C . VAL B 1 194 ? 9.242 34.188 2.33 1 85.81 194 VAL B C 1
ATOM 5552 O O . VAL B 1 194 ? 9.398 33.062 1.893 1 85.81 194 VAL B O 1
ATOM 5555 N N . ALA B 1 195 ? 8.094 34.594 2.754 1 85.5 195 ALA B N 1
ATOM 5556 C CA . ALA B 1 195 ? 7.039 33.656 3.092 1 85.5 195 ALA B CA 1
ATOM 5557 C C . ALA B 1 195 ? 6.488 32.969 1.84 1 85.5 195 ALA B C 1
ATOM 5559 O O . ALA B 1 195 ? 6.426 31.75 1.768 1 85.5 195 ALA B O 1
ATOM 5560 N N . PRO B 1 196 ? 6.203 33.781 0.784 1 82.5 196 PRO B N 1
ATOM 5561 C CA . PRO B 1 196 ? 5.695 33.094 -0.421 1 82.5 196 PRO B CA 1
ATOM 5562 C C . PRO B 1 196 ? 6.719 32.156 -1.048 1 82.5 196 PRO B C 1
ATOM 5564 O O . PRO B 1 196 ? 6.348 31.125 -1.602 1 82.5 196 PRO B O 1
ATOM 5567 N N . LYS B 1 197 ? 7.934 32.5 -0.977 1 88 197 LYS B N 1
ATOM 5568 C CA . LYS B 1 197 ? 8.984 31.641 -1.529 1 88 197 LYS B CA 1
ATOM 5569 C C . LYS B 1 197 ? 9.109 30.344 -0.732 1 88 197 LYS B C 1
ATOM 5571 O O . LYS B 1 197 ? 9.242 29.266 -1.31 1 88 197 LYS B O 1
ATOM 5576 N N . LEU B 1 198 ? 9.109 30.422 0.554 1 90.62 198 LEU B N 1
ATOM 5577 C CA . LEU B 1 198 ? 9.18 29.234 1.407 1 90.62 198 LEU B CA 1
ATOM 5578 C C . LEU B 1 198 ? 7.98 28.328 1.179 1 90.62 198 LEU B C 1
ATOM 5580 O O . LEU B 1 198 ? 8.117 27.094 1.188 1 90.62 198 LEU B O 1
ATOM 5584 N N . TYR B 1 199 ? 6.879 28.922 0.938 1 85.88 199 TYR B N 1
ATOM 5585 C CA . TYR B 1 199 ? 5.695 28.109 0.655 1 85.88 199 TYR B CA 1
ATOM 5586 C C . TYR B 1 199 ? 5.836 27.391 -0.679 1 85.88 199 TYR B C 1
ATOM 5588 O O . TYR B 1 199 ? 5.395 26.25 -0.822 1 85.88 199 TYR B O 1
ATOM 5596 N N . ALA B 1 200 ? 6.367 28.078 -1.634 1 87.62 200 ALA B N 1
ATOM 5597 C CA . ALA B 1 200 ? 6.594 27.438 -2.926 1 87.62 200 ALA B CA 1
ATOM 5598 C C . ALA B 1 200 ? 7.5 26.219 -2.781 1 87.62 200 ALA B C 1
ATOM 5600 O O . ALA B 1 200 ? 7.254 25.172 -3.398 1 87.62 200 ALA B O 1
ATOM 5601 N N . VAL B 1 201 ? 8.539 26.328 -1.977 1 91.88 201 VAL B N 1
ATOM 5602 C CA . VAL B 1 201 ? 9.461 25.219 -1.747 1 91.88 201 VAL B CA 1
ATOM 5603 C C . VAL B 1 201 ? 8.742 24.109 -0.998 1 91.88 201 VAL B C 1
ATOM 5605 O O . VAL B 1 201 ? 8.914 22.922 -1.312 1 91.88 201 VAL B O 1
ATOM 5608 N N . MET B 1 202 ? 7.98 24.469 -0.034 1 91.19 202 MET B N 1
ATOM 5609 C CA . MET B 1 202 ? 7.219 23.5 0.743 1 91.19 202 MET B CA 1
ATOM 5610 C C . MET B 1 202 ? 6.273 22.703 -0.155 1 91.19 202 MET B C 1
ATOM 5612 O O . MET B 1 202 ? 6.156 21.484 -0.018 1 91.19 202 MET B O 1
ATOM 5616 N N . GLU B 1 203 ? 5.633 23.391 -1.068 1 84.06 203 GLU B N 1
ATOM 5617 C CA . GLU B 1 203 ? 4.723 22.734 -2.004 1 84.06 203 GLU B CA 1
ATOM 5618 C C . GLU B 1 203 ? 5.477 21.781 -2.922 1 84.06 203 GLU B C 1
ATOM 5620 O O . GLU B 1 203 ? 5 20.672 -3.201 1 84.06 203 GLU B O 1
ATOM 5625 N N . ALA B 1 204 ? 6.547 22.234 -3.334 1 89.25 204 ALA B N 1
ATOM 5626 C CA . ALA B 1 204 ? 7.367 21.375 -4.18 1 89.25 204 ALA B CA 1
ATOM 5627 C C . ALA B 1 204 ? 7.797 20.109 -3.43 1 89.25 204 ALA B C 1
ATOM 5629 O O . ALA B 1 204 ? 7.754 19.016 -3.977 1 89.25 204 ALA B O 1
ATOM 5630 N N . ALA B 1 205 ? 8.219 20.328 -2.205 1 91.5 205 ALA B N 1
ATOM 5631 C CA . ALA B 1 205 ? 8.648 19.203 -1.387 1 91.5 205 ALA B CA 1
ATOM 5632 C C . ALA B 1 205 ? 7.496 18.234 -1.155 1 91.5 205 ALA B C 1
ATOM 5634 O O . ALA B 1 205 ? 7.676 17.016 -1.239 1 91.5 205 ALA B O 1
ATOM 5635 N N . ALA B 1 206 ? 6.355 18.734 -0.894 1 89.38 206 ALA B N 1
ATOM 5636 C CA . ALA B 1 206 ? 5.172 17.906 -0.68 1 89.38 206 ALA B CA 1
ATOM 5637 C C . ALA B 1 206 ? 4.816 17.125 -1.94 1 89.38 206 ALA B C 1
ATOM 5639 O O . ALA B 1 206 ? 4.461 15.945 -1.868 1 89.38 206 ALA B O 1
ATOM 5640 N N . ASP B 1 207 ? 4.902 17.766 -3.01 1 86.06 207 ASP B N 1
ATOM 5641 C CA . ASP B 1 207 ? 4.613 17.109 -4.281 1 86.06 207 ASP B CA 1
ATOM 5642 C C . ASP B 1 207 ? 5.609 15.984 -4.555 1 86.06 207 ASP B C 1
ATOM 5644 O O . ASP B 1 207 ? 5.223 14.898 -4.992 1 86.06 207 ASP B O 1
ATOM 5648 N N . ARG B 1 208 ? 6.848 16.328 -4.285 1 90.88 208 ARG B N 1
ATOM 5649 C CA . ARG B 1 208 ? 7.871 15.297 -4.48 1 90.88 208 ARG B CA 1
ATOM 5650 C C . ARG B 1 208 ? 7.598 14.078 -3.602 1 90.88 208 ARG B C 1
ATOM 5652 O O . ARG B 1 208 ? 7.777 12.945 -4.039 1 90.88 208 ARG B O 1
ATOM 5659 N N . ALA B 1 209 ? 7.266 14.328 -2.418 1 90.75 209 ALA B N 1
ATOM 5660 C CA . ALA B 1 209 ? 6.973 13.219 -1.51 1 90.75 209 ALA B CA 1
ATOM 5661 C C . ALA B 1 209 ? 5.875 12.328 -2.074 1 90.75 209 ALA B C 1
ATOM 5663 O O . ALA B 1 209 ? 6.004 11.102 -2.07 1 90.75 209 ALA B O 1
ATOM 5664 N N . GLN B 1 210 ? 4.848 12.93 -2.627 1 87.31 210 GLN B N 1
ATOM 5665 C CA . GLN B 1 210 ? 3.744 12.164 -3.195 1 87.31 210 GLN B CA 1
ATOM 5666 C C . GLN B 1 210 ? 4.188 11.414 -4.445 1 87.31 210 GLN B C 1
ATOM 5668 O O . GLN B 1 210 ? 3.807 10.258 -4.648 1 87.31 210 GLN B O 1
ATOM 5673 N N . MET B 1 211 ? 4.949 12.07 -5.223 1 86.19 211 MET B N 1
ATOM 5674 C CA . MET B 1 211 ? 5.453 11.422 -6.43 1 86.19 211 MET B CA 1
ATOM 5675 C C . MET B 1 211 ? 6.266 10.172 -6.082 1 86.19 211 MET B C 1
ATOM 5677 O O . MET B 1 211 ? 6.07 9.117 -6.68 1 86.19 211 MET B O 1
ATOM 5681 N N . HIS B 1 212 ? 7.133 10.336 -5.137 1 91.5 212 HIS B N 1
ATOM 5682 C CA . HIS B 1 212 ? 7.969 9.211 -4.734 1 91.5 212 HIS B CA 1
ATOM 5683 C C . HIS B 1 212 ? 7.129 8.094 -4.117 1 91.5 212 HIS B C 1
ATOM 5685 O O . HIS B 1 212 ? 7.438 6.914 -4.289 1 91.5 212 HIS B O 1
ATOM 5691 N N . ASP B 1 213 ? 6.074 8.414 -3.41 1 89.44 213 ASP B N 1
ATOM 5692 C CA . ASP B 1 213 ? 5.168 7.398 -2.891 1 89.44 213 ASP B CA 1
ATOM 5693 C C . ASP B 1 213 ? 4.527 6.598 -4.023 1 89.44 213 ASP B C 1
ATOM 5695 O O . ASP B 1 213 ? 4.453 5.371 -3.961 1 89.44 213 ASP B O 1
ATOM 5699 N N . ILE B 1 214 ? 4.09 7.32 -5.035 1 86.38 214 ILE B N 1
ATOM 5700 C CA . ILE B 1 214 ? 3.418 6.688 -6.164 1 86.38 214 ILE B CA 1
ATOM 5701 C C . ILE B 1 214 ? 4.395 5.777 -6.902 1 86.38 214 ILE B C 1
ATOM 5703 O O . ILE B 1 214 ? 4.086 4.613 -7.168 1 86.38 214 ILE B O 1
ATOM 5707 N N . ILE B 1 215 ? 5.555 6.262 -7.184 1 87.88 215 ILE B N 1
ATOM 5708 C CA . ILE B 1 215 ? 6.551 5.492 -7.922 1 87.88 215 ILE B CA 1
ATOM 5709 C C . ILE B 1 215 ? 7.023 4.312 -7.078 1 87.88 215 ILE B C 1
ATOM 5711 O O . ILE B 1 215 ? 7.25 3.219 -7.602 1 87.88 215 ILE B O 1
ATOM 5715 N N . GLY B 1 216 ? 7.199 4.566 -5.801 1 92 216 GLY B N 1
ATOM 5716 C CA . GLY B 1 216 ? 7.566 3.469 -4.922 1 92 216 GLY B CA 1
ATOM 5717 C C . GLY B 1 216 ? 6.578 2.32 -4.957 1 92 216 GLY B C 1
ATOM 5718 O O . GLY B 1 216 ? 6.973 1.154 -5 1 92 216 GLY B O 1
ATOM 5719 N N . ALA B 1 217 ? 5.309 2.664 -4.984 1 90.69 217 ALA B N 1
ATOM 5720 C CA . ALA B 1 217 ? 4.27 1.639 -5.059 1 90.69 217 ALA B CA 1
ATOM 5721 C C . ALA B 1 217 ? 4.34 0.882 -6.383 1 90.69 217 ALA B C 1
ATOM 5723 O O . ALA B 1 217 ? 4.168 -0.339 -6.414 1 90.69 217 ALA B O 1
ATOM 5724 N N . GLN B 1 218 ? 4.582 1.627 -7.418 1 89 218 GLN B N 1
ATOM 5725 C CA . GLN B 1 218 ? 4.699 1.011 -8.734 1 89 218 GLN B CA 1
ATOM 5726 C C . GLN B 1 218 ? 5.859 0.024 -8.781 1 89 218 GLN B C 1
ATOM 5728 O O . GLN B 1 218 ? 5.711 -1.099 -9.266 1 89 218 GLN B O 1
ATOM 5733 N N . ARG B 1 219 ? 6.938 0.449 -8.281 1 91.44 219 ARG B N 1
ATOM 5734 C CA . ARG B 1 219 ? 8.125 -0.396 -8.32 1 91.44 219 ARG B CA 1
ATOM 5735 C C . ARG B 1 219 ? 7.957 -1.616 -7.422 1 91.44 219 ARG B C 1
ATOM 5737 O O . ARG B 1 219 ? 8.414 -2.711 -7.758 1 91.44 219 ARG B O 1
ATOM 5744 N N . ASN B 1 220 ? 7.363 -1.423 -6.305 1 93.19 220 ASN B N 1
ATOM 5745 C CA . ASN B 1 220 ? 7.07 -2.547 -5.418 1 93.19 220 ASN B CA 1
ATOM 5746 C C . ASN B 1 220 ? 6.172 -3.574 -6.098 1 93.19 220 ASN B C 1
ATOM 5748 O O . ASN B 1 220 ? 6.371 -4.781 -5.941 1 93.19 220 ASN B O 1
ATOM 5752 N N . ASN B 1 221 ? 5.203 -3.043 -6.805 1 92.06 221 ASN B N 1
ATOM 5753 C CA . ASN B 1 221 ? 4.332 -3.934 -7.562 1 92.06 221 ASN B CA 1
ATOM 5754 C C . ASN B 1 221 ? 5.105 -4.707 -8.625 1 92.06 221 ASN B C 1
ATOM 5756 O O . ASN B 1 221 ? 4.863 -5.898 -8.836 1 92.06 221 ASN B O 1
ATOM 5760 N N . TRP B 1 222 ? 6.031 -4.051 -9.305 1 92.25 222 TRP B N 1
ATOM 5761 C CA . TRP B 1 222 ? 6.887 -4.715 -10.289 1 92.25 222 TRP B CA 1
ATOM 5762 C C . TRP B 1 222 ? 7.621 -5.891 -9.656 1 92.25 222 TRP B C 1
ATOM 5764 O O . TRP B 1 222 ? 7.715 -6.965 -10.258 1 92.25 222 TRP B O 1
ATOM 5774 N N . ASN B 1 223 ? 8.109 -5.641 -8.484 1 94.69 223 ASN B N 1
ATOM 5775 C CA . ASN B 1 223 ? 8.852 -6.703 -7.824 1 94.69 223 ASN B CA 1
ATOM 5776 C C . ASN B 1 223 ? 7.977 -7.922 -7.559 1 94.69 223 ASN B C 1
ATOM 5778 O O . ASN B 1 223 ? 8.375 -9.055 -7.84 1 94.69 223 ASN B O 1
ATOM 5782 N N . HIS B 1 224 ? 6.812 -7.699 -7.105 1 93.06 224 HIS B N 1
ATOM 5783 C CA . HIS B 1 224 ? 5.91 -8.789 -6.766 1 93.06 224 HIS B CA 1
ATOM 5784 C C . HIS B 1 224 ? 5.438 -9.523 -8.016 1 93.06 224 HIS B C 1
ATOM 5786 O O . HIS B 1 224 ? 5.449 -10.758 -8.055 1 93.06 224 HIS B O 1
ATOM 5792 N N . LEU B 1 225 ? 5.035 -8.773 -8.984 1 93.06 225 LEU B N 1
ATOM 5793 C CA . LEU B 1 225 ? 4.461 -9.367 -10.188 1 93.06 225 LEU B CA 1
ATOM 5794 C C . LEU B 1 225 ? 5.52 -10.148 -10.961 1 93.06 225 LEU B C 1
ATOM 5796 O O . LEU B 1 225 ? 5.281 -11.281 -11.391 1 93.06 225 LEU B O 1
ATOM 5800 N N . LEU B 1 226 ? 6.68 -9.602 -11.078 1 93.94 226 LEU B N 1
ATOM 5801 C CA . LEU B 1 226 ? 7.723 -10.242 -11.875 1 93.94 226 LEU B CA 1
ATOM 5802 C C . LEU B 1 226 ? 8.336 -11.414 -11.117 1 93.94 226 LEU B C 1
ATOM 5804 O O . LEU B 1 226 ? 8.719 -12.422 -11.719 1 93.94 226 LEU B O 1
ATOM 5808 N N . LEU B 1 227 ? 8.453 -11.289 -9.742 1 95.06 227 LEU B N 1
ATOM 5809 C CA . LEU B 1 227 ? 8.891 -12.422 -8.938 1 95.06 227 LEU B CA 1
ATOM 5810 C C . LEU B 1 227 ? 8.008 -13.641 -9.188 1 95.06 227 LEU B C 1
ATOM 5812 O O . LEU B 1 227 ? 8.516 -14.727 -9.477 1 95.06 227 LEU B O 1
ATOM 5816 N N . ASN B 1 228 ? 6.742 -13.422 -9.141 1 91.38 228 ASN B N 1
ATOM 5817 C CA . ASN B 1 228 ? 5.801 -14.523 -9.281 1 91.38 228 ASN B CA 1
ATOM 5818 C C . ASN B 1 228 ? 5.766 -15.055 -10.711 1 91.38 228 ASN B C 1
ATOM 5820 O O . ASN B 1 228 ? 5.68 -16.266 -10.93 1 91.38 228 ASN B O 1
ATOM 5824 N N . SER B 1 229 ? 5.852 -14.172 -11.672 1 93.38 229 SER B N 1
ATOM 5825 C CA . SER B 1 229 ? 5.875 -14.586 -13.07 1 93.38 229 SER B CA 1
ATOM 5826 C C . SER B 1 229 ? 7.102 -15.438 -13.375 1 93.38 229 SER B C 1
ATOM 5828 O O . SER B 1 229 ? 6.992 -16.484 -14 1 93.38 229 SER B O 1
ATOM 5830 N N . LEU B 1 230 ? 8.211 -14.984 -12.93 1 94.81 230 LEU B N 1
ATOM 5831 C CA . LEU B 1 230 ? 9.461 -15.68 -13.195 1 94.81 230 LEU B CA 1
ATOM 5832 C C . LEU B 1 230 ? 9.484 -17.047 -12.516 1 94.81 230 LEU B C 1
ATOM 5834 O O . LEU B 1 230 ? 9.883 -18.031 -13.133 1 94.81 230 LEU B O 1
ATOM 5838 N N . ASN B 1 231 ? 9.039 -17.047 -11.281 1 94.31 231 ASN B N 1
ATOM 5839 C CA . ASN B 1 231 ? 8.977 -18.328 -10.586 1 94.31 231 ASN B CA 1
ATOM 5840 C C . ASN B 1 231 ? 8.023 -19.297 -11.281 1 94.31 231 ASN B C 1
ATOM 5842 O O . ASN B 1 231 ? 8.328 -20.484 -11.43 1 94.31 231 ASN B O 1
ATOM 5846 N N . ALA B 1 232 ? 6.898 -18.75 -11.711 1 92.19 232 ALA B N 1
ATOM 5847 C CA . ALA B 1 232 ? 5.93 -19.609 -12.398 1 92.19 232 ALA B CA 1
ATOM 5848 C C . ALA B 1 232 ? 6.496 -20.141 -13.711 1 92.19 232 ALA B C 1
ATOM 5850 O O . ALA B 1 232 ? 6.328 -21.312 -14.031 1 92.19 232 ALA B O 1
ATOM 5851 N N . MET B 1 233 ? 7.203 -19.375 -14.438 1 93.25 233 MET B N 1
ATOM 5852 C CA . MET B 1 233 ? 7.762 -19.781 -15.727 1 93.25 233 MET B CA 1
ATOM 5853 C C . MET B 1 233 ? 8.859 -20.828 -15.539 1 93.25 233 MET B C 1
ATOM 5855 O O . MET B 1 233 ? 8.859 -21.859 -16.203 1 93.25 233 MET B O 1
ATOM 5859 N N . THR B 1 234 ? 9.711 -20.578 -14.594 1 95.94 234 THR B N 1
ATOM 5860 C CA . THR B 1 234 ? 10.836 -21.484 -14.422 1 95.94 234 THR B CA 1
ATOM 5861 C C . THR B 1 234 ? 10.375 -22.828 -13.859 1 95.94 234 THR B C 1
ATOM 5863 O O . THR B 1 234 ? 10.836 -23.891 -14.305 1 95.94 234 THR B O 1
ATOM 5866 N N . LEU B 1 235 ? 9.445 -22.781 -12.875 1 92.75 235 LEU B N 1
ATOM 5867 C CA . LEU B 1 235 ? 8.922 -24.031 -12.32 1 92.75 235 LEU B CA 1
ATOM 5868 C C . LEU B 1 235 ? 8.148 -24.812 -13.375 1 92.75 235 LEU B C 1
ATOM 5870 O O . LEU B 1 235 ? 8.312 -26.031 -13.484 1 92.75 235 LEU B O 1
ATOM 5874 N N . THR B 1 236 ? 7.336 -24.109 -14.164 1 92.69 236 THR B N 1
ATOM 5875 C CA . THR B 1 236 ? 6.578 -24.766 -15.227 1 92.69 236 THR B CA 1
ATOM 5876 C C . THR B 1 236 ? 7.52 -25.344 -16.281 1 92.69 236 THR B C 1
ATOM 5878 O O . THR B 1 236 ? 7.305 -26.453 -16.766 1 92.69 236 THR B O 1
ATOM 5881 N N . ALA B 1 237 ? 8.539 -24.594 -16.594 1 95.62 237 ALA B N 1
ATOM 5882 C CA . ALA B 1 237 ? 9.523 -25.078 -17.562 1 95.62 237 ALA B CA 1
ATOM 5883 C C . ALA B 1 237 ? 10.227 -26.344 -17.047 1 95.62 237 ALA B C 1
ATOM 5885 O O . ALA B 1 237 ? 10.461 -27.281 -17.812 1 95.62 237 ALA B O 1
ATOM 5886 N N . SER B 1 238 ? 10.555 -26.359 -15.773 1 94.5 238 SER B N 1
ATOM 5887 C CA . SER B 1 238 ? 11.188 -27.516 -15.141 1 94.5 238 SER B CA 1
ATOM 5888 C C . SER B 1 238 ? 10.281 -28.75 -15.219 1 94.5 238 SER B C 1
ATOM 5890 O O . SER B 1 238 ? 10.734 -29.828 -15.594 1 94.5 238 SER B O 1
ATOM 5892 N N . VAL B 1 239 ? 9.016 -28.594 -14.922 1 90.38 239 VAL B N 1
ATOM 5893 C CA . VAL B 1 239 ? 8.047 -29.672 -14.969 1 90.38 239 VAL B CA 1
ATOM 5894 C C . VAL B 1 239 ? 7.879 -30.156 -16.406 1 90.38 239 VAL B C 1
ATOM 5896 O O . VAL B 1 239 ? 7.844 -31.359 -16.672 1 90.38 239 VAL B O 1
ATOM 5899 N N . ALA B 1 240 ? 7.82 -29.234 -17.359 1 91.56 240 ALA B N 1
ATOM 5900 C CA . ALA B 1 240 ? 7.688 -29.594 -18.766 1 91.56 240 ALA B CA 1
ATOM 5901 C C . ALA B 1 240 ? 8.883 -30.422 -19.25 1 91.56 240 ALA B C 1
ATOM 5903 O O . ALA B 1 240 ? 8.711 -31.375 -20 1 91.56 240 ALA B O 1
ATOM 5904 N N . ALA B 1 241 ? 10.031 -30.047 -18.812 1 93.06 241 ALA B N 1
ATOM 5905 C CA . ALA B 1 241 ? 11.219 -30.828 -19.156 1 93.06 241 ALA B CA 1
ATOM 5906 C C . ALA B 1 241 ? 11.133 -32.25 -18.594 1 93.06 241 ALA B C 1
ATOM 5908 O O . ALA B 1 241 ? 11.477 -33.219 -19.266 1 93.06 241 ALA B O 1
ATOM 5909 N N . GLY B 1 242 ? 10.711 -32.375 -17.344 1 89.5 242 GLY B N 1
ATOM 5910 C CA . GLY B 1 242 ? 10.508 -33.688 -16.75 1 89.5 242 GLY B CA 1
ATOM 5911 C C . GLY B 1 242 ? 9.477 -34.5 -17.484 1 89.5 242 GLY B C 1
ATOM 5912 O O . GLY B 1 242 ? 9.68 -35.719 -17.672 1 89.5 242 GLY B O 1
ATOM 5913 N N . LEU B 1 243 ? 8.422 -33.875 -17.922 1 85.69 243 LEU B N 1
ATOM 5914 C CA . LEU B 1 243 ? 7.395 -34.594 -18.672 1 85.69 243 LEU B CA 1
ATOM 5915 C C . LEU B 1 243 ? 7.93 -35.031 -20.031 1 85.69 243 LEU B C 1
ATOM 5917 O O . LEU B 1 243 ? 7.625 -36.156 -20.484 1 85.69 243 LEU B O 1
ATOM 5921 N N . ALA B 1 244 ? 8.695 -34.188 -20.625 1 90.12 244 ALA B N 1
ATOM 5922 C CA . ALA B 1 244 ? 9.305 -34.562 -21.906 1 90.12 244 ALA B CA 1
ATOM 5923 C C . ALA B 1 244 ? 10.172 -35.812 -21.75 1 90.12 244 ALA B C 1
ATOM 5925 O O . ALA B 1 244 ? 10.117 -36.719 -22.578 1 90.12 244 ALA B O 1
ATOM 5926 N N . ALA B 1 245 ? 10.859 -35.875 -20.672 1 87.06 245 ALA B N 1
ATOM 5927 C CA . ALA B 1 245 ? 11.766 -37 -20.422 1 87.06 245 ALA B CA 1
ATOM 5928 C C . ALA B 1 245 ? 10.984 -38.281 -20.109 1 87.06 245 ALA B C 1
ATOM 5930 O O . ALA B 1 245 ? 11.453 -39.375 -20.391 1 87.06 245 ALA B O 1
ATOM 5931 N N . ALA B 1 246 ? 9.867 -38.125 -19.516 1 81.44 246 ALA B N 1
ATOM 5932 C CA . ALA B 1 246 ? 9.055 -39.281 -19.125 1 81.44 246 ALA B CA 1
ATOM 5933 C C . ALA B 1 246 ? 8.352 -39.906 -20.312 1 81.44 246 ALA B C 1
ATOM 5935 O O . ALA B 1 246 ? 7.871 -41.031 -20.25 1 81.44 246 ALA B O 1
ATOM 5936 N N . ILE B 1 247 ? 8.227 -39.156 -21.438 1 81.69 247 ILE B N 1
ATOM 5937 C CA . ILE B 1 247 ? 7.586 -39.656 -22.641 1 81.69 247 ILE B CA 1
ATOM 5938 C C . ILE B 1 247 ? 8.617 -40.344 -23.531 1 81.69 247 ILE B C 1
ATOM 5940 O O . ILE B 1 247 ? 9.609 -39.75 -23.922 1 81.69 247 ILE B O 1
ATOM 5944 N N . PRO B 1 248 ? 8.516 -41.688 -23.672 1 77.19 248 PRO B N 1
ATOM 5945 C CA . PRO B 1 248 ? 9.477 -42.438 -24.484 1 77.19 248 PRO B CA 1
ATOM 5946 C C . PRO B 1 248 ? 9.656 -41.875 -25.875 1 77.19 248 PRO B C 1
ATOM 5948 O O . PRO B 1 248 ? 8.695 -41.375 -26.484 1 77.19 248 PRO B O 1
ATOM 5951 N N . LEU B 1 249 ? 11.008 -41.688 -26.359 1 69.38 249 LEU B N 1
ATOM 5952 C CA . LEU B 1 249 ? 11.383 -41.156 -27.656 1 69.38 249 LEU B CA 1
ATOM 5953 C C . LEU B 1 249 ? 10.859 -42.031 -28.797 1 69.38 249 LEU B C 1
ATOM 5955 O O . LEU B 1 249 ? 10.719 -41.562 -29.922 1 69.38 249 LEU B O 1
ATOM 5959 N N . GLY B 1 250 ? 10.422 -43.188 -28.5 1 55.66 250 GLY B N 1
ATOM 5960 C CA . GLY B 1 250 ? 10.047 -44.062 -29.609 1 55.66 250 GLY B CA 1
ATOM 5961 C C . GLY B 1 250 ? 9.25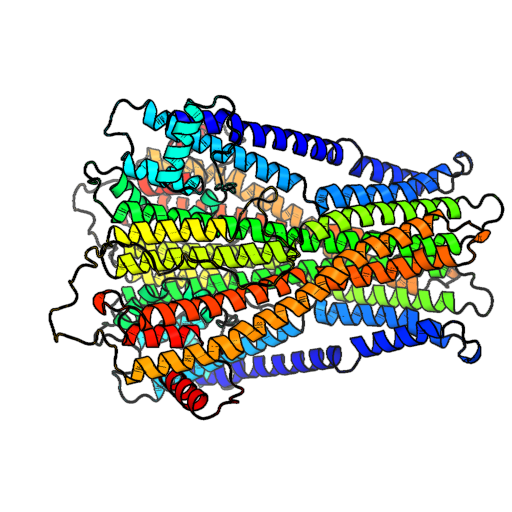8 -43.344 -30.688 1 55.66 250 GLY B C 1
ATOM 5962 O O . GLY B 1 250 ? 9.047 -42.125 -30.609 1 55.66 250 GLY B O 1
ATOM 5963 N N . GLN B 1 251 ? 8.789 -44.062 -31.703 1 49.88 251 GLN B N 1
ATOM 5964 C CA . GLN B 1 251 ? 8.148 -43.5 -32.906 1 49.88 251 GLN B CA 1
ATOM 5965 C C . GLN B 1 251 ? 7.469 -42.156 -32.562 1 49.88 251 GLN B C 1
ATOM 5967 O O . GLN B 1 251 ? 7.434 -41.75 -31.422 1 49.88 251 GLN B O 1
ATOM 5972 N N . TRP B 1 252 ? 6.176 -41.812 -32.969 1 48.91 252 TRP B N 1
ATOM 5973 C CA . TRP B 1 252 ? 5.301 -40.656 -33.188 1 48.91 252 TRP B CA 1
ATOM 5974 C C . TRP B 1 252 ? 4.996 -39.969 -31.844 1 48.91 252 TRP B C 1
ATOM 5976 O O . TRP B 1 252 ? 3.873 -39.531 -31.625 1 48.91 252 TRP B O 1
ATOM 5986 N N . SER B 1 253 ? 6.129 -39.844 -30.797 1 62.66 253 SER B N 1
ATOM 5987 C CA . SER B 1 253 ? 5.531 -39.344 -29.578 1 62.66 253 SER B CA 1
ATOM 5988 C C . SER B 1 253 ? 5.582 -37.812 -29.547 1 62.66 253 SER B C 1
ATOM 5990 O O . SER B 1 253 ? 6.57 -37.219 -29.094 1 62.66 253 SER B O 1
ATOM 5992 N N . PRO B 1 254 ? 4.777 -37.188 -30.344 1 75.31 254 PRO B N 1
ATOM 5993 C CA . PRO B 1 254 ? 4.711 -35.75 -30.453 1 75.31 254 PRO B CA 1
ATOM 5994 C C . PRO B 1 254 ? 4.734 -35.031 -29.109 1 75.31 254 PRO B C 1
ATOM 5996 O O . PRO B 1 254 ? 5.164 -33.875 -29.016 1 75.31 254 PRO B O 1
ATOM 5999 N N . GLY B 1 255 ? 4.508 -35.812 -28.141 1 84.25 255 GLY B N 1
ATOM 6000 C CA . GLY B 1 255 ? 4.461 -35.25 -26.812 1 84.25 255 GLY B CA 1
ATOM 6001 C C . GLY B 1 255 ? 5.824 -34.844 -26.281 1 84.25 255 GLY B C 1
ATOM 6002 O O . GLY B 1 255 ? 5.973 -33.75 -25.688 1 84.25 255 GLY B O 1
ATOM 6003 N N . HIS B 1 256 ? 6.797 -35.562 -26.594 1 87.62 256 HIS B N 1
ATOM 6004 C CA . HIS B 1 256 ? 8.156 -35.281 -26.156 1 87.62 256 HIS B CA 1
ATOM 6005 C C . HIS B 1 256 ? 8.656 -33.938 -26.734 1 87.62 256 HIS B C 1
ATOM 6007 O O . HIS B 1 256 ? 9.109 -33.094 -25.984 1 87.62 256 HIS B O 1
ATOM 6013 N N . GLY B 1 257 ? 8.516 -33.781 -28.016 1 87.94 257 GLY B N 1
ATOM 6014 C CA . GLY B 1 257 ? 8.984 -32.594 -28.688 1 87.94 257 GLY B CA 1
ATOM 6015 C C . GLY B 1 257 ? 8.258 -31.328 -28.219 1 87.94 257 GLY B C 1
ATOM 6016 O O . GLY B 1 257 ? 8.875 -30.281 -28.047 1 87.94 257 GLY B O 1
ATOM 6017 N N . VAL B 1 258 ? 6.992 -31.484 -28.031 1 92.06 258 VAL B N 1
ATOM 6018 C CA . VAL B 1 258 ? 6.156 -30.344 -27.688 1 92.06 258 VAL B CA 1
ATOM 6019 C C . VAL B 1 258 ? 6.527 -29.844 -26.297 1 92.06 258 VAL B C 1
ATOM 6021 O O . VAL B 1 258 ? 6.656 -28.625 -26.078 1 92.06 258 VAL B O 1
ATOM 6024 N N . PHE B 1 259 ? 6.723 -30.703 -25.344 1 92.44 259 PHE B N 1
ATOM 6025 C CA . PHE B 1 259 ? 7.082 -30.297 -23.984 1 92.44 259 PHE B CA 1
ATOM 6026 C C . PHE B 1 259 ? 8.508 -29.766 -23.938 1 92.44 259 PHE B C 1
ATOM 6028 O O . PHE B 1 259 ? 8.805 -28.828 -23.188 1 92.44 259 PHE B O 1
ATOM 6035 N N . LYS B 1 260 ? 9.367 -30.328 -24.734 1 92.5 260 LYS B N 1
ATOM 6036 C CA . LYS B 1 260 ? 10.742 -29.844 -24.844 1 92.5 260 LYS B CA 1
ATOM 6037 C C . LYS B 1 260 ? 10.789 -28.406 -25.328 1 92.5 260 LYS B C 1
ATOM 6039 O O . LYS B 1 260 ? 11.438 -27.562 -24.719 1 92.5 260 LYS B O 1
ATOM 6044 N N . VAL B 1 261 ? 10.102 -28.109 -26.406 1 93.06 261 VAL B N 1
ATOM 6045 C CA . VAL B 1 261 ? 10.086 -26.781 -26.984 1 93.06 261 VAL B CA 1
ATOM 6046 C C . VAL B 1 261 ? 9.453 -25.797 -26.016 1 93.06 261 VAL B C 1
ATOM 6048 O O . VAL B 1 261 ? 9.938 -24.672 -25.859 1 93.06 261 VAL B O 1
ATOM 6051 N N . SER B 1 262 ? 8.414 -26.219 -25.406 1 94.69 262 SER B N 1
ATOM 6052 C CA . SER B 1 262 ? 7.75 -25.359 -24.422 1 94.69 262 SER B CA 1
ATOM 6053 C C . SER B 1 262 ? 8.688 -25 -23.266 1 94.69 262 SER B C 1
ATOM 6055 O O . SER B 1 262 ? 8.734 -23.859 -22.828 1 94.69 262 SER B O 1
ATOM 6057 N N . SER B 1 263 ? 9.359 -25.922 -22.797 1 95.81 263 SER B N 1
ATOM 6058 C CA . SER B 1 263 ? 10.32 -25.703 -21.719 1 95.81 263 SER B CA 1
ATOM 6059 C C . SER B 1 263 ? 11.398 -24.719 -22.141 1 95.81 263 SER B C 1
ATOM 6061 O O . SER B 1 263 ? 11.656 -23.734 -21.438 1 95.81 263 SER B O 1
ATOM 6063 N N . ALA B 1 264 ? 11.969 -24.906 -23.297 1 95.25 264 ALA B N 1
ATOM 6064 C CA . ALA B 1 264 ? 13.016 -24.016 -23.797 1 95.25 264 ALA B CA 1
ATOM 6065 C C . ALA B 1 264 ? 12.492 -22.594 -23.953 1 95.25 264 ALA B C 1
ATOM 6067 O O . ALA B 1 264 ? 13.188 -21.641 -23.625 1 95.25 264 ALA B O 1
ATOM 6068 N N . LEU B 1 265 ? 11.289 -22.516 -24.453 1 94.62 265 LEU B N 1
ATOM 6069 C CA . LEU B 1 265 ? 10.68 -21.219 -24.672 1 94.62 265 LEU B CA 1
ATOM 6070 C C . LEU B 1 265 ? 10.477 -20.484 -23.359 1 94.62 265 LEU B C 1
ATOM 6072 O O . LEU B 1 265 ? 10.844 -19.312 -23.234 1 94.62 265 LEU B O 1
ATOM 6076 N N . LEU B 1 266 ? 9.945 -21.172 -22.391 1 96.31 266 LEU B N 1
ATOM 6077 C CA . LEU B 1 266 ? 9.688 -20.562 -21.094 1 96.31 266 LEU B CA 1
ATOM 6078 C C . LEU B 1 266 ? 10.984 -20.125 -20.438 1 96.31 266 LEU B C 1
ATOM 6080 O O . LEU B 1 266 ? 11.086 -19.016 -19.922 1 96.31 266 LEU B O 1
ATOM 6084 N N . TYR B 1 267 ? 11.984 -20.969 -20.531 1 96.25 267 TYR B N 1
ATOM 6085 C CA . TYR B 1 267 ? 13.281 -20.625 -19.953 1 96.25 267 TYR B CA 1
ATOM 6086 C C . TYR B 1 267 ? 13.906 -19.438 -20.656 1 96.25 267 TYR B C 1
ATOM 6088 O O . TYR B 1 267 ? 14.508 -18.562 -20.016 1 96.25 267 TYR B O 1
ATOM 6096 N N . SER B 1 268 ? 13.867 -19.422 -21.906 1 95.69 268 SER B N 1
ATOM 6097 C CA . SER B 1 268 ? 14.461 -18.312 -22.672 1 95.69 268 SER B CA 1
ATOM 6098 C C . SER B 1 268 ? 13.805 -16.984 -22.312 1 95.69 268 SER B C 1
ATOM 6100 O O . SER B 1 268 ? 14.5 -15.992 -22.078 1 95.69 268 SER B O 1
ATOM 6102 N N . ALA B 1 269 ? 12.484 -17.016 -22.297 1 95.69 269 ALA B N 1
ATOM 6103 C CA . ALA B 1 269 ? 11.773 -15.797 -21.906 1 95.69 269 ALA B CA 1
ATOM 6104 C C . ALA B 1 269 ? 12.133 -15.375 -20.484 1 95.69 269 ALA B C 1
ATOM 6106 O O . ALA B 1 269 ? 12.359 -14.195 -20.219 1 95.69 269 ALA B O 1
ATOM 6107 N N . ALA B 1 270 ? 12.156 -16.328 -19.578 1 96.81 270 ALA B N 1
ATOM 6108 C CA . ALA B 1 270 ? 12.508 -16.047 -18.188 1 96.81 270 ALA B CA 1
ATOM 6109 C C . ALA B 1 270 ? 13.914 -15.469 -18.094 1 96.81 270 ALA B C 1
ATOM 6111 O O . ALA B 1 270 ? 14.172 -14.578 -17.281 1 96.81 270 ALA B O 1
ATOM 6112 N N . THR B 1 271 ? 14.852 -15.977 -18.875 1 96.56 271 THR B N 1
ATOM 6113 C CA . THR B 1 271 ? 16.219 -15.477 -18.875 1 96.56 271 THR B CA 1
ATOM 6114 C C . THR B 1 271 ? 16.266 -14 -19.234 1 96.56 271 THR B C 1
ATOM 6116 O O . THR B 1 271 ? 16.875 -13.195 -18.531 1 96.56 271 THR B O 1
ATOM 6119 N N . VAL B 1 272 ? 15.641 -13.703 -20.297 1 94.69 272 VAL B N 1
ATOM 6120 C CA . VAL B 1 272 ? 15.625 -12.32 -20.766 1 94.69 272 VAL B CA 1
ATOM 6121 C C . VAL B 1 272 ? 14.984 -11.43 -19.703 1 94.69 272 VAL B C 1
ATOM 6123 O O . VAL B 1 272 ? 15.508 -10.359 -19.375 1 94.69 272 VAL B O 1
ATOM 6126 N N . MET B 1 273 ? 13.891 -11.859 -19.141 1 94.44 273 MET B N 1
ATOM 6127 C CA . MET B 1 273 ? 13.203 -11.07 -18.125 1 94.44 273 MET B CA 1
ATOM 6128 C C . MET B 1 273 ? 14.078 -10.891 -16.891 1 94.44 273 MET B C 1
ATOM 6130 O O . MET B 1 273 ? 14.109 -9.805 -16.297 1 94.44 273 MET B O 1
ATOM 6134 N N . LEU B 1 274 ? 14.766 -11.922 -16.562 1 95.62 274 LEU B N 1
ATOM 6135 C CA . LEU B 1 274 ? 15.656 -11.859 -15.406 1 95.62 274 LEU B CA 1
ATOM 6136 C C . LEU B 1 274 ? 16.766 -10.836 -15.633 1 95.62 274 LEU B C 1
ATOM 6138 O O . LEU B 1 274 ? 17.156 -10.117 -14.711 1 95.62 274 LEU B O 1
ATOM 6142 N N . LEU B 1 275 ? 17.281 -10.789 -16.844 1 94.5 275 LEU B N 1
ATOM 6143 C CA . LEU B 1 275 ? 18.312 -9.805 -17.156 1 94.5 275 LEU B CA 1
ATOM 6144 C C . LEU B 1 275 ? 17.797 -8.391 -16.938 1 94.5 275 LEU B C 1
ATOM 6146 O O . LEU B 1 275 ? 18.484 -7.539 -16.375 1 94.5 275 LEU B O 1
ATOM 6150 N N . VAL B 1 276 ? 16.594 -8.172 -17.328 1 92.31 276 VAL B N 1
ATOM 6151 C CA . VAL B 1 276 ? 15.984 -6.855 -17.188 1 92.31 276 VAL B CA 1
ATOM 6152 C C . VAL B 1 276 ? 15.727 -6.551 -15.711 1 92.31 276 VAL B C 1
ATOM 6154 O O . VAL B 1 276 ? 16.078 -5.48 -15.219 1 92.31 276 VAL B O 1
ATOM 6157 N N . VAL B 1 277 ? 15.133 -7.512 -14.93 1 94 277 VAL B N 1
ATOM 6158 C CA . VAL B 1 277 ? 14.797 -7.332 -13.523 1 94 277 VAL B CA 1
ATOM 6159 C C . VAL B 1 277 ? 16.078 -7.078 -12.719 1 94 277 VAL B C 1
ATOM 6161 O O . VAL B 1 277 ? 16.094 -6.23 -11.82 1 94 277 VAL B O 1
ATOM 6164 N N . ASN B 1 278 ? 17.094 -7.781 -13.07 1 93.88 278 ASN B N 1
ATOM 6165 C CA . ASN B 1 278 ? 18.344 -7.645 -12.344 1 93.88 278 ASN B CA 1
ATOM 6166 C C . ASN B 1 278 ? 19.047 -6.324 -12.664 1 93.88 278 ASN B C 1
ATOM 6168 O O . ASN B 1 278 ? 19.797 -5.805 -11.844 1 93.88 278 ASN B O 1
ATOM 6172 N N . LYS B 1 279 ? 18.828 -5.828 -13.773 1 90.25 279 LYS B N 1
ATOM 6173 C CA . LYS B 1 279 ? 19.375 -4.52 -14.117 1 90.25 279 LYS B CA 1
ATOM 6174 C C . LYS B 1 279 ? 18.641 -3.408 -13.375 1 90.25 279 LYS B C 1
ATOM 6176 O O . LYS B 1 279 ? 19.266 -2.459 -12.898 1 90.25 279 LYS B O 1
ATOM 6181 N N . ILE B 1 280 ? 17.391 -3.525 -13.242 1 89.75 280 ILE B N 1
ATOM 6182 C CA . ILE B 1 280 ? 16.562 -2.469 -12.672 1 89.75 280 ILE B CA 1
ATOM 6183 C C . ILE B 1 280 ? 16.469 -2.648 -11.164 1 89.75 280 ILE B C 1
ATOM 6185 O O . ILE B 1 280 ? 16.391 -1.669 -10.414 1 89.75 280 ILE B O 1
ATOM 6189 N N . GLN B 1 281 ? 16.531 -3.812 -10.625 1 93.94 281 GLN B N 1
ATOM 6190 C CA . GLN B 1 281 ? 16.391 -4.125 -9.211 1 93.94 281 GLN B CA 1
ATOM 6191 C C . GLN B 1 281 ? 15.18 -3.42 -8.609 1 93.94 281 GLN B C 1
ATOM 6193 O O . GLN B 1 281 ? 15.328 -2.498 -7.805 1 93.94 281 GLN B O 1
ATOM 6198 N N . PRO B 1 282 ? 13.945 -3.953 -8.859 1 93.31 282 PRO B N 1
ATOM 6199 C CA . PRO B 1 282 ? 12.727 -3.223 -8.484 1 93.31 282 PRO B CA 1
ATOM 6200 C C . PRO B 1 282 ? 12.602 -3.027 -6.977 1 93.31 282 PRO B C 1
ATOM 6202 O O . PRO B 1 282 ? 12.156 -1.968 -6.523 1 93.31 282 PRO B O 1
ATOM 6205 N N . SER B 1 283 ? 12.969 -4.004 -6.152 1 95.44 283 SER B N 1
ATOM 6206 C CA . SER B 1 283 ? 12.859 -3.854 -4.703 1 95.44 283 SER B CA 1
ATOM 6207 C C . SER B 1 283 ? 13.781 -2.752 -4.191 1 95.44 283 SER B C 1
ATOM 6209 O O . SER B 1 283 ? 13.43 -2.023 -3.262 1 95.44 283 SER B O 1
ATOM 6211 N N . GLN B 1 284 ? 14.977 -2.67 -4.773 1 94.5 284 GLN B N 1
ATOM 6212 C CA . GLN B 1 284 ? 15.906 -1.599 -4.418 1 94.5 284 GLN B CA 1
ATOM 6213 C C . GLN B 1 284 ? 15.344 -0.234 -4.805 1 94.5 284 GLN B C 1
ATOM 6215 O O . GLN B 1 284 ? 15.406 0.716 -4.023 1 94.5 284 GLN B O 1
ATOM 6220 N N . LEU B 1 285 ? 14.805 -0.156 -5.988 1 92.69 285 LEU B N 1
ATOM 6221 C CA . LEU B 1 285 ? 14.188 1.075 -6.477 1 92.69 285 LEU B CA 1
ATOM 6222 C C . LEU B 1 285 ? 13.055 1.513 -5.562 1 92.69 285 LEU B C 1
ATOM 6224 O O . LEU B 1 285 ? 12.906 2.703 -5.27 1 92.69 285 LEU B O 1
ATOM 6228 N N . ALA B 1 286 ? 12.25 0.589 -5.133 1 93.81 286 ALA B N 1
ATOM 6229 C CA . ALA B 1 286 ? 11.141 0.909 -4.23 1 93.81 286 ALA B CA 1
ATOM 6230 C C . ALA B 1 286 ? 11.664 1.503 -2.924 1 93.81 286 ALA B C 1
ATOM 6232 O O . ALA B 1 286 ? 11.094 2.465 -2.404 1 93.81 286 ALA B O 1
ATOM 6233 N N . GLU B 1 287 ? 12.734 0.948 -2.41 1 93.56 287 GLU B N 1
ATOM 6234 C CA . GLU B 1 287 ? 13.289 1.443 -1.155 1 93.56 287 GLU B CA 1
ATOM 6235 C C . GLU B 1 287 ? 13.875 2.844 -1.326 1 93.56 287 GLU B C 1
ATOM 6237 O O . GLU B 1 287 ? 13.766 3.68 -0.427 1 93.56 287 GLU B O 1
ATOM 6242 N N . GLU B 1 288 ? 14.531 3.105 -2.465 1 92.56 288 GLU B N 1
ATOM 6243 C CA . GLU B 1 288 ? 15.016 4.449 -2.773 1 92.56 288 GLU B CA 1
ATOM 6244 C C . GLU B 1 288 ? 13.875 5.465 -2.732 1 92.56 288 GLU B C 1
ATOM 6246 O O . GLU B 1 288 ? 14.016 6.535 -2.137 1 92.56 288 GLU B O 1
ATOM 6251 N N . GLN B 1 289 ? 12.781 5.082 -3.303 1 93.06 289 GLN B N 1
ATOM 6252 C CA . GLN B 1 289 ? 11.641 5.984 -3.365 1 93.06 289 GLN B CA 1
ATOM 6253 C C . GLN B 1 289 ? 11.023 6.184 -1.984 1 93.06 289 GLN B C 1
ATOM 6255 O O . GLN B 1 289 ? 10.57 7.281 -1.651 1 93.06 289 GLN B O 1
ATOM 6260 N N . ARG B 1 290 ? 10.969 5.113 -1.214 1 93.12 290 ARG B N 1
ATOM 6261 C CA . ARG B 1 290 ? 10.43 5.234 0.138 1 93.12 290 ARG B CA 1
ATOM 6262 C C . ARG B 1 290 ? 11.25 6.219 0.967 1 93.12 290 ARG B C 1
ATOM 6264 O O . ARG B 1 290 ? 10.695 7.062 1.673 1 93.12 290 ARG B O 1
ATOM 6271 N N . ASN B 1 291 ? 12.5 6.082 0.867 1 92.81 291 ASN B N 1
ATOM 6272 C CA . ASN B 1 291 ? 13.367 6.977 1.622 1 92.81 291 ASN B CA 1
ATOM 6273 C C . ASN B 1 291 ? 13.266 8.414 1.122 1 92.81 291 ASN B C 1
ATOM 6275 O O . ASN B 1 291 ? 13.273 9.359 1.918 1 92.81 291 ASN B O 1
ATOM 6279 N N . ALA B 1 292 ? 13.211 8.57 -0.156 1 93.31 292 ALA B N 1
ATOM 6280 C CA . ALA B 1 292 ? 13.039 9.906 -0.728 1 93.31 292 ALA B CA 1
ATOM 6281 C C . ALA B 1 292 ? 11.773 10.57 -0.201 1 93.31 292 ALA B C 1
ATOM 6283 O O . ALA B 1 292 ? 11.805 11.727 0.228 1 93.31 292 ALA B O 1
ATOM 6284 N N . ALA B 1 293 ? 10.688 9.828 -0.245 1 93.25 293 ALA B N 1
ATOM 6285 C CA . ALA B 1 293 ? 9.414 10.359 0.242 1 93.25 293 ALA B CA 1
ATOM 6286 C C . ALA B 1 293 ? 9.531 10.812 1.696 1 93.25 293 ALA B C 1
ATOM 6288 O O . ALA B 1 293 ? 9.055 11.891 2.057 1 93.25 293 ALA B O 1
ATOM 6289 N N . ARG B 1 294 ? 10.141 9.953 2.449 1 91.56 294 ARG B N 1
ATOM 6290 C CA . ARG B 1 294 ? 10.336 10.266 3.861 1 91.56 294 ARG B CA 1
ATOM 6291 C C . ARG B 1 294 ? 11.125 11.562 4.031 1 91.56 294 ARG B C 1
ATOM 6293 O O . ARG B 1 294 ? 10.758 12.414 4.832 1 91.56 294 ARG B O 1
ATOM 6300 N N . LEU B 1 295 ? 12.164 11.742 3.289 1 92.56 295 LEU B N 1
ATOM 6301 C CA . LEU B 1 295 ? 13.047 12.898 3.418 1 92.56 295 LEU B CA 1
ATOM 6302 C C . LEU B 1 295 ? 12.367 14.164 2.914 1 92.56 295 LEU B C 1
ATOM 6304 O O . LEU B 1 295 ? 12.547 15.242 3.486 1 92.56 295 LEU B O 1
ATOM 6308 N N . PHE B 1 296 ? 11.602 14.117 1.905 1 93.88 296 PHE B N 1
ATOM 6309 C CA . PHE B 1 296 ? 10.852 15.266 1.425 1 93.88 296 PHE B CA 1
ATOM 6310 C C . PHE B 1 296 ? 9.797 15.688 2.443 1 93.88 296 PHE B C 1
ATOM 6312 O O . PHE B 1 296 ? 9.562 16.891 2.643 1 93.88 296 PHE B O 1
ATOM 6319 N N . ARG B 1 297 ? 9.203 14.719 3.074 1 92 297 ARG B N 1
ATOM 6320 C CA . ARG B 1 297 ? 8.25 15.047 4.133 1 92 297 ARG B CA 1
ATOM 6321 C C . ARG B 1 297 ? 8.953 15.727 5.309 1 92 297 ARG B C 1
ATOM 6323 O O . ARG B 1 297 ? 8.398 16.641 5.918 1 92 297 ARG B O 1
ATOM 6330 N N . LYS B 1 298 ? 10.109 15.203 5.582 1 89.88 298 LYS B N 1
ATOM 6331 C CA . LYS B 1 298 ? 10.914 15.828 6.633 1 89.88 298 LYS B CA 1
ATOM 6332 C C . LYS B 1 298 ? 11.211 17.281 6.301 1 89.88 298 LYS B C 1
ATOM 6334 O O . LYS B 1 298 ? 11.156 18.156 7.176 1 89.88 298 LYS B O 1
ATOM 6339 N N . LEU B 1 299 ? 11.547 17.516 5.059 1 92.69 299 LEU B N 1
ATOM 6340 C CA . LEU B 1 299 ? 11.812 18.891 4.613 1 92.69 299 LEU B CA 1
ATOM 6341 C C . LEU B 1 299 ? 10.562 19.75 4.723 1 92.69 299 LEU B C 1
ATOM 6343 O O . LEU B 1 299 ? 10.633 20.891 5.176 1 92.69 299 LEU B O 1
ATOM 6347 N N . GLU B 1 300 ? 9.477 19.234 4.332 1 91 300 GLU B N 1
ATOM 6348 C CA . GLU B 1 300 ? 8.203 19.938 4.48 1 91 300 GLU B CA 1
ATOM 6349 C C . GLU B 1 300 ? 7.961 20.344 5.934 1 91 300 GLU B C 1
ATOM 6351 O O . GLU B 1 300 ? 7.605 21.484 6.219 1 91 300 GLU B O 1
ATOM 6356 N N . LYS B 1 301 ? 8.227 19.422 6.832 1 86.56 301 LYS B N 1
ATOM 6357 C CA . LYS B 1 301 ? 8.023 19.672 8.258 1 86.56 301 LYS B CA 1
ATOM 6358 C C . LYS B 1 301 ? 9 20.719 8.773 1 86.56 301 LYS B C 1
ATOM 6360 O O . LYS B 1 301 ? 8.633 21.547 9.602 1 86.56 301 LYS B O 1
ATOM 6365 N N . LYS B 1 302 ? 10.156 20.688 8.312 1 87.75 302 LYS B N 1
ATOM 6366 C CA . LYS B 1 302 ? 11.156 21.672 8.703 1 87.75 302 LYS B CA 1
ATOM 6367 C C . LYS B 1 302 ? 10.711 23.078 8.312 1 87.75 302 LYS B C 1
ATOM 6369 O O . LYS B 1 302 ? 10.867 24.031 9.094 1 87.75 302 LYS B O 1
ATOM 6374 N N . ILE B 1 303 ? 10.211 23.219 7.156 1 89.62 303 ILE B N 1
ATOM 6375 C CA . ILE B 1 303 ? 9.734 24.531 6.691 1 89.62 303 ILE B CA 1
ATOM 6376 C C . ILE B 1 303 ? 8.547 24.969 7.531 1 89.62 303 ILE B C 1
ATOM 6378 O O . ILE B 1 303 ? 8.453 26.141 7.918 1 89.62 303 ILE B O 1
ATOM 6382 N N . GLN B 1 304 ? 7.703 24.062 7.887 1 84.69 304 GLN B N 1
ATOM 6383 C CA . GLN B 1 304 ? 6.574 24.375 8.758 1 84.69 304 GLN B CA 1
ATOM 6384 C C . GLN B 1 304 ? 7.051 24.859 10.125 1 84.69 304 GLN B C 1
ATOM 6386 O O . GLN B 1 304 ? 6.492 25.797 10.688 1 84.69 304 GLN B O 1
ATOM 6391 N N . THR B 1 305 ? 8.047 24.188 10.578 1 80 305 THR B N 1
ATOM 6392 C CA . THR B 1 305 ? 8.617 24.594 11.867 1 80 305 THR B CA 1
ATOM 6393 C C . THR B 1 305 ? 9.211 26 11.781 1 80 305 THR B C 1
ATOM 6395 O O . THR B 1 305 ? 9.07 26.797 12.711 1 80 305 THR B O 1
ATOM 6398 N N . THR B 1 306 ? 9.844 26.281 10.703 1 81.56 306 THR B N 1
ATOM 6399 C CA . THR B 1 306 ? 10.391 27.609 10.484 1 81.56 306 THR B CA 1
ATOM 6400 C C . THR B 1 306 ? 9.297 28.672 10.539 1 81.56 306 THR B C 1
ATOM 6402 O O . THR B 1 306 ? 9.461 29.719 11.172 1 81.56 306 THR B O 1
ATOM 6405 N N . PHE B 1 307 ? 8.164 28.406 10 1 80.25 307 PHE B N 1
ATOM 6406 C CA . PHE B 1 307 ? 7.031 29.328 10.016 1 80.25 307 PHE B CA 1
ATOM 6407 C C . PHE B 1 307 ? 6.461 29.453 11.43 1 80.25 307 PHE B C 1
ATOM 6409 O O . PHE B 1 307 ? 6.023 30.531 11.828 1 80.25 307 PHE B O 1
ATOM 6416 N N . ALA B 1 308 ? 6.5 28.375 12.086 1 75 308 ALA B N 1
ATOM 6417 C CA . ALA B 1 308 ? 5.938 28.375 13.438 1 75 308 ALA B CA 1
ATOM 6418 C C . ALA B 1 308 ? 6.801 29.188 14.391 1 75 308 ALA B C 1
ATOM 6420 O O . ALA B 1 308 ? 6.289 29.812 15.328 1 75 308 ALA B O 1
ATOM 6421 N N . LEU B 1 309 ? 8.055 29.25 14.109 1 70.94 309 LEU B N 1
ATOM 6422 C CA . LEU B 1 309 ? 8.984 29.922 15 1 70.94 309 LEU B CA 1
ATOM 6423 C C . LEU B 1 309 ? 9.211 31.359 14.555 1 70.94 309 LEU B C 1
ATOM 6425 O O . LEU B 1 309 ? 9.672 32.188 15.344 1 70.94 309 LEU B O 1
ATOM 6429 N N . GLY B 1 310 ? 8.891 31.688 13.359 1 78.94 310 GLY B N 1
ATOM 6430 C CA . GLY B 1 310 ? 9.086 33.031 12.82 1 78.94 310 GLY B CA 1
ATOM 6431 C C . GLY B 1 310 ? 8.766 33.125 11.344 1 78.94 310 GLY B C 1
ATOM 6432 O O . GLY B 1 310 ? 8.133 32.25 10.773 1 78.94 310 GLY B O 1
ATOM 6433 N N . THR B 1 311 ? 9.094 34.25 10.758 1 72.62 311 THR B N 1
ATOM 6434 C CA . THR B 1 311 ? 8.711 34.531 9.375 1 72.62 311 THR B CA 1
ATOM 6435 C C . THR B 1 311 ? 9.758 33.969 8.406 1 72.62 311 THR B C 1
ATOM 6437 O O . THR B 1 311 ? 9.531 33.969 7.191 1 72.62 311 THR B O 1
ATOM 6440 N N . GLY B 1 312 ? 10.742 33.375 8.852 1 79.19 312 GLY B N 1
ATOM 6441 C CA . GLY B 1 312 ? 11.773 32.875 7.965 1 79.19 312 GLY B CA 1
ATOM 6442 C C . GLY B 1 312 ? 12.672 33.969 7.418 1 79.19 312 GLY B C 1
ATOM 6443 O O . GLY B 1 312 ? 12.336 35.156 7.488 1 79.19 312 GLY B O 1
ATOM 6444 N N . THR B 1 313 ? 13.859 33.688 6.973 1 83.81 313 THR B N 1
ATOM 6445 C CA . THR B 1 313 ? 14.844 34.594 6.359 1 83.81 313 THR B CA 1
ATOM 6446 C C . THR B 1 313 ? 15.156 34.125 4.934 1 83.81 313 THR B C 1
ATOM 6448 O O . THR B 1 313 ? 14.812 33.031 4.535 1 83.81 313 THR B O 1
ATOM 6451 N N . PRO B 1 314 ? 15.633 35.031 4.141 1 83.62 314 PRO B N 1
ATOM 6452 C CA . PRO B 1 314 ? 16.047 34.625 2.797 1 83.62 314 PRO B CA 1
ATOM 6453 C C . PRO B 1 314 ? 17.016 33.438 2.807 1 83.62 314 PRO B C 1
ATOM 6455 O O . PRO B 1 314 ? 17.016 32.625 1.875 1 83.62 314 PRO B O 1
ATOM 6458 N N . ALA B 1 315 ? 17.781 33.312 3.805 1 82.88 315 ALA B N 1
ATOM 6459 C CA . ALA B 1 315 ? 18.703 32.188 3.939 1 82.88 315 ALA B CA 1
ATOM 6460 C C . ALA B 1 315 ? 17.953 30.875 4.098 1 82.88 315 ALA B C 1
ATOM 6462 O O . ALA B 1 315 ? 18.406 29.828 3.619 1 82.88 315 ALA B O 1
ATOM 6463 N N . ASP B 1 316 ? 16.828 30.969 4.746 1 87.62 316 ASP B N 1
ATOM 6464 C CA . ASP B 1 316 ? 15.992 29.797 4.902 1 87.62 316 ASP B CA 1
ATOM 6465 C C . ASP B 1 316 ? 15.461 29.312 3.555 1 87.62 316 ASP B C 1
ATOM 6467 O O . ASP B 1 316 ? 15.336 28.109 3.324 1 87.62 316 ASP B O 1
ATOM 6471 N N . VAL B 1 317 ? 15.109 30.266 2.734 1 88.75 317 VAL B N 1
ATOM 6472 C CA . VAL B 1 317 ? 14.602 29.922 1.408 1 88.75 317 VAL B CA 1
ATOM 6473 C C . VAL B 1 317 ? 15.695 29.219 0.603 1 88.75 317 VAL B C 1
ATOM 6475 O O . VAL B 1 317 ? 15.461 28.172 -0.001 1 88.75 317 VAL B O 1
ATOM 6478 N N . GLU B 1 318 ? 16.875 29.797 0.598 1 85.56 318 GLU B N 1
ATOM 6479 C CA . GLU B 1 318 ? 18 29.219 -0.137 1 85.56 318 GLU B CA 1
ATOM 6480 C C . GLU B 1 318 ? 18.344 27.812 0.364 1 85.56 318 GLU B C 1
ATOM 6482 O O . GLU B 1 318 ? 18.578 26.906 -0.434 1 85.56 318 GLU B O 1
ATOM 6487 N N . ASP B 1 319 ? 18.359 27.625 1.633 1 87.62 319 ASP B N 1
ATOM 6488 C CA . ASP B 1 319 ? 18.625 26.328 2.221 1 87.62 319 ASP B CA 1
ATOM 6489 C C . ASP B 1 319 ? 17.578 25.297 1.795 1 87.62 319 ASP B C 1
ATOM 6491 O O . ASP B 1 319 ? 17.906 24.172 1.448 1 87.62 319 ASP B O 1
ATOM 6495 N N . ALA B 1 320 ? 16.344 25.719 1.868 1 91.56 320 ALA B N 1
ATOM 6496 C CA . ALA B 1 320 ? 15.258 24.812 1.496 1 91.56 320 ALA B CA 1
ATOM 6497 C C . ALA B 1 320 ? 15.359 24.422 0.026 1 91.56 320 ALA B C 1
ATOM 6499 O O . ALA B 1 320 ? 15.148 23.25 -0.323 1 91.56 320 ALA B O 1
ATOM 6500 N N . VAL B 1 321 ? 15.625 25.359 -0.799 1 90.38 321 VAL B N 1
ATOM 6501 C CA . VAL B 1 321 ? 15.773 25.094 -2.225 1 90.38 321 VAL B CA 1
ATOM 6502 C C . VAL B 1 321 ? 16.938 24.109 -2.445 1 90.38 321 VAL B C 1
ATOM 6504 O O . VAL B 1 321 ? 16.797 23.141 -3.176 1 90.38 321 VAL B O 1
ATOM 6507 N N . ASP B 1 322 ? 18.031 24.344 -1.795 1 88.62 322 ASP B N 1
ATOM 6508 C CA . ASP B 1 322 ? 19.203 23.484 -1.928 1 88.62 322 ASP B CA 1
ATOM 6509 C C . ASP B 1 322 ? 18.891 22.062 -1.48 1 88.62 322 ASP B C 1
ATOM 6511 O O . ASP B 1 322 ? 19.359 21.094 -2.088 1 88.62 322 ASP B O 1
ATOM 6515 N N . ARG B 1 323 ? 18.172 21.953 -0.491 1 90.75 323 ARG B N 1
ATOM 6516 C CA . ARG B 1 323 ? 17.828 20.641 0.027 1 90.75 323 ARG B CA 1
ATOM 6517 C C . ARG B 1 323 ? 16.922 19.891 -0.945 1 90.75 323 ARG B C 1
ATOM 6519 O O . ARG B 1 323 ? 17.078 18.688 -1.141 1 90.75 323 ARG B O 1
ATOM 6526 N N . VAL B 1 324 ? 15.938 20.625 -1.527 1 91.44 324 VAL B N 1
ATOM 6527 C CA . VAL B 1 324 ? 15.078 20 -2.525 1 91.44 324 VAL B CA 1
ATOM 6528 C C . VAL B 1 324 ? 15.922 19.453 -3.676 1 91.44 324 VAL B C 1
ATOM 6530 O O . VAL B 1 324 ? 15.75 18.312 -4.102 1 91.44 324 VAL B O 1
ATOM 6533 N N . LEU B 1 325 ? 16.828 20.266 -4.086 1 88.38 325 LEU B N 1
ATOM 6534 C CA . LEU B 1 325 ? 17.641 19.875 -5.23 1 88.38 325 LEU B CA 1
ATOM 6535 C C . LEU B 1 325 ? 18.609 18.75 -4.859 1 88.38 325 LEU B C 1
ATOM 6537 O O . LEU B 1 325 ? 18.875 17.875 -5.68 1 88.38 325 LEU B O 1
ATOM 6541 N N . ALA B 1 326 ? 19.125 18.812 -3.693 1 88.44 326 ALA B N 1
ATOM 6542 C CA . ALA B 1 326 ? 20 17.75 -3.229 1 88.44 326 ALA B CA 1
ATOM 6543 C C . ALA B 1 326 ? 19.25 16.406 -3.186 1 88.44 326 ALA B C 1
ATOM 6545 O O . ALA B 1 326 ? 19.797 15.383 -3.604 1 88.44 326 ALA B O 1
ATOM 6546 N N . LEU B 1 327 ? 18.062 16.422 -2.697 1 90.5 327 LEU B N 1
ATOM 6547 C CA . LEU B 1 327 ? 17.25 15.203 -2.633 1 90.5 327 LEU B CA 1
ATOM 6548 C C . LEU B 1 327 ? 16.891 14.711 -4.031 1 90.5 327 LEU B C 1
ATOM 6550 O O . LEU B 1 327 ? 16.891 13.508 -4.285 1 90.5 327 LEU B O 1
ATOM 6554 N N . ASP B 1 328 ? 16.578 15.594 -4.938 1 87.12 328 ASP B N 1
ATOM 6555 C CA . ASP B 1 328 ? 16.297 15.219 -6.324 1 87.12 328 ASP B CA 1
ATOM 6556 C C . ASP B 1 328 ? 17.5 14.5 -6.941 1 87.12 328 ASP B C 1
ATOM 6558 O O . ASP B 1 328 ? 17.328 13.57 -7.73 1 87.12 328 ASP B O 1
ATOM 6562 N N . LYS B 1 329 ? 18.625 14.992 -6.602 1 82.56 329 LYS B N 1
ATOM 6563 C CA . LYS B 1 329 ? 19.844 14.391 -7.137 1 82.56 329 LYS B CA 1
ATOM 6564 C C . LYS B 1 329 ? 20.125 13.039 -6.48 1 82.56 329 LYS B C 1
ATOM 6566 O O . LYS B 1 329 ? 20.562 12.102 -7.148 1 82.56 329 LYS B O 1
ATOM 6571 N N . ALA B 1 330 ? 19.859 13.023 -5.219 1 85.81 330 ALA B N 1
ATOM 6572 C CA . ALA B 1 330 ? 20.125 11.797 -4.465 1 85.81 330 ALA B CA 1
ATOM 6573 C C . ALA B 1 330 ? 19.172 10.688 -4.883 1 85.81 330 ALA B C 1
ATOM 6575 O O . ALA B 1 330 ? 19.547 9.508 -4.91 1 85.81 330 ALA B O 1
ATOM 6576 N N . TYR B 1 331 ? 17.938 11.062 -5.164 1 86.44 331 TYR B N 1
ATOM 6577 C CA . TYR B 1 331 ? 16.922 10.078 -5.523 1 86.44 331 TYR B CA 1
ATOM 6578 C C . TYR B 1 331 ? 16.172 10.508 -6.777 1 86.44 331 TYR B C 1
ATOM 6580 O O . TYR B 1 331 ? 15.07 11.055 -6.691 1 86.44 331 TYR B O 1
ATOM 6588 N N . PRO B 1 332 ? 16.703 10.133 -7.906 1 79.56 332 PRO B N 1
ATOM 6589 C CA . PRO B 1 332 ? 16.031 10.492 -9.156 1 79.56 332 PRO B CA 1
ATOM 6590 C C . PRO B 1 332 ? 14.719 9.734 -9.352 1 79.56 332 PRO B C 1
ATOM 6592 O O . PRO B 1 332 ? 14.57 8.602 -8.883 1 79.56 332 PRO B O 1
ATOM 6595 N N . LEU B 1 333 ? 13.656 10.352 -9.836 1 71.81 333 LEU B N 1
ATOM 6596 C CA . LEU B 1 333 ? 12.344 9.75 -10.062 1 71.81 333 LEU B CA 1
ATOM 6597 C C . LEU B 1 333 ? 12.367 8.844 -11.281 1 71.81 333 LEU B C 1
ATOM 6599 O O . LEU B 1 333 ? 11.586 7.895 -11.375 1 71.81 333 LEU B O 1
ATOM 6603 N N . ALA B 1 334 ? 13.234 9.109 -12.359 1 57.72 334 ALA B N 1
ATOM 6604 C CA . ALA B 1 334 ? 13.102 8.5 -13.68 1 57.72 334 ALA B CA 1
ATOM 6605 C C . ALA B 1 334 ? 13.492 7.027 -13.648 1 57.72 334 ALA B C 1
ATOM 6607 O O . ALA B 1 334 ? 14.281 6.605 -12.797 1 57.72 334 ALA B O 1
ATOM 6608 N N . LEU B 1 335 ? 12.445 6.289 -14.242 1 49.12 335 LEU B N 1
ATOM 6609 C CA . LEU B 1 335 ? 12.797 4.898 -14.508 1 49.12 335 LEU B CA 1
ATOM 6610 C C . LEU B 1 335 ? 14.133 4.809 -15.242 1 49.12 335 LEU B C 1
ATOM 6612 O O . LEU B 1 335 ? 14.883 3.848 -15.055 1 49.12 335 LEU B O 1
ATOM 6616 N N . LEU B 1 336 ? 14.211 5.559 -16.453 1 48.78 336 LEU B N 1
ATOM 6617 C CA . LEU B 1 336 ? 15.359 5.312 -17.328 1 48.78 336 LEU B CA 1
ATOM 6618 C C . LEU B 1 336 ? 16.516 6.254 -16.984 1 48.78 336 LEU B C 1
ATOM 6620 O O . LEU B 1 336 ? 16.547 6.836 -15.898 1 48.78 336 LEU B O 1
ATOM 6624 N N . PRO B 1 337 ? 17.031 7.258 -17.766 1 52.62 337 PRO B N 1
ATOM 6625 C CA . PRO B 1 337 ? 18.391 7.77 -17.672 1 52.62 337 PRO B CA 1
ATOM 6626 C C . PRO B 1 337 ? 18.672 8.508 -16.375 1 52.62 337 PRO B C 1
ATOM 6628 O O . PRO B 1 337 ? 17.859 9.32 -15.93 1 52.62 337 PRO B O 1
ATOM 6631 N N . GLY B 1 338 ? 19.344 7.945 -15.445 1 61.03 338 GLY B N 1
ATOM 6632 C CA . GLY B 1 338 ? 19.797 8.672 -14.258 1 61.03 338 GLY B CA 1
ATOM 6633 C C . GLY B 1 338 ? 19.516 7.922 -12.969 1 61.03 338 GLY B C 1
ATOM 6634 O O . GLY B 1 338 ? 19.516 8.516 -11.891 1 61.03 338 GLY B O 1
ATOM 6635 N N . MET B 1 339 ? 19.312 6.59 -13.141 1 71.62 339 MET B N 1
ATOM 6636 C CA . MET B 1 339 ? 19.125 5.805 -11.922 1 71.62 339 MET B CA 1
ATOM 6637 C C . MET B 1 339 ? 20.453 5.645 -11.18 1 71.62 339 MET B C 1
ATOM 6639 O O . MET B 1 339 ? 21.516 5.707 -11.789 1 71.62 339 MET B O 1
ATOM 6643 N N . LEU B 1 340 ? 20.219 5.469 -9.945 1 80.31 340 LEU B N 1
ATOM 6644 C CA . LEU B 1 340 ? 21.422 5.16 -9.164 1 80.31 340 LEU B CA 1
ATOM 6645 C C . LEU B 1 340 ? 22 3.812 -9.57 1 80.31 340 LEU B C 1
ATOM 6647 O O . LEU B 1 340 ? 21.266 2.902 -9.953 1 80.31 340 LEU B O 1
ATOM 6651 N N . GLU B 1 341 ? 23.297 3.777 -9.531 1 85.38 341 GLU B N 1
ATOM 6652 C CA . GLU B 1 341 ? 23.969 2.521 -9.836 1 85.38 341 GLU B CA 1
ATOM 6653 C C . GLU B 1 341 ? 23.547 1.417 -8.875 1 85.38 341 GLU B C 1
ATOM 6655 O O . GLU B 1 341 ? 23.641 1.586 -7.652 1 85.38 341 GLU B O 1
ATOM 6660 N N . LYS B 1 342 ? 23.188 0.3 -9.367 1 89.56 342 LYS B N 1
ATOM 6661 C CA . LYS B 1 342 ? 22.641 -0.772 -8.531 1 89.56 342 LYS B CA 1
ATOM 6662 C C . LYS B 1 342 ? 23.766 -1.664 -7.996 1 89.56 342 LYS B C 1
ATOM 6664 O O . LYS B 1 342 ? 23.625 -2.262 -6.926 1 89.56 342 LYS B O 1
ATOM 6669 N N . PHE B 1 343 ? 24.781 -1.834 -8.742 1 93.94 343 PHE B N 1
ATOM 6670 C CA . PHE B 1 343 ? 25.906 -2.68 -8.344 1 93.94 343 PHE B CA 1
ATOM 6671 C C . PHE B 1 343 ? 27.203 -1.896 -8.359 1 93.94 343 PHE B C 1
ATOM 6673 O O . PHE B 1 343 ? 28.109 -2.189 -9.156 1 93.94 343 PHE B O 1
ATOM 6680 N N . PRO B 1 344 ? 27.344 -0.975 -7.414 1 92.25 344 PRO B N 1
ATOM 6681 C CA . PRO B 1 344 ? 28.562 -0.174 -7.367 1 92.25 344 PRO B CA 1
ATOM 6682 C C . PRO B 1 344 ? 29.781 -0.983 -6.926 1 92.25 344 PRO B C 1
ATOM 6684 O O . PRO B 1 344 ? 29.641 -1.986 -6.227 1 92.25 344 PRO B O 1
ATOM 6687 N N . LYS B 1 345 ? 30.953 -0.451 -7.266 1 90.81 345 LYS B N 1
ATOM 6688 C CA . LYS B 1 345 ? 32.219 -1.104 -6.887 1 90.81 345 LYS B CA 1
ATOM 6689 C C . LYS B 1 345 ? 32.5 -0.916 -5.402 1 90.81 345 LYS B C 1
ATOM 6691 O O . LYS B 1 345 ? 33.031 -1.816 -4.75 1 90.81 345 LYS B O 1
ATOM 6696 N N . THR B 1 346 ? 32.125 0.28 -4.996 1 90.94 346 THR B N 1
ATOM 6697 C CA . THR B 1 346 ? 32.312 0.591 -3.584 1 90.94 346 THR B CA 1
ATOM 6698 C C . THR B 1 346 ? 31.016 1.069 -2.949 1 90.94 346 THR B C 1
ATOM 6700 O O . THR B 1 346 ? 30.219 1.763 -3.594 1 90.94 346 THR B O 1
ATOM 6703 N N . VAL B 1 347 ? 30.891 0.574 -1.708 1 93.25 347 VAL B N 1
ATOM 6704 C CA . VAL B 1 347 ? 29.688 0.998 -0.979 1 93.25 347 VAL B CA 1
ATOM 6705 C C . VAL B 1 347 ? 30 2.275 -0.197 1 93.25 347 VAL B C 1
ATOM 6707 O O . VAL B 1 347 ? 30.938 2.316 0.595 1 93.25 347 VAL B O 1
ATOM 6710 N N . GLU B 1 348 ? 29.25 3.295 -0.544 1 90.12 348 GLU B N 1
ATOM 6711 C CA . GLU B 1 348 ? 29.375 4.562 0.171 1 90.12 348 GLU B CA 1
ATOM 6712 C C . GLU B 1 348 ? 28.031 4.973 0.789 1 90.12 348 GLU B C 1
ATOM 6714 O O . GLU B 1 348 ? 26.969 4.699 0.225 1 90.12 348 GLU B O 1
ATOM 6719 N N . PRO B 1 349 ? 28.172 5.59 2.004 1 89.31 349 PRO B N 1
ATOM 6720 C CA . PRO B 1 349 ? 26.922 6.125 2.572 1 89.31 349 PRO B CA 1
ATOM 6721 C C . PRO B 1 349 ? 26.219 7.086 1.627 1 89.31 349 PRO B C 1
ATOM 6723 O O . PRO B 1 349 ? 26.859 7.828 0.887 1 89.31 349 PRO B O 1
ATOM 6726 N N . THR B 1 350 ? 24.938 7.066 1.673 1 86.94 350 THR B N 1
ATOM 6727 C CA . THR B 1 350 ? 24.172 7.98 0.84 1 86.94 350 THR B CA 1
ATOM 6728 C C . THR B 1 350 ? 24.312 9.414 1.344 1 86.94 350 THR B C 1
ATOM 6730 O O . THR B 1 350 ? 24.375 9.648 2.553 1 86.94 350 THR B O 1
ATOM 6733 N N . VAL B 1 351 ? 24.344 10.312 0.402 1 84.94 351 VAL B N 1
ATOM 6734 C CA . VAL B 1 351 ? 24.406 11.734 0.729 1 84.94 351 VAL B CA 1
ATOM 6735 C C . VAL B 1 351 ? 23.125 12.422 0.263 1 84.94 351 VAL B C 1
ATOM 6737 O O . VAL B 1 351 ? 22.875 12.516 -0.939 1 84.94 351 VAL B O 1
ATOM 6740 N N . TRP B 1 352 ? 22.359 12.883 1.25 1 84.31 352 TRP B N 1
ATOM 6741 C CA . TRP B 1 352 ? 21.047 13.438 0.928 1 84.31 352 TRP B CA 1
ATOM 6742 C C . TRP B 1 352 ? 21.078 14.961 0.966 1 84.31 352 TRP B C 1
ATOM 6744 O O . TRP B 1 352 ? 20.391 15.617 0.186 1 84.31 352 TRP B O 1
ATOM 6754 N N . TRP B 1 353 ? 21.859 15.438 1.904 1 81.94 353 TRP B N 1
ATOM 6755 C CA . TRP B 1 353 ? 21.828 16.875 2.168 1 81.94 353 TRP B CA 1
ATOM 6756 C C . TRP B 1 353 ? 23.078 17.562 1.648 1 81.94 353 TRP B C 1
ATOM 6758 O O . TRP B 1 353 ? 24.125 16.922 1.489 1 81.94 353 TRP B O 1
ATOM 6768 N N . PRO B 1 354 ? 22.906 18.797 1.26 1 76.69 354 PRO B N 1
ATOM 6769 C CA . PRO B 1 354 ? 24.109 19.547 0.883 1 76.69 354 PRO B CA 1
ATOM 6770 C C . PRO B 1 354 ? 25.156 19.594 2.002 1 76.69 354 PRO B C 1
ATOM 6772 O O . PRO B 1 354 ? 24.797 19.484 3.18 1 76.69 354 PRO B O 1
ATOM 6775 N N . LYS B 1 355 ? 26.469 19.781 1.647 1 68.44 355 LYS B N 1
ATOM 6776 C CA . LYS B 1 355 ? 27.531 19.891 2.645 1 68.44 355 LYS B CA 1
ATOM 6777 C C . LYS B 1 355 ? 27.375 21.172 3.463 1 68.44 355 LYS B C 1
ATOM 6779 O O . LYS B 1 355 ? 27.031 22.219 2.92 1 68.44 355 LYS B O 1
ATOM 6784 N N . LEU B 1 356 ? 27.219 21.219 4.855 1 63.91 356 LEU B N 1
ATOM 6785 C CA . LEU B 1 356 ? 27.031 22.344 5.762 1 63.91 356 LEU B CA 1
ATOM 6786 C C . LEU B 1 356 ? 28.156 23.344 5.629 1 63.91 356 LEU B C 1
ATOM 6788 O O . LEU B 1 356 ? 27.953 24.547 5.848 1 63.91 356 LEU B O 1
ATOM 6792 N N . GLY B 1 357 ? 29.453 23.391 5.004 1 49.94 357 GLY B N 1
ATOM 6793 C CA . GLY B 1 357 ? 30.594 24.297 5.051 1 49.94 357 GLY B CA 1
ATOM 6794 C C . GLY B 1 357 ? 30.391 25.578 4.277 1 49.94 357 GLY B C 1
ATOM 6795 O O . GLY B 1 357 ? 31.062 26.578 4.52 1 49.94 357 GLY B O 1
ATOM 6796 N N . ARG B 1 358 ? 30.391 25.703 2.867 1 42.69 358 ARG B N 1
ATOM 6797 C CA . ARG B 1 358 ? 30.969 26.844 2.172 1 42.69 358 ARG B CA 1
ATOM 6798 C C . ARG B 1 358 ? 30.328 28.156 2.625 1 42.69 358 ARG B C 1
ATOM 6800 O O . ARG B 1 358 ? 29.312 28.141 3.316 1 42.69 358 ARG B O 1
ATOM 6807 N N . GLN B 1 359 ? 30.125 29.266 1.473 1 36.91 359 GLN B N 1
ATOM 6808 C CA . GLN B 1 359 ? 29.969 30.719 1.473 1 36.91 359 GLN B CA 1
ATOM 6809 C C . GLN B 1 359 ? 28.625 31.125 2.062 1 36.91 359 GLN B C 1
ATOM 6811 O O . GLN B 1 359 ? 27.734 31.562 1.336 1 36.91 359 GLN B O 1
ATOM 6816 N N . ARG B 1 360 ? 27.953 30.312 2.729 1 38.94 360 ARG B N 1
ATOM 6817 C CA . ARG B 1 360 ? 26.797 31.125 3.08 1 38.94 360 ARG B CA 1
ATOM 6818 C C . ARG B 1 360 ? 27.219 32.438 3.75 1 38.94 360 ARG B C 1
ATOM 6820 O O . ARG B 1 360 ? 28.109 32.438 4.609 1 38.94 360 ARG B O 1
ATOM 6827 N N . SER B 1 361 ? 27.062 33.469 2.998 1 30.94 361 SER B N 1
ATOM 6828 C CA . SER B 1 361 ? 27.219 34.812 3.588 1 30.94 361 SER B CA 1
ATOM 6829 C C . SER B 1 361 ? 26.688 34.844 5.012 1 30.94 361 SER B C 1
ATOM 6831 O O . SER B 1 361 ? 25.719 34.125 5.34 1 30.94 361 SER B O 1
ATOM 6833 N N . PRO B 1 362 ? 27.391 35.406 5.934 1 32.97 362 PRO B N 1
ATOM 6834 C CA . PRO B 1 362 ? 27 35.719 7.309 1 32.97 362 PRO B CA 1
ATOM 6835 C C . PRO B 1 362 ? 25.547 36.156 7.41 1 32.97 362 PRO B C 1
ATOM 6837 O O . PRO B 1 362 ? 25.156 36.812 8.383 1 32.97 362 PRO B O 1
ATOM 6840 N N . GLN B 1 363 ? 24.703 36.125 6.367 1 31.56 363 GLN B N 1
ATOM 6841 C CA . GLN B 1 363 ? 23.578 37 6.68 1 31.56 363 GLN B CA 1
ATOM 6842 C C . GLN B 1 363 ? 22.984 36.656 8.047 1 31.56 363 GLN B C 1
ATOM 6844 O O . GLN B 1 363 ? 23.172 35.562 8.547 1 31.56 363 GLN B O 1
ATOM 6849 N N . GLN B 1 364 ? 22.078 37.688 8.562 1 29.94 364 GLN B N 1
ATOM 6850 C CA . GLN B 1 364 ? 21.438 38.125 9.805 1 29.94 364 GLN B CA 1
ATOM 6851 C C . GLN B 1 364 ? 20.531 37.031 10.352 1 29.94 364 GLN B C 1
ATOM 6853 O O . GLN B 1 364 ? 19.469 36.781 9.789 1 29.94 364 GLN B O 1
ATOM 6858 N N . ILE B 1 365 ? 20.812 35.844 10.398 1 31.97 365 ILE B N 1
ATOM 6859 C CA . ILE B 1 365 ? 19.859 35.25 11.328 1 31.97 365 ILE B CA 1
ATOM 6860 C C . ILE B 1 365 ? 19.438 36.281 12.367 1 31.97 365 ILE B C 1
ATOM 6862 O O . ILE B 1 365 ? 20.281 36.875 13.039 1 31.97 365 ILE B O 1
ATOM 6866 N N . SER B 1 366 ? 18.359 37.062 12.07 1 29.88 366 SER B N 1
ATOM 6867 C CA . SER B 1 366 ? 17.781 38 13.023 1 29.88 366 SER B CA 1
ATOM 6868 C C . SER B 1 366 ? 18.078 37.594 14.461 1 29.88 366 SER B C 1
ATOM 6870 O O . SER B 1 366 ? 18.016 36.406 14.805 1 29.88 366 SER B O 1
ATOM 6872 N N . THR B 1 367 ? 18.859 38.375 15.094 1 31.19 367 THR B N 1
ATOM 6873 C CA . THR B 1 367 ? 19.281 38.719 16.453 1 31.19 367 THR B CA 1
ATOM 6874 C C . THR B 1 367 ? 18.094 38.656 17.406 1 31.19 367 THR B C 1
ATOM 6876 O O . THR B 1 367 ? 18.141 39.219 18.516 1 31.19 367 THR B O 1
ATOM 6879 N N . THR B 1 368 ? 16.859 38.438 16.859 1 31.89 368 THR B N 1
ATOM 6880 C CA . THR B 1 368 ? 15.953 38.75 17.969 1 31.89 368 THR B CA 1
ATOM 6881 C C . THR B 1 368 ? 16.297 37.875 19.188 1 31.89 368 THR B C 1
ATOM 6883 O O . THR B 1 368 ? 15.492 37.75 20.109 1 31.89 368 THR B O 1
ATOM 6886 N N . ALA B 1 369 ? 17.062 36.875 19.062 1 34.28 369 ALA B N 1
ATOM 6887 C CA . ALA B 1 369 ? 17.312 36.5 20.453 1 34.28 369 ALA B CA 1
ATOM 6888 C C . ALA B 1 369 ? 17.875 37.656 21.25 1 34.28 369 ALA B C 1
ATOM 6890 O O . ALA B 1 369 ? 18.703 38.438 20.734 1 34.28 369 ALA B O 1
ATOM 6891 N N . ARG B 1 370 ? 17.141 38.188 22.328 1 36.41 370 ARG B N 1
ATOM 6892 C CA . ARG B 1 370 ? 17.484 39.062 23.422 1 36.41 370 ARG B CA 1
ATOM 6893 C C . ARG B 1 370 ? 18.984 39.062 23.672 1 36.41 370 ARG B C 1
ATOM 6895 O O . ARG B 1 370 ? 19.641 38.031 23.578 1 36.41 370 ARG B O 1
ATOM 6902 N N . LYS B 1 371 ? 19.703 40.281 23.688 1 37.25 371 LYS B N 1
ATOM 6903 C CA . LYS B 1 371 ? 20.938 40.875 24.203 1 37.25 371 LYS B CA 1
ATOM 6904 C C . LYS B 1 371 ? 21.484 40.062 25.375 1 37.25 371 LYS B C 1
ATOM 6906 O O . LYS B 1 371 ? 22.391 40.531 26.078 1 37.25 371 LYS B O 1
ATOM 6911 N N . GLY B 1 372 ? 20.656 39.438 26.078 1 33.88 372 GLY B N 1
ATOM 6912 C CA . GLY B 1 372 ? 21.438 39.312 27.312 1 33.88 372 GLY B CA 1
ATOM 6913 C C . GLY B 1 372 ? 22.844 38.812 27.078 1 33.88 372 GLY B C 1
ATOM 6914 O O . GLY B 1 372 ? 23.281 38.688 25.938 1 33.88 372 GLY B O 1
ATOM 6915 N N . ALA B 1 373 ? 23.297 37.906 27.828 1 36.75 373 ALA B N 1
ATOM 6916 C CA . ALA B 1 373 ? 24.688 37.625 28.156 1 36.75 373 ALA B CA 1
ATOM 6917 C C . ALA B 1 373 ? 25.484 37.25 26.922 1 36.75 373 ALA B C 1
ATOM 6919 O O . ALA B 1 373 ? 24.969 36.562 26.031 1 36.75 373 ALA B O 1
ATOM 6920 N N . GLU B 1 374 ? 26.516 37.812 26.328 1 43.62 374 GLU B N 1
ATOM 6921 C CA . GLU B 1 374 ? 27.641 37.688 25.391 1 43.62 374 GLU B CA 1
ATOM 6922 C C . GLU B 1 374 ? 27.75 36.281 24.859 1 43.62 374 GLU B C 1
ATOM 6924 O O . GLU B 1 374 ? 28.328 36.062 23.781 1 43.62 374 GLU B O 1
ATOM 6929 N N . GLY B 1 375 ? 27.953 35.062 25.609 1 47.28 375 GLY B N 1
ATOM 6930 C CA . GLY B 1 375 ? 28.828 33.906 25.75 1 47.28 375 GLY B CA 1
ATOM 6931 C C . GLY B 1 375 ? 28.438 32.75 24.844 1 47.28 375 GLY B C 1
ATOM 6932 O O . GLY B 1 375 ? 27.656 32.938 23.906 1 47.28 375 GLY B O 1
ATOM 6933 N N . ILE B 1 376 ? 28.422 31.297 25.328 1 64.38 376 ILE B N 1
ATOM 6934 C CA . ILE B 1 376 ? 28.781 29.938 24.891 1 64.38 376 ILE B CA 1
ATOM 6935 C C . ILE B 1 376 ? 27.656 29.344 24.062 1 64.38 376 ILE B C 1
ATOM 6937 O O . ILE B 1 376 ? 27.75 28.203 23.594 1 64.38 376 ILE B O 1
ATOM 6941 N N . ASN B 1 377 ? 26.578 30.141 23.453 1 80.94 377 ASN B N 1
ATOM 6942 C CA . ASN B 1 377 ? 25.484 29.641 22.641 1 80.94 377 ASN B CA 1
ATOM 6943 C C . ASN B 1 377 ? 25.062 28.234 23.062 1 80.94 377 ASN B C 1
ATOM 6945 O O . ASN B 1 377 ? 24.906 27.359 22.203 1 80.94 377 ASN B O 1
ATOM 6949 N N . GLY B 1 378 ? 25.047 28.141 24.422 1 84.81 378 GLY B N 1
ATOM 6950 C CA . GLY B 1 378 ? 24.609 26.859 24.969 1 84.81 378 GLY B CA 1
ATOM 6951 C C . GLY B 1 378 ? 25.688 25.797 24.906 1 84.81 378 GLY B C 1
ATOM 6952 O O . GLY B 1 378 ? 25.453 24.641 25.266 1 84.81 378 GLY B O 1
ATOM 6953 N N . TRP B 1 379 ? 26.797 26.328 24.328 1 88.44 379 TRP B N 1
ATOM 6954 C CA . TRP B 1 379 ? 27.891 25.359 24.25 1 88.44 379 TRP B CA 1
ATOM 6955 C C . TRP B 1 379 ? 28.766 25.438 25.484 1 88.44 379 TRP B C 1
ATOM 6957 O O . TRP B 1 379 ? 29 26.516 26.031 1 88.44 379 TRP B O 1
ATOM 6967 N N . SER B 1 380 ? 29.172 24.422 26.031 1 87.94 380 SER B N 1
ATOM 6968 C CA . SER B 1 380 ? 30.156 24.281 27.094 1 87.94 380 SER B CA 1
ATOM 6969 C C . SER B 1 380 ? 31.25 23.297 26.703 1 87.94 380 SER B C 1
ATOM 6971 O O . SER B 1 380 ? 31.109 22.531 25.75 1 87.94 380 SER B O 1
ATOM 6973 N N . LYS B 1 381 ? 32.344 23.469 27.344 1 87.44 381 LYS B N 1
ATOM 6974 C CA . LYS B 1 381 ? 33.406 22.531 27.094 1 87.44 381 LYS B CA 1
ATOM 6975 C C . LYS B 1 381 ? 32.969 21.078 27.328 1 87.44 381 LYS B C 1
ATOM 6977 O O . LYS B 1 381 ? 33.375 20.172 26.594 1 87.44 381 LYS B O 1
ATOM 6982 N N . GLY B 1 382 ? 32.188 20.891 28.344 1 88.69 382 GLY B N 1
ATOM 6983 C CA . GLY B 1 382 ? 31.641 19.562 28.594 1 88.69 382 GLY B CA 1
ATOM 6984 C C . GLY B 1 382 ? 30.812 19.031 27.453 1 88.69 382 GLY B C 1
ATOM 6985 O O . GLY B 1 382 ? 30.906 17.859 27.094 1 88.69 382 GLY B O 1
ATOM 6986 N N . LEU B 1 383 ? 30.016 19.812 26.906 1 92.44 383 LEU B N 1
ATOM 6987 C CA . LEU B 1 383 ? 29.172 19.422 25.781 1 92.44 383 LEU B CA 1
ATOM 6988 C C . LEU B 1 383 ? 30.016 19.109 24.547 1 92.44 383 LEU B C 1
ATOM 6990 O O . LEU B 1 383 ? 29.719 18.172 23.812 1 92.44 383 LEU B O 1
ATOM 6994 N N . GLU B 1 384 ? 31 19.938 24.328 1 91.56 384 GLU B N 1
ATOM 6995 C CA . GLU B 1 384 ? 31.906 19.672 23.219 1 91.56 384 GLU B CA 1
ATOM 6996 C C . GLU B 1 384 ? 32.594 18.297 23.359 1 91.56 384 GLU B C 1
ATOM 6998 O O . GLU B 1 384 ? 32.719 17.578 22.375 1 91.56 384 GLU B O 1
ATOM 7003 N N . ASP B 1 385 ? 32.938 18.047 24.547 1 91 385 ASP B N 1
ATOM 7004 C CA . ASP B 1 385 ? 33.531 16.75 24.812 1 91 385 ASP B CA 1
ATOM 7005 C C . ASP B 1 385 ? 32.562 15.617 24.562 1 91 385 ASP B C 1
ATOM 7007 O O . ASP B 1 385 ? 32.938 14.578 24.016 1 91 385 ASP B O 1
ATOM 7011 N N . VAL B 1 386 ? 31.391 15.781 25 1 93.38 386 VAL B N 1
ATOM 7012 C CA . VAL B 1 386 ? 30.359 14.781 24.781 1 93.38 386 VAL B CA 1
ATOM 7013 C C . VAL B 1 386 ? 30.188 14.531 23.281 1 93.38 386 VAL B C 1
ATOM 7015 O O . VAL B 1 386 ? 30.172 13.383 22.844 1 93.38 386 VAL B O 1
ATOM 7018 N N . MET B 1 387 ? 30.062 15.602 22.5 1 93.88 387 MET B N 1
ATOM 7019 C CA . MET B 1 387 ? 29.828 15.477 21.062 1 93.88 387 MET B CA 1
ATOM 7020 C C . MET B 1 387 ? 31.031 14.836 20.375 1 93.88 387 MET B C 1
ATOM 7022 O O . MET B 1 387 ? 30.875 14.094 19.406 1 93.88 387 MET B O 1
ATOM 7026 N N . THR B 1 388 ? 32.188 15.156 20.859 1 93.12 388 THR B N 1
ATOM 7027 C CA . THR B 1 388 ? 33.406 14.531 20.312 1 93.12 388 THR B CA 1
ATOM 7028 C C . THR B 1 388 ? 33.375 13.023 20.547 1 93.12 388 THR B C 1
ATOM 7030 O O . THR B 1 388 ? 33.75 12.242 19.672 1 93.12 388 THR B O 1
ATOM 7033 N N . GLY B 1 389 ? 33 12.672 21.75 1 91.75 389 GLY B N 1
ATOM 7034 C CA . GLY B 1 389 ? 32.875 11.258 22.047 1 91.75 389 GLY B CA 1
ATOM 7035 C C . GLY B 1 389 ? 31.828 10.555 21.188 1 91.75 389 GLY B C 1
ATOM 7036 O O . GLY B 1 389 ? 32.062 9.453 20.688 1 91.75 389 GLY B O 1
ATOM 7037 N N . VAL B 1 390 ? 30.688 11.133 21.031 1 93.62 390 VAL B N 1
ATOM 7038 C CA . VAL B 1 390 ? 29.625 10.586 20.188 1 93.62 390 VAL B CA 1
ATOM 7039 C C . VAL B 1 390 ? 30.125 10.453 18.75 1 93.62 390 VAL B C 1
ATOM 7041 O O . VAL B 1 390 ? 29.875 9.445 18.094 1 93.62 390 VAL B O 1
ATOM 7044 N N . LEU B 1 391 ? 30.766 11.469 18.266 1 93.81 391 LEU B N 1
ATOM 7045 C CA . LEU B 1 391 ? 31.312 11.461 16.922 1 93.81 391 LEU B CA 1
ATOM 7046 C C . LEU B 1 391 ? 32.25 10.273 16.719 1 93.81 391 LEU B C 1
ATOM 7048 O O . LEU B 1 391 ? 32.188 9.594 15.695 1 93.81 391 LEU B O 1
ATOM 7052 N N . GLY B 1 392 ? 33.094 10.078 17.672 1 91.12 392 GLY B N 1
ATOM 7053 C CA . GLY B 1 392 ? 34 8.945 17.594 1 91.12 392 GLY B CA 1
ATOM 7054 C C . GLY B 1 392 ? 33.281 7.609 17.516 1 91.12 392 GLY B C 1
ATOM 7055 O O . GLY B 1 392 ? 33.656 6.738 16.734 1 91.12 392 GLY B O 1
ATOM 7056 N N . THR B 1 393 ? 32.281 7.434 18.328 1 91.44 393 THR B N 1
ATOM 7057 C CA . THR B 1 393 ? 31.516 6.199 18.328 1 91.44 393 THR B CA 1
ATOM 7058 C C . THR B 1 393 ? 30.797 6.012 17 1 91.44 393 THR B C 1
ATOM 7060 O O . THR B 1 393 ? 30.766 4.906 16.453 1 91.44 393 THR B O 1
ATOM 7063 N N . LEU B 1 394 ? 30.203 7.043 16.484 1 93.69 394 LEU B N 1
ATOM 7064 C CA . LEU B 1 394 ? 29.5 6.984 15.211 1 93.69 394 LEU B CA 1
ATOM 7065 C C . LEU B 1 394 ? 30.438 6.52 14.094 1 93.69 394 LEU B C 1
ATOM 7067 O O . LEU B 1 394 ? 30.078 5.633 13.312 1 93.69 394 LEU B O 1
ATOM 7071 N N . LYS B 1 395 ? 31.578 7.09 14.008 1 90.44 395 LYS B N 1
ATOM 7072 C CA . LYS B 1 395 ? 32.562 6.781 12.961 1 90.44 395 LYS B CA 1
ATOM 7073 C C . LYS B 1 395 ? 33.062 5.348 13.086 1 90.44 395 LYS B C 1
ATOM 7075 O O . LYS B 1 395 ? 33.156 4.633 12.086 1 90.44 395 LYS B O 1
ATOM 7080 N N . LYS B 1 396 ? 33.281 4.938 14.281 1 89.38 396 LYS B N 1
ATOM 7081 C CA . LYS B 1 396 ? 33.938 3.658 14.523 1 89.38 396 LYS B CA 1
ATOM 7082 C C . LYS B 1 396 ? 32.938 2.506 14.477 1 89.38 396 LYS B C 1
ATOM 7084 O O . LYS B 1 396 ? 33.281 1.39 14.086 1 89.38 396 LYS B O 1
ATOM 7089 N N . LYS B 1 397 ? 31.734 2.793 14.781 1 90.94 397 LYS B N 1
ATOM 7090 C CA . LYS B 1 397 ? 30.828 1.663 14.961 1 90.94 397 LYS B CA 1
ATOM 7091 C C . LYS B 1 397 ? 29.625 1.767 14.023 1 90.94 397 LYS B C 1
ATOM 7093 O O . LYS B 1 397 ? 29.453 0.94 13.125 1 90.94 397 LYS B O 1
ATOM 7098 N N . ASP B 1 398 ? 28.891 2.746 14.172 1 92.25 398 ASP B N 1
ATOM 7099 C CA . ASP B 1 398 ? 27.609 2.803 13.477 1 92.25 398 ASP B CA 1
ATOM 7100 C C . ASP B 1 398 ? 27.812 2.906 11.969 1 92.25 398 ASP B C 1
ATOM 7102 O O . ASP B 1 398 ? 27.344 2.051 11.211 1 92.25 398 ASP B O 1
ATOM 7106 N N . THR B 1 399 ? 28.5 3.893 11.5 1 92.06 399 THR B N 1
ATOM 7107 C CA . THR B 1 399 ? 28.703 4.086 10.07 1 92.06 399 THR B CA 1
ATOM 7108 C C . THR B 1 399 ? 29.484 2.922 9.469 1 92.06 399 THR B C 1
ATOM 7110 O O . THR B 1 399 ? 29.078 2.355 8.445 1 92.06 399 THR B O 1
ATOM 7113 N N . ASP B 1 400 ? 30.5 2.535 10.102 1 91.31 400 ASP B N 1
ATOM 7114 C CA . ASP B 1 400 ? 31.375 1.489 9.586 1 91.31 400 ASP B CA 1
ATOM 7115 C C . ASP B 1 400 ? 30.641 0.15 9.5 1 91.31 400 ASP B C 1
ATOM 7117 O O . ASP B 1 400 ? 30.797 -0.59 8.531 1 91.31 400 ASP B O 1
ATOM 7121 N N . GLU B 1 401 ? 29.922 -0.134 10.484 1 92.5 401 GLU B N 1
ATOM 7122 C CA . GLU B 1 401 ? 29.219 -1.412 10.5 1 92.5 401 GLU B CA 1
ATOM 7123 C C . GLU B 1 401 ? 28.203 -1.498 9.367 1 92.5 401 GLU B C 1
ATOM 7125 O O . GLU B 1 401 ? 28.094 -2.531 8.703 1 92.5 401 GLU B O 1
ATOM 7130 N N . TYR B 1 402 ? 27.5 -0.489 9.172 1 94.12 402 TYR B N 1
ATOM 7131 C CA . TYR B 1 402 ? 26.484 -0.533 8.117 1 94.12 402 TYR B CA 1
ATOM 7132 C C . TYR B 1 402 ? 27.141 -0.538 6.742 1 94.12 402 TYR B C 1
ATOM 7134 O O . TYR B 1 402 ? 26.609 -1.133 5.801 1 94.12 402 TYR B O 1
ATOM 7142 N N . VAL B 1 403 ? 28.25 0.085 6.586 1 94.25 403 VAL B N 1
ATOM 7143 C CA . VAL B 1 403 ? 28.984 0.012 5.324 1 94.25 403 VAL B CA 1
ATOM 7144 C C . VAL B 1 403 ? 29.484 -1.414 5.098 1 94.25 403 VAL B C 1
ATOM 7146 O O . VAL B 1 403 ? 29.391 -1.942 3.986 1 94.25 403 VAL B O 1
ATOM 7149 N N . LYS B 1 404 ? 30 -2.035 6.148 1 95.06 404 LYS B N 1
ATOM 7150 C CA . LYS B 1 404 ? 30.469 -3.416 6.055 1 95.06 404 LYS B CA 1
ATOM 7151 C C . LYS B 1 404 ? 29.328 -4.359 5.684 1 95.06 404 LYS B C 1
ATOM 7153 O O . LYS B 1 404 ? 29.469 -5.199 4.793 1 95.06 404 LYS B O 1
ATOM 7158 N N . LEU B 1 405 ? 28.25 -4.164 6.375 1 95.12 405 LEU B N 1
ATOM 7159 C CA . LEU B 1 405 ? 27.078 -4.984 6.07 1 95.12 405 LEU B CA 1
ATOM 7160 C C . LEU B 1 405 ? 26.578 -4.719 4.652 1 95.12 405 LEU B C 1
ATOM 7162 O O . LEU B 1 405 ? 26.188 -5.648 3.945 1 95.12 405 LEU B O 1
ATOM 7166 N N . GLY B 1 406 ? 26.578 -3.463 4.254 1 95.94 406 GLY B N 1
ATOM 7167 C CA . GLY B 1 406 ? 26.234 -3.121 2.885 1 95.94 406 GLY B CA 1
ATOM 7168 C C . GLY B 1 406 ? 27.109 -3.803 1.853 1 95.94 406 GLY B C 1
ATOM 7169 O O . GLY B 1 406 ? 26.609 -4.297 0.837 1 95.94 406 GLY B O 1
ATOM 7170 N N . ARG B 1 407 ? 28.344 -3.859 2.141 1 95.94 407 ARG B N 1
ATOM 7171 C CA . ARG B 1 407 ? 29.281 -4.512 1.233 1 95.94 407 ARG B CA 1
ATOM 7172 C C . ARG B 1 407 ? 29 -6.004 1.127 1 95.94 407 ARG B C 1
ATOM 7174 O O . ARG B 1 407 ? 29.031 -6.574 0.034 1 95.94 407 ARG B O 1
ATOM 7181 N N . LEU B 1 408 ? 28.734 -6.559 2.223 1 96.62 408 LEU B N 1
ATOM 7182 C CA . LEU B 1 408 ? 28.406 -7.98 2.242 1 96.62 408 LEU B CA 1
ATOM 7183 C C . LEU B 1 408 ? 27.156 -8.266 1.419 1 96.62 408 LEU B C 1
ATOM 7185 O O . LEU B 1 408 ? 27.156 -9.156 0.572 1 96.62 408 LEU B O 1
ATOM 7189 N N . VAL B 1 409 ? 26.125 -7.516 1.656 1 97.31 409 VAL B N 1
ATOM 7190 C CA . VAL B 1 409 ? 24.859 -7.73 0.983 1 97.31 409 VAL B CA 1
ATOM 7191 C C . VAL B 1 409 ? 25 -7.43 -0.506 1 97.31 409 VAL B C 1
ATOM 7193 O O . VAL B 1 409 ? 24.406 -8.109 -1.344 1 97.31 409 VAL B O 1
ATOM 7196 N N . LEU B 1 410 ? 25.734 -6.418 -0.833 1 97.12 410 LEU B N 1
ATOM 7197 C CA . LEU B 1 410 ? 26 -6.117 -2.234 1 97.12 410 LEU B CA 1
ATOM 7198 C C . LEU B 1 410 ? 26.672 -7.297 -2.924 1 97.12 410 LEU B C 1
ATOM 7200 O O . LEU B 1 410 ? 26.328 -7.641 -4.059 1 97.12 410 LEU B O 1
ATOM 7204 N N . GLY B 1 411 ? 27.656 -7.832 -2.256 1 96.5 411 GLY B N 1
ATOM 7205 C CA . GLY B 1 411 ? 28.312 -9.008 -2.799 1 96.5 411 GLY B CA 1
ATOM 7206 C C . GLY B 1 411 ? 27.359 -10.156 -3.074 1 96.5 411 GLY B C 1
ATOM 7207 O O . GLY B 1 411 ? 27.406 -10.766 -4.141 1 96.5 411 GLY B O 1
ATOM 7208 N N . ILE B 1 412 ? 26.484 -10.43 -2.139 1 96.62 412 ILE B N 1
ATOM 7209 C CA . ILE B 1 412 ? 25.5 -11.492 -2.279 1 96.62 412 ILE B CA 1
ATOM 7210 C C . ILE B 1 412 ? 24.562 -11.172 -3.438 1 96.62 412 ILE B C 1
ATOM 7212 O O . ILE B 1 412 ? 24.266 -12.039 -4.27 1 96.62 412 ILE B O 1
ATOM 7216 N N . ASN B 1 413 ? 24.125 -9.961 -3.465 1 96.75 413 ASN B N 1
ATOM 7217 C CA . ASN B 1 413 ? 23.203 -9.531 -4.512 1 96.75 413 ASN B CA 1
ATOM 7218 C C . ASN B 1 413 ? 23.844 -9.656 -5.898 1 96.75 413 ASN B C 1
ATOM 7220 O O . ASN B 1 413 ? 23.188 -10.117 -6.84 1 96.75 413 ASN B O 1
ATOM 7224 N N . THR B 1 414 ? 25.047 -9.211 -6.016 1 96.44 414 THR B N 1
ATOM 7225 C CA . THR B 1 414 ? 25.766 -9.281 -7.281 1 96.44 414 THR B CA 1
ATOM 7226 C C . THR B 1 414 ? 25.922 -10.727 -7.738 1 96.44 414 THR B C 1
ATOM 7228 O O . THR B 1 414 ? 25.703 -11.047 -8.906 1 96.44 414 THR B O 1
ATOM 7231 N N . ALA B 1 415 ? 26.297 -11.562 -6.805 1 96.56 415 ALA B N 1
ATOM 7232 C CA . ALA B 1 415 ? 26.453 -12.984 -7.117 1 96.56 415 ALA B CA 1
ATOM 7233 C C . ALA B 1 415 ? 25.141 -13.586 -7.602 1 96.56 415 ALA B C 1
ATOM 7235 O O . ALA B 1 415 ? 25.125 -14.336 -8.586 1 96.56 415 ALA B O 1
ATOM 7236 N N . MET B 1 416 ? 24.094 -13.242 -7.023 1 96.94 416 MET B N 1
ATOM 7237 C CA . MET B 1 416 ? 22.797 -13.797 -7.391 1 96.94 416 MET B CA 1
ATOM 7238 C C . MET B 1 416 ? 22.312 -13.211 -8.719 1 96.94 416 MET B C 1
ATOM 7240 O O . MET B 1 416 ? 21.688 -13.914 -9.516 1 96.94 416 MET B O 1
ATOM 7244 N N . ALA B 1 417 ? 22.578 -11.945 -8.938 1 96.38 417 ALA B N 1
ATOM 7245 C CA . ALA B 1 417 ? 22.156 -11.281 -10.172 1 96.38 417 ALA B CA 1
ATOM 7246 C C . ALA B 1 417 ? 22.844 -11.898 -11.391 1 96.38 417 ALA B C 1
ATOM 7248 O O . ALA B 1 417 ? 22.281 -11.891 -12.484 1 96.38 417 ALA B O 1
ATOM 7249 N N . VAL B 1 418 ? 23.984 -12.43 -11.203 1 95.06 418 VAL B N 1
ATOM 7250 C CA . VAL B 1 418 ? 24.703 -13.109 -12.273 1 95.06 418 VAL B CA 1
ATOM 7251 C C . VAL B 1 418 ? 24.25 -14.562 -12.367 1 95.06 418 VAL B C 1
ATOM 7253 O O . VAL B 1 418 ? 23.984 -15.07 -13.461 1 95.06 418 VAL B O 1
ATOM 7256 N N . ALA B 1 419 ? 24.078 -15.195 -11.188 1 96.19 419 ALA B N 1
ATOM 7257 C CA . ALA B 1 419 ? 23.75 -16.609 -11.141 1 96.19 419 ALA B CA 1
ATOM 7258 C C . ALA B 1 419 ? 22.359 -16.875 -11.703 1 96.19 419 ALA B C 1
ATOM 7260 O O . ALA B 1 419 ? 22.141 -17.844 -12.422 1 96.19 419 ALA B O 1
ATOM 7261 N N . GLY B 1 420 ? 21.438 -16.016 -11.438 1 95.44 420 GLY B N 1
ATOM 7262 C CA . GLY B 1 420 ? 20.047 -16.219 -11.828 1 95.44 420 GLY B CA 1
ATOM 7263 C C . GLY B 1 420 ? 19.891 -16.438 -13.32 1 95.44 420 GLY B C 1
ATOM 7264 O O . GLY B 1 420 ? 19.516 -17.531 -13.75 1 95.44 420 GLY B O 1
ATOM 7265 N N . PRO B 1 421 ? 20.219 -15.422 -14.086 1 95.94 421 PRO B N 1
ATOM 7266 C CA . PRO B 1 421 ? 20.094 -15.57 -15.539 1 95.94 421 PRO B CA 1
ATOM 7267 C C . PRO B 1 421 ? 21 -16.641 -16.109 1 95.94 421 PRO B C 1
ATOM 7269 O O . PRO B 1 421 ? 20.641 -17.312 -17.094 1 95.94 421 PRO B O 1
ATOM 7272 N N . THR B 1 422 ? 22.156 -16.891 -15.531 1 97.38 422 THR B N 1
ATOM 7273 C CA . THR B 1 422 ? 23.094 -17.906 -16.016 1 97.38 422 THR B CA 1
ATOM 7274 C C . THR B 1 422 ? 22.5 -19.297 -15.859 1 97.38 422 THR B C 1
ATOM 7276 O O . THR B 1 422 ? 22.484 -20.078 -16.812 1 97.38 422 THR B O 1
ATOM 7279 N N . ILE B 1 423 ? 21.984 -19.547 -14.633 1 97.56 423 ILE B N 1
ATOM 7280 C CA . ILE B 1 423 ? 21.406 -20.859 -14.359 1 97.56 423 ILE B CA 1
ATOM 7281 C C . ILE B 1 423 ? 20.172 -21.078 -15.234 1 97.56 423 ILE B C 1
ATOM 7283 O O . ILE B 1 423 ? 19.984 -22.156 -15.797 1 97.56 423 ILE B O 1
ATOM 7287 N N . THR B 1 424 ? 19.359 -20.062 -15.367 1 97.62 424 THR B N 1
ATOM 7288 C CA . THR B 1 424 ? 18.156 -20.156 -16.172 1 97.62 424 THR B CA 1
ATOM 7289 C C . THR B 1 424 ? 18.516 -20.359 -17.656 1 97.62 424 THR B C 1
ATOM 7291 O O . THR B 1 424 ? 17.875 -21.141 -18.344 1 97.62 424 THR B O 1
ATOM 7294 N N . GLY B 1 425 ? 19.547 -19.672 -18.172 1 97.31 425 GLY B N 1
ATOM 7295 C CA . GLY B 1 425 ? 20.031 -19.828 -19.531 1 97.31 425 GLY B CA 1
ATOM 7296 C C . GLY B 1 425 ? 20.578 -21.219 -19.812 1 97.31 425 GLY B C 1
ATOM 7297 O O . GLY B 1 425 ? 20.328 -21.781 -20.875 1 97.31 425 GLY B O 1
ATOM 7298 N N . LEU B 1 426 ? 21.281 -21.734 -18.812 1 96.62 426 LEU B N 1
ATOM 7299 C CA . LEU B 1 426 ? 21.781 -23.094 -18.938 1 96.62 426 LEU B CA 1
ATOM 7300 C C . LEU B 1 426 ? 20.641 -24.094 -18.969 1 96.62 426 LEU B C 1
ATOM 7302 O O . LEU B 1 426 ? 20.688 -25.094 -19.703 1 96.62 426 LEU B O 1
ATOM 7306 N N . ALA B 1 427 ? 19.641 -23.812 -18.141 1 97.38 427 ALA B N 1
ATOM 7307 C CA . ALA B 1 427 ? 18.453 -24.656 -18.156 1 97.38 427 ALA B CA 1
ATOM 7308 C C . ALA B 1 427 ? 17.766 -24.609 -19.516 1 97.38 427 ALA B C 1
ATOM 7310 O O . ALA B 1 427 ? 17.281 -25.625 -20.016 1 97.38 427 ALA B O 1
ATOM 7311 N N . ALA B 1 428 ? 17.688 -23.438 -20.125 1 97.12 428 ALA B N 1
ATOM 7312 C CA . ALA B 1 428 ? 17.109 -23.281 -21.469 1 97.12 428 ALA B CA 1
ATOM 7313 C C . ALA B 1 428 ? 17.875 -24.109 -22.5 1 97.12 428 ALA B C 1
ATOM 7315 O O . ALA B 1 428 ? 17.281 -24.812 -23.312 1 97.12 428 ALA B O 1
ATOM 7316 N N . ALA B 1 429 ? 19.219 -24.047 -22.453 1 95.69 429 ALA B N 1
ATOM 7317 C CA . ALA B 1 429 ? 20.062 -24.828 -23.359 1 95.69 429 ALA B CA 1
ATOM 7318 C C . ALA B 1 429 ? 19.875 -26.312 -23.125 1 95.69 429 ALA B C 1
ATOM 7320 O O . ALA B 1 429 ? 19.797 -27.094 -24.094 1 95.69 429 ALA B O 1
ATOM 7321 N N . GLY B 1 430 ? 19.781 -26.609 -21.859 1 96 430 GLY B N 1
ATOM 7322 C CA . GLY B 1 430 ? 19.531 -28 -21.531 1 96 430 GLY B CA 1
ATOM 7323 C C . GLY B 1 430 ? 18.219 -28.516 -22.094 1 96 430 GLY B C 1
ATOM 7324 O O . GLY B 1 430 ? 18.156 -29.625 -22.625 1 96 430 GLY B O 1
ATOM 7325 N N . ALA B 1 431 ? 17.203 -27.75 -21.953 1 95.5 431 ALA B N 1
ATOM 7326 C CA . ALA B 1 431 ? 15.891 -28.125 -22.484 1 95.5 431 ALA B CA 1
ATOM 7327 C C . ALA B 1 431 ? 15.938 -28.297 -24 1 95.5 431 ALA B C 1
ATOM 7329 O O . ALA B 1 431 ? 15.328 -29.203 -24.562 1 95.5 431 ALA B O 1
ATOM 7330 N N . GLY B 1 432 ? 16.703 -27.5 -24.703 1 93.19 432 GLY B N 1
ATOM 7331 C CA . GLY B 1 432 ? 16.797 -27.547 -26.141 1 93.19 432 GLY B CA 1
ATOM 7332 C C . GLY B 1 432 ? 17.625 -28.703 -26.641 1 93.19 432 GLY B C 1
ATOM 7333 O O . GLY B 1 432 ? 17.406 -29.203 -27.75 1 93.19 432 GLY B O 1
ATOM 7334 N N . LEU B 1 433 ? 18.484 -29.203 -25.812 1 92.88 433 LEU B N 1
ATOM 7335 C CA . LEU B 1 433 ? 19.438 -30.234 -26.25 1 92.88 433 LEU B CA 1
ATOM 7336 C C . LEU B 1 433 ? 19.141 -31.562 -25.578 1 92.88 433 LEU B C 1
ATOM 7338 O O . LEU B 1 433 ? 20.031 -32.438 -25.5 1 92.88 433 LEU B O 1
ATOM 7342 N N . MET B 1 434 ? 17.969 -31.719 -25.094 1 90.38 434 MET B N 1
ATOM 7343 C CA . MET B 1 434 ? 17.609 -32.875 -24.281 1 90.38 434 MET B CA 1
ATOM 7344 C C . MET B 1 434 ? 17.797 -34.156 -25.078 1 90.38 434 MET B C 1
ATOM 7346 O O . MET B 1 434 ? 18.062 -35.219 -24.5 1 90.38 434 MET B O 1
ATOM 7350 N N . ASP B 1 435 ? 17.812 -34.062 -26.391 1 86.5 435 ASP B N 1
ATOM 7351 C CA . ASP B 1 435 ? 17.859 -35.281 -27.234 1 86.5 435 ASP B CA 1
ATOM 7352 C C . ASP B 1 435 ? 19.281 -35.562 -27.703 1 86.5 435 ASP B C 1
ATOM 7354 O O . ASP B 1 435 ? 19.516 -36.5 -28.469 1 86.5 435 ASP B O 1
ATOM 7358 N N . SER B 1 436 ? 20.109 -34.781 -27.281 1 87.38 436 SER B N 1
ATOM 7359 C CA . SER B 1 436 ? 21.484 -34.969 -27.734 1 87.38 436 SER B CA 1
ATOM 7360 C C . SER B 1 436 ? 22.094 -36.219 -27.078 1 87.38 436 SER B C 1
ATOM 7362 O O . SER B 1 436 ? 22.344 -36.219 -25.875 1 87.38 436 SER B O 1
ATOM 7364 N N . SER B 1 437 ? 22.391 -37.25 -27.781 1 85.81 437 SER B N 1
ATOM 7365 C CA . SER B 1 437 ? 22.984 -38.5 -27.281 1 85.81 437 SER B CA 1
ATOM 7366 C C . SER B 1 437 ? 24.406 -38.25 -26.812 1 85.81 437 SER B C 1
ATOM 7368 O O . SER B 1 437 ? 24.875 -38.938 -25.891 1 85.81 437 SER B O 1
ATOM 7370 N N . SER B 1 438 ? 25.094 -37.344 -27.422 1 89.88 438 SER B N 1
ATOM 7371 C CA . SER B 1 438 ? 26.484 -37.094 -27.109 1 89.88 438 SER B CA 1
ATOM 7372 C C . SER B 1 438 ? 26.641 -36.469 -25.719 1 89.88 438 SER B C 1
ATOM 7374 O O . SER B 1 438 ? 27.688 -36.594 -25.094 1 89.88 438 SER B O 1
ATOM 7376 N N . LEU B 1 439 ? 25.469 -35.938 -25.234 1 91.56 439 LEU B N 1
ATOM 7377 C CA . LEU B 1 439 ? 25.594 -35.188 -23.984 1 91.56 439 LEU B CA 1
ATOM 7378 C C . LEU B 1 439 ? 25.016 -35.969 -22.828 1 91.56 439 LEU B C 1
ATOM 7380 O O . LEU B 1 439 ? 25.047 -35.5 -21.672 1 91.56 439 LEU B O 1
ATOM 7384 N N . GLY B 1 440 ? 24.625 -37.125 -23.047 1 89.69 440 GLY B N 1
ATOM 7385 C CA . GLY B 1 440 ? 24.109 -38 -22 1 89.69 440 GLY B CA 1
ATOM 7386 C C . GLY B 1 440 ? 22.922 -37.375 -21.266 1 89.69 440 GLY B C 1
ATOM 7387 O O . GLY B 1 440 ? 22 -36.844 -21.891 1 89.69 440 GLY B O 1
ATOM 7388 N N . GLN B 1 441 ? 22.922 -37.469 -19.891 1 90.81 441 GLN B N 1
ATOM 7389 C CA . GLN B 1 441 ? 21.797 -37.031 -19.062 1 90.81 441 GLN B CA 1
ATOM 7390 C C . GLN B 1 441 ? 21.953 -35.594 -18.641 1 90.81 441 GLN B C 1
ATOM 7392 O O . GLN B 1 441 ? 21.062 -35 -18.016 1 90.81 441 GLN B O 1
ATOM 7397 N N . TRP B 1 442 ? 22.938 -35.062 -19 1 93.06 442 TRP B N 1
ATOM 7398 C CA . TRP B 1 442 ? 23.297 -33.719 -18.469 1 93.06 442 TRP B CA 1
ATOM 7399 C C . TRP B 1 442 ? 22.281 -32.688 -18.922 1 93.06 442 TRP B C 1
ATOM 7401 O O . TRP B 1 442 ? 21.828 -31.859 -18.125 1 93.06 442 TRP B O 1
ATOM 7411 N N . PRO B 1 443 ? 21.922 -32.625 -20.172 1 94.56 443 PRO B N 1
ATOM 7412 C CA . PRO B 1 443 ? 20.938 -31.625 -20.594 1 94.56 443 PRO B CA 1
ATOM 7413 C C . PRO B 1 443 ? 19.641 -31.703 -19.781 1 94.56 443 PRO B C 1
ATOM 7415 O O . PRO B 1 443 ? 19.109 -30.656 -19.375 1 94.56 443 PRO B O 1
ATOM 7418 N N . LEU B 1 444 ? 19.188 -32.875 -19.516 1 93.5 444 LEU B N 1
ATOM 7419 C CA . LEU B 1 444 ? 17.969 -33.062 -18.719 1 93.5 444 LEU B CA 1
ATOM 7420 C C . LEU B 1 444 ? 18.188 -32.562 -17.297 1 93.5 444 LEU B C 1
ATOM 7422 O O . LEU B 1 444 ? 17.312 -31.906 -16.719 1 93.5 444 LEU B O 1
ATOM 7426 N N . MET B 1 445 ? 19.312 -32.875 -16.781 1 93.12 445 MET B N 1
ATOM 7427 C CA . MET B 1 445 ? 19.641 -32.406 -15.43 1 93.12 445 MET B CA 1
ATOM 7428 C C . MET B 1 445 ? 19.609 -30.875 -15.367 1 93.12 445 MET B C 1
ATOM 7430 O O . MET B 1 445 ? 19.062 -30.297 -14.43 1 93.12 445 MET B O 1
ATOM 7434 N N . PHE B 1 446 ? 20.188 -30.297 -16.359 1 95.56 446 PHE B N 1
ATOM 7435 C CA . PHE B 1 446 ? 20.203 -28.844 -16.406 1 95.56 446 PHE B CA 1
ATOM 7436 C C . PHE B 1 446 ? 18.797 -28.281 -16.516 1 95.56 446 PHE B C 1
ATOM 7438 O O . PHE B 1 446 ? 18.469 -27.266 -15.883 1 95.56 446 PHE B O 1
ATOM 7445 N N . ALA B 1 447 ? 18.016 -28.859 -17.219 1 96.56 447 ALA B N 1
ATOM 7446 C CA . ALA B 1 447 ? 16.672 -28.359 -17.453 1 96.56 447 ALA B CA 1
ATOM 7447 C C . ALA B 1 447 ? 15.805 -28.516 -16.219 1 96.56 447 ALA B C 1
ATOM 7449 O O . ALA B 1 447 ? 15.094 -27.594 -15.82 1 96.56 447 ALA B O 1
ATOM 7450 N N . VAL B 1 448 ? 15.852 -29.656 -15.578 1 94.06 448 VAL B N 1
ATOM 7451 C CA . VAL B 1 448 ? 14.953 -29.938 -14.461 1 94.06 448 VAL B CA 1
ATOM 7452 C C . VAL B 1 448 ? 15.531 -29.359 -13.172 1 94.06 448 VAL B C 1
ATOM 7454 O O . VAL B 1 448 ? 14.898 -28.516 -12.531 1 94.06 448 VAL B O 1
ATOM 7457 N N . VAL B 1 449 ? 16.75 -29.766 -12.867 1 93.94 449 VAL B N 1
ATOM 7458 C CA . VAL B 1 449 ? 17.359 -29.297 -11.625 1 93.94 449 VAL B CA 1
ATOM 7459 C C . VAL B 1 449 ? 17.719 -27.828 -11.742 1 93.94 449 VAL B C 1
ATOM 7461 O O . VAL B 1 449 ? 17.562 -27.062 -10.789 1 93.94 449 VAL B O 1
ATOM 7464 N N . GLY B 1 450 ? 18.234 -27.5 -12.906 1 95.19 450 GLY B N 1
ATOM 7465 C CA . GLY B 1 450 ? 18.547 -26.109 -13.133 1 95.19 450 GLY B CA 1
ATOM 7466 C C . GLY B 1 450 ? 17.328 -25.203 -12.961 1 95.19 450 GLY B C 1
ATOM 7467 O O . GLY B 1 450 ? 17.453 -24.094 -12.414 1 95.19 450 GLY B O 1
ATOM 7468 N N . GLY B 1 451 ? 16.188 -25.609 -13.445 1 95.5 451 GLY B N 1
ATOM 7469 C CA . GLY B 1 451 ? 14.977 -24.844 -13.266 1 95.5 451 GLY B CA 1
ATOM 7470 C C . GLY B 1 451 ? 14.594 -24.672 -11.805 1 95.5 451 GLY B C 1
ATOM 7471 O O . GLY B 1 451 ? 14.203 -23.578 -11.383 1 95.5 451 GLY B O 1
ATOM 7472 N N . ALA B 1 452 ? 14.695 -25.688 -11.039 1 93.12 452 ALA B N 1
ATOM 7473 C CA . ALA B 1 452 ? 14.438 -25.625 -9.609 1 93.12 452 ALA B CA 1
ATOM 7474 C C . ALA B 1 452 ? 15.398 -24.656 -8.922 1 93.12 452 ALA B C 1
ATOM 7476 O O . ALA B 1 452 ? 14.977 -23.812 -8.125 1 93.12 452 ALA B O 1
ATOM 7477 N N . LEU B 1 453 ? 16.594 -24.844 -9.289 1 94.88 453 LEU B N 1
ATOM 7478 C CA . LEU B 1 453 ? 17.609 -23.984 -8.695 1 94.88 453 LEU B CA 1
ATOM 7479 C C . LEU B 1 453 ? 17.375 -22.516 -9.078 1 94.88 453 LEU B C 1
ATOM 7481 O O . LEU B 1 453 ? 17.531 -21.625 -8.25 1 94.88 453 LEU B O 1
ATOM 7485 N N . ALA B 1 454 ? 17.094 -22.312 -10.336 1 96.62 454 ALA B N 1
ATOM 7486 C CA . ALA B 1 454 ? 16.797 -20.969 -10.797 1 96.62 454 ALA B CA 1
ATOM 7487 C C . ALA B 1 454 ? 15.664 -20.344 -9.977 1 96.62 454 ALA B C 1
ATOM 7489 O O . ALA B 1 454 ? 15.727 -19.172 -9.609 1 96.62 454 ALA B O 1
ATOM 7490 N N . THR B 1 455 ? 14.672 -21.062 -9.688 1 95.25 455 THR B N 1
ATOM 7491 C CA . THR B 1 455 ? 13.547 -20.609 -8.883 1 95.25 455 THR B CA 1
ATOM 7492 C C . THR B 1 455 ? 13.992 -20.234 -7.477 1 95.25 455 THR B C 1
ATOM 7494 O O . THR B 1 455 ? 13.57 -19.219 -6.926 1 95.25 455 THR B O 1
ATOM 7497 N N . VAL B 1 456 ? 14.852 -21.062 -6.922 1 94.44 456 VAL B N 1
ATOM 7498 C CA . VAL B 1 456 ? 15.375 -20.797 -5.586 1 94.44 456 VAL B CA 1
ATOM 7499 C C . VAL B 1 456 ? 16.156 -19.484 -5.578 1 94.44 456 VAL B C 1
ATOM 7501 O O . VAL B 1 456 ? 15.945 -18.641 -4.715 1 94.44 456 VAL B O 1
ATOM 7504 N N . VAL B 1 457 ? 17 -19.359 -6.562 1 95.56 457 VAL B N 1
ATOM 7505 C CA . VAL B 1 457 ? 17.844 -18.172 -6.633 1 95.56 457 VAL B CA 1
ATOM 7506 C C . VAL B 1 457 ? 16.969 -16.938 -6.809 1 95.56 457 VAL B C 1
ATOM 7508 O O . VAL B 1 457 ? 17.188 -15.922 -6.137 1 95.56 457 VAL B O 1
ATOM 7511 N N . ASN B 1 458 ? 16.031 -17 -7.703 1 96.06 458 ASN B N 1
ATOM 7512 C CA . ASN B 1 458 ? 15.125 -15.883 -7.926 1 96.06 458 ASN B CA 1
ATOM 7513 C C . ASN B 1 458 ? 14.344 -15.539 -6.66 1 96.06 458 ASN B C 1
ATOM 7515 O O . ASN B 1 458 ? 14.164 -14.367 -6.336 1 96.06 458 ASN B O 1
ATOM 7519 N N . SER B 1 459 ? 13.891 -16.547 -5.93 1 94.62 459 SER B N 1
ATOM 7520 C CA . SER B 1 459 ? 13.133 -16.359 -4.695 1 94.62 459 SER B CA 1
ATOM 7521 C C . SER B 1 459 ? 13.992 -15.719 -3.611 1 94.62 459 SER B C 1
ATOM 7523 O O . SER B 1 459 ? 13.523 -14.852 -2.865 1 94.62 459 SER B O 1
ATOM 7525 N N . LEU B 1 460 ? 15.188 -16.125 -3.547 1 94.56 460 LEU B N 1
ATOM 7526 C CA . LEU B 1 460 ? 16.078 -15.555 -2.543 1 94.56 460 LEU B CA 1
ATOM 7527 C C . LEU B 1 460 ? 16.406 -14.102 -2.883 1 94.56 460 LEU B C 1
ATOM 7529 O O . LEU B 1 460 ? 16.359 -13.234 -2.014 1 94.56 460 LEU B O 1
ATOM 7533 N N . GLU B 1 461 ? 16.781 -13.883 -4.121 1 96.75 461 GLU B N 1
ATOM 7534 C CA . GLU B 1 461 ? 17.219 -12.547 -4.523 1 96.75 461 GLU B CA 1
ATOM 7535 C C . GLU B 1 461 ? 16.062 -11.555 -4.473 1 96.75 461 GLU B C 1
ATOM 7537 O O . GLU B 1 461 ? 16.156 -10.516 -3.812 1 96.75 461 GLU B O 1
ATOM 7542 N N . HIS B 1 462 ? 14.992 -11.828 -5.141 1 96.06 462 HIS B N 1
ATOM 7543 C CA . HIS B 1 462 ? 13.906 -10.875 -5.328 1 96.06 462 HIS B CA 1
ATOM 7544 C C . HIS B 1 462 ? 12.789 -11.109 -4.316 1 96.06 462 HIS B C 1
ATOM 7546 O O . HIS B 1 462 ? 12.102 -10.164 -3.91 1 96.06 462 HIS B O 1
ATOM 7552 N N . GLY B 1 463 ? 12.539 -12.367 -3.895 1 94.62 463 GLY B N 1
ATOM 7553 C CA . GLY B 1 463 ? 11.617 -12.633 -2.799 1 94.62 463 GLY B CA 1
ATOM 7554 C C . GLY B 1 463 ? 12.148 -12.164 -1.455 1 94.62 463 GLY B C 1
ATOM 7555 O O . GLY B 1 463 ? 11.406 -11.57 -0.665 1 94.62 463 GLY B O 1
ATOM 7556 N N . GLY B 1 464 ? 13.398 -12.414 -1.283 1 94.69 464 GLY B N 1
ATOM 7557 C CA . GLY B 1 464 ? 14.062 -11.906 -0.093 1 94.69 464 GLY B CA 1
ATOM 7558 C C . GLY B 1 464 ? 14.375 -10.422 -0.176 1 94.69 464 GLY B C 1
ATOM 7559 O O . GLY B 1 464 ? 14.773 -9.812 0.816 1 94.69 464 GLY B O 1
ATOM 7560 N N . GLN B 1 465 ? 14.273 -9.961 -1.348 1 97.31 465 GLN B N 1
ATOM 7561 C CA . GLN B 1 465 ? 14.461 -8.539 -1.635 1 97.31 465 GLN B CA 1
ATOM 7562 C C . GLN B 1 465 ? 15.844 -8.07 -1.187 1 97.31 465 GLN B C 1
ATOM 7564 O O . GLN B 1 465 ? 15.969 -7.074 -0.468 1 97.31 465 GLN B O 1
ATOM 7569 N N . ILE B 1 466 ? 16.828 -8.656 -1.626 1 96.25 466 ILE B N 1
ATOM 7570 C CA . ILE B 1 466 ? 18.203 -8.383 -1.228 1 96.25 466 ILE B CA 1
ATOM 7571 C C . ILE B 1 466 ? 18.609 -6.984 -1.68 1 96.25 466 ILE B C 1
ATOM 7573 O O . ILE B 1 466 ? 19.328 -6.281 -0.971 1 96.25 466 ILE B O 1
ATOM 7577 N N . GLY B 1 467 ? 18.156 -6.559 -2.865 1 96.06 467 GLY B N 1
ATOM 7578 C CA . GLY B 1 467 ? 18.391 -5.191 -3.299 1 96.06 467 GLY B CA 1
ATOM 7579 C C . GLY B 1 467 ? 17.859 -4.156 -2.332 1 96.06 467 GLY B C 1
ATOM 7580 O O . GLY B 1 467 ? 18.5 -3.137 -2.08 1 96.06 467 GLY B O 1
ATOM 7581 N N . MET B 1 468 ? 16.703 -4.395 -1.862 1 96.38 468 MET B N 1
ATOM 7582 C CA . MET B 1 468 ? 16.109 -3.494 -0.88 1 96.38 468 MET B CA 1
ATOM 7583 C C . MET B 1 468 ? 16.953 -3.426 0.385 1 96.38 468 MET B C 1
ATOM 7585 O O . MET B 1 468 ? 17.188 -2.342 0.925 1 96.38 468 MET B O 1
ATOM 7589 N N . ILE B 1 469 ? 17.406 -4.566 0.866 1 94.94 469 ILE B N 1
ATOM 7590 C CA . ILE B 1 469 ? 18.203 -4.641 2.082 1 94.94 469 ILE B CA 1
ATOM 7591 C C . ILE B 1 469 ? 19.516 -3.865 1.888 1 94.94 469 ILE B C 1
ATOM 7593 O O . ILE B 1 469 ? 19.953 -3.141 2.783 1 94.94 469 ILE B O 1
ATOM 7597 N N . PHE B 1 470 ? 20.109 -4.02 0.714 1 96.31 470 PHE B N 1
ATOM 7598 C CA . PHE B 1 470 ? 21.312 -3.258 0.395 1 96.31 470 PHE B CA 1
ATOM 7599 C C . PHE B 1 470 ? 21.047 -1.761 0.519 1 96.31 470 PHE B C 1
ATOM 7601 O O . PHE B 1 470 ? 21.812 -1.045 1.167 1 96.31 470 PHE B O 1
ATOM 7608 N N . GLU B 1 471 ? 19.953 -1.295 -0.083 1 94.81 471 GLU B N 1
ATOM 7609 C CA . GLU B 1 471 ? 19.625 0.126 -0.051 1 94.81 471 GLU B CA 1
ATOM 7610 C C . GLU B 1 471 ? 19.312 0.591 1.37 1 94.81 471 GLU B C 1
ATOM 7612 O O . GLU B 1 471 ? 19.656 1.714 1.748 1 94.81 471 GLU B O 1
ATOM 7617 N N . LEU B 1 472 ? 18.719 -0.279 2.119 1 94.06 472 LEU B N 1
ATOM 7618 C CA . LEU B 1 472 ? 18.422 0.03 3.516 1 94.06 472 LEU B CA 1
ATOM 7619 C C . LEU B 1 472 ? 19.719 0.283 4.293 1 94.06 472 LEU B C 1
ATOM 7621 O O . LEU B 1 472 ? 19.797 1.243 5.062 1 94.06 472 LEU B O 1
ATOM 7625 N N . PHE B 1 473 ? 20.656 -0.553 4.086 1 93.94 473 PHE B N 1
ATOM 7626 C CA . PHE B 1 473 ? 21.922 -0.401 4.789 1 93.94 473 PHE B CA 1
ATOM 7627 C C . PHE B 1 473 ? 22.656 0.858 4.328 1 93.94 473 PHE B C 1
ATOM 7629 O O . PHE B 1 473 ? 23.25 1.57 5.141 1 93.94 473 PHE B O 1
ATOM 7636 N N . ARG B 1 474 ? 22.609 1.118 3.096 1 93.75 474 ARG B N 1
ATOM 7637 C CA . ARG B 1 474 ? 23.203 2.344 2.568 1 93.75 474 ARG B CA 1
ATOM 7638 C C . ARG B 1 474 ? 22.547 3.576 3.174 1 93.75 474 ARG B C 1
ATOM 7640 O O . ARG B 1 474 ? 23.219 4.543 3.525 1 93.75 474 ARG B O 1
ATOM 7647 N N . ASN B 1 475 ? 21.281 3.549 3.309 1 91.62 475 ASN B N 1
ATOM 7648 C CA . ASN B 1 475 ? 20.516 4.645 3.906 1 91.62 475 ASN B CA 1
ATOM 7649 C C . ASN B 1 475 ? 20.875 4.828 5.379 1 91.62 475 ASN B C 1
ATOM 7651 O O . ASN B 1 475 ? 20.984 5.957 5.855 1 91.62 475 ASN B O 1
ATOM 7655 N N . CYS B 1 476 ? 21 3.723 6.051 1 92.38 476 CYS B N 1
ATOM 7656 C CA . CYS B 1 476 ? 21.375 3.793 7.457 1 92.38 476 CYS B CA 1
ATOM 7657 C C . CYS B 1 476 ? 22.766 4.395 7.613 1 92.38 476 CYS B C 1
ATOM 7659 O O . CYS B 1 476 ? 22.984 5.254 8.469 1 92.38 476 CYS B O 1
ATOM 7661 N N . ALA B 1 477 ? 23.672 3.955 6.789 1 92.56 477 ALA B N 1
ATOM 7662 C CA . ALA B 1 477 ? 25.016 4.535 6.797 1 92.56 477 ALA B CA 1
ATOM 7663 C C . ALA B 1 477 ? 24.969 6.031 6.5 1 92.56 477 ALA B C 1
ATOM 7665 O O . ALA B 1 477 ? 25.672 6.816 7.137 1 92.56 477 ALA B O 1
ATOM 7666 N N . GLY B 1 478 ? 24.141 6.324 5.516 1 91.75 478 GLY B N 1
ATOM 7667 C CA . GLY B 1 478 ? 23.969 7.727 5.172 1 91.75 478 GLY B CA 1
ATOM 7668 C C . GLY B 1 478 ? 23.422 8.562 6.32 1 91.75 478 GLY B C 1
ATOM 7669 O O . GLY B 1 478 ? 23.859 9.695 6.527 1 91.75 478 GLY B O 1
ATOM 7670 N N . PHE B 1 479 ? 22.562 8.016 7.039 1 92.38 479 PHE B N 1
ATOM 7671 C CA . PHE B 1 479 ? 21.969 8.68 8.203 1 92.38 479 PHE B CA 1
ATOM 7672 C C . PHE B 1 479 ? 23.047 8.977 9.242 1 92.38 479 PHE B C 1
ATOM 7674 O O . PHE B 1 479 ? 23.141 10.109 9.734 1 92.38 479 PHE B O 1
ATOM 7681 N N . TYR B 1 480 ? 23.812 8.086 9.586 1 93.06 480 TYR B N 1
ATOM 7682 C CA . TYR B 1 480 ? 24.828 8.273 10.602 1 93.06 480 TYR B CA 1
ATOM 7683 C C . TYR B 1 480 ? 25.938 9.188 10.102 1 93.06 480 TYR B C 1
ATOM 7685 O O . TYR B 1 480 ? 26.5 9.977 10.875 1 93.06 480 TYR B O 1
ATOM 7693 N N . ARG B 1 481 ? 26.234 9.094 8.828 1 91.12 481 ARG B N 1
ATOM 7694 C CA . ARG B 1 481 ? 27.219 10.008 8.242 1 91.12 481 ARG B CA 1
ATOM 7695 C C . ARG B 1 481 ? 26.734 11.453 8.352 1 91.12 481 ARG B C 1
ATOM 7697 O O . ARG B 1 481 ? 27.531 12.352 8.625 1 91.12 481 ARG B O 1
ATOM 7704 N N . GLN B 1 482 ? 25.547 11.594 8.117 1 90.81 482 GLN B N 1
ATOM 7705 C CA . GLN B 1 482 ? 24.969 12.93 8.242 1 90.81 482 GLN B CA 1
ATOM 7706 C C . GLN B 1 482 ? 25.109 13.453 9.672 1 90.81 482 GLN B C 1
ATOM 7708 O O . GLN B 1 482 ? 25.406 14.633 9.883 1 90.81 482 GLN B O 1
ATOM 7713 N N . LEU B 1 483 ? 24.875 12.617 10.609 1 92 483 LEU B N 1
ATOM 7714 C CA . LEU B 1 483 ? 25.031 13.016 12.008 1 92 483 LEU B CA 1
ATOM 7715 C C . LEU B 1 483 ? 26.469 13.391 12.305 1 92 483 LEU B C 1
ATOM 7717 O O . LEU B 1 483 ? 26.734 14.375 13.008 1 92 483 LEU B O 1
ATOM 7721 N N . GLU B 1 484 ? 27.375 12.633 11.742 1 92.94 484 GLU B N 1
ATOM 7722 C CA . GLU B 1 484 ? 28.797 12.945 11.891 1 92.94 484 GLU B CA 1
ATOM 7723 C C . GLU B 1 484 ? 29.109 14.352 11.367 1 92.94 484 GLU B C 1
ATOM 7725 O O . GLU B 1 484 ? 29.75 15.141 12.047 1 92.94 484 GLU B O 1
ATOM 7730 N N . GLU B 1 485 ? 28.594 14.609 10.227 1 88.75 485 GLU B N 1
ATOM 7731 C CA . GLU B 1 485 ? 28.859 15.891 9.586 1 88.75 485 GLU B CA 1
ATOM 7732 C C . GLU B 1 485 ? 28.266 17.047 10.383 1 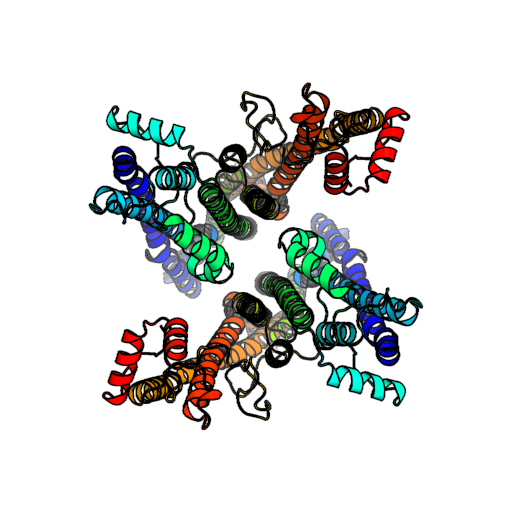88.75 485 GLU B C 1
ATOM 7734 O O . GLU B 1 485 ? 28.875 18.109 10.492 1 88.75 485 GLU B O 1
ATOM 7739 N N . GLU B 1 486 ? 27.109 16.812 10.914 1 89.19 486 GLU B N 1
ATOM 7740 C CA . GLU B 1 486 ? 26.469 17.844 11.727 1 89.19 486 GLU B CA 1
ATOM 7741 C C . GLU B 1 486 ? 27.266 18.125 13 1 89.19 486 GLU B C 1
ATOM 7743 O O . GLU B 1 486 ? 27.438 19.281 13.391 1 89.19 486 GLU B O 1
ATOM 7748 N N . ILE B 1 487 ? 27.734 17.141 13.602 1 92.44 487 ILE B N 1
ATOM 7749 C CA . ILE B 1 487 ? 28.531 17.297 14.805 1 92.44 487 ILE B CA 1
ATOM 7750 C C . ILE B 1 487 ? 29.844 18.016 14.469 1 92.44 487 ILE B C 1
ATOM 7752 O O . ILE B 1 487 ? 30.234 18.953 15.156 1 92.44 487 ILE B O 1
ATOM 7756 N N . GLU B 1 488 ? 30.5 17.594 13.422 1 90.75 488 GLU B N 1
ATOM 7757 C CA . GLU B 1 488 ? 31.75 18.203 13 1 90.75 488 GLU B CA 1
ATOM 7758 C C . GLU B 1 488 ? 31.578 19.688 12.68 1 90.75 488 GLU B C 1
ATOM 7760 O O . GLU B 1 488 ? 32.406 20.516 13.062 1 90.75 488 GLU B O 1
ATOM 7765 N N . PHE B 1 489 ? 30.547 19.969 12.031 1 86.88 489 PHE B N 1
ATOM 7766 C CA . PHE B 1 489 ? 30.25 21.344 11.656 1 86.88 489 PHE B CA 1
ATOM 7767 C C . PHE B 1 489 ? 30.109 22.219 12.898 1 86.88 489 PHE B C 1
ATOM 7769 O O . PHE B 1 489 ? 30.641 23.328 12.945 1 86.88 489 PHE B O 1
ATOM 7776 N N . ASN B 1 490 ? 29.375 21.75 13.906 1 87.56 490 ASN B N 1
ATOM 7777 C CA . ASN B 1 490 ? 29.125 22.531 15.109 1 87.56 490 ASN B CA 1
ATOM 7778 C C . ASN B 1 490 ? 30.344 22.562 16.016 1 87.56 490 ASN B C 1
ATOM 7780 O O . ASN B 1 490 ? 30.516 23.516 16.797 1 87.56 490 ASN B O 1
ATOM 7784 N N . LEU B 1 491 ? 31.203 21.656 15.906 1 87.88 491 LEU B N 1
ATOM 7785 C CA . LEU B 1 491 ? 32.406 21.625 16.719 1 87.88 491 LEU B CA 1
ATOM 7786 C C . LEU B 1 491 ? 33.5 22.5 16.094 1 87.88 491 LEU B C 1
ATOM 7788 O O . LEU B 1 491 ? 34.281 23.125 16.797 1 87.88 491 LEU B O 1
ATOM 7792 N N . GLU B 1 492 ? 33.531 22.5 14.789 1 79.5 492 GLU B N 1
ATOM 7793 C CA . GLU B 1 492 ? 34.594 23.234 14.078 1 79.5 492 GLU B CA 1
ATOM 7794 C C . GLU B 1 492 ? 34.219 24.688 13.875 1 79.5 492 GLU B C 1
ATOM 7796 O O . GLU B 1 492 ? 35.094 25.531 13.609 1 79.5 492 GLU B O 1
ATOM 7801 N N . GLY B 1 493 ? 32.938 24.984 13.844 1 68.06 493 GLY B N 1
ATOM 7802 C CA . GLY B 1 493 ? 32.531 26.359 13.57 1 68.06 493 GLY B CA 1
ATOM 7803 C C . GLY B 1 493 ? 33.156 27.359 14.523 1 68.06 493 GLY B C 1
ATOM 7804 O O . GLY B 1 493 ? 33.094 27.188 15.742 1 68.06 493 GLY B O 1
ATOM 7805 N N . ALA B 1 494 ? 34.031 28.281 14.023 1 60.38 494 ALA B N 1
ATOM 7806 C CA . ALA B 1 494 ? 34.75 29.297 14.789 1 60.38 494 ALA B CA 1
ATOM 7807 C C . ALA B 1 494 ? 33.781 30.312 15.375 1 60.38 494 ALA B C 1
ATOM 7809 O O . ALA B 1 494 ? 33.938 30.766 16.516 1 60.38 494 ALA B O 1
ATOM 7810 N N . ASP B 1 495 ? 32.781 30.656 14.562 1 62.88 495 ASP B N 1
ATOM 7811 C CA . ASP B 1 495 ? 31.828 31.672 15.016 1 62.88 495 ASP B CA 1
ATOM 7812 C C . ASP B 1 495 ? 30.625 31.031 15.711 1 62.88 495 ASP B C 1
ATOM 7814 O O . ASP B 1 495 ? 29.844 30.312 15.078 1 62.88 495 ASP B O 1
ATOM 7818 N N . VAL B 1 496 ? 30.547 31.125 16.938 1 62.81 496 VAL B N 1
ATOM 7819 C CA . VAL B 1 496 ? 29.531 30.547 17.812 1 62.81 496 VAL B CA 1
ATOM 7820 C C . VAL B 1 496 ? 28.141 30.938 17.312 1 62.81 496 VAL B C 1
ATOM 7822 O O . VAL B 1 496 ? 27.188 30.188 17.484 1 62.81 496 VAL B O 1
ATOM 7825 N N . LYS B 1 497 ? 28.156 32.062 16.594 1 61.75 497 LYS B N 1
ATOM 7826 C CA . LYS B 1 497 ? 26.859 32.562 16.141 1 61.75 497 LYS B CA 1
ATOM 7827 C C . LYS B 1 497 ? 26.312 31.719 14.992 1 61.75 497 LYS B C 1
ATOM 7829 O O . LYS B 1 497 ? 25.094 31.672 14.766 1 61.75 497 LYS B O 1
ATOM 7834 N N . GLU B 1 498 ? 27.219 30.969 14.453 1 71.38 498 GLU B N 1
ATOM 7835 C CA . GLU B 1 498 ? 26.812 30.156 13.312 1 71.38 498 GLU B CA 1
ATOM 7836 C C . GLU B 1 498 ? 26.438 28.75 13.742 1 71.38 498 GLU B C 1
ATOM 7838 O O . GLU B 1 498 ? 25.797 28 12.984 1 71.38 498 GLU B O 1
ATOM 7843 N N . ARG B 1 499 ? 26.719 28.516 15.023 1 77.12 499 ARG B N 1
ATOM 7844 C CA . ARG B 1 499 ? 26.422 27.188 15.555 1 77.12 499 ARG B CA 1
ATOM 7845 C C . ARG B 1 499 ? 24.969 27.109 16.047 1 77.12 499 ARG B C 1
ATOM 7847 O O . ARG B 1 499 ? 24.391 28.125 16.438 1 77.12 499 ARG B O 1
ATOM 7854 N N . GLU B 1 500 ? 24.453 25.938 15.883 1 81.31 500 GLU B N 1
ATOM 7855 C CA . GLU B 1 500 ? 23.172 25.688 16.547 1 81.31 500 GLU B CA 1
ATOM 7856 C C . GLU B 1 500 ? 23.328 25.75 18.062 1 81.31 500 GLU B C 1
ATOM 7858 O O . GLU B 1 500 ? 24.406 25.469 18.594 1 81.31 500 GLU B O 1
ATOM 7863 N N . ASN B 1 501 ? 22.344 26.312 18.719 1 83.88 501 ASN B N 1
ATOM 7864 C CA . ASN B 1 501 ? 22.391 26.328 20.188 1 83.88 501 ASN B CA 1
ATOM 7865 C C . ASN B 1 501 ? 22.781 24.969 20.75 1 83.88 501 ASN B C 1
ATOM 7867 O O . ASN B 1 501 ? 22.203 23.953 20.391 1 83.88 501 ASN B O 1
ATOM 7871 N N . GLY B 1 502 ? 23.719 24.953 21.562 1 87.94 502 GLY B N 1
ATOM 7872 C CA . GLY B 1 502 ? 24.312 23.719 22.047 1 87.94 502 GLY B CA 1
ATOM 7873 C C . GLY B 1 502 ? 23.312 22.812 22.734 1 87.94 502 GLY B C 1
ATOM 7874 O O . GLY B 1 502 ? 23.312 21.594 22.516 1 87.94 502 GLY B O 1
ATOM 7875 N N . GLU B 1 503 ? 22.469 23.297 23.578 1 87.06 503 GLU B N 1
ATOM 7876 C CA . GLU B 1 503 ? 21.469 22.5 24.297 1 87.06 503 GLU B CA 1
ATOM 7877 C C . GLU B 1 503 ? 20.453 21.891 23.328 1 87.06 503 GLU B C 1
ATOM 7879 O O . GLU B 1 503 ? 20.078 20.719 23.469 1 87.06 503 GLU B O 1
ATOM 7884 N N . LEU B 1 504 ? 20.078 22.672 22.453 1 86.88 504 LEU B N 1
ATOM 7885 C CA . LEU B 1 504 ? 19.125 22.188 21.453 1 86.88 504 LEU B CA 1
ATOM 7886 C C . LEU B 1 504 ? 19.781 21.125 20.578 1 86.88 504 LEU B C 1
ATOM 7888 O O . LEU B 1 504 ? 19.141 20.141 20.203 1 86.88 504 LEU B O 1
ATOM 7892 N N . PHE B 1 505 ? 20.984 21.406 20.266 1 90.88 505 PHE B N 1
ATOM 7893 C CA . PHE B 1 505 ? 21.75 20.453 19.469 1 90.88 505 PHE B CA 1
ATOM 7894 C C . PHE B 1 505 ? 21.875 19.125 20.172 1 90.88 505 PHE B C 1
ATOM 7896 O O . PHE B 1 505 ? 21.703 18.062 19.562 1 90.88 505 PHE B O 1
ATOM 7903 N N . GLU B 1 506 ? 22.156 19.141 21.422 1 91.75 506 GLU B N 1
ATOM 7904 C CA . GLU B 1 506 ? 22.281 17.922 22.219 1 91.75 506 GLU B CA 1
ATOM 7905 C C . GLU B 1 506 ? 20.969 17.156 22.25 1 91.75 506 GLU B C 1
ATOM 7907 O O . GLU B 1 506 ? 20.969 15.93 22.094 1 91.75 506 GLU B O 1
ATOM 7912 N N . LEU B 1 507 ? 19.938 17.797 22.5 1 91.69 507 LEU B N 1
ATOM 7913 C CA . LEU B 1 507 ? 18.625 17.172 22.562 1 91.69 507 LEU B CA 1
ATOM 7914 C C . LEU B 1 507 ? 18.281 16.516 21.219 1 91.69 507 LEU B C 1
ATOM 7916 O O . LEU B 1 507 ? 17.828 15.367 21.172 1 91.69 507 LEU B O 1
ATOM 7920 N N . ARG B 1 508 ? 18.438 17.25 20.141 1 89.44 508 ARG B N 1
ATOM 7921 C CA . ARG B 1 508 ? 18.125 16.75 18.812 1 89.44 508 ARG B CA 1
ATOM 7922 C C . ARG B 1 508 ? 18.969 15.516 18.484 1 89.44 508 ARG B C 1
ATOM 7924 O O . ARG B 1 508 ? 18.453 14.523 17.969 1 89.44 508 ARG B O 1
ATOM 7931 N N . MET B 1 509 ? 20.188 15.625 18.828 1 91.12 509 MET B N 1
ATOM 7932 C CA . MET B 1 509 ? 21.109 14.508 18.578 1 91.12 509 MET B CA 1
ATOM 7933 C C . MET B 1 509 ? 20.688 13.281 19.375 1 91.12 509 MET B C 1
ATOM 7935 O O . MET B 1 509 ? 20.688 12.164 18.859 1 91.12 509 MET B O 1
ATOM 7939 N N . ALA B 1 510 ? 20.406 13.492 20.625 1 91.44 510 ALA B N 1
ATOM 7940 C CA . ALA B 1 510 ? 19.969 12.398 21.5 1 91.44 510 ALA B CA 1
ATOM 7941 C C . ALA B 1 510 ? 18.719 11.711 20.938 1 91.44 510 ALA B C 1
ATOM 7943 O O . ALA B 1 510 ? 18.672 10.484 20.828 1 91.44 510 ALA B O 1
ATOM 7944 N N . LEU B 1 511 ? 17.812 12.461 20.453 1 87.12 511 LEU B N 1
ATOM 7945 C CA . LEU B 1 511 ? 16.562 11.914 19.922 1 87.12 511 LEU B CA 1
ATOM 7946 C C . LEU B 1 511 ? 16.812 11.18 18.609 1 87.12 511 LEU B C 1
ATOM 7948 O O . LEU B 1 511 ? 16.234 10.117 18.375 1 87.12 511 LEU B O 1
ATOM 7952 N N . GLN B 1 512 ? 17.625 11.742 17.797 1 89.62 512 GLN B N 1
ATOM 7953 C CA . GLN B 1 512 ? 17.938 11.086 16.531 1 89.62 512 GLN B CA 1
ATOM 7954 C C . GLN B 1 512 ? 18.609 9.734 16.75 1 89.62 512 GLN B C 1
ATOM 7956 O O . GLN B 1 512 ? 18.453 8.812 15.945 1 89.62 512 GLN B O 1
ATOM 7961 N N . LEU B 1 513 ? 19.297 9.648 17.844 1 92.81 513 LEU B N 1
ATOM 7962 C CA . LEU B 1 513 ? 20.031 8.414 18.125 1 92.81 513 LEU B CA 1
ATOM 7963 C C . LEU B 1 513 ? 19.203 7.496 19.031 1 92.81 513 LEU B C 1
ATOM 7965 O O . LEU B 1 513 ? 19.672 6.422 19.422 1 92.81 513 LEU B O 1
ATOM 7969 N N . GLY B 1 514 ? 18.016 7.891 19.406 1 89.25 514 GLY B N 1
ATOM 7970 C CA . GLY B 1 514 ? 17.141 7.09 20.25 1 89.25 514 GLY B CA 1
ATOM 7971 C C . GLY B 1 514 ? 17.578 7.043 21.703 1 89.25 514 GLY B C 1
ATOM 7972 O O . GLY B 1 514 ? 17.438 6.008 22.359 1 89.25 514 GLY B O 1
ATOM 7973 N N . ARG B 1 515 ? 18.156 8.234 22.109 1 89.31 515 ARG B N 1
ATOM 7974 C CA . ARG B 1 515 ? 18.672 8.344 23.469 1 89.31 515 ARG B CA 1
ATOM 7975 C C . ARG B 1 515 ? 18.141 9.594 24.156 1 89.31 515 ARG B C 1
ATOM 7977 O O . ARG B 1 515 ? 17.609 10.492 23.5 1 89.31 515 ARG B O 1
ATOM 7984 N N . SER B 1 516 ? 18.234 9.5 25.516 1 89.44 516 SER B N 1
ATOM 7985 C CA . SER B 1 516 ? 18.078 10.742 26.266 1 89.44 516 SER B CA 1
ATOM 7986 C C . SER B 1 516 ? 19.391 11.516 26.328 1 89.44 516 SER B C 1
ATOM 7988 O O . SER B 1 516 ? 20.469 10.961 26.078 1 89.44 516 SER B O 1
ATOM 7990 N N . PRO B 1 517 ? 19.266 12.812 26.562 1 89.44 517 PRO B N 1
ATOM 7991 C CA . PRO B 1 517 ? 20.516 13.562 26.734 1 89.44 517 PRO B CA 1
ATOM 7992 C C . PRO B 1 517 ? 21.438 12.945 27.781 1 89.44 517 PRO B C 1
ATOM 7994 O O . PRO B 1 517 ? 22.656 12.922 27.594 1 89.44 517 PRO B O 1
ATOM 7997 N N . SER B 1 518 ? 20.875 12.391 28.828 1 91.62 518 SER B N 1
ATOM 7998 C CA . SER B 1 518 ? 21.672 11.758 29.875 1 91.62 518 SER B CA 1
ATOM 7999 C C . SER B 1 518 ? 22.359 10.492 29.359 1 91.62 518 SER B C 1
ATOM 8001 O O . SER B 1 518 ? 23.516 10.227 29.688 1 91.62 518 SER B O 1
ATOM 8003 N N . GLU B 1 519 ? 21.641 9.734 28.594 1 90.38 519 GLU B N 1
ATOM 8004 C CA . GLU B 1 519 ? 22.203 8.523 28.016 1 90.38 519 GLU B CA 1
ATOM 8005 C C . GLU B 1 519 ? 23.328 8.859 27.031 1 90.38 519 GLU B C 1
ATOM 8007 O O . GLU B 1 519 ? 24.297 8.117 26.906 1 90.38 519 GLU B O 1
ATOM 8012 N N . LEU B 1 520 ? 23.125 9.906 26.297 1 92.56 520 LEU B N 1
ATOM 8013 C CA . LEU B 1 520 ? 24.141 10.336 25.344 1 92.56 520 LEU B CA 1
ATOM 8014 C C . LEU B 1 520 ? 25.438 10.711 26.031 1 92.56 520 LEU B C 1
ATOM 8016 O O . LEU B 1 520 ? 26.516 10.375 25.562 1 92.56 520 LEU B O 1
ATOM 8020 N N . ARG B 1 521 ? 25.359 11.43 27.203 1 92.44 521 ARG B N 1
ATOM 8021 C CA . ARG B 1 521 ? 26.531 11.797 28 1 92.44 521 ARG B CA 1
ATOM 8022 C C . ARG B 1 521 ? 27.219 10.562 28.562 1 92.44 521 ARG B C 1
ATOM 8024 O O . ARG B 1 521 ? 28.453 10.5 28.578 1 92.44 521 ARG B O 1
ATOM 8031 N N . THR B 1 522 ? 26.406 9.617 28.922 1 89.44 522 THR B N 1
ATOM 8032 C CA . THR B 1 522 ? 26.969 8.367 29.438 1 89.44 522 THR B CA 1
ATOM 8033 C C . THR B 1 522 ? 27.719 7.621 28.328 1 89.44 522 THR B C 1
ATOM 8035 O O . THR B 1 522 ? 28.781 7.047 28.578 1 89.44 522 THR B O 1
ATOM 8038 N N . LEU B 1 523 ? 27.109 7.629 27.203 1 89.19 523 LEU B N 1
ATOM 8039 C CA . LEU B 1 523 ? 27.75 6.98 26.062 1 89.19 523 LEU B CA 1
ATOM 8040 C C . LEU B 1 523 ? 29.125 7.602 25.781 1 89.19 523 LEU B C 1
ATOM 8042 O O . LEU B 1 523 ? 30.094 6.887 25.562 1 89.19 523 LEU B O 1
ATOM 8046 N N . SER B 1 524 ? 29.125 8.867 25.766 1 89.19 524 SER B N 1
ATOM 8047 C CA . SER B 1 524 ? 30.375 9.586 25.484 1 89.19 524 SER B CA 1
ATOM 8048 C C . SER B 1 524 ? 31.422 9.305 26.547 1 89.19 524 SER B C 1
ATOM 8050 O O . SER B 1 524 ? 32.594 9.125 26.219 1 89.19 524 SER B O 1
ATOM 8052 N N . SER B 1 525 ? 31.031 9.289 27.75 1 84.81 525 SER B N 1
ATOM 8053 C CA . SER B 1 525 ? 31.953 9.039 28.859 1 84.81 525 SER B CA 1
ATOM 8054 C C . SER B 1 525 ? 32.531 7.629 28.797 1 84.81 525 SER B C 1
ATOM 8056 O O . SER B 1 525 ? 33.688 7.414 29.062 1 84.81 525 SER B O 1
ATOM 8058 N N . THR B 1 526 ? 31.672 6.711 28.484 1 80.62 526 THR B N 1
ATOM 8059 C CA . THR B 1 526 ? 32.094 5.32 28.391 1 80.62 526 THR B CA 1
ATOM 8060 C C . THR B 1 526 ? 33 5.117 27.188 1 80.62 526 THR B C 1
ATOM 8062 O O . THR B 1 526 ? 33.969 4.355 27.25 1 80.62 526 THR B O 1
ATOM 8065 N N . SER B 1 527 ? 32.688 5.676 26.141 1 73.25 527 SER B N 1
ATOM 8066 C CA . SER B 1 527 ? 33.469 5.523 24.906 1 73.25 527 SER B CA 1
ATOM 8067 C C . SER B 1 527 ? 34.844 6.129 25.047 1 73.25 527 SER B C 1
ATOM 8069 O O . SER B 1 527 ? 35.812 5.637 24.438 1 73.25 527 SER B O 1
ATOM 8071 N N . ARG B 1 528 ? 35 7.062 25.891 1 69.06 528 ARG B N 1
ATOM 8072 C CA . ARG B 1 528 ? 36.281 7.707 26.109 1 69.06 528 ARG B CA 1
ATOM 8073 C C . ARG B 1 528 ? 37.156 6.879 27.062 1 69.06 528 ARG B C 1
ATOM 8075 O O . ARG B 1 528 ? 38.375 6.926 26.984 1 69.06 528 ARG B O 1
ATOM 8082 N N . ARG B 1 529 ? 36.375 6.262 27.938 1 67.44 529 ARG B N 1
ATOM 8083 C CA . ARG B 1 529 ? 37.125 5.477 28.906 1 67.44 529 ARG B CA 1
ATOM 8084 C C . ARG B 1 529 ? 37.531 4.121 28.344 1 67.44 529 ARG B C 1
ATOM 8086 O O . ARG B 1 529 ? 38.625 3.645 28.562 1 67.44 529 ARG B O 1
ATOM 8093 N N . LYS B 1 530 ? 36.375 3.424 27.719 1 63.06 530 LYS B N 1
ATOM 8094 C CA . LYS B 1 530 ? 36.625 2.047 27.312 1 63.06 530 LYS B CA 1
ATOM 8095 C C . LYS B 1 530 ? 36.844 1.962 25.797 1 63.06 530 LYS B C 1
ATOM 8097 O O . LYS B 1 530 ? 36.031 2.426 25.016 1 63.06 530 LYS B O 1
ATOM 8102 N N . ARG B 1 531 ? 37.969 1.887 25.375 1 55.94 531 ARG B N 1
ATOM 8103 C CA . ARG B 1 531 ? 38.375 1.787 23.969 1 55.94 531 ARG B CA 1
ATOM 8104 C C . ARG B 1 531 ? 37.5 0.775 23.234 1 55.94 531 ARG B C 1
ATOM 8106 O O . ARG B 1 531 ? 37.406 0.822 22 1 55.94 531 ARG B O 1
ATOM 8113 N N . ASP B 1 532 ? 36.969 -0.259 23.984 1 51.53 532 ASP B N 1
ATOM 8114 C CA . ASP B 1 532 ? 36.406 -1.385 23.266 1 51.53 532 ASP B CA 1
ATOM 8115 C C . ASP B 1 532 ? 34.875 -1.456 23.5 1 51.53 532 ASP B C 1
ATOM 8117 O O . ASP B 1 532 ? 34.312 -2.541 23.5 1 51.53 532 ASP B O 1
ATOM 8121 N N . ASP B 1 533 ? 34.312 -0.293 23.766 1 57.66 533 ASP B N 1
ATOM 8122 C CA . ASP B 1 533 ? 32.906 -0.366 24.172 1 57.66 533 ASP B CA 1
ATOM 8123 C C . ASP B 1 533 ? 32 -0.666 22.984 1 57.66 533 ASP B C 1
ATOM 8125 O O . ASP B 1 533 ? 32.125 -0.033 21.922 1 57.66 533 ASP B O 1
ATOM 8129 N N . GLU B 1 534 ? 31.375 -1.771 23.125 1 65.81 534 GLU B N 1
ATOM 8130 C CA . GLU B 1 534 ? 30.594 -2.58 22.203 1 65.81 534 GLU B CA 1
ATOM 8131 C C . GLU B 1 534 ? 29.25 -1.918 21.875 1 65.81 534 GLU B C 1
ATOM 8133 O O . GLU B 1 534 ? 28.516 -2.385 21 1 65.81 534 GLU B O 1
ATOM 8138 N N . GLU B 1 535 ? 28.984 -0.67 22.406 1 81.44 535 GLU B N 1
ATOM 8139 C CA . GLU B 1 535 ? 27.609 -0.214 22.219 1 81.44 535 GLU B CA 1
ATOM 8140 C C . GLU B 1 535 ? 27.516 0.769 21.047 1 81.44 535 GLU B C 1
ATOM 8142 O O . GLU B 1 535 ? 28.391 1.62 20.875 1 81.44 535 GLU B O 1
ATOM 8147 N N . HIS B 1 536 ? 26.609 0.693 20.312 1 89.81 536 HIS B N 1
ATOM 8148 C CA . HIS B 1 536 ? 26.328 1.599 19.188 1 89.81 536 HIS B CA 1
ATOM 8149 C C . HIS B 1 536 ? 25.766 2.924 19.688 1 89.81 536 HIS B C 1
ATOM 8151 O O . HIS B 1 536 ? 25.172 2.982 20.766 1 89.81 536 HIS B O 1
ATOM 8157 N N . ALA B 1 537 ? 26.094 3.963 18.984 1 89.75 537 ALA B N 1
ATOM 8158 C CA . ALA B 1 537 ? 25.5 5.254 19.312 1 89.75 537 ALA B CA 1
ATOM 8159 C C . ALA B 1 537 ? 24 5.242 19.078 1 89.75 537 ALA B C 1
ATOM 8161 O O . ALA B 1 537 ? 23.234 5.727 19.922 1 89.75 537 ALA B O 1
ATOM 8162 N N . GLY B 1 538 ? 23.688 4.727 17.906 1 88.44 538 GLY B N 1
ATOM 8163 C CA . GLY B 1 538 ? 22.281 4.648 17.594 1 88.44 538 GLY B CA 1
ATOM 8164 C C . GLY B 1 538 ? 21.594 3.443 18.203 1 88.44 538 GLY B C 1
ATOM 8165 O O . GLY B 1 538 ? 22.156 2.346 18.219 1 88.44 538 GLY B O 1
ATOM 8166 N N . LYS B 1 539 ? 20.453 3.701 18.797 1 78.56 539 LYS B N 1
ATOM 8167 C CA . LYS B 1 539 ? 19.641 2.609 19.312 1 78.56 539 LYS B CA 1
ATOM 8168 C C . LYS B 1 539 ? 18.438 2.338 18.406 1 78.56 539 LYS B C 1
ATOM 8170 O O . LYS B 1 539 ? 17.641 3.236 18.156 1 78.56 539 LYS B O 1
#

Nearest PDB structures (foldseek):
  8izp-assembly1_A  TM=1.271E-01  e=5.890E+00  Homo sapiens

Foldseek 3Di:
DVLLLVLLVPPQLVVLVVVLVVLVVVLCCLVPVCQQVVLQVQLVVLVVCCPPVVVARVSVLSNQLSVLSNLLSCCVPVLVVSVVVSVQSVLLSVLSVVVSVLVVCLVPDPPVLVHWDPLLNLQLLQLQLLHHSVVLVVSSVCSVVPVDDDDHSHQASQGHCPCCVVCVVPPVCVVVVVVLVCVGSPPDPDPFQPQNLLSSLLVSLLSLLVLLLVLLVVLVSSLVSLLVSLLVLLQQLLVLLVQLVVQDPDDSRSSNVSSLVSSLSSLVSSLVSLLVCLQQLSLLLSLLSNVLSVVSVVLSVVSVVCVVVHSDHPVRSVQSSQLSSLSCLQRHSDSDDRHDGLQDPAQAAGARHPQPDDCPPPDPPPPPPDPDDDDQLQDDPLLLLLLVLLLVLLVVPQLVVLRVVLVVLSVLLVVLSVLLSVLSNLLSVLSNCVPPVVVPRVSSCSVNVSSVVSSVSSCCNSVVSSSSVSSVSSNSSNLSVVSSSLSCCQSPDPDVVSHNRSVVNLQVLQVSQVHGSVVSSVSSVCVVVPVPDPDHSHD/DVLLLVLLVPPQLVVLVVVLVVLVVVLCCLVPVCLQVVLQVQLVVLVVCCPPVVVALVSVLSNQQSVLSNLLSCCVPVLVVSVVVSVQSVLLSVLSVVVSVLVVCLVPDPPPLVHWDPLLNLCLLQLQLLHHSVVLVVSSVCSVVPVDDDDHSHPASQGHCPCCVVVVVVPVCVVVVVVLVCVGSPPDPDPFQPQNLLSSLLVSLLSLLVLLLVLLVVLVSSLVSLLVSLLVLLQQLLVLLVQLVVQDPPDSPSSNVSSLVSSLSSLVSSLVSLLVCLQQLSLLLSLLSNVLSVVSVVLSVVSVVCVVVHSDHPVRSVQSSQLSSLSCLQRHSDSDDRHDGLQDPAQAAGARHDQPDDPPDPDPPPPVPDPDDPDDLQHDPLLLLLLVLLLVLLVVPQLVVLRVVLVVLSVLLVVLSVLLSVLSNLLSVLSNCVPPVVVPRVSSCSNNVSSVVSSVSSCCNSVVSSSNVSSVSSNSSNLSVVSSSLSCCQSPDPDVVSHNRSVVNLQVLQVSQPHHSVVSSVSSVCVVVPVPDPDHSHD

pLDDT: mean 81.78, std 18.08, range [25.88, 97.62]